Protein AF-0000000084953861 (afdb_homodimer)

Secondary structure (DSSP, 8-state):
----EEEEEEESS--GGGSGGGT--SS--HHHHHHHHTSEEEEEEE-SSSSHHHHHHHHHHT--TTTSS--S--B-SSS-B-PPPTT---HHHHHHHTT-EEEEEEE--SS-TTSTTSGGGTT-SEEEEES-TTGGG-SS-SEEEETTEEEE-GGGGGG-----HHHHHHHHHHHHHHHHTTS-EEEEEE--TTPSS----SSHHHHHHTTTS----B----SSTTBTTTBPPPBS-HHHHHHHHHHHHHHHHHHHHHHHHHTT-GGGEEEEEEESSS---GGG--HHHHTTTTT----TT--SHHHHEEEEEEE-TTTSPTTEEE---EEGGGHHHHHHHHHT------SS---HHHHHS-SPPPPP--EEEEE-STT-EEEEEETTEEEEEE-TTTTT-EEEEEETTT-TT-----TTT-HHHHHHHHHHHHHH---BTTB----/----EEEEEEESS--GGGSGGGT--SS--HHHHHHHHTSEEEEEEE-SSSSHHHHHHHHHHT--TTTSS--S--B-SSS-BPPPPTT---HHHHHHHTT-EEEEEEE--SS-TTSTTSGGGTT-SEEEEES-TTGGG-SS-SEEEETTEEEE-GGGGGG-----HHHHHHHHHHHHHHHHTTS-EEEEEE--TTPSS----SSHHHHHHTTTS----B----SSTTBTTTBPPPBS-HHHHHHHHHHHHHHHHHHHHHHHHHTT-GGGEEEEEEESSS---GGG--HHHHTTTTT----TT--SHHHHEEEEEEE-TTTSPTTEEE---EEGGGHHHHHHHHHT------SS---HHHHHS-SPPPPP--EEEEE-STT-EEEEEETTEEEEEE-TTTTT-EEEEEETTT-TT-----TTT-HHHHHHHHHHHHHH---BTTB----

InterPro domains:
  IPR000917 Sulfatase, N-terminal [PF00884] (4-344)
  IPR017850 Alkaline-phosphatase-like, core domain superfamily [G3DSA:3.40.720.10] (3-372)
  IPR017850 Alkaline-phosphatase-like, core domain superfamily [SSF53649] (2-435)
  IPR052701 Glycosaminoglycan & Ulvan Degrading Sulfatases [PTHR43751] (2-434)

Solvent-accessible surface area (backbone atoms only — not comparable to full-atom values): 43547 Å² total; per-residue (Å²): 125,87,66,57,26,35,39,41,36,28,27,25,32,34,20,31,5,60,36,27,49,53,38,20,76,90,57,69,29,67,45,52,32,49,45,19,42,49,0,27,32,37,74,38,27,28,28,20,18,25,44,58,32,21,8,49,37,5,31,38,35,1,19,36,41,32,68,35,92,41,52,52,81,48,73,35,85,95,53,18,18,59,49,43,60,70,83,61,70,28,47,41,44,54,39,43,75,67,67,29,50,32,33,38,32,28,51,63,28,38,6,16,80,83,39,51,18,12,55,67,57,52,47,27,74,38,39,33,30,30,38,20,61,56,58,55,38,36,51,39,36,55,54,42,32,44,69,86,37,79,41,76,30,74,56,13,46,97,82,33,79,56,52,49,46,66,60,55,31,49,52,52,46,55,48,49,49,70,70,43,67,89,50,44,31,37,38,37,31,31,35,55,47,56,35,56,26,53,73,72,73,95,44,75,63,34,58,71,29,60,84,70,61,92,65,64,59,27,88,49,35,82,55,70,90,42,36,74,60,64,44,33,46,51,23,73,45,22,62,33,38,47,55,26,35,49,38,50,49,22,49,52,53,35,51,52,54,50,49,31,50,74,70,69,43,39,64,49,25,40,36,36,40,36,24,34,11,6,27,51,63,55,50,42,42,54,41,75,85,55,37,17,33,55,52,26,33,56,30,43,77,26,86,41,49,8,0,20,35,17,41,34,32,41,28,21,55,94,43,26,62,54,32,28,60,42,69,64,80,43,43,30,17,16,48,31,45,24,50,25,60,69,68,68,54,76,88,72,76,56,72,43,54,44,51,51,24,71,50,49,72,48,78,78,64,70,81,77,71,65,50,57,34,42,40,48,66,90,43,9,37,39,32,32,32,46,84,47,39,34,40,36,36,41,36,33,59,55,88,71,32,49,80,41,24,30,43,42,46,21,25,54,30,63,77,60,73,43,38,85,81,36,52,66,61,49,50,56,48,51,53,51,48,57,71,51,51,55,94,38,94,92,54,66,58,65,127,126,85,66,57,25,36,38,41,37,30,26,25,33,34,19,33,4,60,36,28,48,53,36,22,77,91,58,71,28,66,46,53,32,48,46,19,42,49,0,26,30,37,74,36,27,29,27,20,17,24,45,58,32,20,8,49,38,5,30,38,35,1,19,35,40,30,67,35,92,42,54,52,81,47,73,34,85,94,52,18,20,59,50,44,60,68,80,59,69,27,47,42,43,54,40,42,75,68,66,30,52,30,34,37,33,28,52,62,26,38,5,16,79,82,39,51,17,14,56,66,56,52,49,27,74,39,41,32,30,29,38,20,59,57,57,55,37,35,52,39,37,56,55,41,33,44,70,85,38,78,43,76,30,75,56,12,45,97,82,32,81,56,51,52,47,66,59,54,32,48,54,52,46,55,49,46,49,71,71,42,67,89,48,44,31,38,38,37,32,32,34,55,46,53,35,56,26,50,75,73,72,95,42,74,64,34,56,71,30,62,86,72,62,94,64,65,60,28,88,50,35,82,55,70,90,43,37,75,58,64,43,34,47,52,23,72,45,21,61,35,40,45,53,26,34,49,38,48,48,22,48,52,53,34,50,52,53,50,50,32,50,75,70,69,41,40,61,49,26,39,36,36,42,36,23,35,11,7,26,54,64,54,50,42,42,55,40,75,86,55,36,16,34,54,52,25,35,55,30,42,78,26,85,41,50,8,0,21,36,18,41,33,32,41,26,22,55,95,43,26,62,55,31,28,59,42,70,63,78,43,43,29,16,17,48,31,45,23,49,24,59,69,69,68,52,76,89,72,77,57,72,42,52,45,50,50,21,71,50,47,71,48,79,79,65,72,81,79,70,64,50,56,33,42,40,47,68,91,44,8,36,39,34,30,33,46,84,46,38,34,39,36,34,41,35,33,60,56,89,71,32,49,81,43,26,32,43,43,46,20,27,53,30,62,78,61,73,41,38,85,82,37,51,68,61,49,52,56,47,49,53,51,49,59,71,53,51,55,93,38,96,91,54,67,58,65,126

Radius of gyration: 29.1 Å; Cα contacts (8 Å, |Δi|>4): 2343; chains: 2; bounding box: 58×84×64 Å

Sequence (894 aa):
MDRPNVVFIIADDLGYGDLSCYGQEKFRTPEIDRVALHGMRFTQCYSGTTVSAPSRASLLTGLHTGHTCVRGNKEVKPEGQFPLPHGTNTFFKLFKEAGYTTGAFGKWGLGSPGSEGDPNRQYVDEFWGYNCQLLAHNYYPDHIWHNGRRIESPDNENGAFGTYAQDLIHEKCLAFLDEHHRTPFFLFVPCVLPHAELLVPEDSILRTFRGMYPEKPYRGIDDGPTFRKGGYCSQAYPRATFAAMVCRFDRYVGQIVQKLKELGVYDNTLIIITSDNGPHQEGGADPDFFNSNGIFRGYKRDLYEGGIRVPMIVAWKGHVAEGTSNDLVCAFWDWMPTFAELTGTRNVQTDGISILPAITGKGKQTNRDYLYFEFLELGGRQAVRKGDWKLIRQNIRKDGGVYELYNISSDPSENQNVITDYPQKADELRVLMEQSHVDDPNWSLFNMDRPNVVFIIADDLGYGDLSCYGQEKFRTPEIDRVALHGMRFTQCYSGTTVSAPSRASLLTGLHTGHTCVRGNKEVKPEGQFPLPHGTNTFFKLFKEAGYTTGAFGKWGLGSPGSEGDPNRQYVDEFWGYNCQLLAHNYYPDHIWHNGRRIESPDNENGAFGTYAQDLIHEKCLAFLDEHHRTPFFLFVPCVLPHAELLVPEDSILRTFRGMYPEKPYRGIDDGPTFRKGGYCSQAYPRATFAAMVCRFDRYVGQIVQKLKELGVYDNTLIIITSDNGPHQEGGADPDFFNSNGIFRGYKRDLYEGGIRVPMIVAWKGHVAEGTSNDLVCAFWDWMPTFAELTGTRNVQTDGISILPAITGKGKQTNRDYLYFEFLELGGRQAVRKGDWKLIRQNIRKDGGVYELYNISSDPSENQNVITDYPQKADELRVLMEQSHVDDPNWSLFN

pLDDT: mean 96.46, std 4.56, range [42.31, 98.94]

Nearest PDB structures (foldseek):
  7oqd-assembly1_AAA  TM=9.448E-01  e=5.742E-52  Bacteroides thetaiotaomicron VPI-5482
  6bia-assembly1_A  TM=8.509E-01  e=3.882E-34  Pseudoalteromonas fuliginea
  6b0j-assembly1_B  TM=8.427E-01  e=3.445E-34  Pseudoalteromonas
  1n2k-assembly1_A  TM=7.759E-01  e=7.330E-30  Homo sapiens
  1e2s-assembly1_P-2  TM=7.785E-01  e=3.897E-29  Homo sapiens

Organism: Tannerella forsythia (strain ATCC 43037 / JCM 10827 / CCUG 21028 A / KCTC 5666 / FDC 338) (NCBI:txid203275)

Structure (mmCIF, N/CA/C/O backbone):
data_AF-0000000084953861-model_v1
#
loop_
_entity.id
_entity.type
_entity.pdbx_description
1 polymer 'Putative cerebroside-sulfatase'
#
loop_
_atom_site.group_PDB
_atom_site.id
_atom_site.type_symbol
_atom_site.label_atom_id
_atom_site.label_alt_id
_atom_site.label_comp_id
_atom_site.label_asym_id
_atom_site.label_entity_id
_atom_site.label_seq_id
_atom_site.pdbx_PDB_ins_code
_atom_site.Cartn_x
_atom_site.Cartn_y
_atom_site.Cartn_z
_atom_site.occupancy
_atom_site.B_iso_or_equiv
_atom_site.auth_seq_id
_atom_site.auth_comp_id
_atom_site.auth_asym_id
_atom_site.auth_atom_id
_atom_site.pdbx_PDB_model_num
ATOM 1 N N . MET A 1 1 ? -25.078 -21.406 -18.047 1 42.31 1 MET A N 1
ATOM 2 C CA . MET A 1 1 ? -23.984 -20.484 -18.266 1 42.31 1 MET A CA 1
ATOM 3 C C . MET A 1 1 ? -22.828 -21.172 -19.016 1 42.31 1 MET A C 1
ATOM 5 O O . MET A 1 1 ? -22.578 -22.359 -18.797 1 42.31 1 MET A O 1
ATOM 9 N N . ASP A 1 2 ? -22.516 -20.75 -20.188 1 63.75 2 ASP A N 1
ATOM 10 C CA . ASP A 1 2 ? -21.375 -21.281 -20.922 1 63.75 2 ASP A CA 1
ATOM 11 C C . ASP A 1 2 ? -20.156 -21.422 -20 1 63.75 2 ASP A C 1
ATOM 13 O O . ASP A 1 2 ? -20 -20.656 -19.062 1 63.75 2 ASP A O 1
ATOM 17 N N . ARG A 1 3 ? -19.625 -22.641 -19.828 1 86.94 3 ARG A N 1
ATOM 18 C CA . ARG A 1 3 ? -18.469 -22.969 -19.016 1 86.94 3 ARG A CA 1
ATOM 19 C C . ARG A 1 3 ? -17.234 -22.203 -19.484 1 86.94 3 ARG A C 1
ATOM 21 O O . ARG A 1 3 ? -16.672 -22.516 -20.547 1 86.94 3 ARG A O 1
ATOM 28 N N . PRO A 1 4 ? -16.891 -21.188 -18.75 1 96.94 4 PRO A N 1
ATOM 29 C CA . PRO A 1 4 ? -15.75 -20.406 -19.234 1 96.94 4 PRO A CA 1
ATOM 30 C C . PRO A 1 4 ? -14.43 -21.172 -19.156 1 96.94 4 PRO A C 1
ATOM 32 O O . PRO A 1 4 ? -14.289 -22.078 -18.328 1 96.94 4 PRO A O 1
ATOM 35 N N . ASN A 1 5 ? -13.531 -20.922 -20.203 1 98.69 5 ASN A N 1
ATOM 36 C CA . ASN A 1 5 ? -12.148 -21.344 -20.016 1 98.69 5 ASN A CA 1
ATOM 37 C C . ASN A 1 5 ? -11.516 -20.703 -18.781 1 98.69 5 ASN A C 1
ATOM 39 O O . ASN A 1 5 ? -11.969 -19.641 -18.328 1 98.69 5 ASN A O 1
ATOM 43 N N . VAL A 1 6 ? -10.609 -21.375 -18.203 1 98.88 6 VAL A N 1
ATOM 44 C CA . VAL A 1 6 ? -9.867 -20.828 -17.078 1 98.88 6 VAL A CA 1
ATOM 45 C C . VAL A 1 6 ? -8.367 -20.922 -17.344 1 98.88 6 VAL A C 1
ATOM 47 O O . VAL A 1 6 ? -7.863 -22 -17.688 1 98.88 6 VAL A O 1
ATOM 50 N N . VAL A 1 7 ? -7.68 -19.812 -17.266 1 98.94 7 VAL A N 1
ATOM 51 C CA . VAL A 1 7 ? -6.223 -19.75 -17.281 1 98.94 7 VAL A CA 1
ATOM 52 C C . VAL A 1 7 ? -5.703 -19.25 -15.938 1 98.94 7 VAL A C 1
ATOM 54 O O . VAL A 1 7 ? -5.98 -18.109 -15.539 1 98.94 7 VAL A O 1
ATOM 57 N N . PHE A 1 8 ? -5.039 -20.094 -15.234 1 98.94 8 PHE A N 1
ATOM 58 C CA . PHE A 1 8 ? -4.469 -19.797 -13.93 1 98.94 8 PHE A CA 1
ATOM 59 C C . PHE A 1 8 ? -2.947 -19.719 -14 1 98.94 8 PHE A C 1
ATOM 61 O O . PHE A 1 8 ? -2.277 -20.75 -14.109 1 98.94 8 PHE A O 1
ATOM 68 N N . ILE A 1 9 ? -2.42 -18.516 -13.93 1 98.94 9 ILE A N 1
ATOM 69 C CA . ILE A 1 9 ? -0.984 -18.281 -14.055 1 98.94 9 ILE A CA 1
ATOM 70 C C . ILE A 1 9 ? -0.394 -17.984 -12.672 1 98.94 9 ILE A C 1
ATOM 72 O O . ILE A 1 9 ? -0.85 -17.078 -11.977 1 98.94 9 ILE A O 1
ATOM 76 N N . ILE A 1 10 ? 0.586 -18.75 -12.258 1 98.69 10 ILE A N 1
ATOM 77 C CA . ILE A 1 10 ? 1.193 -18.562 -10.945 1 98.69 10 ILE A CA 1
ATOM 78 C C . ILE A 1 10 ? 2.711 -18.453 -11.086 1 98.69 10 ILE A C 1
ATOM 80 O O . ILE A 1 10 ? 3.348 -19.328 -11.688 1 98.69 10 ILE A O 1
ATOM 84 N N . ALA A 1 11 ? 3.26 -17.328 -10.617 1 98.75 11 ALA A N 1
ATOM 85 C CA . ALA A 1 11 ? 4.707 -17.125 -10.602 1 98.75 11 ALA A CA 1
ATOM 86 C C . ALA A 1 11 ? 5.348 -17.812 -9.406 1 98.75 11 ALA A C 1
ATOM 88 O O . ALA A 1 11 ? 4.66 -18.156 -8.438 1 98.75 11 ALA A O 1
ATOM 89 N N . ASP A 1 12 ? 6.613 -18.062 -9.523 1 98.19 12 ASP A N 1
ATOM 90 C CA . ASP A 1 12 ? 7.379 -18.688 -8.453 1 98.19 12 ASP A CA 1
ATOM 91 C C . ASP A 1 12 ? 8.234 -17.656 -7.719 1 98.19 12 ASP A C 1
ATOM 93 O O . ASP A 1 12 ? 9.25 -17.188 -8.25 1 98.19 12 ASP A O 1
ATOM 97 N N . ASP A 1 13 ? 7.867 -17.281 -6.496 1 98.25 13 ASP A N 1
ATOM 98 C CA . ASP A 1 13 ? 8.625 -16.391 -5.613 1 98.25 13 ASP A CA 1
ATOM 99 C C . ASP A 1 13 ? 8.469 -14.938 -6.043 1 98.25 13 ASP A C 1
ATOM 101 O O . ASP A 1 13 ? 9.328 -14.102 -5.738 1 98.25 13 ASP A O 1
ATOM 105 N N . LEU A 1 14 ? 7.445 -14.609 -6.844 1 98.75 14 LEU A N 1
ATOM 106 C CA . LEU A 1 14 ? 7.184 -13.219 -7.195 1 98.75 14 LEU A CA 1
ATOM 107 C C . LEU A 1 14 ? 6.613 -12.453 -6.004 1 98.75 14 LEU A C 1
ATOM 109 O O . LEU A 1 14 ? 5.566 -12.828 -5.469 1 98.75 14 LEU A O 1
ATOM 113 N N . GLY A 1 15 ? 7.293 -11.367 -5.629 1 98.69 15 GLY A N 1
ATOM 114 C CA . GLY A 1 15 ? 6.832 -10.586 -4.488 1 98.69 15 GLY A CA 1
ATOM 115 C C . GLY A 1 15 ? 5.625 -9.727 -4.805 1 98.69 15 GLY A C 1
ATOM 116 O O . GLY A 1 15 ? 5.387 -9.383 -5.961 1 98.69 15 GLY A O 1
ATOM 117 N N . TYR A 1 16 ? 4.922 -9.305 -3.746 1 98.69 16 TYR A N 1
ATOM 118 C CA . TYR A 1 16 ? 3.76 -8.43 -3.863 1 98.69 16 TYR A CA 1
ATOM 119 C C . TYR A 1 16 ? 4.094 -7.188 -4.672 1 98.69 16 TYR A C 1
ATOM 121 O O . TYR A 1 16 ? 3.32 -6.777 -5.543 1 98.69 16 TYR A O 1
ATOM 129 N N . GLY A 1 17 ? 5.242 -6.617 -4.43 1 98.25 17 GLY A N 1
ATOM 130 C CA . GLY A 1 17 ? 5.633 -5.344 -5.016 1 98.25 17 GLY A CA 1
ATOM 131 C C . GLY A 1 17 ? 6.43 -5.496 -6.297 1 98.25 17 GLY A C 1
ATOM 132 O O . GLY A 1 17 ? 7.012 -4.527 -6.789 1 98.25 17 GLY A O 1
ATOM 133 N N . ASP A 1 18 ? 6.492 -6.645 -6.863 1 98.75 18 ASP A N 1
ATOM 134 C CA . ASP A 1 18 ? 7.336 -6.879 -8.031 1 98.75 18 ASP A CA 1
ATOM 135 C C . ASP A 1 18 ? 6.602 -6.531 -9.32 1 98.75 18 ASP A C 1
ATOM 137 O O . ASP A 1 18 ? 7.207 -6.48 -10.391 1 98.75 18 ASP A O 1
ATOM 141 N N . LEU A 1 19 ? 5.316 -6.266 -9.258 1 98.75 19 LEU A N 1
ATOM 142 C CA . LEU A 1 19 ? 4.539 -5.816 -10.414 1 98.75 19 LEU A CA 1
ATOM 143 C C . LEU A 1 19 ? 4.328 -4.309 -10.375 1 98.75 19 LEU A C 1
ATOM 145 O O . LEU A 1 19 ? 4.062 -3.74 -9.312 1 98.75 19 LEU A O 1
ATOM 149 N N . SER A 1 20 ? 4.469 -3.705 -11.531 1 97.75 20 SER A N 1
ATOM 150 C CA . SER A 1 20 ? 4.348 -2.25 -11.555 1 97.75 20 SER A CA 1
ATOM 151 C C . SER A 1 20 ? 2.967 -1.803 -11.086 1 97.75 20 SER A C 1
ATOM 153 O O . SER A 1 20 ? 2.83 -0.764 -10.438 1 97.75 20 SER A O 1
ATOM 155 N N . CYS A 1 21 ? 1.899 -2.545 -11.328 1 98.12 21 CYS A N 1
ATOM 156 C CA . CYS A 1 21 ? 0.562 -2.193 -10.867 1 98.12 21 CYS A CA 1
ATOM 157 C C . CYS A 1 21 ? 0.422 -2.428 -9.367 1 98.12 21 CYS A C 1
ATOM 159 O O . CYS A 1 21 ? -0.603 -2.09 -8.773 1 98.12 21 CYS A O 1
ATOM 161 N N . TYR A 1 22 ? 1.434 -2.986 -8.703 1 98.25 22 TYR A N 1
ATOM 162 C CA . TYR A 1 22 ? 1.472 -3.133 -7.25 1 98.25 22 TYR A CA 1
ATOM 163 C C . TYR A 1 22 ? 2.596 -2.299 -6.648 1 98.25 22 TYR A C 1
ATOM 165 O O . TYR A 1 22 ? 2.914 -2.439 -5.465 1 98.25 22 TYR A O 1
ATOM 173 N N . GLY A 1 23 ? 3.283 -1.541 -7.473 1 96.44 23 GLY A N 1
ATOM 174 C CA . GLY A 1 23 ? 4.145 -0.531 -6.875 1 96.44 23 GLY A CA 1
ATOM 175 C C . GLY A 1 23 ? 5.59 -0.643 -7.32 1 96.44 23 GLY A C 1
ATOM 176 O O . GLY A 1 23 ? 6.449 0.107 -6.848 1 96.44 23 GLY A O 1
ATOM 177 N N . GLN A 1 24 ? 5.934 -1.586 -8.227 1 97.44 24 GLN A N 1
ATOM 178 C CA . GLN A 1 24 ? 7.312 -1.695 -8.68 1 97.44 24 GLN A CA 1
ATOM 179 C C . GLN A 1 24 ? 7.758 -0.422 -9.398 1 97.44 24 GLN A C 1
ATOM 181 O O . GLN A 1 24 ? 7.051 0.089 -10.266 1 97.44 24 GLN A O 1
ATOM 186 N N . GLU A 1 25 ? 8.961 0.048 -9.047 1 93.44 25 GLU A N 1
ATOM 187 C CA . GLU A 1 25 ? 9.398 1.339 -9.562 1 93.44 25 GLU A CA 1
ATOM 188 C C . GLU A 1 25 ? 10.641 1.187 -10.445 1 93.44 25 GLU A C 1
ATOM 190 O O . GLU A 1 25 ? 10.953 2.074 -11.242 1 93.44 25 GLU A O 1
ATOM 195 N N . LYS A 1 26 ? 11.359 0.114 -10.312 1 96.56 26 LYS A N 1
ATOM 196 C CA . LYS A 1 26 ? 12.664 -0.016 -10.953 1 96.56 26 LYS A CA 1
ATOM 197 C C . LYS A 1 26 ? 12.547 -0.674 -12.32 1 96.56 26 LYS A C 1
ATOM 199 O O . LYS A 1 26 ? 13.469 -0.602 -13.133 1 96.56 26 LYS A O 1
ATOM 204 N N . PHE A 1 27 ? 11.461 -1.29 -12.625 1 97.31 27 PHE A N 1
ATOM 205 C CA . PHE A 1 27 ? 11.078 -1.784 -13.945 1 97.31 27 PHE A CA 1
ATOM 206 C C . PHE A 1 27 ? 9.562 -1.829 -14.086 1 97.31 27 PHE A C 1
ATOM 208 O O . PHE A 1 27 ? 8.836 -1.549 -13.133 1 97.31 27 PHE A O 1
ATOM 215 N N . ARG A 1 28 ? 9.039 -2.135 -15.305 1 96.88 28 ARG A N 1
ATOM 216 C CA . ARG A 1 28 ? 7.605 -2.154 -15.578 1 96.88 28 ARG A CA 1
ATOM 217 C C . ARG A 1 28 ? 7.156 -3.539 -16.031 1 96.88 28 ARG A C 1
ATOM 219 O O . ARG A 1 28 ? 7.953 -4.316 -16.562 1 96.88 28 ARG A O 1
ATOM 226 N N . THR A 1 29 ? 5.949 -3.867 -15.75 1 98.56 29 THR A N 1
ATOM 227 C CA . THR A 1 29 ? 5.285 -5.078 -16.219 1 98.56 29 THR A CA 1
ATOM 228 C C . THR A 1 29 ? 4.02 -4.738 -17 1 98.56 29 THR A C 1
ATOM 230 O O . THR A 1 29 ? 2.912 -5.062 -16.562 1 98.56 29 THR A O 1
ATOM 233 N N . PRO A 1 30 ? 4.184 -4.16 -18.203 1 97.88 30 PRO A N 1
ATOM 234 C CA . PRO A 1 30 ? 3.066 -3.547 -18.922 1 97.88 30 PRO A CA 1
ATOM 235 C C . PRO A 1 30 ? 1.997 -4.562 -19.328 1 97.88 30 PRO A C 1
ATOM 237 O O . PRO A 1 30 ? 0.814 -4.219 -19.406 1 97.88 30 PRO A O 1
ATOM 240 N N . GLU A 1 31 ? 2.377 -5.805 -19.688 1 98.56 31 GLU A N 1
ATOM 241 C CA . GLU A 1 31 ? 1.385 -6.793 -20.094 1 98.56 31 GLU A CA 1
ATOM 242 C C . GLU A 1 31 ? 0.467 -7.168 -18.938 1 98.56 31 GLU A C 1
ATOM 244 O O . GLU A 1 31 ? -0.753 -7.227 -19.094 1 98.56 31 GLU A O 1
ATOM 249 N N . ILE A 1 32 ? 1.049 -7.371 -17.797 1 98.81 32 ILE A N 1
ATOM 250 C CA . ILE A 1 32 ? 0.268 -7.699 -16.609 1 98.81 32 ILE A CA 1
ATOM 251 C C . ILE A 1 32 ? -0.544 -6.48 -16.172 1 98.81 32 ILE A C 1
ATOM 253 O O . ILE A 1 32 ? -1.691 -6.613 -15.734 1 98.81 32 ILE A O 1
ATOM 257 N N . ASP A 1 33 ? 0.052 -5.277 -16.297 1 98.5 33 ASP A N 1
ATOM 258 C CA . ASP A 1 33 ? -0.669 -4.047 -16 1 98.5 33 ASP A CA 1
ATOM 259 C C . ASP A 1 33 ? -1.921 -3.92 -16.859 1 98.5 33 ASP A C 1
ATOM 261 O O . ASP A 1 33 ? -2.949 -3.418 -16.406 1 98.5 33 ASP A O 1
ATOM 265 N N . ARG A 1 34 ? -1.845 -4.355 -18.094 1 98.12 34 ARG A N 1
ATOM 266 C CA . ARG A 1 34 ? -3 -4.328 -18.984 1 98.12 34 ARG A CA 1
ATOM 267 C C . ARG A 1 34 ? -4.082 -5.293 -18.516 1 98.12 34 ARG A C 1
ATOM 269 O O . ARG A 1 34 ? -5.273 -5 -18.625 1 98.12 34 ARG A O 1
ATOM 276 N N . VAL A 1 35 ? -3.656 -6.438 -18.031 1 98.81 35 VAL A N 1
ATOM 277 C CA . VAL A 1 35 ? -4.637 -7.371 -17.484 1 98.81 35 VAL A CA 1
ATOM 278 C C . VAL A 1 35 ? -5.336 -6.742 -16.281 1 98.81 35 VAL A C 1
ATOM 280 O O . VAL A 1 35 ? -6.555 -6.867 -16.125 1 98.81 35 VAL A O 1
ATOM 283 N N . ALA A 1 36 ? -4.578 -6.043 -15.43 1 98.75 36 ALA A N 1
ATOM 284 C CA . ALA A 1 36 ? -5.152 -5.352 -14.281 1 98.75 36 ALA A CA 1
ATOM 285 C C . ALA A 1 36 ? -6.137 -4.273 -14.719 1 98.75 36 ALA A C 1
ATOM 287 O O . ALA A 1 36 ? -7.219 -4.137 -14.141 1 98.75 36 ALA A O 1
ATOM 288 N N . LEU A 1 37 ? -5.805 -3.52 -15.75 1 98.38 37 LEU A N 1
ATOM 289 C CA . LEU A 1 37 ? -6.652 -2.451 -16.266 1 98.38 37 LEU A CA 1
ATOM 290 C C . LEU A 1 37 ? -7.977 -3.01 -16.781 1 98.38 37 LEU A C 1
ATOM 292 O O . LEU A 1 37 ? -9.016 -2.361 -16.641 1 98.38 37 LEU A O 1
ATOM 296 N N . HIS A 1 38 ? -7.891 -4.25 -17.328 1 98.31 38 HIS A N 1
ATOM 297 C CA . HIS A 1 38 ? -9.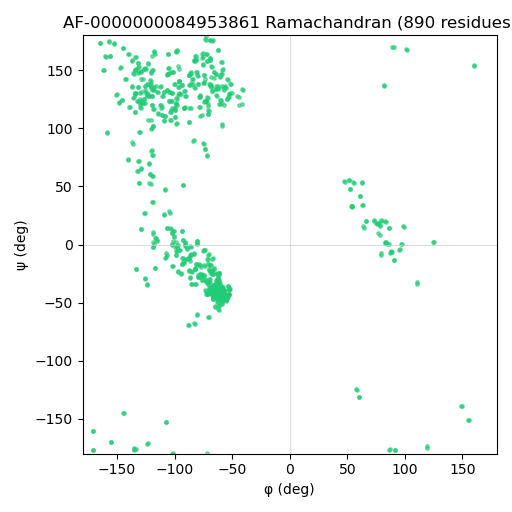086 -4.871 -17.891 1 98.31 38 HIS A CA 1
ATOM 298 C C . HIS A 1 38 ? -9.68 -5.895 -16.922 1 98.31 38 HIS A C 1
ATOM 300 O O . HIS A 1 38 ? -10.5 -6.723 -17.312 1 98.31 38 HIS A O 1
ATOM 306 N N . GLY A 1 39 ? -9.227 -5.891 -15.742 1 98.69 39 GLY A N 1
ATOM 307 C CA . GLY A 1 39 ? -9.688 -6.793 -14.695 1 98.69 39 GLY A CA 1
ATOM 308 C C . GLY A 1 39 ? -9.711 -6.148 -13.32 1 98.69 39 GLY A C 1
ATOM 309 O O . GLY A 1 39 ? -10.086 -4.984 -13.18 1 98.69 39 GLY A O 1
ATOM 310 N N . MET A 1 40 ? -9.414 -6.953 -12.336 1 98.75 40 MET A N 1
ATOM 311 C CA . MET A 1 40 ? -9.508 -6.551 -10.938 1 98.75 40 MET A CA 1
ATOM 312 C C . MET A 1 40 ? -8.258 -6.98 -10.172 1 98.75 40 MET A C 1
ATOM 314 O O . MET A 1 40 ? -7.824 -8.133 -10.281 1 98.75 40 MET A O 1
ATOM 318 N N . ARG A 1 41 ? -7.637 -6.035 -9.422 1 98.62 41 ARG A N 1
ATOM 319 C CA . ARG A 1 41 ? -6.539 -6.355 -8.508 1 98.62 41 ARG A CA 1
ATOM 320 C C . ARG A 1 41 ? -7.062 -6.684 -7.117 1 98.62 41 ARG A C 1
ATOM 322 O O . ARG A 1 41 ? -7.887 -5.949 -6.566 1 98.62 41 ARG A O 1
ATOM 329 N N . PHE A 1 42 ? -6.668 -7.762 -6.613 1 98.69 42 PHE A N 1
ATOM 330 C CA . PHE A 1 42 ? -6.895 -8.039 -5.199 1 98.69 42 PHE A CA 1
ATOM 331 C C . PHE A 1 42 ? -5.695 -7.609 -4.363 1 98.69 42 PHE A C 1
ATOM 333 O O . PHE A 1 42 ? -4.551 -7.828 -4.758 1 98.69 42 PHE A O 1
ATOM 340 N N . THR A 1 43 ? -5.988 -6.977 -3.203 1 98 43 THR A N 1
ATOM 341 C CA . THR A 1 43 ? -4.895 -6.367 -2.453 1 98 43 THR A CA 1
ATOM 342 C C . THR A 1 43 ? -4.594 -7.168 -1.19 1 98 43 THR A C 1
ATOM 344 O O . THR A 1 43 ? -3.582 -6.938 -0.525 1 98 43 THR A O 1
ATOM 347 N N . GLN A 1 44 ? -5.441 -8.109 -0.811 1 98.06 44 GLN A N 1
ATOM 348 C CA . GLN A 1 44 ? -5.246 -8.93 0.384 1 98.06 44 GLN A CA 1
ATOM 349 C C . GLN A 1 44 ? -5.418 -10.406 0.071 1 98.06 44 GLN A C 1
ATOM 351 O O . GLN A 1 44 ? -6.168 -11.109 0.75 1 98.06 44 GLN A O 1
ATOM 356 N N . CYS A 1 45 ? -4.684 -10.844 -0.926 1 98.56 45 CYS A N 1
ATOM 357 C CA . CYS A 1 45 ? -4.66 -12.266 -1.269 1 98.56 45 CYS A CA 1
ATOM 358 C C . CYS A 1 45 ? -3.475 -12.961 -0.62 1 98.56 45 CYS A C 1
ATOM 360 O O . CYS A 1 45 ? -2.367 -12.422 -0.593 1 98.56 45 CYS A O 1
ATOM 362 N N . TYR A 1 46 ? -3.748 -14.18 -0.155 1 98.88 46 TYR A N 1
ATOM 363 C CA . TYR A 1 46 ? -2.703 -14.938 0.526 1 98.88 46 TYR A CA 1
ATOM 364 C C . TYR A 1 46 ? -2.436 -16.266 -0.185 1 98.88 46 TYR A C 1
ATOM 366 O O . TYR A 1 46 ? -3.367 -16.938 -0.637 1 98.88 46 TYR A O 1
ATOM 374 N N . SER A 1 47 ? -1.146 -16.594 -0.309 1 98.88 47 SER A N 1
ATOM 375 C CA . SER A 1 47 ? -0.75 -17.922 -0.77 1 98.88 47 SER A CA 1
ATOM 376 C C . SER A 1 47 ? -1.125 -19 0.248 1 98.88 47 SER A C 1
ATOM 378 O O . SER A 1 47 ? -1.703 -18.688 1.294 1 98.88 47 SER A O 1
ATOM 380 N N . GLY A 1 48 ? -0.885 -20.25 -0.123 1 98.75 48 GLY A N 1
ATOM 381 C CA . GLY A 1 48 ? -1.161 -21.328 0.812 1 98.75 48 GLY A CA 1
ATOM 382 C C . GLY A 1 48 ? -0.238 -21.328 2.016 1 98.75 48 GLY A C 1
ATOM 383 O O . GLY A 1 48 ? -0.641 -21.719 3.115 1 98.75 48 GLY A O 1
ATOM 384 N N . THR A 1 49 ? 0.899 -21.016 1.793 1 98.62 49 THR A N 1
ATOM 385 C CA . THR A 1 49 ? 1.942 -20.781 2.787 1 98.62 49 THR A CA 1
ATOM 386 C C . THR A 1 49 ? 3.189 -20.188 2.137 1 98.62 49 THR A C 1
ATOM 388 O O . THR A 1 49 ? 3.111 -19.609 1.053 1 98.62 49 THR A O 1
ATOM 391 N N . THR A 1 50 ? 4.344 -20.281 2.789 1 98.69 50 THR A N 1
ATOM 392 C CA . THR A 1 50 ? 5.488 -19.422 2.488 1 98.69 50 THR A CA 1
ATOM 393 C C . THR A 1 50 ? 6.523 -20.172 1.654 1 98.69 50 THR A C 1
ATOM 395 O O . THR A 1 50 ? 7.648 -19.703 1.485 1 98.69 50 THR A O 1
ATOM 398 N N . VAL A 1 51 ? 6.129 -21.391 1.159 1 97.62 51 VAL A N 1
ATOM 399 C CA . VAL A 1 51 ? 6.996 -22.125 0.243 1 97.62 51 VAL A CA 1
ATOM 400 C C . VAL A 1 51 ? 6.148 -22.875 -0.786 1 97.62 51 VAL A C 1
ATOM 402 O O . VAL A 1 51 ? 4.949 -23.062 -0.582 1 97.62 51 VAL A O 1
ATOM 405 N N . SER A 1 52 ? 6.734 -23.391 -1.78 1 97 52 SER A N 1
ATOM 406 C CA . SER A 1 52 ? 6.105 -23.734 -3.051 1 97 52 SER A CA 1
ATOM 407 C C . SER A 1 52 ? 5.168 -24.922 -2.898 1 97 52 SER A C 1
ATOM 409 O O . SER A 1 52 ? 3.947 -24.781 -2.994 1 97 52 SER A O 1
ATOM 411 N N . ALA A 1 53 ? 5.637 -26.141 -2.52 1 97.31 53 ALA A N 1
ATOM 412 C CA . ALA A 1 53 ? 4.852 -27.375 -2.598 1 97.31 53 ALA A CA 1
ATOM 413 C C . ALA A 1 53 ? 3.613 -27.281 -1.711 1 97.31 53 ALA A C 1
ATOM 415 O O . ALA A 1 53 ? 2.492 -27.516 -2.174 1 97.31 53 ALA A O 1
ATOM 416 N N . PRO A 1 54 ? 3.777 -26.953 -0.441 1 98.12 54 PRO A N 1
ATOM 417 C CA . PRO A 1 54 ? 2.566 -26.875 0.381 1 98.12 54 PRO A CA 1
ATOM 418 C C . PRO A 1 54 ? 1.625 -25.75 -0.047 1 98.12 54 PRO A C 1
ATOM 420 O O . PRO A 1 54 ? 0.406 -25.875 0.088 1 98.12 54 PRO A O 1
ATOM 423 N N . SER A 1 55 ? 2.168 -24.656 -0.498 1 98.62 55 SER A N 1
ATOM 424 C CA . SER A 1 55 ? 1.326 -23.578 -1.009 1 98.62 55 SER A CA 1
ATOM 425 C C . SER A 1 55 ? 0.5 -24.047 -2.205 1 98.62 55 SER A C 1
ATOM 427 O O . SER A 1 55 ? -0.702 -23.781 -2.275 1 98.62 55 SER A O 1
ATOM 429 N N . ARG A 1 56 ? 1.105 -24.719 -3.131 1 98.12 56 ARG A N 1
ATOM 430 C CA . ARG A 1 56 ? 0.408 -25.25 -4.301 1 98.12 56 ARG A CA 1
ATOM 431 C C . ARG A 1 56 ? -0.589 -26.328 -3.906 1 98.12 56 ARG A C 1
ATOM 433 O O . ARG A 1 56 ? -1.667 -26.438 -4.496 1 98.12 56 ARG A O 1
ATOM 440 N N . ALA A 1 57 ? -0.167 -27.172 -2.936 1 98.44 57 ALA A N 1
ATOM 441 C CA . ALA A 1 57 ? -1.105 -28.172 -2.443 1 98.44 57 ALA A CA 1
ATOM 442 C C . ALA A 1 57 ? -2.361 -27.516 -1.874 1 98.44 57 ALA A C 1
ATOM 444 O O . ALA A 1 57 ? -3.475 -27.984 -2.107 1 98.44 57 ALA A O 1
ATOM 445 N N . SER A 1 58 ? -2.139 -26.453 -1.127 1 98.81 58 SER A N 1
ATOM 446 C CA . SER A 1 58 ? -3.268 -25.703 -0.588 1 98.81 58 SER A CA 1
ATOM 447 C C . SER A 1 58 ? -4.156 -25.156 -1.703 1 98.81 58 SER A C 1
ATOM 449 O O . SER A 1 58 ? -5.383 -25.188 -1.601 1 98.81 58 SER A O 1
ATOM 451 N N . LEU A 1 59 ? -3.539 -24.672 -2.732 1 98.81 59 LEU A N 1
ATOM 452 C CA . LEU A 1 59 ? -4.258 -24.141 -3.885 1 98.81 59 LEU A CA 1
ATOM 453 C C . LEU A 1 59 ? -5.078 -25.234 -4.562 1 98.81 59 LEU A C 1
ATOM 455 O O . LEU A 1 59 ? -6.273 -25.047 -4.805 1 98.81 59 LEU A O 1
ATOM 459 N N . LEU A 1 60 ? -4.484 -26.359 -4.848 1 98.56 60 LEU A N 1
ATOM 460 C CA . LEU A 1 60 ? -5.113 -27.406 -5.641 1 98.56 60 LEU A CA 1
ATOM 461 C C . LEU A 1 60 ? -6.211 -28.109 -4.844 1 98.56 60 LEU A C 1
ATOM 463 O O . LEU A 1 60 ? -7.227 -28.516 -5.406 1 98.56 60 LEU A O 1
ATOM 467 N N . THR A 1 61 ? -6.043 -28.203 -3.521 1 98.5 61 THR A N 1
ATOM 468 C CA . THR A 1 61 ? -6.949 -29.031 -2.723 1 98.5 61 THR A CA 1
ATOM 469 C C . THR A 1 61 ? -8.047 -28.172 -2.096 1 98.5 61 THR A C 1
ATOM 471 O O . THR A 1 61 ? -9.07 -28.688 -1.651 1 98.5 61 THR A O 1
ATOM 474 N N . GLY A 1 62 ? -7.758 -26.859 -1.948 1 98.69 62 GLY A N 1
ATOM 475 C CA . GLY A 1 62 ? -8.688 -26 -1.237 1 98.69 62 GLY A CA 1
ATOM 476 C C . GLY A 1 62 ? -8.602 -26.141 0.27 1 98.69 62 GLY A C 1
ATOM 477 O O . GLY A 1 62 ? -9.547 -25.812 0.985 1 98.69 62 GLY A O 1
ATOM 478 N N . LEU A 1 63 ? -7.496 -26.75 0.71 1 98.75 63 LEU A N 1
ATOM 479 C CA . LEU A 1 63 ? -7.277 -26.938 2.139 1 98.75 63 LEU A CA 1
ATOM 480 C C . LEU A 1 63 ? -6.047 -26.172 2.611 1 98.75 63 LEU A C 1
ATOM 482 O O . LEU A 1 63 ? -5.035 -26.125 1.906 1 98.75 63 LEU A O 1
ATOM 486 N N . HIS A 1 64 ? -6.16 -25.5 3.777 1 98.69 64 HIS A N 1
ATOM 487 C CA . HIS A 1 64 ? -4.977 -24.828 4.305 1 98.69 64 HIS A CA 1
ATOM 488 C C . HIS A 1 64 ? -3.967 -25.828 4.848 1 98.69 64 HIS A C 1
ATOM 490 O O . HIS A 1 64 ? -4.211 -27.031 4.824 1 98.69 64 HIS A O 1
ATOM 496 N N . THR A 1 65 ? -2.838 -25.391 5.355 1 98.5 65 THR A N 1
ATOM 497 C CA . THR A 1 65 ? -1.685 -26.234 5.625 1 98.5 65 THR A CA 1
ATOM 498 C C . THR A 1 65 ? -1.864 -26.984 6.941 1 98.5 65 THR A C 1
ATOM 500 O O . THR A 1 65 ? -1.029 -27.828 7.305 1 98.5 65 THR A O 1
ATOM 503 N N . GLY A 1 66 ? -2.951 -26.797 7.598 1 98.44 66 GLY A N 1
ATOM 504 C CA . GLY A 1 66 ? -3.324 -27.656 8.719 1 98.44 66 GLY A CA 1
ATOM 505 C C . GLY A 1 66 ? -4.098 -28.891 8.297 1 98.44 66 GLY A C 1
ATOM 506 O O . GLY A 1 66 ? -4.262 -29.828 9.086 1 98.44 66 GLY A O 1
ATOM 507 N N . HIS A 1 67 ? -4.547 -28.891 7.059 1 98.31 67 HIS A N 1
ATOM 508 C CA . HIS A 1 67 ? -5.43 -29.953 6.605 1 98.31 67 HIS A CA 1
ATOM 509 C C . HIS A 1 67 ? -4.891 -30.625 5.344 1 98.31 67 HIS A C 1
ATOM 511 O O . HIS A 1 67 ? -5.152 -31.797 5.098 1 98.31 67 HIS A O 1
ATOM 517 N N . THR A 1 68 ? -4.129 -29.922 4.445 1 97.94 68 THR A N 1
ATOM 518 C CA . THR A 1 68 ? -3.732 -30.438 3.143 1 97.94 68 THR A CA 1
ATOM 519 C C . THR A 1 68 ? -2.721 -31.578 3.301 1 97.94 68 THR A C 1
ATOM 521 O O . THR A 1 68 ? -2.086 -31.703 4.352 1 97.94 68 THR A O 1
ATOM 524 N N . CYS A 1 69 ? -2.553 -32.375 2.318 1 96.38 69 CYS A N 1
ATOM 525 C CA . CYS A 1 69 ? -1.794 -33.594 2.406 1 96.38 69 CYS A CA 1
ATOM 526 C C . CYS A 1 69 ? -0.309 -33.344 2.17 1 96.38 69 CYS A C 1
ATOM 528 O O . CYS A 1 69 ? 0.526 -34.219 2.482 1 96.38 69 CYS A O 1
ATOM 530 N N . VAL A 1 70 ? 0.067 -32.312 1.527 1 97.31 70 VAL A N 1
ATOM 531 C CA . VAL A 1 70 ? 1.459 -31.906 1.368 1 97.31 70 VAL A CA 1
ATOM 532 C C . VAL A 1 70 ? 1.705 -30.609 2.133 1 97.31 70 VAL A C 1
ATOM 534 O O . VAL A 1 70 ? 1.108 -29.578 1.821 1 97.31 70 VAL A O 1
ATOM 537 N N . ARG A 1 71 ? 2.637 -30.656 3.1 1 97 71 ARG A N 1
ATOM 538 C CA . ARG A 1 71 ? 2.785 -29.516 4.008 1 97 71 ARG A CA 1
ATOM 539 C C . ARG A 1 71 ? 4.238 -29.062 4.09 1 97 71 ARG A C 1
ATOM 541 O O . ARG A 1 71 ? 4.613 -28.312 4.988 1 97 71 ARG A O 1
ATOM 548 N N . GLY A 1 72 ? 5.035 -29.547 3.186 1 95.38 72 GLY A N 1
ATOM 549 C CA . GLY A 1 72 ? 6.438 -29.172 3.078 1 95.38 72 GLY A CA 1
ATOM 550 C C . GLY A 1 72 ? 7.062 -29.578 1.753 1 95.38 72 GLY A C 1
ATOM 551 O O . GLY A 1 72 ? 6.41 -30.203 0.917 1 95.38 72 GLY A O 1
ATOM 552 N N . ASN A 1 73 ? 8.312 -29.156 1.49 1 93.5 73 ASN A N 1
ATOM 553 C CA . ASN A 1 73 ? 9.039 -29.438 0.259 1 93.5 73 ASN A CA 1
ATOM 554 C C . ASN A 1 73 ? 9.898 -30.688 0.394 1 93.5 73 ASN A C 1
ATOM 556 O O . ASN A 1 73 ? 11.07 -30.688 0.009 1 93.5 73 ASN A O 1
ATOM 560 N N . LYS A 1 74 ? 9.289 -31.766 0.839 1 93.19 74 LYS A N 1
ATOM 561 C CA . LYS A 1 74 ? 10.031 -33 1.069 1 93.19 74 LYS A CA 1
ATOM 562 C C . LYS A 1 74 ? 10.453 -33.625 -0.249 1 93.19 74 LYS A C 1
ATOM 564 O O . LYS A 1 74 ? 9.602 -34 -1.06 1 93.19 74 LYS A O 1
ATOM 569 N N . GLU A 1 75 ? 11.734 -33.812 -0.487 1 92.19 75 GLU A N 1
ATOM 570 C CA . GLU A 1 75 ? 12.281 -34.406 -1.702 1 92.19 75 GLU A CA 1
ATOM 571 C C . GLU A 1 75 ? 12.203 -35.938 -1.662 1 92.19 75 GLU A C 1
ATOM 573 O O . GLU A 1 75 ? 12.258 -36.531 -0.588 1 92.19 75 GLU A O 1
ATOM 578 N N . VAL A 1 76 ? 11.992 -36.438 -2.838 1 92.38 76 VAL A N 1
ATOM 579 C CA . VAL A 1 76 ? 12.07 -37.875 -3.023 1 92.38 76 VAL A CA 1
ATOM 580 C C . VAL A 1 76 ? 13.141 -38.188 -4.066 1 92.38 76 VAL A C 1
ATOM 582 O O . VAL A 1 76 ? 13.359 -37.438 -5 1 92.38 76 VAL A O 1
ATOM 585 N N . LYS A 1 77 ? 13.836 -39.219 -3.809 1 90.5 77 LYS A N 1
ATOM 586 C CA . LYS A 1 77 ? 14.844 -39.688 -4.754 1 90.5 77 LYS A CA 1
ATOM 587 C C . LYS A 1 77 ? 14.227 -40.625 -5.805 1 90.5 77 LYS A C 1
ATOM 589 O O . LYS A 1 77 ? 13.289 -41.375 -5.516 1 90.5 77 LYS A O 1
ATOM 594 N N . PRO A 1 78 ? 14.711 -40.625 -6.934 1 90.12 78 PRO A N 1
ATOM 595 C CA . PRO A 1 78 ? 15.844 -39.875 -7.469 1 90.12 78 PRO A CA 1
ATOM 596 C C . PRO A 1 78 ? 15.461 -38.438 -7.895 1 90.12 78 PRO A C 1
ATOM 598 O O . PRO A 1 78 ? 16.328 -37.594 -8.094 1 90.12 78 PRO A O 1
ATOM 601 N N . GLU A 1 79 ? 14.148 -38.281 -8.133 1 90.69 79 GLU A N 1
ATOM 602 C CA . GLU A 1 79 ? 13.68 -37 -8.617 1 90.69 79 GLU A CA 1
ATOM 603 C C . GLU A 1 79 ? 12.242 -36.719 -8.164 1 90.69 79 GLU A C 1
ATOM 605 O O . GLU A 1 79 ? 11.375 -37.594 -8.297 1 90.69 79 GLU A O 1
ATOM 610 N N . GLY A 1 80 ? 12.156 -35.531 -7.613 1 91.31 80 GLY A N 1
ATOM 611 C CA . GLY A 1 80 ? 10.789 -35.125 -7.32 1 91.31 80 GLY A CA 1
ATOM 612 C C . GLY A 1 80 ? 10.539 -34.875 -5.848 1 91.31 80 GLY A C 1
ATOM 613 O O . GLY A 1 80 ? 11.484 -34.781 -5.059 1 91.31 80 GLY A O 1
ATOM 614 N N . GLN A 1 81 ? 9.227 -34.625 -5.504 1 93.31 81 GLN A N 1
ATOM 615 C CA . GLN A 1 81 ? 8.781 -34.312 -4.148 1 93.31 81 GLN A CA 1
ATOM 616 C C . GLN A 1 81 ? 7.781 -35.344 -3.652 1 93.31 81 GLN A C 1
ATOM 618 O O . GLN A 1 81 ? 7.277 -36.156 -4.438 1 93.31 81 GLN A O 1
ATOM 623 N N . PHE A 1 82 ? 7.582 -35.375 -2.324 1 95.12 82 PHE A N 1
ATOM 624 C CA . PHE A 1 82 ? 6.52 -36.156 -1.724 1 95.12 82 PHE A CA 1
ATOM 625 C C . PHE A 1 82 ? 5.211 -36 -2.49 1 95.12 82 PHE A C 1
ATOM 627 O O . PHE A 1 82 ? 4.781 -34.875 -2.748 1 95.12 82 PHE A O 1
ATOM 634 N N . PRO A 1 83 ? 4.559 -37.094 -2.91 1 96.94 83 PRO A N 1
ATOM 635 C CA . PRO A 1 83 ? 3.455 -37.031 -3.871 1 96.94 83 PRO A CA 1
ATOM 636 C C . PRO A 1 83 ? 2.113 -36.719 -3.213 1 96.94 83 PRO A C 1
ATOM 638 O O . PRO A 1 83 ? 1.852 -37.156 -2.094 1 96.94 83 PRO A O 1
ATOM 641 N N . LEU A 1 84 ? 1.319 -35.938 -3.904 1 96.94 84 LEU A N 1
ATOM 642 C CA . LEU A 1 84 ? -0.109 -35.969 -3.615 1 96.94 84 LEU A CA 1
ATOM 643 C C . LEU A 1 84 ? -0.623 -37.406 -3.643 1 96.94 84 LEU A C 1
ATOM 645 O O . LEU A 1 84 ? -0.265 -38.188 -4.531 1 96.94 84 LEU A O 1
ATOM 649 N N . PRO A 1 85 ? -1.47 -37.781 -2.713 1 95.62 85 PRO A N 1
ATOM 650 C CA . PRO A 1 85 ? -2.029 -39.125 -2.74 1 95.62 85 PRO A CA 1
ATOM 651 C C . PRO A 1 85 ? -2.965 -39.375 -3.926 1 95.62 85 PRO A C 1
ATOM 653 O O . PRO A 1 85 ? -3.594 -38.406 -4.41 1 95.62 85 PRO A O 1
ATOM 656 N N . HIS A 1 86 ? -3.041 -40.562 -4.289 1 92.06 86 HIS A N 1
ATOM 657 C CA . HIS A 1 86 ? -3.988 -40.938 -5.328 1 92.06 86 HIS A CA 1
ATOM 658 C C . HIS A 1 86 ? -5.41 -40.562 -4.953 1 92.06 86 HIS A C 1
ATOM 660 O O . HIS A 1 86 ? -5.816 -40.719 -3.797 1 92.06 86 HIS A O 1
ATOM 666 N N . GLY A 1 87 ? -6.117 -39.969 -5.852 1 89.44 87 GLY A N 1
ATOM 667 C CA . GLY A 1 87 ? -7.523 -39.688 -5.633 1 89.44 87 GLY A CA 1
ATOM 668 C C . GLY A 1 87 ? -7.754 -38.375 -4.902 1 89.44 87 GLY A C 1
ATOM 669 O O . GLY A 1 87 ? -8.891 -38.031 -4.59 1 89.44 87 GLY A O 1
ATOM 670 N N . THR A 1 88 ? -6.688 -37.688 -4.59 1 93.12 88 THR A N 1
ATOM 671 C CA . THR A 1 88 ? -6.84 -36.375 -3.943 1 93.12 88 THR A CA 1
ATOM 672 C C . THR A 1 88 ? -7.824 -35.5 -4.711 1 93.12 88 THR A C 1
ATOM 674 O O . THR A 1 88 ? -7.797 -35.469 -5.945 1 93.12 88 THR A O 1
ATOM 677 N N . ASN A 1 89 ? -8.766 -34.938 -4 1 95.56 89 ASN A N 1
ATOM 678 C CA . ASN A 1 89 ? -9.734 -34.031 -4.598 1 95.56 89 ASN A CA 1
ATOM 679 C C . ASN A 1 89 ? -9.109 -32.688 -4.895 1 95.56 89 ASN A C 1
ATOM 681 O O . ASN A 1 89 ? -9.25 -31.734 -4.105 1 95.56 89 ASN A O 1
ATOM 685 N N . THR A 1 90 ? -8.484 -32.562 -6.086 1 97.5 90 THR A N 1
ATOM 686 C CA . THR A 1 90 ? -7.93 -31.281 -6.539 1 97.5 90 THR A CA 1
ATOM 687 C C . THR A 1 90 ? -8.891 -30.578 -7.496 1 97.5 90 THR A C 1
ATOM 689 O O . THR A 1 90 ? -9.852 -31.188 -7.973 1 97.5 90 THR A O 1
ATOM 692 N N . PHE A 1 91 ? -8.586 -29.297 -7.746 1 97.12 91 PHE A N 1
ATOM 693 C CA . PHE A 1 91 ? -9.469 -28.641 -8.703 1 97.12 91 PHE A CA 1
ATOM 694 C C . PHE A 1 91 ? -9.219 -29.156 -10.117 1 97.12 91 PHE A C 1
ATOM 696 O O . PHE A 1 91 ? -10.047 -28.969 -11.008 1 97.12 91 PHE A O 1
ATOM 703 N N . PHE A 1 92 ? -8.109 -29.922 -10.391 1 98.19 92 PHE A N 1
ATOM 704 C CA . PHE A 1 92 ? -7.961 -30.594 -11.672 1 98.19 92 PHE A CA 1
ATOM 705 C C . PHE A 1 92 ? -9.023 -31.672 -11.836 1 98.19 92 PHE A C 1
ATOM 707 O O . PHE A 1 92 ? -9.617 -31.812 -12.906 1 98.19 92 PHE A O 1
ATOM 714 N N . LYS A 1 93 ? -9.242 -32.438 -10.766 1 97.56 93 LYS A N 1
ATOM 715 C CA . LYS A 1 93 ? -10.305 -33.438 -10.789 1 97.56 93 LYS A CA 1
ATOM 716 C C . LYS A 1 93 ? -11.664 -32.812 -11.031 1 97.56 93 LYS A C 1
ATOM 718 O O . LYS A 1 93 ? -12.453 -33.281 -11.852 1 97.56 93 LYS A O 1
ATOM 723 N N . LEU A 1 94 ? -11.898 -31.734 -10.32 1 97.62 94 LEU A N 1
ATOM 724 C CA . LEU A 1 94 ? -13.148 -30.984 -10.453 1 97.62 94 LEU A CA 1
ATOM 725 C C . LEU A 1 94 ? -13.375 -30.578 -11.898 1 97.62 94 LEU A C 1
ATOM 727 O O . LEU A 1 94 ? -14.453 -30.812 -12.453 1 97.62 94 LEU A O 1
ATOM 731 N N . PHE A 1 95 ? -12.375 -30 -12.562 1 98.12 95 PHE A N 1
ATOM 732 C CA . PHE A 1 95 ? -12.5 -29.531 -13.938 1 98.12 95 PHE A CA 1
ATOM 733 C C . PHE A 1 95 ? -12.664 -30.703 -14.906 1 98.12 95 PHE A C 1
ATOM 735 O O . PHE A 1 95 ? -13.469 -30.625 -15.836 1 98.12 95 PHE A O 1
ATOM 742 N N . LYS A 1 96 ? -11.883 -31.734 -14.695 1 96.88 96 LYS A N 1
ATOM 743 C CA . LYS A 1 96 ? -12 -32.906 -15.555 1 96.88 96 LYS A CA 1
ATOM 744 C C . LYS A 1 96 ? -13.406 -33.5 -15.5 1 96.88 96 LYS A C 1
ATOM 746 O O . LYS A 1 96 ? -13.992 -33.812 -16.547 1 96.88 96 LYS A O 1
ATOM 751 N N . GLU A 1 97 ? -13.938 -33.594 -14.32 1 95.88 97 GLU A N 1
ATOM 752 C CA . GLU A 1 97 ? -15.273 -34.156 -14.133 1 95.88 97 GLU A CA 1
ATOM 753 C C . GLU A 1 97 ? -16.344 -33.219 -14.719 1 95.88 97 GLU A C 1
ATOM 755 O O . GLU A 1 97 ? -17.422 -33.688 -15.078 1 95.88 97 GLU A O 1
ATOM 760 N N . ALA A 1 98 ? -16.016 -31.984 -14.82 1 96.5 98 ALA A N 1
ATOM 761 C CA . ALA A 1 98 ? -16.938 -31.016 -15.414 1 96.5 98 ALA A CA 1
ATOM 762 C C . ALA A 1 98 ? -16.797 -30.969 -16.922 1 96.5 98 ALA A C 1
ATOM 764 O O . ALA A 1 98 ? -17.453 -30.172 -17.594 1 96.5 98 ALA A O 1
ATOM 765 N N . GLY A 1 99 ? -15.883 -31.734 -17.531 1 96.94 99 GLY A N 1
ATOM 766 C CA . GLY A 1 99 ? -15.781 -31.891 -18.984 1 96.94 99 GLY A CA 1
ATOM 767 C C . GLY A 1 99 ? -14.695 -31.016 -19.594 1 96.94 99 GLY A C 1
ATOM 768 O O . GLY A 1 99 ? -14.633 -30.859 -20.812 1 96.94 99 GLY A O 1
ATOM 769 N N . TYR A 1 100 ? -13.789 -30.469 -18.766 1 98.19 100 TYR A N 1
ATOM 770 C CA . TYR A 1 100 ? -12.727 -29.625 -19.266 1 98.19 100 TYR A CA 1
ATOM 771 C C . TYR A 1 100 ? -11.523 -30.453 -19.703 1 98.19 100 TYR A C 1
ATOM 773 O O . TYR A 1 100 ? -11.242 -31.5 -19.125 1 98.19 100 TYR A O 1
ATOM 781 N N . THR A 1 101 ? -10.844 -29.969 -20.734 1 98.5 101 THR A N 1
ATOM 782 C CA . THR A 1 101 ? -9.469 -30.406 -20.969 1 98.5 101 THR A CA 1
ATOM 783 C C . THR A 1 101 ? -8.508 -29.672 -20.031 1 98.5 101 THR A C 1
ATOM 785 O O . THR A 1 101 ? -8.539 -28.438 -19.953 1 98.5 101 THR A O 1
ATOM 788 N N . THR A 1 102 ? -7.695 -30.438 -19.312 1 98.75 102 THR A N 1
ATOM 789 C CA . THR A 1 102 ? -6.832 -29.828 -18.297 1 98.75 102 THR A CA 1
ATOM 790 C C . THR A 1 102 ? -5.375 -29.875 -18.75 1 98.75 102 THR A C 1
ATOM 792 O O . THR A 1 102 ? -4.906 -30.875 -19.281 1 98.75 102 THR A O 1
ATOM 795 N N . GLY A 1 103 ? -4.684 -28.766 -18.672 1 98.88 103 GLY A N 1
ATOM 796 C CA . GLY A 1 103 ? -3.264 -28.656 -18.969 1 98.88 103 GLY A CA 1
ATOM 797 C C . GLY A 1 103 ? -2.469 -28 -17.859 1 98.88 103 GLY A C 1
ATOM 798 O O . GLY A 1 103 ? -2.959 -27.078 -17.203 1 98.88 103 GLY A O 1
ATOM 799 N N . ALA A 1 104 ? -1.268 -28.453 -17.609 1 98.88 104 ALA A N 1
ATOM 800 C CA . ALA A 1 104 ? -0.312 -27.844 -16.688 1 98.88 104 ALA A CA 1
ATOM 801 C C . ALA A 1 104 ? 1.051 -27.656 -17.359 1 98.88 104 ALA A C 1
ATOM 803 O O . ALA A 1 104 ? 1.608 -28.609 -17.906 1 98.88 104 ALA A O 1
ATOM 804 N N . PHE A 1 105 ? 1.549 -26.5 -17.391 1 98.88 105 PHE A N 1
ATOM 805 C CA . PHE A 1 105 ? 2.785 -26.172 -18.094 1 98.88 105 PHE A CA 1
ATOM 806 C C . PHE A 1 105 ? 3.73 -25.391 -17.188 1 98.88 105 PHE A C 1
ATOM 808 O O . PHE A 1 105 ? 3.613 -24.172 -17.078 1 98.88 105 PHE A O 1
ATOM 815 N N . GLY A 1 106 ? 4.656 -25.984 -16.562 1 98.44 106 GLY A N 1
ATOM 816 C CA . GLY A 1 106 ? 5.602 -25.328 -15.672 1 98.44 106 GLY A CA 1
ATOM 817 C C . GLY A 1 106 ? 6.078 -26.234 -14.547 1 98.44 106 GLY A C 1
ATOM 818 O O . GLY A 1 106 ? 6.391 -27.406 -14.773 1 98.44 106 GLY A O 1
ATOM 819 N N . LYS A 1 107 ? 6.18 -25.656 -13.352 1 97.88 107 LYS A N 1
ATOM 820 C CA . LYS A 1 107 ? 6.684 -26.359 -12.172 1 97.88 107 LYS A CA 1
ATOM 821 C C . LYS A 1 107 ? 5.547 -27 -11.383 1 97.88 107 LYS A C 1
ATOM 823 O O . LYS A 1 107 ? 4.672 -26.297 -10.867 1 97.88 107 LYS A O 1
ATOM 828 N N . TRP A 1 108 ? 5.574 -28.328 -11.281 1 97.44 108 TRP A N 1
ATOM 829 C CA . TRP A 1 108 ? 4.535 -29.062 -10.57 1 97.44 108 TRP A CA 1
ATOM 830 C C . TRP A 1 108 ? 4.871 -29.188 -9.086 1 97.44 108 TRP A C 1
ATOM 832 O O . TRP A 1 108 ? 4.355 -28.438 -8.258 1 97.44 108 TRP A O 1
ATOM 842 N N . GLY A 1 109 ? 5.844 -29.922 -8.688 1 95.19 109 GLY A N 1
ATOM 843 C CA . GLY A 1 109 ? 6.391 -29.984 -7.344 1 95.19 109 GLY A CA 1
ATOM 844 C C . GLY A 1 109 ? 5.512 -30.75 -6.379 1 95.19 109 GLY A C 1
ATOM 845 O O . GLY A 1 109 ? 5.629 -30.594 -5.16 1 95.19 109 GLY A O 1
ATOM 846 N N . LEU A 1 110 ? 4.551 -31.609 -6.836 1 97.44 110 LEU A N 1
ATOM 847 C CA . LEU A 1 110 ? 3.629 -32.312 -5.949 1 97.44 110 LEU A CA 1
ATOM 848 C C . LEU A 1 110 ? 3.67 -33.812 -6.199 1 97.44 110 LEU A C 1
ATOM 850 O O . LEU A 1 110 ? 2.658 -34.5 -6.051 1 97.44 110 LEU A O 1
ATOM 854 N N . GLY A 1 111 ? 4.828 -34.281 -6.688 1 96.06 111 GLY A N 1
ATOM 855 C CA . GLY A 1 111 ? 5.055 -35.719 -6.926 1 96.06 111 GLY A CA 1
ATOM 856 C C . GLY A 1 111 ? 6.191 -35.969 -7.895 1 96.06 111 GLY A C 1
ATOM 857 O O . GLY A 1 111 ? 6.469 -35.156 -8.773 1 96.06 111 GLY A O 1
ATOM 858 N N . SER A 1 112 ? 6.781 -37.156 -7.754 1 95.69 112 SER A N 1
ATOM 859 C CA . SER A 1 112 ? 7.84 -37.594 -8.664 1 95.69 112 SER A CA 1
ATOM 860 C C . SER A 1 112 ? 7.254 -38.188 -9.945 1 95.69 112 SER A C 1
ATOM 862 O O . SER A 1 112 ? 6.105 -38.625 -9.969 1 95.69 112 SER A O 1
ATOM 864 N N . PRO A 1 113 ? 8.086 -38.188 -11 1 95.44 113 PRO A N 1
ATOM 865 C CA . PRO A 1 113 ? 7.602 -38.844 -12.219 1 95.44 113 PRO A CA 1
ATOM 866 C C . PRO A 1 113 ? 7.164 -40.281 -11.984 1 95.44 113 PRO A C 1
ATOM 868 O O . PRO A 1 113 ? 7.895 -41.062 -11.359 1 95.44 113 PRO A O 1
ATOM 871 N N . GLY A 1 114 ? 5.961 -40.562 -12.352 1 95.06 114 GLY A N 1
ATOM 872 C CA . GLY A 1 114 ? 5.453 -41.906 -12.258 1 95.06 114 GLY A CA 1
ATOM 873 C C . GLY A 1 114 ? 4.773 -42.188 -10.93 1 95.06 114 GLY A C 1
ATOM 874 O O . GLY A 1 114 ? 4.074 -43.219 -10.789 1 95.06 114 GLY A O 1
ATOM 875 N N . SER A 1 115 ? 4.941 -41.344 -9.969 1 96.19 115 SER A N 1
ATOM 876 C CA . SER A 1 115 ? 4.305 -41.531 -8.672 1 96.19 115 SER A CA 1
ATOM 877 C C . SER A 1 115 ? 2.811 -41.25 -8.734 1 96.19 115 SER A C 1
ATOM 879 O O . SER A 1 115 ? 2.297 -40.844 -9.781 1 96.19 115 SER A O 1
ATOM 881 N N . GLU A 1 116 ? 2.107 -41.469 -7.617 1 96.31 116 GLU A N 1
ATOM 882 C CA . GLU A 1 116 ? 0.69 -41.125 -7.52 1 96.31 116 GLU A CA 1
ATOM 883 C C . GLU A 1 116 ? 0.458 -39.625 -7.688 1 96.31 116 GLU A C 1
ATOM 885 O O . GLU A 1 116 ? -0.62 -39.219 -8.109 1 96.31 116 GLU A O 1
ATOM 890 N N . GLY A 1 117 ? 1.486 -38.844 -7.375 1 96.94 117 GLY A N 1
ATOM 891 C CA . GLY A 1 117 ? 1.363 -37.406 -7.438 1 96.94 117 GLY A CA 1
ATOM 892 C C . GLY A 1 117 ? 1.766 -36.844 -8.781 1 96.94 117 GLY A C 1
ATOM 893 O O . GLY A 1 117 ? 1.769 -35.625 -8.961 1 96.94 117 GLY A O 1
ATOM 894 N N . ASP A 1 118 ? 2.137 -37.781 -9.711 1 97.12 118 ASP A N 1
ATOM 895 C CA . ASP A 1 118 ? 2.434 -37.344 -11.07 1 97.12 118 ASP A CA 1
ATOM 896 C C . ASP A 1 118 ? 1.258 -36.594 -11.672 1 97.12 118 ASP A C 1
ATOM 898 O O . ASP A 1 118 ? 0.103 -36.969 -11.516 1 97.12 118 ASP A O 1
ATOM 902 N N . PRO A 1 119 ? 1.533 -35.438 -12.367 1 97.31 119 PRO A N 1
ATOM 903 C CA . PRO A 1 119 ? 0.427 -34.625 -12.875 1 97.31 119 PRO A CA 1
ATOM 904 C C . PRO A 1 119 ? -0.565 -35.438 -13.711 1 97.31 119 PRO A C 1
ATOM 906 O O . PRO A 1 119 ? -1.777 -35.219 -13.602 1 97.31 119 PRO A O 1
ATOM 909 N N . ASN A 1 120 ? -0.048 -36.375 -14.523 1 97.38 120 ASN A N 1
ATOM 910 C CA . ASN A 1 120 ? -0.924 -37.156 -15.383 1 97.38 120 ASN A CA 1
ATOM 911 C C . ASN A 1 120 ? -1.773 -38.125 -14.578 1 97.38 120 ASN A C 1
ATOM 913 O O . ASN A 1 120 ? -2.781 -38.625 -15.07 1 97.38 120 ASN A O 1
ATOM 917 N N . ARG A 1 121 ? -1.381 -38.375 -13.367 1 97.25 121 ARG A N 1
ATOM 918 C CA . ARG A 1 121 ? -2.17 -39.188 -12.469 1 97.25 121 ARG A CA 1
ATOM 919 C C . ARG A 1 121 ? -2.996 -38.344 -11.508 1 97.25 121 ARG A C 1
ATOM 921 O O . ARG A 1 121 ? -3.604 -38.875 -10.578 1 97.25 121 ARG A O 1
ATOM 928 N N . GLN A 1 122 ? -2.924 -37.094 -11.648 1 97.56 122 GLN A N 1
ATOM 929 C CA . GLN A 1 122 ? -3.688 -36.125 -10.867 1 97.56 122 GLN A CA 1
ATOM 930 C C . GLN A 1 122 ? -4.594 -35.281 -11.766 1 97.56 122 GLN A C 1
ATOM 932 O O . GLN A 1 122 ? -4.73 -34.062 -11.57 1 97.56 122 GLN A O 1
ATOM 937 N N . TYR A 1 123 ? -5.145 -35.938 -12.812 1 97.62 123 TYR A N 1
ATOM 938 C CA . TYR A 1 123 ? -6.234 -35.438 -13.633 1 97.62 123 TYR A CA 1
ATOM 939 C C . TYR A 1 123 ? -5.746 -34.312 -14.555 1 97.62 123 TYR A C 1
ATOM 941 O O . TYR A 1 123 ? -6.539 -33.5 -15.023 1 97.62 123 TYR A O 1
ATOM 949 N N . VAL A 1 124 ? -4.402 -34.219 -14.828 1 98.38 124 VAL A N 1
ATOM 950 C CA . VAL A 1 124 ? -3.844 -33.344 -15.852 1 98.38 124 VAL A CA 1
ATOM 951 C C . VAL A 1 124 ? -3.75 -34.094 -17.172 1 98.38 124 VAL A C 1
ATOM 953 O O . VAL A 1 124 ? -3.016 -35.062 -17.297 1 98.38 124 VAL A O 1
ATOM 956 N N . ASP A 1 125 ? -4.461 -33.594 -18.172 1 98.69 125 ASP A N 1
ATOM 957 C CA . ASP A 1 125 ? -4.473 -34.25 -19.469 1 98.69 125 ASP A CA 1
ATOM 958 C C . ASP A 1 125 ? -3.145 -34.094 -20.188 1 98.69 125 ASP A C 1
ATOM 960 O O . ASP A 1 125 ? -2.656 -35 -20.844 1 98.69 125 ASP A O 1
ATOM 964 N N . GLU A 1 126 ? -2.609 -32.906 -20.094 1 98.81 126 GLU A N 1
ATOM 965 C CA . GLU A 1 126 ? -1.325 -32.625 -20.734 1 98.81 126 GLU A CA 1
ATOM 966 C C . GLU A 1 126 ? -0.401 -31.859 -19.797 1 98.81 126 GLU A C 1
ATOM 968 O O . GLU A 1 126 ? -0.786 -30.828 -19.234 1 98.81 126 GLU A O 1
ATOM 973 N N . PHE A 1 127 ? 0.758 -32.406 -19.641 1 98.69 127 PHE A N 1
ATOM 974 C CA . PHE A 1 127 ? 1.756 -31.797 -18.797 1 98.69 127 PHE A CA 1
ATOM 975 C C . PHE A 1 127 ? 3.061 -31.578 -19.547 1 98.69 127 PHE A C 1
ATOM 977 O O . PHE A 1 127 ? 3.504 -32.438 -20.297 1 98.69 127 PHE A O 1
ATOM 984 N N . TRP A 1 128 ? 3.658 -30.359 -19.469 1 98.62 128 TRP A N 1
ATOM 985 C CA . TRP A 1 128 ? 5.02 -30.031 -19.875 1 98.62 128 TRP A CA 1
ATOM 986 C C . TRP A 1 128 ? 5.754 -29.297 -18.766 1 98.62 128 TRP A C 1
ATOM 988 O O . TRP A 1 128 ? 5.316 -28.219 -18.328 1 98.62 128 TRP A O 1
ATOM 998 N N . GLY A 1 129 ? 6.801 -29.844 -18.25 1 98.25 129 GLY A N 1
ATOM 999 C CA . GLY A 1 129 ? 7.539 -29.062 -17.281 1 98.25 129 GLY A CA 1
ATOM 1000 C C . GLY A 1 129 ? 8.352 -29.891 -16.312 1 98.25 129 GLY A C 1
ATOM 1001 O O . GLY A 1 129 ? 8.891 -30.938 -16.688 1 98.25 129 GLY A O 1
ATOM 1002 N N . TYR A 1 130 ? 8.539 -29.312 -15.086 1 96.69 130 TYR A N 1
ATOM 1003 C CA . TYR A 1 130 ? 9.328 -29.922 -14.023 1 96.69 130 TYR A CA 1
ATOM 1004 C C . TYR A 1 130 ? 8.43 -30.641 -13.016 1 96.69 130 TYR A C 1
ATOM 1006 O O . TYR A 1 130 ? 7.52 -30.031 -12.445 1 96.69 130 TYR A O 1
ATOM 1014 N N . ASN A 1 131 ? 8.711 -31.953 -12.766 1 95.06 131 ASN A N 1
ATOM 1015 C CA . ASN A 1 131 ? 8.086 -32.594 -11.617 1 95.06 131 ASN A CA 1
ATOM 1016 C C . ASN A 1 131 ? 8.766 -32.219 -10.312 1 95.06 131 ASN A C 1
ATOM 1018 O O . ASN A 1 131 ? 8.117 -32.125 -9.266 1 95.06 131 ASN A O 1
ATOM 1022 N N . CYS A 1 132 ? 10.031 -31.922 -10.477 1 90.31 132 CYS A N 1
ATOM 1023 C CA . CYS A 1 132 ? 10.93 -31.781 -9.336 1 90.31 132 CYS A CA 1
ATOM 1024 C C . CYS A 1 132 ? 11.266 -30.328 -9.086 1 90.31 132 CYS A C 1
ATOM 1026 O O . CYS A 1 132 ? 11.695 -29.609 -10 1 90.31 132 CYS A O 1
ATOM 1028 N N . GLN A 1 133 ? 11.164 -29.922 -7.801 1 89.62 133 GLN A N 1
ATOM 1029 C CA . GLN A 1 133 ? 11.492 -28.547 -7.418 1 89.62 133 GLN A CA 1
ATOM 1030 C C . GLN A 1 133 ? 12.992 -28.297 -7.527 1 89.62 133 GLN A C 1
ATOM 1032 O O . GLN A 1 133 ? 13.414 -27.188 -7.887 1 89.62 133 GLN A O 1
ATOM 1037 N N . LEU A 1 134 ? 13.758 -29.266 -7.176 1 88.5 134 LEU A N 1
ATOM 1038 C CA . LEU A 1 134 ? 15.203 -29.094 -7.23 1 88.5 134 LEU A CA 1
ATOM 1039 C C . LEU A 1 134 ? 15.672 -28.891 -8.664 1 88.5 134 LEU A C 1
ATOM 1041 O O . LEU A 1 134 ? 16.5 -28 -8.93 1 88.5 134 LEU A O 1
ATOM 1045 N N . LEU A 1 135 ? 15.148 -29.719 -9.539 1 89.81 135 LEU A N 1
ATOM 1046 C CA . LEU A 1 135 ? 15.5 -29.562 -10.945 1 89.81 135 LEU A CA 1
ATOM 1047 C C . LEU A 1 135 ? 15.039 -28.219 -11.484 1 89.81 135 LEU A C 1
ATOM 1049 O O . LEU A 1 135 ? 15.695 -27.625 -12.344 1 89.81 135 LEU A O 1
ATOM 1053 N N . ALA A 1 136 ? 13.961 -27.703 -10.969 1 90.94 136 ALA A N 1
ATOM 1054 C CA . ALA A 1 136 ? 13.352 -26.469 -11.445 1 90.94 136 ALA A CA 1
ATOM 1055 C C . ALA A 1 136 ? 14.211 -25.266 -11.094 1 90.94 136 ALA A C 1
ATOM 1057 O O . ALA A 1 136 ? 13.984 -24.156 -11.602 1 90.94 136 ALA A O 1
ATOM 1058 N N . HIS A 1 137 ? 15.234 -25.453 -10.305 1 90.12 137 HIS A N 1
ATOM 1059 C CA . HIS A 1 137 ? 16.203 -24.391 -10.047 1 90.12 137 HIS A CA 1
ATOM 1060 C C . HIS A 1 137 ? 17.047 -24.094 -11.273 1 90.12 137 HIS A C 1
ATOM 1062 O O . HIS A 1 137 ? 17.688 -23.047 -11.367 1 90.12 137 HIS A O 1
ATOM 1068 N N . ASN A 1 138 ? 17.078 -25.094 -12.109 1 90.88 138 ASN A N 1
ATOM 1069 C CA . ASN A 1 138 ? 17.922 -24.969 -13.297 1 90.88 138 ASN A CA 1
ATOM 1070 C C . ASN A 1 138 ? 17.094 -24.562 -14.523 1 90.88 138 ASN A C 1
ATOM 1072 O O . ASN A 1 138 ? 16.234 -25.312 -14.969 1 90.88 138 ASN A O 1
ATOM 1076 N N . TYR A 1 139 ? 17.438 -23.453 -15.117 1 95.06 139 TYR A N 1
ATOM 1077 C CA . TYR A 1 139 ? 16.688 -22.969 -16.266 1 95.06 139 TYR A CA 1
ATOM 1078 C C . TYR A 1 139 ? 17.219 -23.562 -17.562 1 95.06 139 TYR A C 1
ATOM 1080 O O . TYR A 1 139 ? 16.594 -23.453 -18.609 1 95.06 139 TYR A O 1
ATOM 1088 N N . TYR A 1 140 ? 18.406 -24.203 -17.438 1 94.56 140 TYR A N 1
ATOM 1089 C CA . TYR A 1 140 ? 18.984 -24.969 -18.531 1 94.56 140 TYR A CA 1
ATOM 1090 C C . TYR A 1 140 ? 19.203 -26.422 -18.125 1 94.56 140 TYR A C 1
ATOM 1092 O O . TYR A 1 140 ? 20.328 -26.922 -18.156 1 94.56 140 TYR A O 1
ATOM 1100 N N . PRO A 1 141 ? 18.109 -27.062 -17.797 1 93.44 141 PRO A N 1
ATOM 1101 C CA . PRO A 1 141 ? 18.219 -28.453 -17.312 1 93.44 141 PRO A CA 1
ATOM 1102 C C . PRO A 1 141 ? 18.578 -29.438 -18.422 1 93.44 141 PRO A C 1
ATOM 1104 O O . PRO A 1 141 ? 18.438 -29.109 -19.609 1 93.44 141 PRO A O 1
ATOM 1107 N N . ASP A 1 142 ? 19.016 -30.609 -18.016 1 92.69 142 ASP A N 1
ATOM 1108 C CA . ASP A 1 142 ? 19.328 -31.641 -19 1 92.69 142 ASP A CA 1
ATOM 1109 C C . ASP A 1 142 ? 18.047 -32.281 -19.531 1 92.69 142 ASP A C 1
ATOM 1111 O O . ASP A 1 142 ? 18.062 -32.938 -20.578 1 92.69 142 ASP A O 1
ATOM 1115 N N . HIS A 1 143 ? 16.953 -32.125 -18.781 1 94.88 143 HIS A N 1
ATOM 1116 C CA . HIS A 1 143 ? 15.695 -32.656 -19.266 1 94.88 143 HIS A CA 1
ATOM 1117 C C . HIS A 1 143 ? 14.508 -32 -18.578 1 94.88 143 HIS A C 1
ATOM 1119 O O . HIS A 1 143 ? 14.68 -31.328 -17.562 1 94.88 143 HIS A O 1
ATOM 1125 N N . ILE A 1 144 ? 13.352 -32.094 -19.125 1 96.69 144 ILE A N 1
ATOM 1126 C CA . ILE A 1 144 ? 12.047 -31.844 -18.531 1 96.69 144 ILE A CA 1
ATOM 1127 C C . ILE A 1 144 ? 11.086 -32.969 -18.891 1 96.69 144 ILE A C 1
ATOM 1129 O O . ILE A 1 144 ? 11.508 -34 -19.406 1 96.69 144 ILE A O 1
ATOM 1133 N N . TRP A 1 145 ? 9.836 -32.844 -18.5 1 98.12 145 TRP A N 1
ATOM 1134 C CA . TRP A 1 145 ? 8.922 -33.969 -18.703 1 98.12 145 TRP A CA 1
ATOM 1135 C C . TRP A 1 145 ? 7.711 -33.531 -19.516 1 98.12 145 TRP A C 1
ATOM 1137 O O . TRP A 1 145 ? 7.191 -32.438 -19.344 1 98.12 145 TRP A O 1
ATOM 1147 N N . HIS A 1 146 ? 7.273 -34.312 -20.438 1 98.56 146 HIS A N 1
ATOM 1148 C CA . HIS A 1 14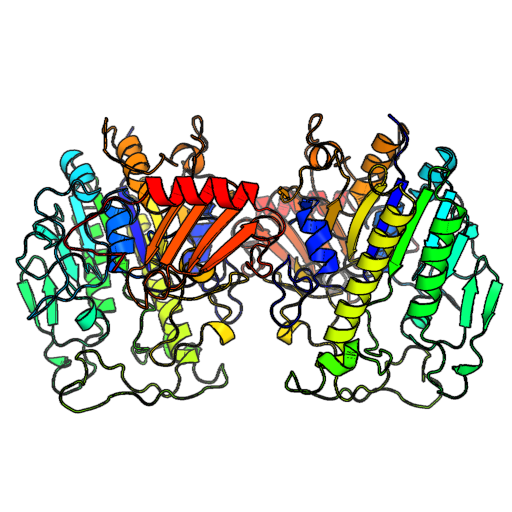6 ? 6.02 -34.25 -21.172 1 98.56 146 HIS A CA 1
ATOM 1149 C C . HIS A 1 146 ? 5.191 -35.531 -20.984 1 98.56 146 HIS A C 1
ATOM 1151 O O . HIS A 1 146 ? 5.488 -36.562 -21.594 1 98.56 146 HIS A O 1
ATOM 1157 N N . ASN A 1 147 ? 4.129 -35.469 -20.234 1 97.94 147 ASN A N 1
ATOM 1158 C CA . ASN A 1 147 ? 3.213 -36.562 -20.016 1 97.94 147 ASN A CA 1
ATOM 1159 C C . ASN A 1 147 ? 3.965 -37.844 -19.688 1 97.94 147 ASN A C 1
ATOM 1161 O O . ASN A 1 147 ? 3.754 -38.875 -20.328 1 97.94 147 ASN A O 1
ATOM 1165 N N . GLY A 1 148 ? 4.812 -37.719 -18.656 1 95.56 148 GLY A N 1
ATOM 1166 C CA . GLY A 1 148 ? 5.527 -38.875 -18.172 1 95.56 148 GLY A CA 1
ATOM 1167 C C . GLY A 1 148 ? 6.727 -39.25 -19.016 1 95.56 148 GLY A C 1
ATOM 1168 O O . GLY A 1 148 ? 7.52 -40.125 -18.641 1 95.56 148 GLY A O 1
ATOM 1169 N N . ARG A 1 149 ? 6.91 -38.656 -20.141 1 97.56 149 ARG A N 1
ATOM 1170 C CA . ARG A 1 149 ? 8.062 -38.875 -21.016 1 97.56 149 ARG A CA 1
ATOM 1171 C C . ARG A 1 149 ? 9.156 -37.844 -20.75 1 97.56 149 ARG A C 1
ATOM 1173 O O . ARG A 1 149 ? 8.898 -36.656 -20.75 1 97.56 149 ARG A O 1
ATOM 1180 N N . ARG A 1 150 ? 10.25 -38.406 -20.578 1 97 150 ARG A N 1
ATOM 1181 C CA . ARG A 1 150 ? 11.414 -37.531 -20.375 1 97 150 ARG A CA 1
ATOM 1182 C C . ARG A 1 150 ? 11.844 -36.875 -21.688 1 97 150 ARG A C 1
ATOM 1184 O O . ARG A 1 150 ? 12.062 -37.562 -22.688 1 97 150 ARG A O 1
ATOM 1191 N N . ILE A 1 151 ? 11.898 -35.594 -21.766 1 97.81 151 ILE A N 1
ATOM 1192 C CA . ILE A 1 151 ? 12.344 -34.844 -22.922 1 97.81 151 ILE A CA 1
ATOM 1193 C C . ILE A 1 151 ? 13.758 -34.312 -22.688 1 97.81 151 ILE A C 1
ATOM 1195 O O . ILE A 1 151 ? 13.969 -33.406 -21.875 1 97.81 151 ILE A O 1
ATOM 1199 N N . GLU A 1 152 ? 14.688 -34.781 -23.422 1 96.88 152 GLU A N 1
ATOM 1200 C CA . GLU A 1 152 ? 16.094 -34.438 -23.234 1 96.88 152 GLU A CA 1
ATOM 1201 C C . GLU A 1 152 ? 16.438 -33.094 -23.844 1 96.88 152 GLU A C 1
ATOM 1203 O O . GLU A 1 152 ? 15.812 -32.656 -24.828 1 96.88 152 GLU A O 1
ATOM 1208 N N . SER A 1 153 ? 17.375 -32.438 -23.219 1 96.06 153 SER A N 1
ATOM 1209 C CA . SER A 1 153 ? 17.953 -31.203 -23.766 1 96.06 153 SER A CA 1
ATOM 1210 C C . SER A 1 153 ? 19.453 -31.359 -23.984 1 96.06 153 SER A C 1
ATOM 1212 O O . SER A 1 153 ? 20.266 -30.797 -23.234 1 96.06 153 SER A O 1
ATOM 1214 N N . PRO A 1 154 ? 19.844 -31.969 -25.031 1 95.81 154 PRO A N 1
ATOM 1215 C CA . PRO A 1 154 ? 21.266 -32.219 -25.266 1 95.81 154 PRO A CA 1
ATOM 1216 C C . PRO A 1 154 ? 22.094 -30.938 -25.391 1 95.81 154 PRO A C 1
ATOM 1218 O O . PRO A 1 154 ? 23.281 -30.938 -25.047 1 95.81 154 PRO A O 1
ATOM 1221 N N . ASP A 1 155 ? 21.516 -29.922 -25.812 1 95.19 155 ASP A N 1
ATOM 1222 C CA . ASP A 1 155 ? 22.219 -28.672 -25.984 1 95.19 155 ASP A CA 1
ATOM 1223 C C . ASP A 1 155 ? 22.5 -28 -24.641 1 95.19 155 ASP A C 1
ATOM 1225 O O . ASP A 1 155 ? 23.156 -26.953 -24.594 1 95.19 155 ASP A O 1
ATOM 1229 N N . ASN A 1 156 ? 22 -28.562 -23.531 1 94.12 156 ASN A N 1
ATOM 1230 C CA . ASN A 1 156 ? 22.297 -28.078 -22.188 1 94.12 156 ASN A CA 1
ATOM 1231 C C . ASN A 1 156 ? 23.328 -28.969 -21.5 1 94.12 156 ASN A C 1
ATOM 1233 O O . ASN A 1 156 ? 23.734 -28.688 -20.359 1 94.12 156 ASN A O 1
ATOM 1237 N N . GLU A 1 157 ? 23.766 -29.953 -22.125 1 88.44 157 GLU A N 1
ATOM 1238 C CA . GLU A 1 157 ? 24.734 -30.875 -21.516 1 88.44 157 GLU A CA 1
ATOM 1239 C C . GLU A 1 157 ? 26.078 -30.203 -21.328 1 88.44 157 GLU A C 1
ATOM 1241 O O . GLU A 1 157 ? 26.359 -29.172 -21.938 1 88.44 157 GLU A O 1
ATOM 1246 N N . ASN A 1 158 ? 26.938 -30.719 -20.422 1 85.56 158 ASN A N 1
ATOM 1247 C CA . ASN A 1 158 ? 28.297 -30.281 -20.156 1 85.56 158 ASN A CA 1
ATOM 1248 C C . ASN A 1 158 ? 28.375 -28.797 -19.859 1 85.56 158 ASN A C 1
ATOM 1250 O O . ASN A 1 158 ? 29.25 -28.094 -20.359 1 85.56 158 ASN A O 1
ATOM 1254 N N . GLY A 1 159 ? 27.328 -28.344 -19.25 1 84.75 159 GLY A N 1
ATOM 1255 C CA . GLY A 1 159 ? 27.359 -26.969 -18.75 1 84.75 159 GLY A CA 1
ATOM 1256 C C . GLY A 1 159 ? 26.953 -25.953 -19.797 1 84.75 159 GLY A C 1
ATOM 1257 O O . GLY A 1 159 ? 27.094 -24.75 -19.594 1 84.75 159 GLY A O 1
ATOM 1258 N N . ALA A 1 160 ? 26.359 -26.469 -20.875 1 89.88 160 ALA A N 1
ATOM 1259 C CA . ALA A 1 160 ? 25.953 -25.562 -21.953 1 89.88 160 ALA A CA 1
ATOM 1260 C C . ALA A 1 160 ? 24.609 -24.922 -21.641 1 89.88 160 ALA A C 1
ATOM 1262 O O . ALA A 1 160 ? 23.859 -25.391 -20.781 1 89.88 160 ALA A O 1
ATOM 1263 N N . PHE A 1 161 ? 24.344 -23.781 -22.297 1 92.44 161 PHE A N 1
ATOM 1264 C CA . PHE A 1 161 ? 23.141 -22.984 -22.109 1 92.44 161 PHE A CA 1
ATOM 1265 C C . PHE A 1 161 ? 22.359 -22.891 -23.422 1 92.44 161 PHE A C 1
ATOM 1267 O O . PHE A 1 161 ? 22.062 -21.797 -23.891 1 92.44 161 PHE A O 1
ATOM 1274 N N . GLY A 1 162 ? 22 -24.031 -23.906 1 94.69 162 GLY A N 1
ATOM 1275 C CA . GLY A 1 162 ? 21.359 -24.094 -25.203 1 94.69 162 GLY A CA 1
ATOM 1276 C C . GLY A 1 162 ? 19.859 -23.812 -25.141 1 94.69 162 GLY A C 1
ATOM 1277 O O . GLY A 1 162 ? 19.406 -22.766 -25.625 1 94.69 162 GLY A O 1
ATOM 1278 N N . THR A 1 163 ? 19.109 -24.703 -24.531 1 96.31 163 THR A N 1
ATOM 1279 C CA . THR A 1 163 ? 17.656 -24.578 -24.453 1 96.31 163 THR A CA 1
ATOM 1280 C C . THR A 1 163 ? 17.234 -24.016 -23.094 1 96.31 163 THR A C 1
ATOM 1282 O O . THR A 1 163 ? 17.484 -24.625 -22.062 1 96.31 163 THR A O 1
ATOM 1285 N N . TYR A 1 164 ? 16.656 -22.828 -23.188 1 97.38 164 TYR A N 1
ATOM 1286 C CA . TYR A 1 164 ? 16.031 -22.266 -22 1 97.38 164 TYR A CA 1
ATOM 1287 C C . TYR A 1 164 ? 14.672 -22.922 -21.75 1 97.38 164 TYR A C 1
ATOM 1289 O O . TYR A 1 164 ? 13.727 -22.719 -22.516 1 97.38 164 TYR A O 1
ATOM 1297 N N . ALA A 1 165 ? 14.57 -23.703 -20.719 1 96.94 165 ALA A N 1
ATOM 1298 C CA . ALA A 1 165 ? 13.445 -24.609 -20.5 1 96.94 165 ALA A CA 1
ATOM 1299 C C . ALA A 1 165 ? 12.125 -23.828 -20.453 1 96.94 165 ALA A C 1
ATOM 1301 O O . ALA A 1 165 ? 11.109 -24.297 -20.984 1 96.94 165 ALA A O 1
ATOM 1302 N N . GLN A 1 166 ? 12.109 -22.656 -19.766 1 97.56 166 GLN A N 1
ATOM 1303 C CA . GLN A 1 166 ? 10.867 -21.906 -19.609 1 97.56 166 GLN A CA 1
ATOM 1304 C C . GLN A 1 166 ? 10.328 -21.453 -20.969 1 97.56 166 GLN A C 1
ATOM 1306 O O . GLN A 1 166 ? 9.109 -21.391 -21.156 1 97.56 166 GLN A O 1
ATOM 1311 N N . ASP A 1 167 ? 11.227 -21.078 -21.891 1 98.25 167 ASP A N 1
ATOM 1312 C CA . ASP A 1 167 ? 10.789 -20.734 -23.25 1 98.25 167 ASP A CA 1
ATOM 1313 C C . ASP A 1 167 ? 10.109 -21.922 -23.922 1 98.25 167 ASP A C 1
ATOM 1315 O O . ASP A 1 167 ? 9.078 -21.75 -24.578 1 98.25 167 ASP A O 1
ATOM 1319 N N . LEU A 1 168 ? 10.742 -23.047 -23.828 1 98.31 168 LEU A N 1
ATOM 1320 C CA . LEU A 1 168 ? 10.188 -24.266 -24.438 1 98.31 168 LEU A CA 1
ATOM 1321 C C . LEU A 1 168 ? 8.828 -24.594 -23.828 1 98.31 168 LEU A C 1
ATOM 1323 O O . LEU A 1 168 ? 7.875 -24.875 -24.562 1 98.31 168 LEU A O 1
ATOM 1327 N N . ILE A 1 169 ? 8.719 -24.562 -22.531 1 98.75 169 ILE A N 1
ATOM 1328 C CA . ILE A 1 169 ? 7.473 -24.859 -21.828 1 98.75 169 ILE A CA 1
ATOM 1329 C C . ILE A 1 169 ? 6.395 -23.875 -22.281 1 98.75 169 ILE A C 1
ATOM 1331 O O . ILE A 1 169 ? 5.25 -24.266 -22.516 1 98.75 169 ILE A O 1
ATOM 1335 N N . HIS A 1 170 ? 6.746 -22.609 -22.359 1 98.81 170 HIS A N 1
ATOM 1336 C CA . HIS A 1 170 ? 5.809 -21.562 -22.781 1 98.81 170 HIS A CA 1
ATOM 1337 C C . HIS A 1 170 ? 5.305 -21.812 -24.203 1 98.81 170 HIS A C 1
ATOM 1339 O O . HIS A 1 170 ? 4.117 -21.625 -24.469 1 98.81 170 HIS A O 1
ATOM 1345 N N . GLU A 1 171 ? 6.227 -22.188 -25.078 1 98.81 171 GLU A N 1
ATOM 1346 C CA . GLU A 1 171 ? 5.836 -22.531 -26.438 1 98.81 171 GLU A CA 1
ATOM 1347 C C . GLU A 1 171 ? 4.785 -23.625 -26.453 1 98.81 171 GLU A C 1
ATOM 1349 O O . GLU A 1 171 ? 3.809 -23.547 -27.203 1 98.81 171 GLU A O 1
ATOM 1354 N N . LYS A 1 172 ? 4.992 -24.641 -25.656 1 98.88 172 LYS A N 1
ATOM 1355 C CA . LYS A 1 172 ? 4.055 -25.766 -25.594 1 98.88 172 LYS A CA 1
ATOM 1356 C C . LYS A 1 172 ? 2.74 -25.344 -24.938 1 98.88 172 LYS A C 1
ATOM 1358 O O . LYS A 1 172 ? 1.674 -25.844 -25.297 1 98.88 172 LYS A O 1
ATOM 1363 N N . CYS A 1 173 ? 2.82 -24.422 -24 1 98.88 173 CYS A N 1
ATOM 1364 C CA . CYS A 1 173 ? 1.632 -23.828 -23.406 1 98.88 173 CYS A CA 1
ATOM 1365 C C . CYS A 1 173 ? 0.763 -23.156 -24.453 1 98.88 173 CYS A C 1
ATOM 1367 O O . CYS A 1 173 ? -0.448 -23.375 -24.5 1 98.88 173 CYS A O 1
ATOM 1369 N N . LEU A 1 174 ? 1.35 -22.344 -25.312 1 98.94 174 LEU A N 1
ATOM 1370 C CA . LEU A 1 174 ? 0.614 -21.688 -26.391 1 98.94 174 LEU A CA 1
ATOM 1371 C C . LEU A 1 174 ? 0.044 -22.703 -27.375 1 98.94 174 LEU A C 1
ATOM 1373 O O . LEU A 1 174 ? -1.067 -22.516 -27.875 1 98.94 174 LEU A O 1
ATOM 1377 N N . ALA A 1 175 ? 0.804 -23.766 -27.656 1 98.88 175 ALA A N 1
ATOM 1378 C CA . ALA A 1 175 ? 0.328 -24.828 -28.547 1 98.88 175 ALA A CA 1
ATOM 1379 C C . ALA A 1 175 ? -0.907 -25.5 -27.969 1 98.88 175 ALA A C 1
ATOM 1381 O O . ALA A 1 175 ? -1.802 -25.922 -28.719 1 98.88 175 ALA A O 1
ATOM 1382 N N . PHE A 1 176 ? -0.921 -25.688 -26.688 1 98.81 176 PHE A N 1
ATOM 1383 C CA . PHE A 1 176 ? -2.09 -26.234 -26.016 1 98.81 176 PHE A CA 1
ATOM 1384 C C . PHE A 1 176 ? -3.336 -25.422 -26.328 1 98.81 176 PHE A C 1
ATOM 1386 O O . PHE A 1 176 ? -4.402 -25.984 -26.594 1 98.81 176 PHE A O 1
ATOM 1393 N N . LEU A 1 177 ? -3.225 -24.125 -26.234 1 98.88 177 LEU A N 1
ATOM 1394 C CA . LEU A 1 177 ? -4.344 -23.234 -26.531 1 98.88 177 LEU A CA 1
ATOM 1395 C C . LEU A 1 177 ? -4.797 -23.406 -27.984 1 98.88 177 LEU A C 1
ATOM 1397 O O . LEU A 1 177 ? -5.996 -23.422 -28.266 1 98.88 177 LEU A O 1
ATOM 1401 N N . ASP A 1 178 ? -3.812 -23.578 -28.922 1 98.62 178 ASP A N 1
ATOM 1402 C CA . ASP A 1 178 ? -4.148 -23.812 -30.328 1 98.62 178 ASP A CA 1
ATOM 1403 C C . ASP A 1 178 ? -4.992 -25.078 -30.484 1 98.62 178 ASP A C 1
ATOM 1405 O O . ASP A 1 178 ? -5.957 -25.078 -31.25 1 98.62 178 ASP A O 1
ATOM 1409 N N . GLU A 1 179 ? -4.672 -25.984 -29.766 1 98.44 179 GLU A N 1
ATOM 1410 C CA . GLU A 1 179 ? -5.262 -27.312 -29.938 1 98.44 179 GLU A CA 1
ATOM 1411 C C . GLU A 1 179 ? -6.629 -27.406 -29.266 1 98.44 179 GLU A C 1
ATOM 1413 O O . GLU A 1 179 ? -7.535 -28.062 -29.766 1 98.44 179 GLU A O 1
ATOM 1418 N N . HIS A 1 180 ? -6.824 -26.734 -28.172 1 98.12 180 HIS A N 1
ATOM 1419 C CA . HIS A 1 180 ? -7.969 -27.078 -27.328 1 98.12 180 HIS A CA 1
ATOM 1420 C C . HIS A 1 180 ? -8.922 -25.891 -27.203 1 98.12 180 HIS A C 1
ATOM 1422 O O . HIS A 1 180 ? -9.859 -25.922 -26.406 1 98.12 180 HIS A O 1
ATOM 1428 N N . HIS A 1 181 ? -8.758 -24.797 -27.953 1 96.88 181 HIS A N 1
ATOM 1429 C CA . HIS A 1 181 ? -9.508 -23.547 -27.797 1 96.88 181 HIS A CA 1
ATOM 1430 C C . HIS A 1 181 ? -10.977 -23.75 -28.156 1 96.88 181 HIS A C 1
ATOM 1432 O O . HIS A 1 181 ? -11.82 -22.906 -27.859 1 96.88 181 HIS A O 1
ATOM 1438 N N . ARG A 1 182 ? -11.383 -24.891 -28.781 1 96.94 182 ARG A N 1
ATOM 1439 C CA . ARG A 1 182 ? -12.75 -25.094 -29.266 1 96.94 182 ARG A CA 1
ATOM 1440 C C . ARG A 1 182 ? -13.586 -25.812 -28.203 1 96.94 182 ARG A C 1
ATOM 1442 O O . ARG A 1 182 ? -14.805 -25.969 -28.375 1 96.94 182 ARG A O 1
ATOM 1449 N N . THR A 1 183 ? -13.031 -26.344 -27.172 1 96.06 183 THR A N 1
ATOM 1450 C CA . THR A 1 183 ? -13.695 -26.953 -26.016 1 96.06 183 THR A CA 1
ATOM 1451 C C . THR A 1 183 ? -13.25 -26.281 -24.719 1 96.06 183 THR A C 1
ATOM 1453 O O . THR A 1 183 ? -12.203 -25.641 -24.672 1 96.06 183 THR A O 1
ATOM 1456 N N . PRO A 1 184 ? -14.094 -26.359 -23.703 1 97.75 184 PRO A N 1
ATOM 1457 C CA . PRO A 1 184 ? -13.68 -25.75 -22.438 1 97.75 184 PRO A CA 1
ATOM 1458 C C . PRO A 1 184 ? -12.367 -26.328 -21.906 1 97.75 184 PRO A C 1
ATOM 1460 O O . PRO A 1 184 ? -12.164 -27.547 -21.953 1 97.75 184 PRO A O 1
ATOM 1463 N N . PHE A 1 185 ? -11.469 -25.453 -21.453 1 98.69 185 PHE A N 1
ATOM 1464 C CA . PHE A 1 185 ? -10.18 -25.922 -20.938 1 98.69 185 PHE A CA 1
ATOM 1465 C C . PHE A 1 185 ? -9.844 -25.234 -19.625 1 98.69 185 PHE A C 1
ATOM 1467 O O . PHE A 1 185 ? -10.344 -24.141 -19.344 1 98.69 185 PHE A O 1
ATOM 1474 N N . PHE A 1 186 ? -9.125 -25.906 -18.781 1 98.75 186 PHE A N 1
ATOM 1475 C CA . PHE A 1 186 ? -8.414 -25.375 -17.625 1 98.75 186 PHE A CA 1
ATOM 1476 C C . PHE A 1 186 ? -6.91 -25.438 -17.828 1 98.75 186 PHE A C 1
ATOM 1478 O O . PHE A 1 186 ? -6.328 -26.516 -17.891 1 98.75 186 PHE A O 1
ATOM 1485 N N . LEU A 1 187 ? -6.316 -24.312 -17.969 1 98.94 187 LEU A N 1
ATOM 1486 C CA . LEU A 1 187 ? -4.879 -24.188 -18.188 1 98.94 187 LEU A CA 1
ATOM 1487 C C . LEU A 1 187 ? -4.188 -23.641 -16.953 1 98.94 187 LEU A C 1
ATOM 1489 O O . LEU A 1 187 ? -4.434 -22.484 -16.562 1 98.94 187 LEU A O 1
ATOM 1493 N N . PHE A 1 188 ? -3.422 -24.453 -16.312 1 98.88 188 PHE A N 1
ATOM 1494 C CA . PHE A 1 188 ? -2.6 -24.078 -15.164 1 98.88 188 PHE A CA 1
ATOM 1495 C C . PHE A 1 188 ? -1.161 -23.812 -15.594 1 98.88 188 PHE A C 1
ATOM 1497 O O . PHE A 1 188 ? -0.517 -24.688 -16.188 1 98.88 188 PHE A O 1
ATOM 1504 N N . VAL A 1 189 ? -0.663 -22.578 -15.352 1 98.88 189 VAL A N 1
ATOM 1505 C CA . VAL A 1 189 ? 0.668 -22.172 -15.797 1 98.88 189 VAL A CA 1
ATOM 1506 C C . VAL A 1 189 ? 1.53 -21.812 -14.594 1 98.88 189 VAL A C 1
ATOM 1508 O O . VAL A 1 189 ? 1.729 -20.625 -14.297 1 98.88 189 VAL A O 1
ATOM 1511 N N . PRO A 1 190 ? 2.035 -22.781 -13.859 1 98.5 190 PRO A N 1
ATOM 1512 C CA . PRO A 1 190 ? 3.004 -22.516 -12.789 1 98.5 190 PRO A CA 1
ATOM 1513 C C . PRO A 1 190 ? 4.391 -22.172 -13.328 1 98.5 190 PRO A C 1
ATOM 1515 O O . PRO A 1 190 ? 5.301 -23 -13.289 1 98.5 190 PRO A O 1
ATOM 1518 N N . CYS A 1 191 ? 4.547 -20.922 -13.695 1 98.31 191 CYS A N 1
ATOM 1519 C CA . CYS A 1 191 ? 5.797 -20.422 -14.266 1 98.31 191 CYS A CA 1
ATOM 1520 C C . CYS A 1 191 ? 6.906 -20.422 -13.219 1 98.31 191 CYS A C 1
ATOM 1522 O O . CYS A 1 191 ? 6.699 -19.984 -12.086 1 98.31 191 CYS A O 1
ATOM 1524 N N . VAL A 1 192 ? 8.086 -20.859 -13.609 1 97.44 192 VAL A N 1
ATOM 1525 C CA . VAL A 1 192 ? 9.195 -20.984 -12.664 1 97.44 192 VAL A CA 1
ATOM 1526 C C . VAL A 1 192 ? 9.758 -19.609 -12.344 1 97.44 192 VAL A C 1
ATOM 1528 O O . VAL A 1 192 ? 10.336 -19.406 -11.273 1 97.44 192 VAL A O 1
ATOM 1531 N N . LEU A 1 193 ? 9.625 -18.656 -13.25 1 97.69 193 LEU A N 1
ATOM 1532 C CA . LEU A 1 193 ? 10.141 -17.297 -13.031 1 97.69 193 LEU A CA 1
ATOM 1533 C C . LEU A 1 193 ? 9.336 -16.594 -11.953 1 97.69 193 LEU A C 1
ATOM 1535 O O . LEU A 1 193 ? 8.125 -16.781 -11.852 1 97.69 193 LEU A O 1
ATOM 1539 N N . PRO A 1 194 ? 9.977 -15.836 -11.023 1 98 194 PRO A N 1
ATOM 1540 C CA . PRO A 1 194 ? 11.406 -15.508 -11.016 1 98 194 PRO A CA 1
ATOM 1541 C C . PRO A 1 194 ? 12.172 -16.25 -9.914 1 98 194 PRO A C 1
ATOM 1543 O O . PRO A 1 194 ? 12.977 -15.633 -9.211 1 98 194 PRO A O 1
ATOM 1546 N N . HIS A 1 195 ? 11.984 -17.453 -9.781 1 95.31 195 HIS A N 1
ATOM 1547 C CA . HIS A 1 195 ? 12.617 -18.297 -8.773 1 95.31 195 HIS A CA 1
ATOM 1548 C C . HIS A 1 195 ? 14.133 -18.266 -8.891 1 95.31 195 HIS A C 1
ATOM 1550 O O . HIS A 1 195 ? 14.672 -17.938 -9.961 1 95.31 195 HIS A O 1
ATOM 1556 N N . ALA A 1 196 ? 14.875 -18.609 -7.727 1 92 196 ALA A N 1
ATOM 1557 C CA . ALA A 1 196 ? 16.312 -18.844 -7.77 1 92 196 ALA A CA 1
ATOM 1558 C C . ALA A 1 196 ? 16.656 -20.062 -8.609 1 92 196 ALA A C 1
ATOM 1560 O O . ALA A 1 196 ? 15.883 -21.031 -8.648 1 92 196 ALA A O 1
ATOM 1561 N N . GLU A 1 197 ? 17.609 -20.016 -9.484 1 91.44 197 GLU A N 1
ATOM 1562 C CA . GLU A 1 197 ? 18.828 -19.234 -9.688 1 91.44 197 GLU A CA 1
ATOM 1563 C C . GLU A 1 197 ? 18.594 -18.078 -10.648 1 91.44 197 GLU A C 1
ATOM 1565 O O . GLU A 1 197 ? 17.625 -18.109 -11.422 1 91.44 197 GLU A O 1
ATOM 1570 N N . LEU A 1 198 ? 19.25 -17.031 -10.656 1 95.88 198 LEU A N 1
ATOM 1571 C CA . LEU A 1 198 ? 19.094 -15.859 -11.523 1 95.88 198 LEU A CA 1
ATOM 1572 C C . LEU A 1 198 ? 19.812 -16.078 -12.852 1 95.88 198 LEU A C 1
ATOM 1574 O O . LEU A 1 198 ? 20.984 -15.719 -13 1 95.88 198 LEU A O 1
ATOM 1578 N N . LEU A 1 199 ? 19.062 -16.641 -13.789 1 95.19 199 LEU A N 1
ATOM 1579 C CA . LEU A 1 199 ? 19.625 -16.953 -15.102 1 95.19 199 LEU A CA 1
ATOM 1580 C C . LEU A 1 199 ? 18.578 -16.781 -16.203 1 95.19 199 LEU A C 1
ATOM 1582 O O . LEU A 1 199 ? 17.484 -17.312 -16.109 1 95.19 199 LEU A O 1
ATOM 1586 N N . VAL A 1 200 ? 18.844 -16 -17.172 1 96.5 200 VAL A N 1
ATOM 1587 C CA . VAL A 1 200 ? 18 -15.789 -18.359 1 96.5 200 VAL A CA 1
ATOM 1588 C C . VAL A 1 200 ? 18.875 -15.758 -19.609 1 96.5 200 VAL A C 1
ATOM 1590 O O . VAL A 1 200 ? 20.094 -15.586 -19.531 1 96.5 200 VAL A O 1
ATOM 1593 N N . PRO A 1 201 ? 18.281 -16.016 -20.781 1 96.44 201 PRO A N 1
ATOM 1594 C CA . PRO A 1 201 ? 19.062 -15.875 -22.016 1 96.44 201 PRO A CA 1
ATOM 1595 C C . PRO A 1 201 ? 19.609 -14.461 -22.219 1 96.44 201 PRO A C 1
ATOM 1597 O O . PRO A 1 201 ? 19 -13.484 -21.781 1 96.44 201 PRO A O 1
ATOM 1600 N N . GLU A 1 202 ? 20.766 -14.406 -22.812 1 94.81 202 GLU A N 1
ATOM 1601 C CA . GLU A 1 202 ? 21.312 -13.117 -23.219 1 94.81 202 GLU A CA 1
ATOM 1602 C C . GLU A 1 202 ? 20.547 -12.539 -24.406 1 94.81 202 GLU A C 1
ATOM 1604 O O . GLU A 1 202 ? 21.016 -12.594 -25.547 1 94.81 202 GLU A O 1
ATOM 1609 N N . ASP A 1 203 ? 19.422 -12.031 -24.219 1 96.44 203 ASP A N 1
ATOM 1610 C CA . ASP A 1 203 ? 18.547 -11.523 -25.266 1 96.44 203 ASP A CA 1
ATOM 1611 C C . ASP A 1 203 ? 18.188 -10.062 -25.016 1 96.44 203 ASP A C 1
ATOM 1613 O O . ASP A 1 203 ? 18.828 -9.391 -24.219 1 96.44 203 ASP A O 1
ATOM 1617 N N . SER A 1 204 ? 17.25 -9.547 -25.797 1 95.31 204 SER A N 1
ATOM 1618 C CA . SER A 1 204 ? 16.906 -8.133 -25.781 1 95.31 204 SER A CA 1
ATOM 1619 C C . SER A 1 204 ? 16.328 -7.727 -24.422 1 95.31 204 SER A C 1
ATOM 1621 O O . SER A 1 204 ? 16.5 -6.586 -23.984 1 95.31 204 SER A O 1
ATOM 1623 N N . ILE A 1 205 ? 15.648 -8.641 -23.703 1 96.81 205 ILE A N 1
ATOM 1624 C CA . ILE A 1 205 ? 15.078 -8.312 -22.406 1 96.81 205 ILE A CA 1
ATOM 1625 C C . ILE A 1 205 ? 16.188 -8.008 -21.422 1 96.81 205 ILE A C 1
ATOM 1627 O O . ILE A 1 205 ? 16.188 -6.949 -20.781 1 96.81 205 ILE A O 1
ATOM 1631 N N . LEU A 1 206 ? 17.156 -8.906 -21.281 1 97 206 LEU A N 1
ATOM 1632 C CA . LEU A 1 206 ? 18.25 -8.711 -20.344 1 97 206 LEU A CA 1
ATOM 1633 C C . LEU A 1 206 ? 19.062 -7.473 -20.719 1 97 206 LEU A C 1
ATOM 1635 O O . LEU A 1 206 ? 19.5 -6.719 -19.844 1 97 206 LEU A O 1
ATOM 1639 N N . ARG A 1 207 ? 19.281 -7.234 -21.984 1 96.62 207 ARG A N 1
ATOM 1640 C CA . ARG A 1 207 ? 20.109 -6.125 -22.469 1 96.62 207 ARG A CA 1
ATOM 1641 C C . ARG A 1 207 ? 19.516 -4.785 -22.031 1 96.62 207 ARG A C 1
ATOM 1643 O O . ARG A 1 207 ? 20.25 -3.832 -21.781 1 96.62 207 ARG A O 1
ATOM 1650 N N . THR A 1 208 ? 18.25 -4.773 -21.922 1 96.69 208 THR A N 1
ATOM 1651 C CA . THR A 1 208 ? 17.578 -3.541 -21.516 1 96.69 208 THR A CA 1
ATOM 1652 C C . THR A 1 208 ? 18 -3.131 -20.109 1 96.69 208 THR A C 1
ATOM 1654 O O . THR A 1 208 ? 17.984 -1.946 -19.766 1 96.69 208 THR A O 1
ATOM 1657 N N . PHE A 1 209 ? 18.422 -4.043 -19.297 1 97.69 209 PHE A N 1
ATOM 1658 C CA . PHE A 1 209 ? 18.672 -3.756 -17.891 1 97.69 209 PHE A CA 1
ATOM 1659 C C . PHE A 1 209 ? 20.172 -3.715 -17.594 1 97.69 209 PHE A C 1
ATOM 1661 O O . PHE A 1 209 ? 20.578 -3.359 -16.484 1 97.69 209 PHE A O 1
ATOM 1668 N N . ARG A 1 210 ? 21 -4.086 -18.562 1 95.88 210 ARG A N 1
ATOM 1669 C CA . ARG A 1 210 ? 22.438 -4.043 -18.359 1 95.88 210 ARG A CA 1
ATOM 1670 C C . ARG A 1 210 ? 22.906 -2.621 -18.062 1 95.88 210 ARG A C 1
ATOM 1672 O O . ARG A 1 210 ? 22.609 -1.692 -18.812 1 95.88 210 ARG A O 1
ATOM 1679 N N . GLY A 1 211 ? 23.562 -2.445 -16.984 1 96.69 211 GLY A N 1
ATOM 1680 C CA . GLY A 1 211 ? 24.141 -1.157 -16.609 1 96.69 211 GLY A CA 1
ATOM 1681 C C . GLY A 1 211 ? 23.141 -0.243 -15.922 1 96.69 211 GLY A C 1
ATOM 1682 O O . GLY A 1 211 ? 23.484 0.869 -15.516 1 96.69 211 GLY A O 1
ATOM 1683 N N . MET A 1 212 ? 21.938 -0.657 -15.719 1 96.75 212 MET A N 1
ATOM 1684 C CA . MET A 1 212 ? 20.891 0.207 -15.18 1 96.75 212 MET A CA 1
ATOM 1685 C C . MET A 1 212 ? 21.016 0.328 -13.664 1 96.75 212 MET A C 1
ATOM 1687 O O . MET A 1 212 ? 20.594 1.327 -13.078 1 96.75 212 MET A O 1
ATOM 1691 N N . TYR A 1 213 ? 21.562 -0.669 -12.992 1 97.5 213 TYR A N 1
ATOM 1692 C CA . TYR A 1 213 ? 21.594 -0.737 -11.539 1 97.5 213 TYR A CA 1
ATOM 1693 C C . TYR A 1 213 ? 23.016 -0.953 -11.023 1 97.5 213 TYR A C 1
ATOM 1695 O O . TYR A 1 213 ? 23.844 -1.568 -11.703 1 97.5 213 TYR A O 1
ATOM 1703 N N . PRO A 1 214 ? 23.328 -0.425 -9.703 1 96.38 214 PRO A N 1
ATOM 1704 C CA . PRO A 1 214 ? 24.531 -0.94 -9.055 1 96.38 214 PRO A CA 1
ATOM 1705 C C . PRO A 1 214 ? 24.438 -2.434 -8.75 1 96.38 214 PRO A C 1
ATOM 1707 O O . PRO A 1 214 ? 23.422 -2.908 -8.242 1 96.38 214 PRO A O 1
ATOM 1710 N N . GLU A 1 215 ? 25.5 -3.164 -9.203 1 97.62 215 GLU A N 1
ATOM 1711 C CA . GLU A 1 215 ? 25.453 -4.617 -9.086 1 97.62 215 GLU A CA 1
ATOM 1712 C C . GLU A 1 215 ? 26.391 -5.109 -7.98 1 97.62 215 GLU A C 1
ATOM 1714 O O . GLU A 1 215 ? 27.391 -4.473 -7.684 1 97.62 215 GLU A O 1
ATOM 1719 N N . LYS A 1 216 ? 25.969 -6.215 -7.297 1 96.06 216 LYS A N 1
ATOM 1720 C CA . LYS A 1 216 ? 26.797 -7.066 -6.445 1 96.06 216 LYS A CA 1
ATOM 1721 C C . LYS A 1 216 ? 26.812 -8.5 -6.961 1 96.06 216 LYS A C 1
ATOM 1723 O O . LYS A 1 216 ? 25.906 -9.281 -6.684 1 96.06 216 LYS A O 1
ATOM 1728 N N . PRO A 1 217 ? 27.828 -8.875 -7.656 1 97.31 217 PRO A N 1
ATOM 1729 C CA . PRO A 1 217 ? 27.891 -10.211 -8.25 1 97.31 217 PRO A CA 1
ATOM 1730 C C . PRO A 1 217 ? 27.672 -11.32 -7.223 1 97.31 217 PRO A C 1
ATOM 1732 O O . PRO A 1 217 ? 28.141 -11.227 -6.09 1 97.31 217 PRO A O 1
ATOM 1735 N N . TYR A 1 218 ? 26.953 -12.375 -7.629 1 97.69 218 TYR A N 1
ATOM 1736 C CA . TYR A 1 218 ? 26.75 -13.57 -6.828 1 97.69 218 TYR A CA 1
ATOM 1737 C C . TYR A 1 218 ? 27.688 -14.688 -7.262 1 97.69 218 TYR A C 1
ATOM 1739 O O . TYR A 1 218 ? 27.703 -15.07 -8.438 1 97.69 218 TYR A O 1
ATOM 1747 N N . ARG A 1 219 ? 28.625 -15.18 -6.398 1 95.25 219 ARG A N 1
ATOM 1748 C CA . ARG A 1 219 ? 29.5 -16.328 -6.668 1 95.25 219 ARG A CA 1
ATOM 1749 C C . ARG A 1 219 ? 28.828 -17.625 -6.277 1 95.25 219 ARG A C 1
ATOM 1751 O O . ARG A 1 219 ? 28.625 -17.906 -5.09 1 95.25 219 ARG A O 1
ATOM 1758 N N . GLY A 1 220 ? 28.375 -18.391 -7.262 1 94.75 220 GLY A N 1
ATOM 1759 C CA . GLY A 1 220 ? 27.656 -19.641 -7.031 1 94.75 220 GLY A CA 1
ATOM 1760 C C . GLY A 1 220 ? 28.484 -20.859 -7.367 1 94.75 220 GLY A C 1
ATOM 1761 O O . GLY A 1 220 ? 29.688 -20.891 -7.117 1 94.75 220 GLY A O 1
ATOM 1762 N N . ILE A 1 221 ? 27.812 -21.906 -7.723 1 91.81 221 ILE A N 1
ATOM 1763 C CA . ILE A 1 221 ? 28.422 -23.172 -8.086 1 91.81 221 ILE A CA 1
ATOM 1764 C C . ILE A 1 221 ? 28.406 -23.328 -9.602 1 91.81 221 ILE A C 1
ATOM 1766 O O . ILE A 1 221 ? 27.359 -23.578 -10.203 1 91.81 221 ILE A O 1
ATOM 1770 N N . ASP A 1 222 ? 29.547 -23.375 -10.18 1 91 222 ASP A N 1
ATOM 1771 C CA . ASP A 1 222 ? 29.625 -23.328 -11.641 1 91 222 ASP A CA 1
ATOM 1772 C C . ASP A 1 222 ? 30.266 -24.609 -12.188 1 91 222 ASP A C 1
ATOM 1774 O O . ASP A 1 222 ? 30.438 -24.75 -13.398 1 91 222 ASP A O 1
ATOM 1778 N N . ASP A 1 223 ? 30.641 -25.438 -11.297 1 86.31 223 ASP A N 1
ATOM 1779 C CA . ASP A 1 223 ? 31.203 -26.719 -11.688 1 86.31 223 ASP A CA 1
ATOM 1780 C C . ASP A 1 223 ? 31.062 -27.734 -10.555 1 86.31 223 ASP A C 1
ATOM 1782 O O . ASP A 1 223 ? 30.453 -27.453 -9.523 1 86.31 223 ASP A O 1
ATOM 1786 N N . GLY A 1 224 ? 31.453 -28.969 -10.93 1 83.06 224 GLY A N 1
ATOM 1787 C CA . GLY A 1 224 ? 31.484 -29.984 -9.891 1 83.06 224 GLY A CA 1
ATOM 1788 C C . GLY A 1 224 ? 30.188 -30.766 -9.773 1 83.06 224 GLY A C 1
ATOM 1789 O O . GLY A 1 224 ? 29.281 -30.594 -10.594 1 83.06 224 GLY A O 1
ATOM 1790 N N . PRO A 1 225 ? 30.094 -31.672 -8.805 1 78.75 225 PRO A N 1
ATOM 1791 C CA . PRO A 1 225 ? 28.984 -32.625 -8.711 1 78.75 225 PRO A CA 1
ATOM 1792 C C . PRO A 1 225 ? 27.656 -31.953 -8.391 1 78.75 225 PRO A C 1
ATOM 1794 O O . PRO A 1 225 ? 26.594 -32.5 -8.68 1 78.75 225 PRO A O 1
ATOM 1797 N N . THR A 1 226 ? 27.641 -30.797 -7.82 1 78.81 226 THR A N 1
ATOM 1798 C CA . THR A 1 226 ? 26.406 -30.141 -7.41 1 78.81 226 THR A CA 1
ATOM 1799 C C . THR A 1 226 ? 25.969 -29.109 -8.445 1 78.81 226 THR A C 1
ATOM 1801 O O . THR A 1 226 ? 24.875 -28.531 -8.328 1 78.81 226 THR A O 1
ATOM 1804 N N . PHE A 1 227 ? 26.828 -28.969 -9.367 1 81.62 227 PHE A N 1
ATOM 1805 C CA . PHE A 1 227 ? 26.469 -28.078 -10.469 1 81.62 227 PHE A CA 1
ATOM 1806 C C . PHE A 1 227 ? 25.203 -28.547 -11.156 1 81.62 227 PHE A C 1
ATOM 1808 O O . PHE A 1 227 ? 25.078 -29.719 -11.547 1 81.62 227 PHE A O 1
ATOM 1815 N N . ARG A 1 228 ? 24.188 -27.594 -11.148 1 80.12 228 ARG A N 1
ATOM 1816 C CA . ARG A 1 228 ? 22.891 -27.812 -11.758 1 80.12 228 ARG A CA 1
ATOM 1817 C C . ARG A 1 228 ? 22.141 -28.953 -11.047 1 80.12 228 ARG A C 1
ATOM 1819 O O . ARG A 1 228 ? 21.328 -29.641 -11.664 1 80.12 228 ARG A O 1
ATOM 1826 N N . LYS A 1 229 ? 22.641 -29.297 -9.922 1 78.44 229 LYS A N 1
ATOM 1827 C CA . LYS A 1 229 ? 21.984 -30.234 -9.031 1 78.44 229 LYS A CA 1
ATOM 1828 C C . LYS A 1 229 ? 21.688 -29.609 -7.672 1 78.44 229 LYS A C 1
ATOM 1830 O O . LYS A 1 229 ? 22.094 -30.141 -6.633 1 78.44 229 LYS A O 1
ATOM 1835 N N . GLY A 1 230 ? 21.062 -28.516 -7.758 1 76.12 230 GLY A N 1
ATOM 1836 C CA . GLY A 1 230 ? 20.625 -27.812 -6.555 1 76.12 230 GLY A CA 1
ATOM 1837 C C . GLY A 1 230 ? 21.375 -26.531 -6.297 1 76.12 230 GLY A C 1
ATOM 1838 O O . GLY A 1 230 ? 20.844 -25.609 -5.672 1 76.12 230 GLY A O 1
ATOM 1839 N N . GLY A 1 231 ? 22.625 -26.453 -6.652 1 83.12 231 GLY A N 1
ATOM 1840 C CA . GLY A 1 231 ? 23.406 -25.234 -6.492 1 83.12 231 GLY A CA 1
ATOM 1841 C C . GLY A 1 231 ? 23.047 -24.156 -7.504 1 83.12 231 GLY A C 1
ATOM 1842 O O . GLY A 1 231 ? 22.75 -24.469 -8.656 1 83.12 231 GLY A O 1
ATOM 1843 N N . TYR A 1 232 ? 23 -22.906 -7.027 1 91.12 232 TYR A N 1
ATOM 1844 C CA . TYR A 1 232 ? 22.719 -21.797 -7.918 1 91.12 232 TYR A CA 1
ATOM 1845 C C . TYR A 1 232 ? 23.984 -21.328 -8.625 1 91.12 232 TYR A C 1
ATOM 1847 O O . TYR A 1 232 ? 25.047 -21.25 -8.016 1 91.12 232 TYR A O 1
ATOM 1855 N N . CYS A 1 233 ? 23.922 -21.047 -9.844 1 92.44 233 CYS A N 1
ATOM 1856 C CA . CYS A 1 233 ? 25.062 -20.594 -10.633 1 92.44 233 CYS A CA 1
ATOM 1857 C C . CYS A 1 233 ? 25.453 -19.156 -10.258 1 92.44 233 CYS A C 1
ATOM 1859 O O . CYS A 1 233 ? 24.656 -18.422 -9.695 1 92.44 233 CYS A O 1
ATOM 1861 N N . SER A 1 234 ? 26.719 -18.844 -10.57 1 94.94 234 SER A N 1
ATOM 1862 C CA . SER A 1 234 ? 27.188 -17.469 -10.391 1 94.94 234 SER A CA 1
ATOM 1863 C C . SER A 1 234 ? 26.438 -16.516 -11.305 1 94.94 234 SER A C 1
ATOM 1865 O O . SER A 1 234 ? 25.969 -16.906 -12.375 1 94.94 234 SER A O 1
ATOM 1867 N N . GLN A 1 235 ? 26.219 -15.32 -10.875 1 96.31 235 GLN A N 1
ATOM 1868 C CA . GLN A 1 235 ? 25.578 -14.273 -11.664 1 96.31 235 GLN A CA 1
ATOM 1869 C C . GLN A 1 235 ? 26.281 -12.93 -11.445 1 96.31 235 GLN A C 1
ATOM 1871 O O . GLN A 1 235 ? 26.219 -12.367 -10.352 1 96.31 235 GLN A O 1
ATOM 1876 N N . ALA A 1 236 ? 26.844 -12.367 -12.5 1 96.81 236 ALA A N 1
ATOM 1877 C CA . ALA A 1 236 ? 27.609 -11.125 -12.422 1 96.81 236 ALA A CA 1
ATOM 1878 C C . ALA A 1 236 ? 26.688 -9.922 -12.211 1 96.81 236 ALA A C 1
ATOM 1880 O O . ALA A 1 236 ? 27.078 -8.938 -11.586 1 96.81 236 ALA A O 1
ATOM 1881 N N . TYR A 1 237 ? 25.516 -10.023 -12.719 1 97.75 237 TYR A N 1
ATOM 1882 C CA . TYR A 1 237 ? 24.562 -8.922 -12.695 1 97.75 237 TYR A CA 1
ATOM 1883 C C . TYR A 1 237 ? 23.203 -9.375 -12.148 1 97.75 237 TYR A C 1
ATOM 1885 O O . TYR A 1 237 ? 22.203 -9.312 -12.852 1 97.75 237 TYR A O 1
ATOM 1893 N N . PRO A 1 238 ? 23.156 -9.75 -10.883 1 98.12 238 PRO A N 1
ATOM 1894 C CA . PRO A 1 238 ? 21.938 -10.352 -10.328 1 98.12 238 PRO A CA 1
ATOM 1895 C C . PRO A 1 238 ? 20.734 -9.422 -10.398 1 98.12 238 PRO A C 1
ATOM 1897 O O . PRO A 1 238 ? 19.609 -9.875 -10.688 1 98.12 238 PRO A O 1
ATOM 1900 N N . ARG A 1 239 ? 20.875 -8.109 -10.156 1 98.5 239 ARG A N 1
ATOM 1901 C CA . ARG A 1 239 ? 19.734 -7.188 -10.164 1 98.5 239 ARG A CA 1
ATOM 1902 C C . ARG A 1 239 ? 19.156 -7.055 -11.562 1 98.5 239 ARG A C 1
ATOM 1904 O O . ARG A 1 239 ? 17.938 -7.188 -11.75 1 98.5 239 ARG A O 1
ATOM 1911 N N . ALA A 1 240 ? 20.031 -6.859 -12.539 1 98.56 240 ALA A N 1
ATOM 1912 C CA . ALA A 1 240 ? 19.578 -6.789 -13.93 1 98.56 240 ALA A CA 1
ATOM 1913 C C . ALA A 1 240 ? 18.891 -8.086 -14.352 1 98.56 240 ALA A C 1
ATOM 1915 O O . ALA A 1 240 ? 17.875 -8.062 -15.055 1 98.56 240 ALA A O 1
ATOM 1916 N N . THR A 1 241 ? 19.5 -9.148 -13.977 1 98.44 241 THR A N 1
ATOM 1917 C CA . THR A 1 241 ? 18.969 -10.453 -14.367 1 98.44 241 THR A CA 1
ATOM 1918 C C . THR A 1 241 ? 17.609 -10.695 -13.727 1 98.44 241 THR A C 1
ATOM 1920 O O . THR A 1 241 ? 16.688 -11.203 -14.383 1 98.44 241 THR A O 1
ATOM 1923 N N . PHE A 1 242 ? 17.422 -10.359 -12.461 1 98.62 242 PHE A N 1
ATOM 1924 C CA . PHE A 1 242 ? 16.125 -10.5 -11.797 1 98.62 242 PHE A CA 1
ATOM 1925 C C . PHE A 1 242 ? 15.055 -9.695 -12.516 1 98.62 242 PHE A C 1
ATOM 1927 O O . PHE A 1 242 ? 13.961 -10.195 -12.789 1 98.62 242 PHE A O 1
ATOM 1934 N N . ALA A 1 243 ? 15.367 -8.414 -12.758 1 98.75 243 ALA A N 1
ATOM 1935 C CA . ALA A 1 243 ? 14.438 -7.57 -13.5 1 98.75 243 ALA A CA 1
ATOM 1936 C C . ALA A 1 243 ? 14.047 -8.211 -14.828 1 98.75 243 ALA A C 1
ATOM 1938 O O . ALA A 1 243 ? 12.875 -8.227 -15.203 1 98.75 243 ALA A O 1
ATOM 1939 N N . ALA A 1 244 ? 15.055 -8.758 -15.5 1 98.75 244 ALA A N 1
ATOM 1940 C CA . ALA A 1 244 ? 14.812 -9.422 -16.781 1 98.75 244 ALA A CA 1
ATOM 1941 C C . ALA A 1 244 ? 13.914 -10.641 -16.609 1 98.75 244 ALA A C 1
ATOM 1943 O O . ALA A 1 244 ? 13.094 -10.945 -17.484 1 98.75 244 ALA A O 1
ATOM 1944 N N . MET A 1 245 ? 14.086 -11.375 -15.555 1 98.69 245 MET A N 1
ATOM 1945 C CA . MET A 1 245 ? 13.258 -12.547 -15.281 1 98.69 245 MET A CA 1
ATOM 1946 C C . MET A 1 245 ? 11.797 -12.156 -15.117 1 98.69 245 MET A C 1
ATOM 1948 O O . MET A 1 245 ? 10.906 -12.781 -15.688 1 98.69 245 MET A O 1
ATOM 1952 N N . VAL A 1 246 ? 11.523 -11.078 -14.32 1 98.81 246 VAL A N 1
ATOM 1953 C CA . VAL A 1 246 ? 10.148 -10.633 -14.086 1 98.81 246 VAL A CA 1
ATOM 1954 C C . VAL A 1 246 ? 9.555 -10.102 -15.383 1 98.81 246 VAL A C 1
ATOM 1956 O O . VAL A 1 246 ? 8.391 -10.375 -15.703 1 98.81 246 VAL A O 1
ATOM 1959 N N . CYS A 1 247 ? 10.336 -9.391 -16.156 1 98.75 247 CYS A N 1
ATOM 1960 C CA . CYS A 1 247 ? 9.859 -8.852 -17.422 1 98.75 247 CYS A CA 1
ATOM 1961 C C . CYS A 1 247 ? 9.578 -9.969 -18.422 1 98.75 247 CYS A C 1
ATOM 1963 O O . CYS A 1 247 ? 8.656 -9.867 -19.234 1 98.75 247 CYS A O 1
ATOM 1965 N N . ARG A 1 248 ? 10.391 -11.016 -18.422 1 98.69 248 ARG A N 1
ATOM 1966 C CA . ARG A 1 248 ? 10.133 -12.188 -19.266 1 98.69 248 ARG A CA 1
ATOM 1967 C C . ARG A 1 248 ? 8.812 -12.844 -18.891 1 98.69 248 ARG A C 1
ATOM 1969 O O . ARG A 1 248 ? 8.023 -13.211 -19.766 1 98.69 248 ARG A O 1
ATOM 1976 N N . PHE A 1 249 ? 8.602 -13.008 -17.578 1 98.81 249 PHE A N 1
ATOM 1977 C CA . PHE A 1 249 ? 7.324 -13.508 -17.094 1 98.81 249 PHE A CA 1
ATOM 1978 C C . PHE A 1 249 ? 6.176 -12.641 -17.594 1 98.81 249 PHE A C 1
ATOM 1980 O O . PHE A 1 249 ? 5.16 -13.156 -18.062 1 98.81 249 PHE A O 1
ATOM 1987 N N . ASP A 1 250 ? 6.309 -11.312 -17.484 1 98.81 250 ASP A N 1
ATOM 1988 C CA . ASP A 1 250 ? 5.332 -10.359 -17.984 1 98.81 250 ASP A CA 1
ATOM 1989 C C . ASP A 1 250 ? 5.035 -10.609 -19.469 1 98.81 250 ASP A C 1
ATOM 1991 O O . ASP A 1 250 ? 3.877 -10.609 -19.875 1 98.81 250 ASP A O 1
ATOM 1995 N N . ARG A 1 251 ? 6.051 -10.836 -20.266 1 98.62 251 ARG A N 1
ATOM 1996 C CA . ARG A 1 251 ? 5.906 -11.094 -21.703 1 98.62 251 ARG A CA 1
ATOM 1997 C C . ARG A 1 251 ? 5.141 -12.391 -21.953 1 98.62 251 ARG A C 1
ATOM 1999 O O . ARG A 1 251 ? 4.293 -12.453 -22.844 1 98.62 251 ARG A O 1
ATOM 2006 N N . TYR A 1 252 ? 5.477 -13.414 -21.188 1 98.88 252 TYR A N 1
ATOM 2007 C CA . TYR A 1 252 ? 4.754 -14.672 -21.312 1 98.88 252 TYR A CA 1
ATOM 2008 C C . TYR A 1 252 ? 3.262 -14.469 -21.078 1 98.88 252 TYR A C 1
ATOM 2010 O O . TYR A 1 252 ? 2.434 -14.984 -21.828 1 98.88 252 TYR A O 1
ATOM 2018 N N . VAL A 1 253 ? 2.914 -13.695 -20.047 1 98.94 253 VAL A N 1
ATOM 2019 C CA . VAL A 1 253 ? 1.515 -13.406 -19.75 1 98.94 253 VAL A CA 1
ATOM 2020 C C . VAL A 1 253 ? 0.871 -12.688 -20.922 1 98.94 253 VAL A C 1
ATOM 2022 O O . VAL A 1 253 ? -0.225 -13.055 -21.359 1 98.94 253 VAL A O 1
ATOM 2025 N N . GLY A 1 254 ? 1.571 -11.711 -21.438 1 98.94 254 GLY A N 1
ATOM 2026 C CA . GLY A 1 254 ? 1.07 -11 -22.594 1 98.94 254 GLY A CA 1
ATOM 2027 C C . GLY A 1 254 ? 0.796 -11.906 -23.781 1 98.94 254 GLY A C 1
ATOM 2028 O O . GLY A 1 254 ? -0.221 -11.758 -24.469 1 98.94 254 GLY A O 1
ATOM 2029 N N . GLN A 1 255 ? 1.676 -12.836 -24.031 1 98.94 255 GLN A N 1
ATOM 2030 C CA . GLN A 1 255 ? 1.548 -13.742 -25.172 1 98.94 255 GLN A CA 1
ATOM 2031 C C . GLN A 1 255 ? 0.368 -14.688 -24.984 1 98.94 255 GLN A C 1
ATOM 2033 O O . GLN A 1 255 ? -0.31 -15.047 -25.953 1 98.94 255 GLN A O 1
ATOM 2038 N N . ILE A 1 256 ? 0.125 -15.125 -23.766 1 98.94 256 ILE A N 1
ATOM 2039 C CA . ILE A 1 256 ? -1.038 -15.961 -23.484 1 98.94 256 ILE A CA 1
ATOM 2040 C C . ILE A 1 256 ? -2.316 -15.18 -23.781 1 98.94 256 ILE A C 1
ATOM 2042 O O . ILE A 1 256 ? -3.213 -15.68 -24.469 1 98.94 256 ILE A O 1
ATOM 2046 N N . VAL A 1 257 ? -2.396 -13.922 -23.297 1 98.94 257 VAL A N 1
ATOM 2047 C CA . VAL A 1 257 ? -3.572 -13.086 -23.5 1 98.94 257 VAL A CA 1
ATOM 2048 C C . VAL A 1 257 ? -3.771 -12.836 -25 1 98.94 257 VAL A C 1
ATOM 2050 O O . VAL A 1 257 ? -4.891 -12.945 -25.5 1 98.94 257 VAL A O 1
ATOM 2053 N N . GLN A 1 258 ? -2.66 -12.523 -25.688 1 98.88 258 GLN A N 1
ATOM 2054 C CA . GLN A 1 258 ? -2.73 -12.289 -27.125 1 98.88 258 GLN A CA 1
ATOM 2055 C C . GLN A 1 258 ? -3.229 -13.531 -27.859 1 98.88 258 GLN A C 1
ATOM 2057 O O . GLN A 1 258 ? -4.031 -13.43 -28.781 1 98.88 258 GLN A O 1
ATOM 2062 N N . LYS A 1 259 ? -2.719 -14.719 -27.484 1 98.88 259 LYS A N 1
ATOM 2063 C CA . LYS A 1 259 ? -3.139 -15.969 -28.109 1 98.88 259 LYS A CA 1
ATOM 2064 C C . LYS A 1 259 ? -4.633 -16.203 -27.906 1 98.88 259 LYS A C 1
ATOM 2066 O O . LYS A 1 259 ? -5.328 -16.609 -28.844 1 98.88 259 LYS A O 1
ATOM 2071 N N . LEU A 1 260 ? -5.137 -15.953 -26.688 1 98.88 260 LEU A N 1
ATOM 2072 C CA . LEU A 1 260 ? -6.562 -16.094 -26.422 1 98.88 260 LEU A CA 1
ATOM 2073 C C . LEU A 1 260 ? -7.379 -15.18 -27.328 1 98.88 260 LEU A C 1
ATOM 2075 O O . LEU A 1 260 ? -8.438 -15.57 -27.828 1 98.88 260 LEU A O 1
ATOM 2079 N N . LYS A 1 261 ? -6.93 -13.938 -27.531 1 98.75 261 LYS A N 1
ATOM 2080 C CA . LYS A 1 261 ? -7.613 -12.984 -28.406 1 98.75 261 LYS A CA 1
ATOM 2081 C C . LYS A 1 261 ? -7.586 -13.453 -29.859 1 98.75 261 LYS A C 1
ATOM 2083 O O . LYS A 1 261 ? -8.609 -13.414 -30.547 1 98.75 261 LYS A O 1
ATOM 2088 N N . GLU A 1 262 ? -6.426 -13.938 -30.297 1 98.75 262 GLU A N 1
ATOM 2089 C CA . GLU A 1 262 ? -6.273 -14.445 -31.656 1 98.75 262 GLU A CA 1
ATOM 2090 C C . GLU A 1 262 ? -7.223 -15.602 -31.922 1 98.75 262 GLU A C 1
ATOM 2092 O O . GLU A 1 262 ? -7.754 -15.734 -33.031 1 98.75 262 GLU A O 1
ATOM 2097 N N . LEU A 1 263 ? -7.438 -16.406 -30.953 1 98.69 263 LEU A N 1
ATOM 2098 C CA . LEU A 1 263 ? -8.258 -17.594 -31.094 1 98.69 263 LEU A CA 1
ATOM 2099 C C . LEU A 1 263 ? -9.734 -17.281 -30.891 1 98.69 263 LEU A C 1
ATOM 2101 O O . LEU A 1 263 ? -10.594 -18.141 -31.062 1 98.69 263 LEU A O 1
ATOM 2105 N N . GLY A 1 264 ? -10.062 -16.062 -30.453 1 98.25 264 GLY A N 1
ATOM 2106 C CA . GLY A 1 264 ? -11.43 -15.602 -30.297 1 98.25 264 GLY A CA 1
ATOM 2107 C C . GLY A 1 264 ? -12.094 -16.109 -29.031 1 98.25 264 GLY A C 1
ATOM 2108 O O . GLY A 1 264 ? -13.32 -16.172 -28.953 1 98.25 264 GLY A O 1
ATOM 2109 N N . VAL A 1 265 ? -11.281 -16.531 -28 1 98.44 265 VAL A N 1
ATOM 2110 C CA . VAL A 1 265 ? -11.891 -17.125 -26.812 1 98.44 265 VAL A CA 1
ATOM 2111 C C . VAL A 1 265 ? -11.602 -16.25 -25.594 1 98.44 265 VAL A C 1
ATOM 2113 O O . VAL A 1 265 ? -11.969 -16.594 -24.469 1 98.44 265 VAL A O 1
ATOM 2116 N N . TYR A 1 266 ? -10.969 -15.078 -25.797 1 98.5 266 TYR A N 1
ATOM 2117 C CA . TYR A 1 266 ? -10.594 -14.18 -24.703 1 98.5 266 TYR A CA 1
ATOM 2118 C C . TYR A 1 266 ? -11.812 -13.805 -23.859 1 98.5 266 TYR A C 1
ATOM 2120 O O . TYR A 1 266 ? -11.742 -13.828 -22.625 1 98.5 266 TYR A O 1
ATOM 2128 N N . ASP A 1 267 ? -12.945 -13.5 -24.484 1 97.69 267 ASP A N 1
ATOM 2129 C CA . ASP A 1 267 ? -14.125 -13.008 -23.781 1 97.69 267 ASP A CA 1
ATOM 2130 C C . ASP A 1 267 ? -14.727 -14.094 -22.891 1 97.69 267 ASP A C 1
ATOM 2132 O O . ASP A 1 267 ? -15.383 -13.797 -21.891 1 97.69 267 ASP A O 1
ATOM 2136 N N . ASN A 1 268 ? -14.469 -15.297 -23.266 1 98.25 268 ASN A N 1
ATOM 2137 C CA . ASN A 1 268 ? -14.992 -16.422 -22.5 1 98.25 268 ASN A CA 1
ATOM 2138 C C . ASN A 1 268 ? -13.906 -17.078 -21.656 1 98.25 268 ASN A C 1
ATOM 2140 O O . ASN A 1 268 ? -13.883 -18.297 -21.5 1 98.25 268 ASN A O 1
ATOM 2144 N N . THR A 1 269 ? -12.898 -16.359 -21.234 1 98.75 269 THR A N 1
ATOM 2145 C CA . THR A 1 269 ? -11.812 -16.938 -20.453 1 98.75 269 THR A CA 1
ATOM 2146 C C . THR A 1 269 ? -11.609 -16.156 -19.156 1 98.75 269 THR A C 1
ATOM 2148 O O . THR A 1 269 ? -11.438 -14.93 -19.172 1 98.75 269 THR A O 1
ATOM 2151 N N . LEU A 1 270 ? -11.719 -16.844 -18.016 1 98.81 270 LEU A N 1
ATOM 2152 C CA . LEU A 1 270 ? -11.281 -16.328 -16.719 1 98.81 270 LEU A CA 1
ATOM 2153 C C . LEU A 1 270 ? -9.766 -16.453 -16.578 1 98.81 270 LEU A C 1
ATOM 2155 O O . LEU A 1 270 ? -9.219 -17.547 -16.672 1 98.81 270 LEU A O 1
ATOM 2159 N N . ILE A 1 271 ? -9.094 -15.305 -16.422 1 98.94 271 ILE A N 1
ATOM 2160 C CA . ILE A 1 271 ? -7.641 -15.273 -16.266 1 98.94 271 ILE A CA 1
ATOM 2161 C C . ILE A 1 271 ? -7.285 -14.867 -14.836 1 98.94 271 ILE A C 1
ATOM 2163 O O . ILE A 1 271 ? -7.801 -13.875 -14.32 1 98.94 271 ILE A O 1
ATOM 2167 N N . ILE A 1 272 ? -6.477 -15.641 -14.203 1 98.94 272 ILE A N 1
ATOM 2168 C CA . ILE A 1 272 ? -5.977 -15.359 -12.867 1 98.94 272 ILE A CA 1
ATOM 2169 C C . ILE A 1 272 ? -4.449 -15.328 -12.875 1 98.94 272 ILE A C 1
ATOM 2171 O O . ILE A 1 272 ? -3.811 -16.219 -13.461 1 98.94 272 ILE A O 1
ATOM 2175 N N . ILE A 1 273 ? -3.84 -14.273 -12.32 1 98.94 273 ILE A N 1
ATOM 2176 C CA . ILE A 1 273 ? -2.395 -14.141 -12.18 1 98.94 273 ILE A CA 1
ATOM 2177 C C . ILE A 1 273 ? -2.033 -13.945 -10.711 1 98.94 273 ILE A C 1
ATOM 2179 O O . ILE A 1 273 ? -2.584 -13.078 -10.031 1 98.94 273 ILE A O 1
ATOM 2183 N N . THR A 1 274 ? -1.131 -14.734 -10.18 1 98.88 274 THR A N 1
ATOM 2184 C CA . THR A 1 274 ? -0.725 -14.633 -8.781 1 98.88 274 THR A CA 1
ATOM 2185 C C . THR A 1 274 ? 0.684 -15.188 -8.586 1 98.88 274 THR A C 1
ATOM 2187 O O . THR A 1 274 ? 1.453 -15.289 -9.539 1 98.88 274 THR A O 1
ATOM 2190 N N . SER A 1 275 ? 1.122 -15.352 -7.355 1 98.88 275 SER A N 1
ATOM 2191 C CA . SER A 1 275 ? 2.408 -15.93 -6.973 1 98.88 275 SER A CA 1
ATOM 2192 C C . SER A 1 275 ? 2.242 -16.984 -5.891 1 98.88 275 SER A C 1
ATOM 2194 O O . SER A 1 275 ? 1.272 -16.969 -5.133 1 98.88 275 SER A O 1
ATOM 2196 N N . ASP A 1 276 ? 3.133 -17.922 -5.852 1 98.5 276 ASP A N 1
ATOM 2197 C CA . ASP A 1 276 ? 2.939 -19.062 -4.965 1 98.5 276 ASP A CA 1
ATOM 2198 C C . ASP A 1 276 ? 3.381 -18.734 -3.541 1 98.5 276 ASP A C 1
ATOM 2200 O O . ASP A 1 276 ? 3.029 -19.438 -2.596 1 98.5 276 ASP A O 1
ATOM 2204 N N . ASN A 1 277 ? 4.176 -17.781 -3.291 1 98.62 277 ASN A N 1
ATOM 2205 C CA . ASN A 1 277 ? 4.609 -17.234 -2.004 1 98.62 277 ASN A CA 1
ATOM 2206 C C . ASN A 1 277 ? 5.398 -15.945 -2.172 1 98.62 277 ASN A C 1
ATOM 2208 O O . ASN A 1 277 ? 5.488 -15.406 -3.275 1 98.62 277 ASN A O 1
ATOM 2212 N N . GLY A 1 278 ? 5.914 -15.375 -1.077 1 98.5 278 GLY A N 1
ATOM 2213 C CA . GLY A 1 278 ? 6.699 -14.148 -1.117 1 98.5 278 GLY A CA 1
ATOM 2214 C C . GLY A 1 278 ? 8.062 -14.336 -1.767 1 98.5 278 GLY A C 1
ATOM 2215 O O . GLY A 1 278 ? 8.438 -15.453 -2.121 1 98.5 278 GLY A O 1
ATOM 2216 N N . PRO A 1 279 ? 8.789 -13.242 -1.903 1 98.62 279 PRO A N 1
ATOM 2217 C CA . PRO A 1 279 ? 10.031 -13.258 -2.672 1 98.62 279 PRO A CA 1
ATOM 2218 C C . PRO A 1 279 ? 11.18 -13.93 -1.925 1 98.62 279 PRO A C 1
ATOM 2220 O O . PRO A 1 279 ? 11.195 -13.945 -0.691 1 98.62 279 PRO A O 1
ATOM 2223 N N . HIS A 1 280 ? 12.109 -14.414 -2.67 1 96.94 280 HIS A N 1
ATOM 2224 C CA . HIS A 1 280 ? 13.266 -15.117 -2.121 1 96.94 280 HIS A CA 1
ATOM 2225 C C . HIS A 1 280 ? 14.477 -14.203 -2.037 1 96.94 280 HIS A C 1
ATOM 2227 O O . HIS A 1 280 ? 14.516 -13.148 -2.676 1 96.94 280 HIS A O 1
ATOM 2233 N N . GLN A 1 281 ? 15.438 -14.648 -1.313 1 96.31 281 GLN A N 1
ATOM 2234 C CA . GLN A 1 281 ? 16.688 -13.914 -1.161 1 96.31 281 GLN A CA 1
ATOM 2235 C C . GLN A 1 281 ? 17.875 -14.711 -1.71 1 96.31 281 GLN A C 1
ATOM 2237 O O . GLN A 1 281 ? 19.016 -14.258 -1.663 1 96.31 281 GLN A O 1
ATOM 2242 N N . GLU A 1 282 ? 17.672 -15.875 -2.238 1 94.44 282 GLU A N 1
ATOM 2243 C CA . GLU A 1 282 ? 18.719 -16.797 -2.639 1 94.44 282 GLU A CA 1
ATOM 2244 C C . GLU A 1 282 ? 19.297 -16.438 -4.004 1 94.44 282 GLU A C 1
ATOM 2246 O O . GLU A 1 282 ? 18.656 -15.727 -4.781 1 94.44 282 GLU A O 1
ATOM 2251 N N . GLY A 1 283 ? 20.453 -16.938 -4.332 1 94.12 283 GLY A N 1
ATOM 2252 C CA . GLY A 1 283 ? 21.047 -16.891 -5.66 1 94.12 283 GLY A CA 1
ATOM 2253 C C . GLY A 1 283 ? 21.406 -15.484 -6.102 1 94.12 283 GLY A C 1
ATOM 2254 O O . GLY A 1 283 ? 21.438 -15.188 -7.301 1 94.12 283 GLY A O 1
ATOM 2255 N N . GLY A 1 284 ? 21.531 -14.586 -5.164 1 96.12 284 GLY A N 1
ATOM 2256 C CA . GLY A 1 284 ? 21.891 -13.211 -5.496 1 96.12 284 GLY A CA 1
ATOM 2257 C C . GLY A 1 284 ? 20.688 -12.289 -5.59 1 96.12 284 GLY A C 1
ATOM 2258 O O . GLY A 1 284 ? 20.844 -11.094 -5.863 1 96.12 284 GLY A O 1
ATOM 2259 N N . ALA A 1 285 ? 19.516 -12.844 -5.348 1 97 285 ALA A N 1
ATOM 2260 C CA . ALA A 1 285 ? 18.312 -12.023 -5.375 1 97 285 ALA A CA 1
ATOM 2261 C C . ALA A 1 285 ? 18.375 -10.914 -4.328 1 97 285 ALA A C 1
ATOM 2263 O O . ALA A 1 285 ? 18.938 -11.102 -3.25 1 97 285 ALA A O 1
ATOM 2264 N N . ASP A 1 286 ? 17.844 -9.75 -4.629 1 97.88 286 ASP A N 1
ATOM 2265 C CA . ASP A 1 286 ? 17.859 -8.586 -3.752 1 97.88 286 ASP A CA 1
ATOM 2266 C C . ASP A 1 286 ? 16.469 -7.961 -3.621 1 97.88 286 ASP A C 1
ATOM 2268 O O . ASP A 1 286 ? 16.234 -6.855 -4.109 1 97.88 286 ASP A O 1
ATOM 2272 N N . PRO A 1 287 ? 15.586 -8.648 -2.916 1 98.06 287 PRO A N 1
ATOM 2273 C CA . PRO A 1 287 ? 14.211 -8.156 -2.793 1 98.06 287 PRO A CA 1
ATOM 2274 C C . PRO A 1 287 ? 14.133 -6.797 -2.111 1 98.06 287 PRO A C 1
ATOM 2276 O O . PRO A 1 287 ? 13.188 -6.035 -2.354 1 98.06 287 PRO A O 1
ATOM 2279 N N . ASP A 1 288 ? 15.102 -6.383 -1.267 1 96 288 ASP A N 1
ATOM 2280 C CA . ASP A 1 288 ? 15.102 -5.078 -0.61 1 96 288 ASP A CA 1
ATOM 2281 C C . ASP A 1 288 ? 15.398 -3.963 -1.608 1 96 288 ASP A C 1
ATOM 2283 O O . ASP A 1 288 ? 14.75 -2.912 -1.581 1 96 288 ASP A O 1
ATOM 2287 N N . PHE A 1 289 ? 16.375 -4.176 -2.521 1 96.75 289 PHE A N 1
ATOM 2288 C CA . PHE A 1 289 ? 16.688 -3.197 -3.557 1 96.75 289 PHE A CA 1
ATOM 2289 C C . PHE A 1 289 ? 15.469 -2.932 -4.434 1 96.75 289 PHE A C 1
ATOM 2291 O O . PHE A 1 289 ? 15.211 -1.789 -4.816 1 96.75 289 PHE A O 1
ATOM 2298 N N . PHE A 1 290 ? 14.648 -3.953 -4.699 1 97.62 290 PHE A N 1
ATOM 2299 C CA . PHE A 1 290 ? 13.539 -3.861 -5.633 1 97.62 290 PHE A CA 1
ATOM 2300 C C . PHE A 1 290 ? 12.234 -3.555 -4.898 1 97.62 290 PHE A C 1
ATOM 2302 O O . PHE A 1 290 ? 11.188 -3.377 -5.527 1 97.62 290 PHE A O 1
ATOM 2309 N N . ASN A 1 291 ? 12.258 -3.518 -3.561 1 96.31 291 ASN A N 1
ATOM 2310 C CA . ASN A 1 291 ? 11.031 -3.416 -2.77 1 96.31 291 ASN A CA 1
ATOM 2311 C C . ASN A 1 291 ? 10.023 -4.488 -3.162 1 96.31 291 ASN A C 1
ATOM 2313 O O . ASN A 1 291 ? 8.852 -4.184 -3.408 1 96.31 291 ASN A O 1
ATOM 2317 N N . SER A 1 292 ? 10.477 -5.715 -3.252 1 98.19 292 SER A N 1
ATOM 2318 C CA . SER A 1 292 ? 9.695 -6.82 -3.799 1 98.19 292 SER A CA 1
ATOM 2319 C C . SER A 1 292 ? 8.516 -7.164 -2.895 1 98.19 292 SER A C 1
ATOM 2321 O O . SER A 1 292 ? 7.523 -7.73 -3.354 1 98.19 292 SER A O 1
ATOM 2323 N N . ASN A 1 293 ? 8.586 -6.801 -1.622 1 96.25 293 ASN A N 1
ATOM 2324 C CA . ASN A 1 293 ? 7.516 -7.121 -0.682 1 96.25 293 ASN A CA 1
ATOM 2325 C C . ASN A 1 293 ? 6.59 -5.93 -0.459 1 96.25 293 ASN A C 1
ATOM 2327 O O . ASN A 1 293 ? 5.629 -6.02 0.303 1 96.25 293 ASN A O 1
ATOM 2331 N N . GLY A 1 294 ? 6.891 -4.809 -1.079 1 96.19 294 GLY A N 1
ATOM 2332 C CA . GLY A 1 294 ? 6.191 -3.592 -0.699 1 96.19 294 GLY A CA 1
ATOM 2333 C C . GLY A 1 294 ? 6.398 -3.213 0.755 1 96.19 294 GLY A C 1
ATOM 2334 O O . GLY A 1 294 ? 7.531 -3.188 1.239 1 96.19 294 GLY A O 1
ATOM 2335 N N . ILE A 1 295 ? 5.336 -2.92 1.491 1 96.75 295 ILE A N 1
ATOM 2336 C CA . ILE A 1 295 ? 5.461 -2.473 2.875 1 96.75 295 ILE A CA 1
ATOM 2337 C C . ILE A 1 295 ? 5.367 -3.674 3.814 1 96.75 295 ILE A C 1
ATOM 2339 O O . ILE A 1 295 ? 5.383 -3.514 5.035 1 96.75 295 ILE A O 1
ATOM 2343 N N . PHE A 1 296 ? 5.27 -4.859 3.291 1 98.38 296 PHE A N 1
ATOM 2344 C CA . PHE A 1 296 ? 4.969 -6.035 4.098 1 98.38 296 PHE A CA 1
ATOM 2345 C C . PHE A 1 296 ? 6.25 -6.703 4.582 1 98.38 296 PHE A C 1
ATOM 2347 O O . PHE A 1 296 ? 7.145 -6.996 3.785 1 98.38 296 PHE A O 1
ATOM 2354 N N . ARG A 1 297 ? 6.324 -7.008 5.82 1 97.75 297 ARG A N 1
ATOM 2355 C CA . ARG A 1 297 ? 7.5 -7.586 6.469 1 97.75 297 ARG A CA 1
ATOM 2356 C C . ARG A 1 297 ? 7.656 -9.055 6.102 1 97.75 297 ARG A C 1
ATOM 2358 O O . ARG A 1 297 ? 6.672 -9.797 6.035 1 97.75 297 ARG A O 1
ATOM 2365 N N . GLY A 1 298 ? 8.906 -9.453 5.859 1 97.69 298 GLY A N 1
ATOM 2366 C CA . GLY A 1 298 ? 9.211 -10.867 5.68 1 97.69 298 GLY A CA 1
ATOM 2367 C C . GLY A 1 298 ? 9.398 -11.25 4.227 1 97.69 298 GLY A C 1
ATOM 2368 O O . GLY A 1 298 ? 9.164 -10.445 3.326 1 97.69 298 GLY A O 1
ATOM 2369 N N . TYR A 1 299 ? 9.914 -12.43 4.023 1 98.12 299 TYR A N 1
ATOM 2370 C CA . TYR A 1 299 ? 10.242 -13.039 2.736 1 98.12 299 TYR A CA 1
ATOM 2371 C C . TYR A 1 299 ? 9.781 -14.492 2.689 1 98.12 299 TYR A C 1
ATOM 2373 O O . TYR A 1 299 ? 9.086 -14.961 3.592 1 98.12 299 TYR A O 1
ATOM 2381 N N . LYS A 1 300 ? 10.117 -15.117 1.581 1 98.06 300 LYS A N 1
ATOM 2382 C CA . LYS A 1 300 ? 9.961 -16.562 1.54 1 98.06 300 LYS A CA 1
ATOM 2383 C C . LYS A 1 300 ? 10.422 -17.203 2.85 1 98.06 300 LYS A C 1
ATOM 2385 O O . LYS A 1 300 ? 11.453 -16.828 3.402 1 98.06 300 LYS A O 1
ATOM 2390 N N . ARG A 1 301 ? 9.578 -18.172 3.408 1 98.38 301 ARG A N 1
ATOM 2391 C CA . ARG A 1 301 ? 9.828 -18.938 4.617 1 98.38 301 ARG A CA 1
ATOM 2392 C C . ARG A 1 301 ? 9.438 -18.156 5.863 1 98.38 301 ARG A C 1
ATOM 2394 O O . ARG A 1 301 ? 9.672 -18.594 6.988 1 98.38 301 ARG A O 1
ATOM 2401 N N . ASP A 1 302 ? 8.898 -16.891 5.699 1 98.56 302 ASP A N 1
ATOM 2402 C CA . ASP A 1 302 ? 8.289 -16.172 6.805 1 98.56 302 ASP A CA 1
ATOM 2403 C C . ASP A 1 302 ? 6.766 -16.25 6.742 1 98.56 302 ASP A C 1
ATOM 2405 O O . ASP A 1 302 ? 6.191 -16.328 5.652 1 98.56 302 ASP A O 1
ATOM 2409 N N . LEU A 1 303 ? 6.141 -16.234 7.91 1 98.81 303 LEU A N 1
ATOM 2410 C CA . LEU A 1 303 ? 4.684 -16.172 7.93 1 98.81 303 LEU A CA 1
ATOM 2411 C C . LEU A 1 303 ? 4.203 -14.75 8.211 1 98.81 303 LEU A C 1
ATOM 2413 O O . LEU A 1 303 ? 3.012 -14.531 8.453 1 98.81 303 LEU A O 1
ATOM 2417 N N . TYR A 1 304 ? 5.164 -13.734 8.258 1 98.75 304 TYR A N 1
ATOM 2418 C CA . TYR A 1 304 ? 4.742 -12.344 8.141 1 98.75 304 TYR A CA 1
ATOM 2419 C C . TYR A 1 304 ? 4.09 -12.078 6.793 1 98.75 304 TYR A C 1
ATOM 2421 O O . TYR A 1 304 ? 4.172 -12.914 5.887 1 98.75 304 TYR A O 1
ATOM 2429 N N . GLU A 1 305 ? 3.439 -10.961 6.641 1 98.75 305 GLU A N 1
ATOM 2430 C CA . GLU A 1 305 ? 2.693 -10.641 5.426 1 98.75 305 GLU A CA 1
ATOM 2431 C C . GLU A 1 305 ? 3.566 -10.789 4.184 1 98.75 305 GLU A C 1
ATOM 2433 O O . GLU A 1 305 ? 3.113 -11.312 3.162 1 98.75 305 GLU A O 1
ATOM 2438 N N . GLY A 1 306 ? 4.828 -10.43 4.262 1 98.56 306 GLY A N 1
ATOM 2439 C CA . GLY A 1 306 ? 5.691 -10.414 3.094 1 98.56 306 GLY A CA 1
ATOM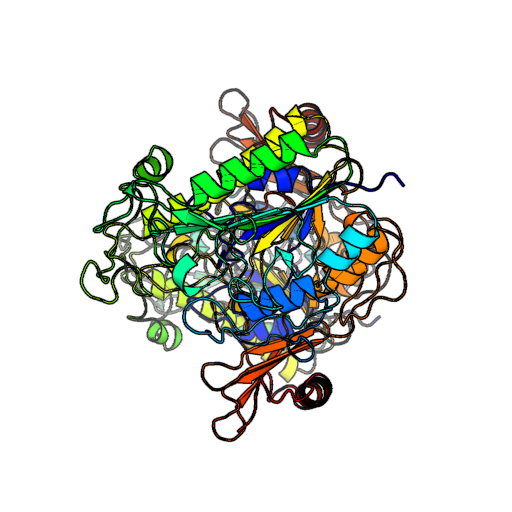 2440 C C . GLY A 1 306 ? 6.004 -11.797 2.566 1 98.56 306 GLY A C 1
ATOM 2441 O O . GLY A 1 306 ? 6.449 -11.953 1.425 1 98.56 306 GLY A O 1
ATOM 2442 N N . GLY A 1 307 ? 5.789 -12.836 3.398 1 98.75 307 GLY A N 1
ATOM 2443 C CA . GLY A 1 307 ? 6.074 -14.195 2.977 1 98.75 307 GLY A CA 1
ATOM 2444 C C . GLY A 1 307 ? 4.867 -14.906 2.393 1 98.75 307 GLY A C 1
ATOM 2445 O O . GLY A 1 307 ? 5.004 -15.922 1.704 1 98.75 307 GLY A O 1
ATOM 2446 N N . ILE A 1 308 ? 3.672 -14.32 2.686 1 98.88 308 ILE A N 1
ATOM 2447 C CA . ILE A 1 308 ? 2.51 -15.125 2.33 1 98.88 308 ILE A CA 1
ATOM 2448 C C . ILE A 1 308 ? 1.482 -14.258 1.604 1 98.88 308 ILE A C 1
ATOM 2450 O O . ILE A 1 308 ? 0.554 -14.773 0.979 1 98.88 308 ILE A O 1
ATOM 2454 N N . ARG A 1 309 ? 1.488 -12.914 1.722 1 98.75 309 ARG A N 1
ATOM 2455 C CA . ARG A 1 309 ? 0.623 -12.047 0.93 1 98.75 309 ARG A CA 1
ATOM 2456 C C . ARG A 1 309 ? 1.163 -11.875 -0.486 1 98.75 309 ARG A C 1
ATOM 2458 O O . ARG A 1 309 ? 2.338 -11.555 -0.673 1 98.75 309 ARG A O 1
ATOM 2465 N N . VAL A 1 310 ? 0.316 -12.117 -1.468 1 98.88 310 VAL A N 1
ATOM 2466 C CA . VAL A 1 310 ? 0.788 -12.156 -2.848 1 98.88 310 VAL A CA 1
ATOM 2467 C C . VAL A 1 310 ? -0.126 -11.305 -3.73 1 98.88 310 VAL A C 1
ATOM 2469 O O . VAL A 1 310 ? -1.263 -11.016 -3.354 1 98.88 310 VAL A O 1
ATOM 2472 N N . PRO A 1 311 ? 0.411 -10.828 -4.887 1 98.75 311 PRO A N 1
ATOM 2473 C CA . PRO A 1 311 ? -0.487 -10.195 -5.855 1 98.75 311 PRO A CA 1
ATOM 2474 C C . PRO A 1 311 ? -1.488 -11.18 -6.461 1 98.75 311 PRO A C 1
ATOM 2476 O O . PRO A 1 311 ? -1.188 -12.367 -6.598 1 98.75 311 PRO A O 1
ATOM 2479 N N . MET A 1 312 ? -2.605 -10.656 -6.773 1 98.88 312 MET A N 1
ATOM 2480 C CA . MET A 1 312 ? -3.598 -11.438 -7.504 1 98.88 312 MET A CA 1
ATOM 2481 C C . MET A 1 312 ? -4.43 -10.547 -8.422 1 98.88 312 MET A C 1
ATOM 2483 O O . MET A 1 312 ? -5.012 -9.555 -7.969 1 98.88 312 MET A O 1
ATOM 2487 N N . ILE A 1 313 ? -4.426 -10.836 -9.672 1 98.94 313 ILE A N 1
ATOM 2488 C CA . ILE A 1 313 ? -5.207 -10.133 -10.68 1 98.94 313 ILE A CA 1
ATOM 2489 C C . ILE A 1 313 ? -6.176 -11.109 -11.352 1 98.94 313 ILE A C 1
ATOM 2491 O O . ILE A 1 313 ? -5.801 -12.234 -11.68 1 98.94 313 ILE A O 1
ATOM 2495 N N . VAL A 1 314 ? -7.418 -10.727 -11.484 1 98.94 314 VAL A N 1
ATOM 2496 C CA . VAL A 1 314 ? -8.453 -11.531 -12.125 1 98.94 314 VAL A CA 1
ATOM 2497 C C . VAL A 1 314 ? -9.086 -10.742 -13.266 1 98.94 314 VAL A C 1
ATOM 2499 O O . VAL A 1 314 ? -9.477 -9.586 -13.078 1 98.94 314 VAL A O 1
ATOM 2502 N N . ALA A 1 315 ? -9.148 -11.312 -14.414 1 98.88 315 ALA A N 1
ATOM 2503 C CA . ALA A 1 315 ? -9.797 -10.68 -15.562 1 98.88 315 ALA A CA 1
ATOM 2504 C C . ALA A 1 315 ? -10.75 -11.641 -16.25 1 98.88 315 ALA A C 1
ATOM 2506 O O . ALA A 1 315 ? -10.445 -12.828 -16.391 1 98.88 315 ALA A O 1
ATOM 2507 N N . TRP A 1 316 ? -11.867 -11.227 -16.578 1 98.75 316 TRP A N 1
ATOM 2508 C CA . TRP A 1 316 ? -12.922 -11.93 -17.312 1 98.75 316 TRP A CA 1
ATOM 2509 C C . TRP A 1 316 ? -13.883 -10.938 -17.953 1 98.75 316 TRP A C 1
ATOM 2511 O O . TRP A 1 316 ? -14.828 -10.477 -17.312 1 98.75 316 TRP A O 1
ATOM 2521 N N . LYS A 1 317 ? -13.602 -10.688 -19.234 1 98 317 LYS A N 1
ATOM 2522 C CA . LYS A 1 317 ? -14.328 -9.641 -19.938 1 98 317 LYS A CA 1
ATOM 2523 C C . LYS A 1 317 ? -15.836 -9.836 -19.812 1 98 317 LYS A C 1
ATOM 2525 O O . LYS A 1 317 ? -16.344 -10.938 -20.047 1 98 317 LYS A O 1
ATOM 2530 N N . GLY A 1 318 ? -16.516 -8.82 -19.375 1 97.38 318 GLY A N 1
ATOM 2531 C CA . GLY A 1 318 ? -17.969 -8.844 -19.281 1 97.38 318 GLY A CA 1
ATOM 2532 C C . GLY A 1 318 ? -18.469 -9.398 -17.953 1 97.38 318 GLY A C 1
ATOM 2533 O O . GLY A 1 318 ? -19.656 -9.352 -17.672 1 97.38 318 GLY A O 1
ATOM 2534 N N . HIS A 1 319 ? -17.531 -9.891 -17.125 1 97.94 319 HIS A N 1
ATOM 2535 C CA . HIS A 1 319 ? -17.938 -10.516 -15.875 1 97.94 319 HIS A CA 1
ATOM 2536 C C . HIS A 1 319 ? -17.25 -9.852 -14.688 1 97.94 319 HIS A C 1
ATOM 2538 O O . HIS A 1 319 ? -17.812 -9.797 -13.586 1 97.94 319 HIS A O 1
ATOM 2544 N N . VAL A 1 320 ? -16.047 -9.406 -14.867 1 98.38 320 VAL A N 1
ATOM 2545 C CA . VAL A 1 320 ? -15.273 -8.703 -13.852 1 98.38 320 VAL A CA 1
ATOM 2546 C C . VAL A 1 320 ? -15.281 -7.207 -14.148 1 98.38 320 VAL A C 1
ATOM 2548 O O . VAL A 1 320 ? -15.078 -6.789 -15.289 1 98.38 320 VAL A O 1
ATOM 2551 N N . ALA A 1 321 ? -15.594 -6.398 -13.117 1 97.88 321 ALA A N 1
ATOM 2552 C CA . ALA A 1 321 ? -15.516 -4.953 -13.297 1 97.88 321 ALA A CA 1
ATOM 2553 C C . ALA A 1 321 ? -14.094 -4.52 -13.641 1 97.88 321 ALA A C 1
ATOM 2555 O O . ALA A 1 321 ? -13.156 -4.793 -12.891 1 97.88 321 ALA A O 1
ATOM 2556 N N . GLU A 1 322 ? -13.938 -3.887 -14.773 1 97.38 322 GLU A N 1
ATOM 2557 C CA . GLU A 1 322 ? -12.609 -3.555 -15.289 1 97.38 322 GLU A CA 1
ATOM 2558 C C . GLU A 1 322 ? -11.992 -2.396 -14.508 1 97.38 322 GLU A C 1
ATOM 2560 O O . GLU A 1 322 ? -12.695 -1.475 -14.094 1 97.38 322 GLU A O 1
ATOM 2565 N N . GLY A 1 323 ? -10.672 -2.471 -14.375 1 97.44 323 GLY A N 1
ATOM 2566 C CA . GLY A 1 323 ? -9.906 -1.39 -13.766 1 97.44 323 GLY A CA 1
ATOM 2567 C C . GLY A 1 323 ? -10.266 -1.144 -12.312 1 97.44 323 GLY A C 1
ATOM 2568 O O . GLY A 1 323 ? -10.32 0.005 -11.867 1 97.44 323 GLY A O 1
ATOM 2569 N N . THR A 1 324 ? -10.602 -2.156 -11.57 1 97.75 324 THR A N 1
ATOM 2570 C CA . THR A 1 324 ? -11 -2.004 -10.18 1 97.75 324 THR A CA 1
ATOM 2571 C C . THR A 1 324 ? -10.031 -2.736 -9.25 1 97.75 324 THR A C 1
ATOM 2573 O O . THR A 1 324 ? -9.156 -3.469 -9.719 1 97.75 324 THR A O 1
ATOM 2576 N N . SER A 1 325 ? -10.07 -2.496 -7.984 1 97.5 325 SER A N 1
ATOM 2577 C CA . SER A 1 325 ? -9.375 -3.24 -6.941 1 97.5 325 SER A CA 1
ATOM 2578 C C . SER A 1 325 ? -10.336 -3.73 -5.867 1 97.5 325 SER A C 1
ATOM 2580 O O . SER A 1 325 ? -11.438 -3.189 -5.719 1 97.5 325 SER A O 1
ATOM 2582 N N . ASN A 1 326 ? -10.008 -4.777 -5.266 1 97.88 326 ASN A N 1
ATOM 2583 C CA . ASN A 1 326 ? -10.805 -5.426 -4.23 1 97.88 326 ASN A CA 1
ATOM 2584 C C . ASN A 1 326 ? -9.945 -5.816 -3.029 1 97.88 326 ASN A C 1
ATOM 2586 O O . ASN A 1 326 ? -8.852 -6.359 -3.193 1 97.88 326 ASN A O 1
ATOM 2590 N N . ASP A 1 327 ? -10.359 -5.469 -1.798 1 96.31 327 ASP A N 1
ATOM 2591 C CA . ASP A 1 327 ? -9.555 -5.738 -0.61 1 96.31 327 ASP A CA 1
ATOM 2592 C C . ASP A 1 327 ? -10.109 -6.934 0.167 1 96.31 327 ASP A C 1
ATOM 2594 O O . ASP A 1 327 ? -9.773 -7.125 1.338 1 96.31 327 ASP A O 1
ATOM 2598 N N . LEU A 1 328 ? -11 -7.688 -0.465 1 97.5 328 LEU A N 1
ATOM 2599 C CA . LEU A 1 328 ? -11.445 -8.922 0.174 1 97.5 328 LEU A CA 1
ATOM 2600 C C . LEU A 1 328 ? -10.25 -9.789 0.565 1 97.5 328 LEU A C 1
ATOM 2602 O O . LEU A 1 328 ? -9.352 -10.016 -0.246 1 97.5 328 LEU A O 1
ATOM 2606 N N . VAL A 1 329 ? -10.281 -10.211 1.838 1 98.06 329 VAL A N 1
ATOM 2607 C CA . VAL A 1 329 ? -9.258 -11.164 2.27 1 98.06 329 VAL A CA 1
ATOM 2608 C C . VAL A 1 329 ? -9.523 -12.523 1.632 1 98.06 329 VAL A C 1
ATOM 2610 O O . VAL A 1 329 ? -10.555 -13.148 1.88 1 98.06 329 VAL A O 1
ATOM 2613 N N . CYS A 1 330 ? -8.617 -12.945 0.813 1 98 330 CYS A N 1
ATOM 2614 C CA . CYS A 1 330 ? -8.773 -14.242 0.16 1 98 330 CYS A CA 1
ATOM 2615 C C . CYS A 1 330 ? -7.477 -15.039 0.22 1 98 330 CYS A C 1
ATOM 2617 O O . CYS A 1 330 ? -6.414 -14.492 0.515 1 98 330 CYS A O 1
ATOM 2619 N N . ALA A 1 331 ? -7.582 -16.328 0.027 1 98.81 331 ALA A N 1
ATOM 2620 C CA . ALA A 1 331 ? -6.453 -17.25 0.127 1 98.81 331 ALA A CA 1
ATOM 2621 C C . ALA A 1 331 ? -6.516 -18.297 -0.968 1 98.81 331 ALA A C 1
ATOM 2623 O O . ALA A 1 331 ? -7.555 -18.484 -1.61 1 98.81 331 ALA A O 1
ATOM 2624 N N . PHE A 1 332 ? -5.43 -18.953 -1.173 1 98.94 332 PHE A N 1
ATOM 2625 C CA . PHE A 1 332 ? -5.297 -19.969 -2.211 1 98.94 332 PHE A CA 1
ATOM 2626 C C . PHE A 1 332 ? -6.395 -21.016 -2.088 1 98.94 332 PHE A C 1
ATOM 2628 O O . PHE A 1 332 ? -6.949 -21.469 -3.092 1 98.94 332 PHE A O 1
ATOM 2635 N N . TRP A 1 333 ? -6.805 -21.359 -0.863 1 98.81 333 TRP A N 1
ATOM 2636 C CA . TRP A 1 333 ? -7.762 -22.438 -0.683 1 98.81 333 TRP A CA 1
ATOM 2637 C C . TRP A 1 333 ? -9.188 -21.969 -0.949 1 98.81 333 TRP A C 1
ATOM 2639 O O . TRP A 1 333 ? -10.133 -22.75 -0.874 1 98.81 333 TRP A O 1
ATOM 2649 N N . ASP A 1 334 ? -9.391 -20.766 -1.337 1 98.81 334 ASP A N 1
ATOM 2650 C CA . ASP A 1 334 ? -10.695 -20.25 -1.74 1 98.81 334 ASP A CA 1
ATOM 2651 C C . ASP A 1 334 ? -11.016 -20.625 -3.184 1 98.81 334 ASP A C 1
ATOM 2653 O O . ASP A 1 334 ? -12.164 -20.547 -3.615 1 98.81 334 ASP A O 1
ATOM 2657 N N . TRP A 1 335 ? -10.016 -21.031 -3.961 1 98.81 335 TRP A N 1
ATOM 2658 C CA . TRP A 1 335 ? -10.234 -21.25 -5.387 1 98.81 335 TRP A CA 1
ATOM 2659 C C . TRP A 1 335 ? -10.984 -22.562 -5.625 1 98.81 335 TRP A C 1
ATOM 2661 O O . TRP A 1 335 ? -11.742 -22.672 -6.59 1 98.81 335 TRP A O 1
ATOM 2671 N N . MET A 1 336 ? -10.875 -23.531 -4.703 1 98.69 336 MET A N 1
ATOM 2672 C CA . MET A 1 336 ? -11.641 -24.766 -4.859 1 98.69 336 MET A CA 1
ATOM 2673 C C . MET A 1 336 ? -13.141 -24.5 -4.84 1 98.69 336 MET A C 1
ATOM 2675 O O . MET A 1 336 ? -13.844 -24.797 -5.801 1 98.69 336 MET A O 1
ATOM 2679 N N . PRO A 1 337 ? -13.633 -23.844 -3.754 1 98.38 337 PRO A N 1
ATOM 2680 C CA . PRO A 1 337 ? -15.07 -23.562 -3.773 1 98.38 337 PRO A CA 1
ATOM 2681 C C . PRO A 1 337 ? -15.461 -22.547 -4.852 1 98.38 337 PRO A C 1
ATOM 2683 O O . PRO A 1 337 ? -16.594 -22.578 -5.34 1 98.38 337 PRO A O 1
ATOM 2686 N N . THR A 1 338 ? -14.578 -21.688 -5.281 1 98.5 338 THR A N 1
ATOM 2687 C CA . THR A 1 338 ? -14.852 -20.75 -6.363 1 98.5 338 THR A CA 1
ATOM 2688 C C . THR A 1 338 ? -15.047 -21.484 -7.684 1 98.5 338 THR A C 1
ATOM 2690 O O . THR A 1 338 ? -16.016 -21.25 -8.406 1 98.5 338 THR A O 1
ATOM 2693 N N . PHE A 1 339 ? -14.164 -22.438 -8.008 1 98.56 339 PHE A N 1
ATOM 2694 C CA . PHE A 1 339 ? -14.258 -23.219 -9.234 1 98.56 339 PHE A CA 1
ATOM 2695 C C . PHE A 1 339 ? -15.438 -24.188 -9.172 1 98.56 339 PHE A C 1
ATOM 2697 O O . PHE A 1 339 ? -16.078 -24.469 -10.188 1 98.56 339 PHE A O 1
ATOM 2704 N N . ALA A 1 340 ? -15.688 -24.688 -7.949 1 98.06 340 ALA A N 1
ATOM 2705 C CA . ALA A 1 340 ? -16.875 -25.531 -7.797 1 98.06 340 ALA A CA 1
ATOM 2706 C C . ALA A 1 340 ? -18.141 -24.766 -8.164 1 98.06 340 ALA A C 1
ATOM 2708 O O . ALA A 1 340 ? -19 -25.281 -8.891 1 98.06 340 ALA A O 1
ATOM 2709 N N . GLU A 1 341 ? -18.172 -23.547 -7.652 1 97.06 341 GLU A N 1
ATOM 2710 C CA . GLU A 1 341 ? -19.312 -22.703 -7.988 1 97.06 341 GLU A CA 1
ATOM 2711 C C . GLU A 1 341 ? -19.359 -22.391 -9.484 1 97.06 341 GLU A C 1
ATOM 2713 O O . GLU A 1 341 ? -20.422 -22.422 -10.102 1 97.06 341 GLU A O 1
ATOM 2718 N N . LEU A 1 342 ? -18.234 -22.141 -10.062 1 96.69 342 LEU A N 1
ATOM 2719 C CA . LEU A 1 342 ? -18.109 -21.797 -11.477 1 96.69 342 LEU A CA 1
ATOM 2720 C C . LEU A 1 342 ? -18.578 -22.938 -12.359 1 96.69 342 LEU A C 1
ATOM 2722 O O . LEU A 1 342 ? -19.203 -22.719 -13.398 1 96.69 342 LEU A O 1
ATOM 2726 N N . THR A 1 343 ? -18.297 -24.188 -11.953 1 95.56 343 THR A N 1
ATOM 2727 C CA . THR A 1 343 ? -18.562 -25.359 -12.789 1 95.56 343 THR A CA 1
ATOM 2728 C C . THR A 1 343 ? -19.875 -26.031 -12.383 1 95.56 343 THR A C 1
ATOM 2730 O O . THR A 1 343 ? -20.312 -27 -13.016 1 95.56 343 THR A O 1
ATOM 2733 N N . GLY A 1 344 ? -20.453 -25.594 -11.273 1 94.31 344 GLY A N 1
ATOM 2734 C CA . GLY A 1 344 ? -21.703 -26.156 -10.805 1 94.31 344 GLY A CA 1
ATOM 2735 C C . GLY A 1 344 ? -21.516 -27.438 -10.008 1 94.31 344 GLY A C 1
ATOM 2736 O O . GLY A 1 344 ? -22.469 -28.219 -9.836 1 94.31 344 GLY A O 1
ATOM 2737 N N . THR A 1 345 ? -20.297 -27.594 -9.516 1 92.69 345 THR A N 1
ATOM 2738 C CA . THR A 1 345 ? -20.031 -28.766 -8.688 1 92.69 345 THR A CA 1
ATOM 2739 C C . THR A 1 345 ? -20.469 -28.516 -7.246 1 92.69 345 THR A C 1
ATOM 2741 O O . THR A 1 345 ? -20.203 -27.453 -6.68 1 92.69 345 THR A O 1
ATOM 2744 N N . ARG A 1 346 ? -21.156 -29.531 -6.633 1 89.06 346 ARG A N 1
ATOM 2745 C CA . ARG A 1 346 ? -21.688 -29.359 -5.281 1 89.06 346 ARG A CA 1
ATOM 2746 C C . ARG A 1 346 ? -20.844 -30.141 -4.273 1 89.06 346 ARG A C 1
ATOM 2748 O O . ARG A 1 346 ? -20.125 -31.062 -4.641 1 89.06 346 ARG A O 1
ATOM 2755 N N . ASN A 1 347 ? -20.812 -29.688 -3.109 1 87.19 347 ASN A N 1
ATOM 2756 C CA . ASN A 1 347 ? -20.328 -30.375 -1.918 1 87.19 347 ASN A CA 1
ATOM 2757 C C . ASN A 1 347 ? -18.844 -30.719 -2.021 1 87.19 347 ASN A C 1
ATOM 2759 O O . ASN A 1 347 ? -18.453 -31.859 -1.778 1 87.19 347 ASN A O 1
ATOM 2763 N N . VAL A 1 348 ? -18.062 -29.766 -2.295 1 93.56 348 VAL A N 1
ATOM 2764 C CA . VAL A 1 348 ? -16.625 -29.969 -2.293 1 93.56 348 VAL A CA 1
ATOM 2765 C C . VAL A 1 348 ? -16.062 -29.766 -0.886 1 93.56 348 VAL A C 1
ATOM 2767 O O . VAL A 1 348 ? -16.562 -28.906 -0.143 1 93.56 348 VAL A O 1
ATOM 2770 N N . GLN A 1 349 ? -15.188 -30.594 -0.48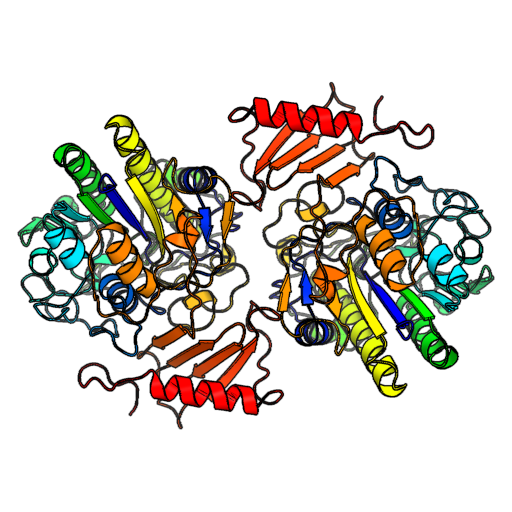5 1 94.5 349 GLN A N 1
ATOM 2771 C CA . GLN A 1 349 ? -14.461 -30.391 0.762 1 94.5 349 GLN A CA 1
ATOM 2772 C C . GLN A 1 349 ? -13.469 -29.234 0.628 1 94.5 349 GLN A C 1
ATOM 2774 O O . GLN A 1 349 ? -12.672 -29.203 -0.309 1 94.5 349 GLN A O 1
ATOM 2779 N N . THR A 1 350 ? -13.539 -28.266 1.516 1 97.44 350 THR A N 1
ATOM 2780 C CA . THR A 1 350 ? -12.648 -27.109 1.43 1 97.44 350 THR A CA 1
ATOM 2781 C C . THR A 1 350 ? -12.609 -26.359 2.758 1 97.44 350 THR A C 1
ATOM 2783 O O . THR A 1 350 ? -13.523 -26.484 3.572 1 97.44 350 THR A O 1
ATOM 2786 N N . ASP A 1 351 ? -11.5 -25.75 3.02 1 98.19 351 ASP A N 1
ATOM 2787 C CA . ASP A 1 351 ? -11.375 -24.797 4.121 1 98.19 351 ASP A CA 1
ATOM 2788 C C . ASP A 1 351 ? -11.719 -23.375 3.664 1 98.19 351 ASP A C 1
ATOM 2790 O O . ASP A 1 351 ? -11.727 -22.453 4.469 1 98.19 351 ASP A O 1
ATOM 2794 N N . GLY A 1 352 ? -12.008 -23.219 2.344 1 98.12 352 GLY A N 1
ATOM 2795 C CA . GLY A 1 352 ? -12.141 -21.891 1.775 1 98.12 352 GLY A CA 1
ATOM 2796 C C . GLY A 1 352 ? -13.586 -21.469 1.567 1 98.12 352 GLY A C 1
ATOM 2797 O O . GLY A 1 352 ? -14.508 -22.172 1.986 1 98.12 352 GLY A O 1
ATOM 2798 N N . ILE A 1 353 ? -13.82 -20.297 1.059 1 98.19 353 ILE A N 1
ATOM 2799 C CA . ILE A 1 353 ? -15.094 -19.734 0.609 1 98.19 353 ILE A CA 1
ATOM 2800 C C . ILE A 1 353 ? -15 -19.375 -0.873 1 98.19 353 ILE A C 1
ATOM 2802 O O . ILE A 1 353 ? -13.93 -19.047 -1.376 1 98.19 353 ILE A O 1
ATOM 2806 N N . SER A 1 354 ? -16.141 -19.5 -1.554 1 98.44 354 SER A N 1
ATOM 2807 C CA . SER A 1 354 ? -16.141 -19.016 -2.932 1 98.44 354 SER A CA 1
ATOM 2808 C C . SER A 1 354 ? -16 -17.5 -2.988 1 98.44 354 SER A C 1
ATOM 2810 O O . SER A 1 354 ? -16.734 -16.781 -2.293 1 98.44 354 SER A O 1
ATOM 2812 N N . ILE A 1 355 ? -15.102 -17.047 -3.842 1 98.56 355 ILE A N 1
ATOM 2813 C CA . ILE A 1 355 ? -14.953 -15.602 -3.998 1 98.56 355 ILE A CA 1
ATOM 2814 C C . ILE A 1 355 ? -15.539 -15.156 -5.336 1 98.56 355 ILE A C 1
ATOM 2816 O O . ILE A 1 355 ? -15.258 -14.062 -5.816 1 98.56 355 ILE A O 1
ATOM 2820 N N . LEU A 1 356 ? -16.312 -16 -5.984 1 98.25 356 LEU A N 1
ATOM 2821 C CA . LEU A 1 356 ? -16.938 -15.695 -7.27 1 98.25 356 LEU A CA 1
ATOM 2822 C C . LEU A 1 356 ? -17.812 -14.453 -7.16 1 98.25 356 LEU A C 1
ATOM 2824 O O . LEU A 1 356 ? -17.812 -13.609 -8.062 1 98.25 356 LEU A O 1
ATOM 2828 N N . PRO A 1 357 ? -18.594 -14.25 -6.062 1 98.5 357 PRO A N 1
ATOM 2829 C CA . PRO A 1 357 ? -19.375 -13.016 -5.953 1 98.5 357 PRO A CA 1
ATOM 2830 C C . PRO A 1 357 ? -18.5 -11.766 -5.953 1 98.5 357 PRO A C 1
ATOM 2832 O O . PRO A 1 357 ? -18.891 -10.75 -6.543 1 98.5 357 PRO A O 1
ATOM 2835 N N . ALA A 1 358 ? -17.359 -11.836 -5.289 1 98.31 358 ALA A N 1
ATOM 2836 C CA . ALA A 1 358 ? -16.453 -10.703 -5.27 1 98.31 358 ALA A CA 1
ATOM 2837 C C . ALA A 1 358 ? -15.883 -10.43 -6.66 1 98.31 358 ALA A C 1
ATOM 2839 O O . ALA A 1 358 ? -15.641 -9.273 -7.027 1 98.31 358 ALA A O 1
ATOM 2840 N N . ILE A 1 359 ? -15.656 -11.5 -7.41 1 98.44 359 ILE A N 1
ATOM 2841 C CA . ILE A 1 359 ? -15.07 -11.414 -8.742 1 98.44 359 ILE A CA 1
ATOM 2842 C C . ILE A 1 359 ? -16.094 -10.852 -9.727 1 98.44 359 ILE A C 1
ATOM 2844 O O . ILE A 1 359 ? -15.781 -9.961 -10.516 1 98.44 359 ILE A O 1
ATOM 2848 N N . THR A 1 360 ? -17.375 -11.242 -9.633 1 98.12 360 THR A N 1
ATOM 2849 C CA . THR A 1 360 ? -18.359 -10.93 -10.664 1 98.12 360 THR A CA 1
ATOM 2850 C C . THR A 1 360 ? -19.234 -9.766 -10.227 1 98.12 360 THR A C 1
ATOM 2852 O O . THR A 1 360 ? -19.938 -9.164 -11.047 1 98.12 360 THR A O 1
ATOM 2855 N N . GLY A 1 361 ? -19.234 -9.5 -8.922 1 97.5 361 GLY A N 1
ATOM 2856 C CA . GLY A 1 361 ? -20.141 -8.5 -8.398 1 97.5 361 GLY A CA 1
ATOM 2857 C C . GLY A 1 361 ? -21.578 -9 -8.289 1 97.5 361 GLY A C 1
ATOM 2858 O O . GLY A 1 361 ? -22.5 -8.211 -8.055 1 97.5 361 GLY A O 1
ATOM 2859 N N . LYS A 1 362 ? -21.734 -10.281 -8.477 1 96.75 362 LYS A N 1
ATOM 2860 C CA . LYS A 1 362 ? -23.062 -10.891 -8.422 1 96.75 362 LYS A CA 1
ATOM 2861 C C . LYS A 1 362 ? -23.203 -11.82 -7.223 1 96.75 362 LYS A C 1
ATOM 2863 O O . LYS A 1 362 ? -22.266 -12.562 -6.906 1 96.75 362 LYS A O 1
ATOM 2868 N N . GLY A 1 363 ? -24.297 -11.711 -6.566 1 95.69 363 GLY A N 1
ATOM 2869 C CA . GLY A 1 363 ? -24.531 -12.547 -5.402 1 95.69 363 GLY A CA 1
ATOM 2870 C C . GLY A 1 363 ? -23.984 -11.953 -4.121 1 95.69 363 GLY A C 1
ATOM 2871 O O . GLY A 1 363 ? -23.531 -10.805 -4.102 1 95.69 363 GLY A O 1
ATOM 2872 N N . LYS A 1 364 ? -24.094 -12.703 -3.02 1 96.12 364 LYS A N 1
ATOM 2873 C CA . LYS A 1 364 ? -23.625 -12.266 -1.711 1 96.12 364 LYS A CA 1
ATOM 2874 C C . LYS A 1 364 ? -22.297 -12.945 -1.354 1 96.12 364 LYS A C 1
ATOM 2876 O O . LYS A 1 364 ? -22.203 -14.172 -1.376 1 96.12 364 LYS A O 1
ATOM 2881 N N . GLN A 1 365 ? -21.344 -12.188 -1.091 1 97.06 365 GLN A N 1
ATOM 2882 C CA . GLN A 1 365 ? -20.031 -12.703 -0.713 1 97.06 365 GLN A CA 1
ATOM 2883 C C . GLN A 1 365 ? -20.047 -13.266 0.705 1 97.06 365 GLN A C 1
ATOM 2885 O O . GLN A 1 365 ? -20.406 -12.57 1.653 1 97.06 365 GLN A O 1
ATOM 2890 N N . THR A 1 366 ? -19.688 -14.453 0.819 1 94.81 366 THR A N 1
ATOM 2891 C CA . THR A 1 366 ? -19.578 -15.102 2.125 1 94.81 366 THR A CA 1
ATOM 2892 C C . THR A 1 366 ? -18.422 -14.508 2.918 1 94.81 366 THR A C 1
ATOM 2894 O O . THR A 1 366 ? -17.344 -14.273 2.367 1 94.81 366 THR A O 1
ATOM 2897 N N . ASN A 1 367 ? -18.656 -14.266 4.191 1 91.06 367 ASN A N 1
ATOM 2898 C CA . ASN A 1 367 ? -17.594 -13.797 5.062 1 91.06 367 ASN A CA 1
ATOM 2899 C C . ASN A 1 367 ? -16.703 -14.945 5.52 1 91.06 367 ASN A C 1
ATOM 2901 O O . ASN A 1 367 ? -17.188 -16.031 5.816 1 91.06 367 ASN A O 1
ATOM 2905 N N . ARG A 1 368 ? -15.453 -14.688 5.527 1 92.06 368 ARG A N 1
ATOM 2906 C CA . ARG A 1 368 ? -14.531 -15.703 6.02 1 92.06 368 ARG A CA 1
ATOM 2907 C C . ARG A 1 368 ? -14.344 -15.586 7.527 1 92.06 368 ARG A C 1
ATOM 2909 O O . ARG A 1 368 ? -14.273 -14.484 8.07 1 92.06 368 ARG A O 1
ATOM 2916 N N . ASP A 1 369 ? -14.172 -16.672 8.109 1 93.94 369 ASP A N 1
ATOM 2917 C CA . ASP A 1 369 ? -13.961 -16.703 9.555 1 93.94 369 ASP A CA 1
ATOM 2918 C C . ASP A 1 369 ? -12.508 -16.375 9.898 1 93.94 369 ASP A C 1
ATOM 2920 O O . ASP A 1 369 ? -12.234 -15.43 10.633 1 93.94 369 ASP A O 1
ATOM 2924 N N . TYR A 1 370 ? -11.602 -17.188 9.406 1 98.19 370 TYR A N 1
ATOM 2925 C CA . TYR A 1 370 ? -10.188 -17 9.711 1 98.19 370 TYR A CA 1
ATOM 2926 C C . TYR A 1 370 ? -9.312 -17.625 8.625 1 98.19 370 TYR A C 1
ATOM 2928 O O . TYR A 1 370 ? -9.805 -18.359 7.766 1 98.19 370 TYR A O 1
ATOM 2936 N N . LEU A 1 371 ? -8.062 -17.266 8.531 1 98.75 371 LEU A N 1
ATOM 2937 C CA . LEU A 1 371 ? -7.004 -17.891 7.75 1 98.75 371 LEU A CA 1
ATOM 2938 C C . LEU A 1 371 ? -6.043 -18.656 8.656 1 98.75 371 LEU A C 1
ATOM 2940 O O . LEU A 1 371 ? -5.801 -18.25 9.797 1 98.75 371 LEU A O 1
ATOM 2944 N N . TYR A 1 372 ? -5.484 -19.766 8.18 1 98.88 372 TYR A N 1
ATOM 2945 C CA . TYR A 1 372 ? -4.516 -20.547 8.945 1 98.88 372 TYR A CA 1
ATOM 2946 C C . TYR A 1 372 ? -3.354 -20.984 8.062 1 98.88 372 TYR A C 1
ATOM 2948 O O . TYR A 1 372 ? -3.561 -21.422 6.93 1 98.88 372 TYR A O 1
ATOM 2956 N N . PHE A 1 373 ? -2.113 -20.859 8.609 1 98.88 373 PHE A N 1
ATOM 2957 C CA . PHE A 1 373 ? -0.893 -21.203 7.887 1 98.88 373 PHE A CA 1
ATOM 2958 C C . PHE A 1 373 ? 0.062 -21.984 8.781 1 98.88 373 PHE A C 1
ATOM 2960 O O . PHE A 1 373 ? 0.148 -21.719 9.984 1 98.88 373 PHE A O 1
ATOM 2967 N N . GLU A 1 374 ? 0.815 -22.891 8.156 1 98.75 374 GLU A N 1
ATOM 2968 C CA . GLU A 1 374 ? 1.957 -23.547 8.789 1 98.75 374 GLU A CA 1
ATOM 2969 C C . GLU A 1 374 ? 3.184 -23.516 7.883 1 98.75 374 GLU A C 1
ATOM 2971 O O . GLU A 1 374 ? 3.053 -23.5 6.656 1 98.75 374 GLU A O 1
ATOM 2976 N N . PHE A 1 375 ? 4.266 -23.453 8.414 1 98.5 375 PHE A N 1
ATOM 2977 C CA . PHE A 1 375 ? 5.566 -23.672 7.797 1 98.5 375 PHE A CA 1
ATOM 2978 C C . PHE A 1 375 ? 6.434 -24.562 8.68 1 98.5 375 PHE A C 1
ATOM 2980 O O . PHE A 1 375 ? 6.898 -24.141 9.742 1 98.5 375 PHE A O 1
ATOM 2987 N N . LEU A 1 376 ? 6.75 -25.75 8.234 1 96.81 376 LEU A N 1
ATOM 2988 C CA . LEU A 1 376 ? 7.289 -26.797 9.094 1 96.81 376 LEU A CA 1
ATOM 2989 C C . LEU A 1 376 ? 8.805 -26.688 9.203 1 96.81 376 LEU A C 1
ATOM 2991 O O . LEU A 1 376 ? 9.398 -27.109 10.203 1 96.81 376 LEU A O 1
ATOM 2995 N N . GLU A 1 377 ? 9.445 -26.172 8.188 1 94.12 377 GLU A N 1
ATOM 2996 C CA . GLU A 1 377 ? 10.898 -26.094 8.195 1 94.12 377 GLU A CA 1
ATOM 2997 C C . GLU A 1 377 ? 11.391 -24.984 9.117 1 94.12 377 GLU A C 1
ATOM 2999 O O . GLU A 1 377 ? 10.586 -24.219 9.664 1 94.12 377 GLU A O 1
ATOM 3004 N N . LEU A 1 378 ? 12.641 -24.969 9.477 1 94.5 378 LEU A N 1
ATOM 3005 C CA . LEU A 1 378 ? 13.32 -23.922 10.242 1 94.5 378 LEU A CA 1
ATOM 3006 C C . LEU A 1 378 ? 12.68 -23.766 11.617 1 94.5 378 LEU A C 1
ATOM 3008 O O . LEU A 1 378 ? 12.328 -22.656 12.016 1 94.5 378 LEU A O 1
ATOM 3012 N N . GLY A 1 379 ? 12.367 -24.828 12.242 1 95.12 379 GLY A N 1
ATOM 3013 C CA . GLY A 1 379 ? 11.914 -24.812 13.625 1 95.12 379 GLY A CA 1
ATOM 3014 C C . GLY A 1 379 ? 10.406 -24.797 13.766 1 95.12 379 GLY A C 1
ATOM 3015 O O . GLY A 1 379 ? 9.875 -24.906 14.867 1 95.12 379 GLY A O 1
ATOM 3016 N N . GLY A 1 380 ? 9.656 -24.703 12.648 1 97.19 380 GLY A N 1
ATOM 3017 C CA . GLY A 1 380 ? 8.203 -24.75 12.664 1 97.19 380 GLY A CA 1
ATOM 3018 C C . GLY A 1 380 ? 7.57 -23.422 13.016 1 97.19 380 GLY A C 1
ATOM 3019 O O . GLY A 1 380 ? 8.047 -22.719 13.914 1 97.19 380 GLY A O 1
ATOM 3020 N N . ARG A 1 381 ? 6.512 -23.016 12.328 1 98.38 381 ARG A N 1
ATOM 3021 C CA . ARG A 1 381 ? 5.766 -21.781 12.562 1 98.38 381 ARG A CA 1
ATOM 3022 C C . ARG A 1 381 ? 4.289 -21.969 12.234 1 98.38 381 ARG A C 1
ATOM 3024 O O . ARG A 1 381 ? 3.93 -22.828 11.43 1 98.38 381 ARG A O 1
ATOM 3031 N N . GLN A 1 382 ? 3.469 -21.188 12.914 1 98.75 382 GLN A N 1
ATOM 3032 C CA . GLN A 1 382 ? 2.037 -21.109 12.648 1 98.75 382 GLN A CA 1
ATOM 3033 C C . GLN A 1 382 ? 1.564 -19.656 12.602 1 98.75 382 GLN A C 1
ATOM 3035 O O . GLN A 1 382 ? 2.17 -18.781 13.227 1 98.75 382 GLN A O 1
ATOM 3040 N N . ALA A 1 383 ? 0.53 -19.406 11.844 1 98.94 383 ALA A N 1
ATOM 3041 C CA . ALA A 1 383 ? -0.146 -18.109 11.867 1 98.94 383 ALA A CA 1
ATOM 3042 C C . ALA A 1 383 ? -1.654 -18.281 11.703 1 98.94 383 ALA A C 1
ATOM 3044 O O . ALA A 1 383 ? -2.111 -19.156 10.969 1 98.94 383 ALA A O 1
ATOM 3045 N N . VAL A 1 384 ? -2.414 -17.5 12.383 1 98.88 384 VAL A N 1
ATOM 3046 C CA . VAL A 1 384 ? -3.861 -17.391 12.25 1 98.88 384 VAL A CA 1
ATOM 3047 C C . VAL A 1 384 ? -4.25 -15.914 12.102 1 98.88 384 VAL A C 1
ATOM 3049 O O . VAL A 1 384 ? -3.742 -15.055 12.828 1 98.88 384 VAL A O 1
ATOM 3052 N N . ARG A 1 385 ? -5.043 -15.602 11.141 1 98.75 385 ARG A N 1
ATOM 3053 C CA . ARG A 1 385 ? -5.609 -14.258 11.016 1 98.75 385 ARG A CA 1
ATOM 3054 C C . ARG A 1 385 ? -7.133 -14.305 11.07 1 98.75 385 ARG A C 1
ATOM 3056 O O . ARG A 1 385 ? -7.773 -15.016 10.297 1 98.75 385 ARG A O 1
ATOM 3063 N N . LYS A 1 386 ? -7.773 -13.688 11.953 1 98.5 386 LYS A N 1
ATOM 3064 C CA . LYS A 1 386 ? -9.219 -13.477 12.055 1 98.5 386 LYS A CA 1
ATOM 3065 C C . LYS A 1 386 ? -9.555 -11.984 12.016 1 98.5 386 LYS A C 1
ATOM 3067 O O . LYS A 1 386 ? -9.219 -11.242 12.938 1 98.5 386 LYS A O 1
ATOM 3072 N N . GLY A 1 387 ? -10.281 -11.617 10.984 1 96.81 387 GLY A N 1
ATOM 3073 C CA . GLY A 1 387 ? -10.422 -10.188 10.758 1 96.81 387 GLY A CA 1
ATOM 3074 C C . GLY A 1 387 ? -9.094 -9.484 10.562 1 96.81 387 GLY A C 1
ATOM 3075 O O . GLY A 1 387 ? -8.289 -9.875 9.719 1 96.81 387 GLY A O 1
ATOM 3076 N N . ASP A 1 388 ? -8.852 -8.438 11.391 1 97.19 388 ASP A N 1
ATOM 3077 C CA . ASP A 1 388 ? -7.629 -7.656 11.25 1 97.19 388 ASP A CA 1
ATOM 3078 C C . ASP A 1 388 ? -6.559 -8.117 12.227 1 97.19 388 ASP A C 1
ATOM 3080 O O . ASP A 1 388 ? -5.434 -7.613 12.219 1 97.19 388 ASP A O 1
ATOM 3084 N N . TRP A 1 389 ? -6.887 -9.086 13.016 1 98.69 389 TRP A N 1
ATOM 3085 C CA . TRP A 1 389 ? -5.953 -9.57 14.031 1 98.69 389 TRP A CA 1
ATOM 3086 C C . TRP A 1 389 ? -5.199 -10.797 13.531 1 98.69 389 TRP A C 1
ATOM 3088 O O . TRP A 1 389 ? -5.801 -11.727 12.984 1 98.69 389 TRP A O 1
ATOM 3098 N N . LYS A 1 390 ? -3.936 -10.891 13.711 1 98.88 390 LYS A N 1
ATOM 3099 C CA . LYS A 1 390 ? -3.088 -12 13.281 1 98.88 390 LYS A CA 1
ATOM 3100 C C . LYS A 1 390 ? -2.164 -12.453 14.414 1 98.88 390 LYS A C 1
ATOM 3102 O O . LYS A 1 390 ? -1.43 -11.641 14.977 1 98.88 390 LYS A O 1
ATOM 3107 N N . LEU A 1 391 ? -2.203 -13.609 14.75 1 98.94 391 LEU A N 1
ATOM 3108 C CA . LEU A 1 391 ? -1.301 -14.25 15.703 1 98.94 391 LEU A CA 1
ATOM 3109 C C . LEU A 1 391 ? -0.29 -15.133 14.977 1 98.94 391 LEU A C 1
ATOM 3111 O O . LEU A 1 391 ? -0.657 -15.898 14.086 1 98.94 391 LEU A O 1
ATOM 3115 N N . ILE A 1 392 ? 0.952 -15.023 15.281 1 98.88 392 ILE A N 1
ATOM 3116 C CA . ILE A 1 392 ? 2.023 -15.852 14.742 1 98.88 392 ILE A CA 1
ATOM 3117 C C . ILE A 1 392 ? 2.73 -16.578 15.883 1 98.88 392 ILE A C 1
ATOM 3119 O O . ILE A 1 392 ? 2.957 -16.016 16.953 1 98.88 392 ILE A O 1
ATOM 3123 N N . ARG A 1 393 ? 3.006 -17.797 15.75 1 98.75 393 ARG A N 1
ATOM 3124 C CA . ARG A 1 393 ? 3.848 -18.594 16.625 1 98.75 393 ARG A CA 1
ATOM 3125 C C . ARG A 1 393 ? 5.148 -18.984 15.938 1 98.75 393 ARG A C 1
ATOM 3127 O O . ARG A 1 393 ? 5.133 -19.719 14.953 1 98.75 393 ARG A O 1
ATOM 3134 N N . GLN A 1 394 ? 6.23 -18.547 16.484 1 97.94 394 GLN A N 1
ATOM 3135 C CA . GLN A 1 394 ? 7.539 -18.734 15.867 1 97.94 394 GLN A CA 1
ATOM 3136 C C . GLN A 1 394 ? 8.32 -19.828 16.594 1 97.94 394 GLN A C 1
ATOM 3138 O O . GLN A 1 394 ? 8.211 -19.984 17.812 1 97.94 394 GLN A O 1
ATOM 3143 N N . ASN A 1 395 ? 9.156 -20.562 15.836 1 97.25 395 ASN A N 1
ATOM 3144 C CA . ASN A 1 395 ? 10.133 -21.5 16.375 1 97.25 395 ASN A CA 1
ATOM 3145 C C . ASN A 1 395 ? 9.5 -22.469 17.359 1 97.25 395 ASN A C 1
ATOM 3147 O O . ASN A 1 395 ? 9.953 -22.578 18.5 1 97.25 395 ASN A O 1
ATOM 3151 N N . ILE A 1 396 ? 8.539 -23.109 16.922 1 97.44 396 ILE A N 1
ATOM 3152 C CA . ILE A 1 396 ? 7.676 -23.969 17.719 1 97.44 396 ILE A CA 1
ATOM 3153 C C . ILE A 1 396 ? 8.516 -25.031 18.422 1 97.44 396 ILE A C 1
ATOM 3155 O O . ILE A 1 396 ? 8.281 -25.359 19.594 1 97.44 396 ILE A O 1
ATOM 3159 N N . ARG A 1 397 ? 9.492 -25.562 17.781 1 96.44 397 ARG A N 1
ATOM 3160 C CA . ARG A 1 397 ? 10.227 -26.719 18.297 1 96.44 397 ARG A CA 1
ATOM 3161 C C . ARG A 1 397 ? 11.305 -26.281 19.281 1 96.44 397 ARG A C 1
ATOM 3163 O O . ARG A 1 397 ? 11.969 -27.109 19.891 1 96.44 397 ARG A O 1
ATOM 3170 N N . LYS A 1 398 ? 11.492 -25 19.375 1 95.12 398 LYS A N 1
ATOM 3171 C CA . LYS A 1 398 ? 12.336 -24.453 20.422 1 95.12 398 LYS A CA 1
ATOM 3172 C C . LYS A 1 398 ? 11.492 -23.953 21.594 1 95.12 398 LYS A C 1
ATOM 3174 O O . LYS A 1 398 ? 11.008 -22.828 21.578 1 95.12 398 LYS A O 1
ATOM 3179 N N . ASP A 1 399 ? 11.383 -24.609 22.719 1 93 399 ASP A N 1
ATOM 3180 C CA . ASP A 1 399 ? 10.734 -24.266 23.984 1 93 399 ASP A CA 1
ATOM 3181 C C . ASP A 1 399 ? 9.281 -23.875 23.766 1 93 399 ASP A C 1
ATOM 3183 O O . ASP A 1 399 ? 8.789 -22.922 24.375 1 93 399 ASP A O 1
ATOM 3187 N N . GLY A 1 400 ? 8.625 -24.469 22.781 1 93.25 400 GLY A N 1
ATOM 3188 C CA . GLY A 1 400 ? 7.203 -24.266 22.578 1 93.25 400 GLY A CA 1
ATOM 3189 C C . GLY A 1 400 ? 6.902 -23.062 21.688 1 93.25 400 GLY A C 1
ATOM 3190 O O . GLY A 1 400 ? 5.754 -22.844 21.312 1 93.25 400 GLY A O 1
ATOM 3191 N N . GLY A 1 401 ? 7.898 -22.281 21.312 1 96.75 401 GLY A N 1
ATOM 3192 C CA . GLY A 1 401 ? 7.746 -21.172 20.391 1 96.75 401 GLY A CA 1
ATOM 3193 C C . GLY A 1 401 ? 7.387 -19.859 21.078 1 96.75 401 GLY A C 1
ATOM 3194 O O . GLY A 1 401 ? 7.188 -19.828 22.297 1 96.75 401 GLY A O 1
ATOM 3195 N N . VAL A 1 402 ? 7.43 -18.797 20.391 1 97.94 402 VAL A N 1
ATOM 3196 C CA . VAL A 1 402 ? 7.109 -17.453 20.844 1 97.94 402 VAL A CA 1
ATOM 3197 C C . VAL A 1 402 ? 5.945 -16.891 20.031 1 97.94 402 VAL A C 1
ATOM 3199 O O . VAL A 1 402 ? 5.934 -16.984 18.812 1 97.94 402 VAL A O 1
ATOM 3202 N N . TYR A 1 403 ? 4.969 -16.297 20.781 1 98.62 403 TYR A N 1
ATOM 3203 C CA . TYR A 1 403 ? 3.789 -15.734 20.125 1 98.62 403 TYR A CA 1
ATOM 3204 C C . TYR A 1 403 ? 3.963 -14.242 19.891 1 98.62 403 TYR A C 1
ATOM 3206 O O . TYR A 1 403 ? 4.566 -13.539 20.703 1 98.62 403 TYR A O 1
ATOM 3214 N N . GLU A 1 404 ? 3.504 -13.75 18.719 1 98.81 404 GLU A N 1
ATOM 3215 C CA . GLU A 1 404 ? 3.391 -12.352 18.328 1 98.81 404 GLU A CA 1
ATOM 3216 C C . GLU A 1 404 ? 1.973 -12.016 17.875 1 98.81 404 GLU A C 1
ATOM 3218 O O . GLU A 1 404 ? 1.325 -12.82 17.203 1 98.81 404 GLU A O 1
ATOM 3223 N N . LEU A 1 405 ? 1.446 -10.891 18.312 1 98.88 405 LEU A N 1
ATOM 3224 C CA . LEU A 1 405 ? 0.114 -10.445 17.922 1 98.88 405 LEU A CA 1
ATOM 3225 C C . LEU A 1 405 ? 0.181 -9.102 17.203 1 98.88 405 LEU A C 1
ATOM 3227 O O . LEU A 1 405 ? 0.806 -8.156 17.688 1 98.88 405 LEU A O 1
ATOM 3231 N N . TYR A 1 406 ? -0.407 -9.023 16.047 1 98.62 406 TYR A N 1
ATOM 3232 C CA . TYR A 1 406 ? -0.45 -7.797 15.258 1 98.62 406 TYR A CA 1
ATOM 3233 C C . TYR A 1 406 ? -1.877 -7.473 14.828 1 98.62 406 TYR A C 1
ATOM 3235 O O . TYR A 1 406 ? -2.715 -8.367 14.711 1 98.62 406 TYR A O 1
ATOM 3243 N N . ASN A 1 407 ? -2.221 -6.227 14.688 1 98.62 407 ASN A N 1
ATOM 3244 C CA . ASN A 1 407 ? -3.402 -5.754 13.969 1 98.62 407 ASN A CA 1
ATOM 3245 C C . ASN A 1 407 ? -3.049 -5.27 12.562 1 98.62 407 ASN A C 1
ATOM 3247 O O . ASN A 1 407 ? -2.461 -4.199 12.398 1 98.62 407 ASN A O 1
ATOM 3251 N N . ILE A 1 408 ? -3.447 -5.996 11.562 1 98.19 408 ILE A N 1
ATOM 3252 C CA . ILE A 1 408 ? -2.982 -5.82 10.188 1 98.19 408 ILE A CA 1
ATOM 3253 C C . ILE A 1 408 ? -3.533 -4.516 9.625 1 98.19 408 ILE A C 1
ATOM 3255 O O . ILE A 1 408 ? -2.91 -3.895 8.758 1 98.19 408 ILE A O 1
ATOM 3259 N N . SER A 1 409 ? -4.66 -4.078 10.047 1 97.69 409 SER A N 1
ATOM 3260 C CA . SER A 1 409 ? -5.27 -2.855 9.523 1 97.69 409 SER A CA 1
ATOM 3261 C C . SER A 1 409 ? -4.523 -1.617 10.016 1 97.69 409 SER A C 1
ATOM 3263 O O . SER A 1 409 ? -4.281 -0.687 9.242 1 97.69 409 SER A O 1
ATOM 3265 N N . SER A 1 410 ? -4.145 -1.583 11.297 1 97.19 410 SER A N 1
ATOM 3266 C CA . SER A 1 410 ? -3.459 -0.431 11.875 1 97.19 410 SER A CA 1
ATOM 3267 C C . SER A 1 410 ? -1.95 -0.531 11.68 1 97.19 410 SER A C 1
ATOM 3269 O O . SER A 1 410 ? -1.241 0.475 11.75 1 97.19 410 SER A O 1
ATOM 3271 N N . ASP A 1 411 ? -1.485 -1.733 11.484 1 97.25 411 ASP A N 1
ATOM 3272 C CA . ASP A 1 411 ? -0.062 -2.021 11.336 1 97.25 411 ASP A CA 1
ATOM 3273 C C . ASP A 1 411 ? 0.174 -3.082 10.258 1 97.25 411 ASP A C 1
ATOM 3275 O O . ASP A 1 411 ? 0.609 -4.195 10.562 1 97.25 411 ASP A O 1
ATOM 3279 N N 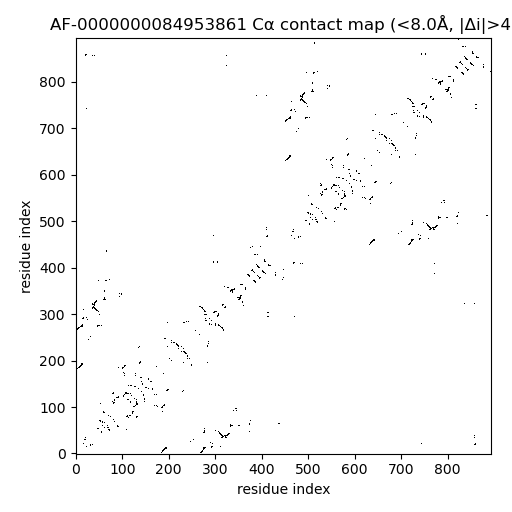. PRO A 1 412 ? 0.011 -2.684 8.984 1 97.75 412 PRO A N 1
ATOM 3280 C CA . PRO A 1 412 ? 0.109 -3.67 7.91 1 97.75 412 PRO A CA 1
ATOM 3281 C C . PRO A 1 412 ? 1.51 -4.266 7.777 1 97.75 412 PRO A C 1
ATOM 3283 O O . PRO A 1 412 ? 1.673 -5.355 7.223 1 97.75 412 PRO A O 1
ATOM 3286 N N . SER A 1 413 ? 2.545 -3.574 8.297 1 97.69 413 SER A N 1
ATOM 3287 C CA . SER A 1 413 ? 3.926 -4.027 8.164 1 97.69 413 SER A CA 1
ATOM 3288 C C . SER A 1 413 ? 4.336 -4.906 9.336 1 97.69 413 SER A C 1
ATOM 3290 O O . SER A 1 413 ? 5.469 -5.387 9.398 1 97.69 413 SER A O 1
ATOM 3292 N N . GLU A 1 414 ? 3.412 -5.102 10.266 1 97.88 414 GLU A N 1
ATOM 3293 C CA . GLU A 1 414 ? 3.652 -5.957 11.43 1 97.88 414 GLU A CA 1
ATOM 3294 C C . GLU A 1 414 ? 4.898 -5.52 12.188 1 97.88 414 GLU A C 1
ATOM 3296 O O . GLU A 1 414 ? 5.762 -6.34 12.5 1 97.88 414 GLU A O 1
ATOM 3301 N N . ASN A 1 415 ? 4.898 -4.285 12.516 1 93.88 415 ASN A N 1
ATOM 3302 C CA . ASN A 1 415 ? 6.047 -3.684 13.18 1 93.88 415 ASN A CA 1
ATOM 3303 C C . ASN A 1 415 ? 5.879 -3.691 14.703 1 93.88 415 ASN A C 1
ATOM 3305 O O . ASN A 1 415 ? 6.867 -3.664 15.438 1 93.88 415 ASN A O 1
ATOM 3309 N N . GLN A 1 416 ? 4.629 -3.719 15.117 1 93.56 416 GLN A N 1
ATOM 3310 C CA . GLN A 1 416 ? 4.359 -3.561 16.547 1 93.56 416 GLN A CA 1
ATOM 3311 C C . GLN A 1 416 ? 3.666 -4.793 17.109 1 93.56 416 GLN A C 1
ATOM 3313 O O . GLN A 1 416 ? 2.441 -4.918 17.031 1 93.56 416 GLN A O 1
ATOM 3318 N N . ASN A 1 417 ? 4.461 -5.609 17.797 1 97.62 417 ASN A N 1
ATOM 3319 C CA . ASN A 1 417 ? 3.877 -6.738 18.516 1 97.62 417 ASN A CA 1
ATOM 3320 C C . ASN A 1 417 ? 3.086 -6.281 19.734 1 97.62 417 ASN A C 1
ATOM 3322 O O . ASN A 1 417 ? 3.662 -5.789 20.703 1 97.62 417 ASN A O 1
ATOM 3326 N N . VAL A 1 418 ? 1.738 -6.453 19.719 1 98.12 418 VAL A N 1
ATOM 3327 C CA . VAL A 1 418 ? 0.892 -5.895 20.766 1 98.12 418 VAL A CA 1
ATOM 3328 C C . VAL A 1 418 ? 0.351 -7.02 21.656 1 98.12 418 VAL A C 1
ATOM 3330 O O . VAL A 1 418 ? -0.732 -6.898 22.234 1 98.12 418 VAL A O 1
ATOM 3333 N N . ILE A 1 419 ? 1.019 -8.148 21.75 1 98.5 419 ILE A N 1
ATOM 3334 C CA . ILE A 1 419 ? 0.52 -9.352 22.406 1 98.5 419 ILE A CA 1
ATOM 3335 C C . ILE A 1 419 ? 0.286 -9.062 23.891 1 98.5 419 ILE A C 1
ATOM 3337 O O . ILE A 1 419 ? -0.646 -9.594 24.5 1 98.5 419 ILE A O 1
ATOM 3341 N N . THR A 1 420 ? 1.118 -8.188 24.547 1 97.88 420 THR A N 1
ATOM 3342 C CA . THR A 1 420 ? 0.976 -7.891 25.969 1 97.88 420 THR A CA 1
ATOM 3343 C C . THR A 1 420 ? -0.176 -6.918 26.203 1 97.88 420 THR A C 1
ATOM 3345 O O . THR A 1 420 ? -0.789 -6.922 27.266 1 97.88 420 THR A O 1
ATOM 3348 N N . ASP A 1 421 ? -0.471 -6.102 25.188 1 96.38 421 ASP A N 1
ATOM 3349 C CA . ASP A 1 421 ? -1.534 -5.105 25.297 1 96.38 421 ASP A CA 1
ATOM 3350 C C . ASP A 1 421 ? -2.908 -5.75 25.141 1 96.38 421 ASP A C 1
ATOM 3352 O O . ASP A 1 421 ? -3.9 -5.254 25.672 1 96.38 421 ASP A O 1
ATOM 3356 N N . TYR A 1 422 ? -2.945 -6.895 24.438 1 98 422 TYR A N 1
ATOM 3357 C CA . TYR A 1 422 ? -4.215 -7.547 24.141 1 98 422 TYR A CA 1
ATOM 3358 C C . TYR A 1 422 ? -4.145 -9.039 24.453 1 98 422 TYR A C 1
ATOM 3360 O O . TYR A 1 422 ? -4.379 -9.875 23.578 1 98 422 TYR A O 1
ATOM 3368 N N . PRO A 1 423 ? -3.955 -9.406 25.625 1 98.25 423 PRO A N 1
ATOM 3369 C CA . PRO A 1 423 ? -3.791 -10.82 25.969 1 98.25 423 PRO A CA 1
ATOM 3370 C C . PRO A 1 423 ? -5.039 -11.648 25.672 1 98.25 423 PRO A C 1
ATOM 3372 O O . PRO A 1 423 ? -4.934 -12.812 25.297 1 98.25 423 PRO A O 1
ATOM 3375 N N . GLN A 1 424 ? -6.258 -11.086 25.797 1 98.5 424 GLN A N 1
ATOM 3376 C CA . GLN A 1 424 ? -7.484 -11.828 25.547 1 98.5 424 GLN A CA 1
ATOM 3377 C C . GLN A 1 424 ? -7.621 -12.164 24.062 1 98.5 424 GLN A C 1
ATOM 3379 O O . GLN A 1 424 ? -8.047 -13.266 23.703 1 98.5 424 GLN A O 1
ATOM 3384 N N . LYS A 1 425 ? -7.262 -11.188 23.281 1 98.31 425 LYS A N 1
ATOM 3385 C CA . LYS A 1 425 ? -7.281 -11.43 21.844 1 98.31 425 LYS A CA 1
ATOM 3386 C C . LYS A 1 425 ? -6.281 -12.516 21.453 1 98.31 425 LYS A C 1
ATOM 3388 O O . LYS A 1 425 ? -6.582 -13.375 20.625 1 98.31 425 LYS A O 1
ATOM 3393 N N . ALA A 1 426 ? -5.137 -12.508 22.031 1 98.69 426 ALA A N 1
ATOM 3394 C CA . ALA A 1 426 ? -4.125 -13.531 21.781 1 98.69 426 ALA A CA 1
ATOM 3395 C C . ALA A 1 426 ? -4.645 -14.922 22.156 1 98.69 426 ALA A C 1
ATOM 3397 O O . ALA A 1 426 ? -4.461 -15.883 21.406 1 98.69 426 ALA A O 1
ATOM 3398 N N . ASP A 1 427 ? -5.309 -14.992 23.266 1 98.69 427 ASP A N 1
ATOM 3399 C CA . ASP A 1 427 ? -5.84 -16.266 23.734 1 98.69 427 ASP A CA 1
ATOM 3400 C C . ASP A 1 427 ? -6.91 -16.797 22.781 1 98.69 427 ASP A C 1
ATOM 3402 O O . ASP A 1 427 ? -6.941 -17.984 22.484 1 98.69 427 ASP A O 1
ATOM 3406 N N . GLU A 1 428 ? -7.754 -15.922 22.359 1 98.69 428 GLU A N 1
ATOM 3407 C CA . GLU A 1 428 ? -8.781 -16.281 21.391 1 98.69 428 GLU A CA 1
ATOM 3408 C C . GLU A 1 428 ? -8.164 -16.906 20.141 1 98.69 428 GLU A C 1
ATOM 3410 O O . GLU A 1 428 ? -8.602 -17.953 19.672 1 98.69 428 GLU A O 1
ATOM 3415 N N . LEU A 1 429 ? -7.148 -16.312 19.625 1 98.88 429 LEU A N 1
ATOM 3416 C CA . LEU A 1 429 ? -6.531 -16.766 18.375 1 98.88 429 LEU A CA 1
ATOM 3417 C C . LEU A 1 429 ? -5.691 -18.016 18.609 1 98.88 429 LEU A C 1
ATOM 3419 O O . LEU A 1 429 ? -5.566 -18.859 17.719 1 98.88 429 LEU A O 1
ATOM 3423 N N . ARG A 1 430 ? -5.113 -18.172 19.797 1 98.62 430 ARG A N 1
ATOM 3424 C CA . ARG A 1 430 ? -4.379 -19.391 20.141 1 98.62 430 ARG A CA 1
ATOM 3425 C C . ARG A 1 430 ? -5.285 -20.609 20.062 1 98.62 430 ARG A C 1
ATOM 3427 O O . ARG A 1 430 ? -4.871 -21.656 19.578 1 98.62 430 ARG A O 1
ATOM 3434 N N . VAL A 1 431 ? -6.496 -20.469 20.547 1 98.62 431 VAL A N 1
ATOM 3435 C CA . VAL A 1 431 ? -7.457 -21.562 20.5 1 98.62 431 VAL A CA 1
ATOM 3436 C C . VAL A 1 431 ? -7.762 -21.922 19.047 1 98.62 431 VAL A C 1
ATOM 3438 O O . VAL A 1 431 ? -7.777 -23.109 18.688 1 98.62 431 VAL A O 1
ATOM 3441 N N . LEU A 1 432 ? -7.973 -20.938 18.25 1 98.44 432 LEU A N 1
ATOM 3442 C CA . LEU A 1 432 ? -8.234 -21.156 16.844 1 98.44 432 LEU A CA 1
ATOM 3443 C C . LEU A 1 432 ? -7.051 -21.844 16.156 1 98.44 432 LEU A C 1
ATOM 3445 O O . LEU A 1 432 ? -7.23 -22.703 15.305 1 98.44 432 LEU A O 1
ATOM 3449 N N . MET A 1 433 ? -5.852 -21.391 16.516 1 98.56 433 MET A N 1
ATOM 3450 C CA . MET A 1 433 ? -4.625 -21.984 15.977 1 98.56 433 MET A CA 1
ATOM 3451 C C . MET A 1 433 ? -4.555 -23.469 16.297 1 98.56 433 MET A C 1
ATOM 3453 O O . MET A 1 433 ? -4.246 -24.281 15.422 1 98.56 433 MET A O 1
ATOM 3457 N N . GLU A 1 434 ? -4.879 -23.828 17.5 1 97.75 434 GLU A N 1
ATOM 3458 C CA . GLU A 1 434 ? -4.855 -25.219 17.922 1 97.75 434 GLU A CA 1
ATOM 3459 C C . GLU A 1 434 ? -5.918 -26.031 17.188 1 97.75 434 GLU A C 1
ATOM 3461 O O . GLU A 1 434 ? -5.652 -27.156 16.75 1 97.75 434 GLU A O 1
ATOM 3466 N N . GLN A 1 435 ? -7.066 -25.469 16.984 1 98.12 435 GLN A N 1
ATOM 3467 C CA . GLN A 1 435 ? -8.188 -26.172 16.375 1 98.12 435 GLN A CA 1
ATOM 3468 C C . GLN A 1 435 ? -7.977 -26.359 14.883 1 98.12 435 GLN A C 1
ATOM 3470 O O . GLN A 1 435 ? -8.617 -27.203 14.258 1 98.12 435 GLN A O 1
ATOM 3475 N N . SER A 1 436 ? -7.086 -25.578 14.305 1 98.5 436 SER A N 1
ATOM 3476 C CA . SER A 1 436 ? -6.91 -25.562 12.852 1 98.5 436 SER A CA 1
ATOM 3477 C C . SER A 1 436 ? -5.879 -26.578 12.398 1 98.5 436 SER A C 1
ATOM 3479 O O . SER A 1 436 ? -5.781 -26.891 11.211 1 98.5 436 SER A O 1
ATOM 3481 N N . HIS A 1 437 ? -5.148 -27.109 13.297 1 98.31 437 HIS A N 1
ATOM 3482 C CA . HIS A 1 437 ? -4.113 -28.094 12.984 1 98.31 437 HIS A CA 1
ATOM 3483 C C . HIS A 1 437 ? -4.625 -29.516 13.18 1 98.31 437 HIS A C 1
ATOM 3485 O O . HIS A 1 437 ? -5.234 -29.812 14.211 1 98.31 437 HIS A O 1
ATOM 3491 N N . VAL A 1 438 ? -4.441 -30.328 12.188 1 97.94 438 VAL A N 1
ATOM 3492 C CA . VAL A 1 438 ? -4.633 -31.781 12.305 1 97.94 438 VAL A CA 1
ATOM 3493 C C . VAL A 1 438 ? -3.299 -32.5 12.125 1 97.94 438 VAL A C 1
ATOM 3495 O O . VAL A 1 438 ? -2.592 -32.25 11.141 1 97.94 438 VAL A O 1
ATOM 3498 N N . ASP A 1 439 ? -2.977 -33.375 12.984 1 96.25 439 ASP A N 1
ATOM 3499 C CA . ASP A 1 439 ? -1.716 -34.125 12.906 1 96.25 439 ASP A CA 1
ATOM 3500 C C . ASP A 1 439 ? -1.659 -34.969 11.648 1 96.25 439 ASP A C 1
ATOM 3502 O O . ASP A 1 439 ? -2.664 -35.562 11.25 1 96.25 439 ASP A O 1
ATOM 3506 N N . ASP A 1 440 ? -0.597 -34.938 11.062 1 95.44 440 ASP A N 1
ATOM 3507 C CA . ASP A 1 440 ? -0.255 -35.812 9.93 1 95.44 440 ASP A CA 1
ATOM 3508 C C . ASP A 1 440 ? 1.11 -36.469 10.125 1 95.44 440 ASP A C 1
ATOM 3510 O O . ASP A 1 440 ? 2.123 -35.75 10.258 1 95.44 440 ASP A O 1
ATOM 3514 N N . PRO A 1 441 ? 1.147 -37.812 10.109 1 94.25 441 PRO A N 1
ATOM 3515 C CA . PRO A 1 441 ? 2.402 -38.5 10.406 1 94.25 441 PRO A CA 1
ATOM 3516 C C . PRO A 1 441 ? 3.506 -38.156 9.398 1 94.25 441 PRO A C 1
ATOM 3518 O O . PRO A 1 441 ? 4.691 -38.281 9.719 1 94.25 441 PRO A O 1
ATOM 3521 N N . ASN A 1 442 ? 3.133 -37.781 8.211 1 94.31 442 ASN A N 1
ATOM 3522 C CA . ASN A 1 442 ? 4.133 -37.406 7.215 1 94.31 442 ASN A CA 1
ATOM 3523 C C . ASN A 1 442 ? 4.672 -36 7.434 1 94.31 442 ASN A C 1
ATOM 3525 O O . ASN A 1 442 ? 5.699 -35.625 6.863 1 94.31 442 ASN A O 1
ATOM 3529 N N . TRP A 1 443 ? 3.963 -35.219 8.211 1 96.06 443 TRP A N 1
ATOM 3530 C CA . TRP A 1 443 ? 4.281 -33.812 8.383 1 96.06 443 TRP A CA 1
ATOM 3531 C C . TRP A 1 443 ? 4.176 -33.406 9.852 1 96.06 443 TRP A C 1
ATOM 3533 O O . TRP A 1 443 ? 3.154 -32.844 10.281 1 96.06 443 TRP A O 1
ATOM 3543 N N . SER A 1 444 ? 5.25 -33.562 10.57 1 93.38 444 SER A N 1
ATOM 3544 C CA . SER A 1 444 ? 5.246 -33.25 12 1 93.38 444 SER A CA 1
ATOM 3545 C C . SER A 1 444 ? 5.562 -31.781 12.25 1 93.38 444 SER A C 1
ATOM 3547 O O . SER A 1 444 ? 6.648 -31.312 11.898 1 93.38 444 SER A O 1
ATOM 3549 N N . LEU A 1 445 ? 4.664 -31.062 12.805 1 94.75 445 LEU A N 1
ATOM 3550 C CA . LEU A 1 445 ? 4.867 -29.672 13.156 1 94.75 445 LEU A CA 1
ATOM 3551 C C . LEU A 1 445 ? 5.531 -29.531 14.523 1 94.75 445 LEU A C 1
ATOM 3553 O O . LEU A 1 445 ? 6.359 -28.656 14.734 1 94.75 445 LEU A O 1
ATOM 3557 N N . PHE A 1 446 ? 5.203 -30.406 15.336 1 92.12 446 PHE A N 1
ATOM 3558 C CA . PHE A 1 446 ? 5.68 -30.359 16.703 1 92.12 446 PHE A CA 1
ATOM 3559 C C . PHE A 1 446 ? 6.758 -31.406 16.953 1 92.12 446 PHE A C 1
ATOM 3561 O O . PHE A 1 446 ? 7.004 -32.25 16.094 1 92.12 446 PHE A O 1
ATOM 3568 N N . ASN A 1 447 ? 7.621 -31.391 18.047 1 79.31 447 ASN A N 1
ATOM 3569 C CA . ASN A 1 447 ? 8.648 -32.375 18.375 1 79.31 447 ASN A CA 1
ATOM 3570 C C . ASN A 1 447 ? 8.047 -33.75 18.594 1 79.31 447 ASN A C 1
ATOM 3572 O O . ASN A 1 447 ? 6.926 -33.875 19.094 1 79.31 447 ASN A O 1
ATOM 3576 N N . MET B 1 1 ? -25.672 15.555 21.609 1 42.44 1 MET B N 1
ATOM 3577 C CA . MET B 1 1 ? -24.344 14.953 21.734 1 42.44 1 MET B CA 1
ATOM 3578 C C . MET B 1 1 ? -23.344 15.938 22.344 1 42.44 1 MET B C 1
ATOM 3580 O O . MET B 1 1 ? -23.453 17.141 22.109 1 42.44 1 MET B O 1
ATOM 3584 N N . ASP B 1 2 ? -22.797 15.656 23.484 1 63.62 2 ASP B N 1
ATOM 3585 C CA . ASP B 1 2 ? -21.719 16.469 24.031 1 63.62 2 ASP B CA 1
ATOM 3586 C C . ASP B 1 2 ? -20.719 16.859 22.938 1 63.62 2 ASP B C 1
ATOM 3588 O O . ASP B 1 2 ? -20.531 16.125 21.969 1 63.62 2 ASP B O 1
ATOM 3592 N N . ARG B 1 3 ? -20.5 18.172 22.703 1 86.88 3 ARG B N 1
ATOM 3593 C CA . ARG B 1 3 ? -19.594 18.734 21.719 1 86.88 3 ARG B CA 1
ATOM 3594 C C . ARG B 1 3 ? -18.156 18.266 21.953 1 86.88 3 ARG B C 1
ATOM 3596 O O . ARG B 1 3 ? -17.5 18.719 22.891 1 86.88 3 ARG B O 1
ATOM 3603 N N . PRO B 1 4 ? -17.734 17.312 21.156 1 96.94 4 PRO B N 1
ATOM 3604 C CA . PRO B 1 4 ? -16.391 16.812 21.406 1 96.94 4 PRO B CA 1
ATOM 3605 C C . PRO B 1 4 ? -15.305 17.844 21.141 1 96.94 4 PRO B C 1
ATOM 3607 O O . PRO B 1 4 ? -15.492 18.734 20.312 1 96.94 4 PRO B O 1
ATOM 3610 N N . ASN B 1 5 ? -14.211 17.812 22.016 1 98.69 5 ASN B N 1
ATOM 3611 C CA . ASN B 1 5 ? -13.008 18.516 21.609 1 98.69 5 ASN B CA 1
ATOM 3612 C C . ASN B 1 5 ? -12.461 18 20.281 1 98.69 5 ASN B C 1
ATOM 3614 O O . ASN B 1 5 ? -12.742 16.859 19.891 1 98.69 5 ASN B O 1
ATOM 3618 N N . VAL B 1 6 ? -11.836 18.844 19.578 1 98.88 6 VAL B N 1
ATOM 3619 C CA . VAL B 1 6 ? -11.188 18.453 18.328 1 98.88 6 VAL B CA 1
ATOM 3620 C C . VAL B 1 6 ? -9.719 18.875 18.344 1 98.88 6 VAL B C 1
ATOM 3622 O O . VAL B 1 6 ? -9.406 20.031 18.625 1 98.88 6 VAL B O 1
ATOM 3625 N N . VAL B 1 7 ? -8.836 17.922 18.125 1 98.94 7 VAL B N 1
ATOM 3626 C CA . VAL B 1 7 ? -7.41 18.172 17.906 1 98.94 7 VAL B CA 1
ATOM 3627 C C . VAL B 1 7 ? -7.023 17.766 16.484 1 98.94 7 VAL B C 1
ATOM 3629 O O . VAL B 1 7 ? -7.113 16.594 16.125 1 98.94 7 VAL B O 1
ATOM 3632 N N . PHE B 1 8 ? -6.688 18.734 15.695 1 98.94 8 PHE B N 1
ATOM 3633 C CA . PHE B 1 8 ? -6.285 18.531 14.312 1 98.94 8 PHE B CA 1
ATOM 3634 C C . PHE B 1 8 ? -4.797 18.797 14.133 1 98.94 8 PHE B C 1
ATOM 3636 O O . PHE B 1 8 ? -4.355 19.953 14.148 1 98.94 8 PHE B O 1
ATOM 3643 N N . ILE B 1 9 ? -4.043 17.734 13.953 1 98.94 9 ILE B N 1
ATOM 3644 C CA . ILE B 1 9 ? -2.592 17.812 13.828 1 98.94 9 ILE B CA 1
ATOM 3645 C C . ILE B 1 9 ? -2.186 17.625 12.367 1 98.94 9 ILE B C 1
ATOM 3647 O O . ILE B 1 9 ? -2.543 16.625 11.742 1 98.94 9 ILE B O 1
ATOM 3651 N N . ILE B 1 10 ? -1.476 18.562 11.812 1 98.69 10 ILE B N 1
ATOM 3652 C CA . ILE B 1 10 ? -1.069 18.5 10.414 1 98.69 10 ILE B CA 1
ATOM 3653 C C . ILE B 1 10 ? 0.437 18.719 10.305 1 98.69 10 ILE B C 1
ATOM 3655 O O . ILE B 1 10 ? 0.964 19.703 10.812 1 98.69 10 ILE B O 1
ATOM 3659 N N . ALA B 1 11 ? 1.131 17.734 9.719 1 98.75 11 ALA B N 1
ATOM 3660 C CA . ALA B 1 11 ? 2.564 17.844 9.469 1 98.75 11 ALA B CA 1
ATOM 3661 C C . ALA B 1 11 ? 2.836 18.641 8.195 1 98.75 11 ALA B C 1
ATOM 3663 O O . ALA B 1 11 ? 1.945 18.797 7.359 1 98.75 11 ALA B O 1
ATOM 3664 N N . ASP B 1 12 ? 4.027 19.141 8.109 1 98.19 12 ASP B N 1
ATOM 3665 C CA . ASP B 1 12 ? 4.457 19.891 6.938 1 98.19 12 ASP B CA 1
ATOM 3666 C C . ASP B 1 12 ? 5.383 19.047 6.055 1 98.19 12 ASP B C 1
ATOM 3668 O O . ASP B 1 12 ? 6.539 18.812 6.41 1 98.19 12 ASP B O 1
ATOM 3672 N N . ASP B 1 13 ? 4.906 18.594 4.902 1 98.31 13 ASP B N 1
ATOM 3673 C CA . ASP B 1 13 ? 5.676 17.875 3.893 1 98.31 13 ASP B CA 1
ATOM 3674 C C . ASP B 1 13 ? 5.918 16.422 4.316 1 98.31 13 ASP B C 1
ATOM 3676 O O . ASP B 1 13 ? 6.871 15.797 3.863 1 98.31 13 ASP B O 1
ATOM 3680 N N . LEU B 1 14 ? 5.133 15.906 5.262 1 98.75 14 LEU B N 1
ATOM 3681 C CA . LEU B 1 14 ? 5.238 14.492 5.625 1 98.75 14 LEU B CA 1
ATOM 3682 C C . LEU B 1 14 ? 4.652 13.602 4.535 1 98.75 14 LEU B C 1
ATOM 3684 O O . LEU B 1 14 ? 3.479 13.734 4.184 1 98.75 14 LEU B O 1
ATOM 3688 N N . GLY B 1 15 ? 5.484 12.68 4.039 1 98.75 15 GLY B N 1
ATOM 3689 C CA . GLY B 1 15 ? 5.02 11.805 2.977 1 98.75 15 GLY B CA 1
ATOM 3690 C C . GLY B 1 15 ? 4.09 10.711 3.471 1 98.75 15 GLY B C 1
ATOM 3691 O O . GLY B 1 15 ? 4.125 10.344 4.645 1 98.75 15 GLY B O 1
ATOM 3692 N N . TYR B 1 16 ? 3.324 10.133 2.531 1 98.69 16 TYR B N 1
ATOM 3693 C CA . TYR B 1 16 ? 2.408 9.031 2.818 1 98.69 16 TYR B CA 1
ATOM 3694 C C . TYR B 1 16 ? 3.127 7.902 3.541 1 98.69 16 TYR B C 1
ATOM 3696 O O . TYR B 1 16 ? 2.609 7.352 4.516 1 98.69 16 TYR B O 1
ATOM 3704 N N . GLY B 1 17 ? 4.32 7.586 3.104 1 98.25 17 GLY B N 1
ATOM 3705 C CA . GLY B 1 17 ? 5.062 6.438 3.592 1 98.25 17 GLY B CA 1
ATOM 3706 C C . GLY B 1 17 ? 6.008 6.777 4.73 1 98.25 17 GLY B C 1
ATOM 3707 O O . GLY B 1 17 ? 6.852 5.961 5.109 1 98.25 17 GLY B O 1
ATOM 3708 N N . ASP B 1 18 ? 5.914 7.926 5.297 1 98.75 18 ASP B N 1
ATOM 3709 C CA . ASP B 1 18 ? 6.867 8.359 6.316 1 98.75 18 ASP B CA 1
ATOM 3710 C C . ASP B 1 18 ? 6.445 7.875 7.703 1 98.75 18 ASP B C 1
ATOM 3712 O O . ASP B 1 18 ? 7.219 7.969 8.656 1 98.75 18 ASP B O 1
ATOM 3716 N N . LEU B 1 19 ? 5.258 7.348 7.848 1 98.75 19 LEU B N 1
ATOM 3717 C CA . LEU B 1 19 ? 4.793 6.766 9.102 1 98.75 19 LEU B CA 1
ATOM 3718 C C . LEU B 1 19 ? 4.91 5.246 9.07 1 98.75 19 LEU B C 1
ATOM 3720 O O . LEU B 1 19 ? 4.605 4.613 8.055 1 98.75 19 LEU B O 1
ATOM 3724 N N . SER B 1 20 ? 5.371 4.707 10.188 1 97.75 20 SER B N 1
ATOM 3725 C CA . SER B 1 20 ? 5.57 3.26 10.203 1 97.75 20 SER B CA 1
ATOM 3726 C C . SER B 1 20 ? 4.258 2.52 9.969 1 97.75 20 SER B C 1
ATOM 3728 O O . SER B 1 20 ? 4.242 1.465 9.328 1 97.75 20 SER B O 1
ATOM 3730 N N . CYS B 1 21 ? 3.121 3.02 10.391 1 98.12 21 CYS B N 1
ATOM 3731 C CA . CYS B 1 21 ? 1.83 2.383 10.148 1 98.12 21 CYS B CA 1
ATOM 3732 C C . CYS B 1 21 ? 1.398 2.557 8.695 1 98.12 21 CYS B C 1
ATOM 3734 O O . CYS B 1 21 ? 0.382 2 8.273 1 98.12 21 CYS B O 1
ATOM 3736 N N . TYR B 1 22 ? 2.141 3.297 7.883 1 98.25 22 TYR B N 1
ATOM 3737 C CA . TYR B 1 22 ? 1.904 3.416 6.449 1 98.25 22 TYR B CA 1
ATOM 3738 C C . TYR B 1 22 ? 3.062 2.826 5.652 1 98.25 22 TYR B C 1
ATOM 3740 O O . TYR B 1 22 ? 3.135 2.992 4.434 1 98.25 22 TYR B O 1
ATOM 3748 N N . GLY B 1 23 ? 4.035 2.262 6.34 1 96.38 23 GLY B N 1
ATOM 3749 C CA . GLY B 1 23 ? 4.98 1.446 5.594 1 96.38 23 GLY B CA 1
ATOM 3750 C C . GLY B 1 23 ? 6.422 1.87 5.797 1 96.38 23 GLY B C 1
ATOM 3751 O O . GLY B 1 23 ? 7.332 1.31 5.18 1 96.38 23 GLY B O 1
ATOM 3752 N N . GLN B 1 24 ? 6.695 2.879 6.648 1 97.38 24 GLN B N 1
ATOM 3753 C CA . GLN B 1 24 ? 8.078 3.291 6.875 1 97.38 24 GLN B CA 1
ATOM 3754 C C . GLN B 1 24 ? 8.891 2.156 7.488 1 97.38 24 GLN B C 1
ATOM 3756 O O . GLN B 1 24 ? 8.461 1.521 8.453 1 97.38 24 GLN B O 1
ATOM 3761 N N . GLU B 1 25 ? 10.094 1.945 6.938 1 93.38 25 GLU B N 1
ATOM 3762 C CA . GLU B 1 25 ? 10.875 0.789 7.359 1 93.38 25 GLU B CA 1
ATOM 3763 C C . GLU B 1 25 ? 12.18 1.22 8.023 1 93.38 25 GLU B C 1
ATOM 3765 O O . GLU B 1 25 ? 12.812 0.437 8.734 1 93.38 25 GLU B O 1
ATOM 3770 N N . LYS B 1 26 ? 12.617 2.418 7.785 1 96.56 26 LYS B N 1
ATOM 3771 C CA . LYS B 1 26 ? 13.953 2.838 8.195 1 96.56 26 LYS B CA 1
ATOM 3772 C C . LYS B 1 26 ? 13.93 3.484 9.578 1 96.56 26 LYS B C 1
ATOM 3774 O O . LYS B 1 26 ? 14.969 3.631 10.219 1 96.56 26 LYS B O 1
ATOM 3779 N N . PHE B 1 27 ? 12.805 3.863 10.07 1 97.31 27 PHE B N 1
ATOM 3780 C CA . PHE B 1 27 ? 12.547 4.293 11.438 1 97.31 27 PHE B CA 1
ATOM 3781 C C . PHE B 1 27 ? 11.102 4.016 11.836 1 97.31 27 PHE B C 1
ATOM 3783 O O . PHE B 1 27 ? 10.305 3.564 11.016 1 97.31 27 PHE B O 1
ATOM 3790 N N . ARG B 1 28 ? 10.734 4.219 13.133 1 96.88 28 ARG B N 1
ATOM 3791 C CA . ARG B 1 28 ? 9.391 3.934 13.641 1 96.88 28 ARG B CA 1
ATOM 3792 C C . ARG B 1 28 ? 8.734 5.195 14.18 1 96.88 28 ARG B C 1
ATOM 3794 O O . ARG B 1 28 ? 9.422 6.137 14.586 1 96.88 28 ARG B O 1
ATOM 3801 N N . THR B 1 29 ? 7.457 5.254 14.109 1 98.56 29 THR B N 1
ATOM 3802 C CA . THR B 1 29 ? 6.633 6.305 14.703 1 98.56 29 THR B CA 1
ATOM 3803 C C . THR B 1 29 ? 5.621 5.715 15.68 1 98.56 29 THR B C 1
ATOM 3805 O O . THR B 1 29 ? 4.41 5.785 15.445 1 98.56 29 THR B O 1
ATOM 3808 N N . PRO B 1 30 ? 6.094 5.203 16.828 1 97.88 30 PRO B N 1
ATOM 3809 C CA . PRO B 1 30 ? 5.273 4.383 17.719 1 97.88 30 PRO B CA 1
ATOM 3810 C C . PRO B 1 30 ? 4.09 5.152 18.297 1 97.88 30 PRO B C 1
ATOM 3812 O O . PRO B 1 30 ? 3.037 4.562 18.562 1 97.88 30 PRO B O 1
ATOM 3815 N N . GLU B 1 31 ? 4.254 6.449 18.609 1 98.5 31 GLU B N 1
ATOM 3816 C CA . GLU B 1 31 ? 3.154 7.211 19.188 1 98.5 31 GLU B CA 1
ATOM 3817 C C . GLU B 1 31 ? 1.997 7.359 18.203 1 98.5 31 GLU B C 1
ATOM 3819 O O . GLU B 1 31 ? 0.836 7.156 18.578 1 98.5 31 GLU B O 1
ATOM 3824 N N . ILE B 1 32 ? 2.33 7.664 17 1 98.81 32 ILE B N 1
ATOM 3825 C CA . ILE B 1 32 ? 1.311 7.797 15.953 1 98.81 32 ILE B CA 1
ATOM 3826 C C . ILE B 1 32 ? 0.718 6.426 15.633 1 98.81 32 ILE B C 1
ATOM 3828 O O . ILE B 1 32 ? -0.486 6.305 15.398 1 98.81 32 ILE B O 1
ATOM 3832 N N . ASP B 1 33 ? 1.568 5.379 15.648 1 98.5 33 ASP B N 1
ATOM 3833 C CA . ASP B 1 33 ? 1.088 4.016 15.453 1 98.5 33 ASP B CA 1
ATOM 3834 C C . ASP B 1 33 ? 0.054 3.639 16.516 1 98.5 33 ASP B C 1
ATOM 3836 O O . ASP B 1 33 ? -0.902 2.914 16.219 1 98.5 33 ASP B O 1
ATOM 3840 N N . ARG B 1 34 ? 0.237 4.102 17.719 1 98.12 34 ARG B N 1
ATOM 3841 C CA . ARG B 1 34 ? -0.723 3.84 18.781 1 98.12 34 ARG B CA 1
ATOM 3842 C C . ARG B 1 34 ? -2.049 4.543 18.516 1 98.12 34 ARG B C 1
ATOM 3844 O O . ARG B 1 34 ? -3.115 4.004 18.812 1 98.12 34 ARG B O 1
ATOM 3851 N N . VAL B 1 35 ? -1.966 5.742 17.984 1 98.81 35 VAL B N 1
ATOM 3852 C CA . VAL B 1 35 ? -3.199 6.434 17.625 1 98.81 35 VAL B CA 1
ATOM 3853 C C . VAL B 1 35 ? -3.936 5.648 16.531 1 98.81 35 VAL B C 1
ATOM 3855 O O . VAL B 1 35 ? -5.16 5.508 16.594 1 98.81 35 VAL B O 1
ATOM 3858 N N . ALA B 1 36 ? -3.186 5.113 15.562 1 98.75 36 ALA B N 1
ATOM 3859 C CA . ALA B 1 36 ? -3.779 4.289 14.516 1 98.75 36 ALA B CA 1
ATOM 3860 C C . ALA B 1 36 ? -4.426 3.037 15.094 1 98.75 36 ALA B C 1
ATOM 3862 O O . ALA B 1 36 ? -5.531 2.66 14.695 1 98.75 36 ALA B O 1
ATOM 3863 N N . LEU B 1 37 ? -3.779 2.396 16.047 1 98.38 37 LEU B N 1
ATOM 3864 C CA . LEU B 1 37 ? -4.281 1.183 16.672 1 98.38 37 LEU B CA 1
ATOM 3865 C C . LEU B 1 37 ? -5.594 1.451 17.406 1 98.38 37 LEU B C 1
ATOM 3867 O O . LEU B 1 37 ? -6.477 0.592 17.438 1 98.38 37 LEU B O 1
ATOM 3871 N N . HIS B 1 38 ? -5.684 2.691 17.953 1 98.31 38 HIS B N 1
ATOM 3872 C CA . HIS B 1 38 ? -6.879 3.051 18.719 1 98.31 38 HIS B CA 1
ATOM 3873 C C . HIS B 1 38 ? -7.828 3.9 17.875 1 98.31 38 HIS B C 1
ATOM 3875 O O . HIS B 1 38 ? -8.742 4.535 18.422 1 98.31 38 HIS B O 1
ATOM 3881 N N . GLY B 1 39 ? -7.586 3.979 16.641 1 98.69 39 GLY B N 1
ATOM 3882 C CA . GLY B 1 39 ? -8.398 4.734 15.695 1 98.69 39 GLY B CA 1
ATOM 3883 C C . GLY B 1 39 ? -8.516 4.074 14.336 1 98.69 39 GLY B C 1
ATOM 3884 O O . GLY B 1 39 ? -8.664 2.854 14.25 1 98.69 39 GLY B O 1
ATOM 3885 N N . MET B 1 40 ? -8.555 4.898 13.328 1 98.75 40 MET B N 1
ATOM 3886 C CA . MET B 1 40 ? -8.781 4.465 11.953 1 98.75 40 MET B CA 1
ATOM 3887 C C . MET B 1 40 ? -7.805 5.141 11 1 98.75 40 MET B C 1
ATOM 3889 O O . MET B 1 40 ? -7.613 6.355 11.055 1 98.75 40 MET B O 1
ATOM 3893 N N . ARG B 1 41 ? -7.133 4.336 10.133 1 98.62 41 ARG B N 1
ATOM 3894 C CA . ARG B 1 41 ? -6.297 4.871 9.062 1 98.62 41 ARG B CA 1
ATOM 3895 C C . ARG B 1 41 ? -7.102 5.059 7.785 1 98.62 41 ARG B C 1
ATOM 3897 O O . ARG B 1 41 ? -7.832 4.156 7.367 1 98.62 41 ARG B O 1
ATOM 3904 N N . PHE B 1 42 ? -7.039 6.184 7.242 1 98.69 42 PHE B N 1
ATOM 3905 C CA . PHE B 1 42 ? -7.551 6.379 5.891 1 98.69 42 PHE B CA 1
ATOM 3906 C C . PHE B 1 42 ? -6.441 6.203 4.863 1 98.69 42 PHE B C 1
ATOM 3908 O O . PHE B 1 42 ? -5.32 6.672 5.062 1 98.69 42 PHE B O 1
ATOM 3915 N N . THR B 1 43 ? -6.777 5.492 3.754 1 98 43 THR B N 1
ATOM 3916 C CA . THR B 1 43 ? -5.715 5.121 2.826 1 98 43 THR B CA 1
ATOM 3917 C C . THR B 1 43 ? -5.805 5.941 1.542 1 98 43 THR B C 1
ATOM 3919 O O . THR B 1 43 ? -4.891 5.91 0.715 1 98 43 THR B O 1
ATOM 3922 N N . GLN B 1 44 ? -6.883 6.676 1.325 1 98.06 44 GLN B N 1
ATOM 3923 C CA . GLN B 1 44 ? -7.066 7.488 0.126 1 98.06 44 GLN B CA 1
ATOM 3924 C C . GLN B 1 44 ? -7.492 8.906 0.482 1 98.06 44 GLN B C 1
ATOM 3926 O O . GLN B 1 44 ? -8.477 9.422 -0.055 1 98.06 44 GLN B O 1
ATOM 3931 N N . CYS B 1 45 ? -6.723 9.516 1.35 1 98.62 45 CYS B N 1
ATOM 3932 C CA . CYS B 1 45 ? -6.957 10.906 1.708 1 98.62 45 CYS B CA 1
ATOM 3933 C C . CYS B 1 45 ? -6.062 11.836 0.892 1 98.62 45 CYS B C 1
ATOM 3935 O O . CYS B 1 45 ? -4.883 11.547 0.682 1 98.62 45 CYS B O 1
ATOM 3937 N N . TYR B 1 46 ? -6.664 12.961 0.498 1 98.88 46 TYR B N 1
ATOM 3938 C CA . TYR B 1 46 ? -5.926 13.914 -0.332 1 98.88 46 TYR B CA 1
ATOM 3939 C C . TYR B 1 46 ? -5.836 15.273 0.348 1 98.88 46 TYR B C 1
ATOM 3941 O O . TYR B 1 46 ? -6.801 15.734 0.958 1 98.88 46 TYR B O 1
ATOM 3949 N N . SER B 1 47 ? -4.645 15.883 0.266 1 98.88 47 SER B N 1
ATOM 3950 C CA . SER B 1 47 ? -4.477 17.266 0.676 1 98.88 47 SER B CA 1
ATOM 3951 C C . SER B 1 47 ? -5.23 18.219 -0.25 1 98.88 47 SER B C 1
ATOM 3953 O O . SER B 1 47 ? -5.891 17.781 -1.195 1 98.88 47 SER B O 1
ATOM 3955 N N . GLY B 1 48 ? -5.215 19.5 0.105 1 98.81 48 GLY B N 1
ATOM 3956 C CA . GLY B 1 48 ? -5.867 20.484 -0.753 1 98.81 48 GLY B CA 1
ATOM 3957 C C . GLY B 1 48 ? -5.176 20.656 -2.092 1 98.81 48 GLY B C 1
ATOM 3958 O O . GLY B 1 48 ? -5.828 20.938 -3.102 1 98.81 48 GLY B O 1
ATOM 3959 N N . THR B 1 49 ? -3.979 20.594 -2.068 1 98.62 49 THR B N 1
ATOM 3960 C CA . THR B 1 49 ? -3.088 20.578 -3.225 1 98.62 49 THR B CA 1
ATOM 3961 C C . THR B 1 49 ? -1.654 20.266 -2.799 1 98.62 49 THR B C 1
ATOM 3963 O O . THR B 1 49 ? -1.428 19.688 -1.731 1 98.62 49 THR B O 1
ATOM 3966 N N . THR B 1 50 ? -0.662 20.594 -3.631 1 98.69 50 THR B N 1
ATOM 3967 C CA . THR B 1 50 ? 0.671 20 -3.537 1 98.69 50 THR B CA 1
ATOM 3968 C C . THR B 1 50 ? 1.642 20.969 -2.869 1 98.69 50 THR B C 1
ATOM 3970 O O . THR B 1 50 ? 2.855 20.766 -2.891 1 98.69 50 THR B O 1
ATOM 3973 N N . VAL B 1 51 ? 1.074 22.094 -2.287 1 97.75 51 VAL B N 1
ATOM 3974 C CA . VAL B 1 51 ? 1.901 23.016 -1.513 1 97.75 51 VAL B CA 1
ATOM 3975 C C . VAL B 1 51 ? 1.096 23.578 -0.344 1 97.75 51 VAL B C 1
ATOM 3977 O O . VAL B 1 51 ? -0.136 23.516 -0.343 1 97.75 51 VAL B O 1
ATOM 3980 N N . SER B 1 52 ? 1.717 24.234 0.555 1 97.12 52 SER B N 1
ATOM 3981 C CA . SER B 1 52 ? 1.245 24.453 1.916 1 97.12 52 SER B CA 1
ATOM 3982 C C . SER B 1 52 ? 0.06 25.422 1.938 1 97.12 52 SER B C 1
ATOM 3984 O O . SER B 1 52 ? -1.065 25.016 2.24 1 97.12 52 SER B O 1
ATOM 3986 N N . ALA B 1 53 ? 0.194 26.703 1.509 1 97.38 53 ALA B N 1
ATOM 3987 C CA . ALA B 1 53 ? -0.814 27.734 1.735 1 97.38 53 ALA B CA 1
ATOM 3988 C C . ALA B 1 53 ? -2.135 27.375 1.064 1 97.38 53 ALA B C 1
ATOM 3990 O O . ALA B 1 53 ? -3.186 27.359 1.709 1 97.38 53 ALA B O 1
ATOM 3991 N N . PRO B 1 54 ? -2.113 27.047 -0.22 1 98.12 54 PRO B N 1
ATOM 3992 C CA . PRO B 1 54 ? -3.4 26.703 -0.831 1 98.12 54 PRO B CA 1
ATOM 3993 C C . PRO B 1 54 ? -3.994 25.406 -0.274 1 98.12 54 PRO B C 1
ATOM 3995 O O . PRO B 1 54 ? -5.219 25.266 -0.203 1 98.12 54 PRO B O 1
ATOM 3998 N N . SER B 1 55 ? -3.16 24.453 0.057 1 98.69 55 SER B N 1
ATOM 3999 C CA . SER B 1 55 ? -3.656 23.234 0.682 1 98.69 55 SER B CA 1
ATOM 4000 C C . SER B 1 55 ? -4.352 23.531 2.006 1 98.69 55 SER B C 1
ATOM 4002 O O . SER B 1 55 ? -5.438 23.016 2.273 1 98.69 55 SER B O 1
ATOM 4004 N N . ARG B 1 56 ? -3.766 24.344 2.83 1 98.12 56 ARG B N 1
ATOM 4005 C CA . ARG B 1 56 ? -4.352 24.734 4.109 1 98.12 56 ARG B CA 1
ATOM 4006 C C . ARG B 1 56 ? -5.613 25.578 3.904 1 98.12 56 ARG B C 1
ATOM 4008 O O . ARG B 1 56 ? -6.574 25.453 4.668 1 98.12 56 ARG B O 1
ATOM 4015 N N . ALA B 1 57 ? -5.543 26.469 2.896 1 98.44 57 ALA B N 1
ATOM 4016 C CA . ALA B 1 57 ? -6.746 27.234 2.586 1 98.44 57 ALA B CA 1
ATOM 4017 C C . ALA B 1 57 ? -7.906 26.312 2.221 1 98.44 57 ALA B C 1
ATOM 4019 O O . ALA B 1 57 ? -9.047 26.547 2.643 1 98.44 57 ALA B O 1
ATOM 4020 N N . SER B 1 58 ? -7.59 25.312 1.422 1 98.81 58 SER B N 1
ATOM 4021 C CA . SER B 1 58 ? -8.602 24.312 1.063 1 98.81 58 SER B CA 1
ATOM 4022 C C . SER B 1 58 ? -9.156 23.625 2.301 1 98.81 58 SER B C 1
ATOM 4024 O O . SER B 1 58 ? -10.359 23.391 2.402 1 98.81 58 SER B O 1
ATOM 4026 N N . LEU B 1 59 ? -8.289 23.297 3.205 1 98.81 59 LEU B N 1
ATOM 4027 C CA . LEU B 1 59 ? -8.672 22.641 4.449 1 98.81 59 LEU B CA 1
ATOM 4028 C C . LEU B 1 59 ? -9.586 23.531 5.277 1 98.81 59 LEU B C 1
ATOM 4030 O O . LEU B 1 59 ? -10.656 23.109 5.719 1 98.81 59 LEU B O 1
ATOM 4034 N N . LEU B 1 60 ? -9.211 24.781 5.477 1 98.56 60 LEU B N 1
ATOM 4035 C CA . LEU B 1 60 ? -9.906 25.688 6.379 1 98.56 60 LEU B CA 1
ATOM 4036 C C . LEU B 1 60 ? -11.242 26.125 5.789 1 98.56 60 LEU B C 1
ATOM 4038 O O . LEU B 1 60 ? -12.219 26.312 6.52 1 98.56 60 LEU B O 1
ATOM 4042 N N . THR B 1 61 ? -11.32 26.234 4.457 1 98.5 61 THR B N 1
ATOM 4043 C CA . THR B 1 61 ? -12.5 26.828 3.832 1 98.5 61 THR B CA 1
ATOM 4044 C C . THR B 1 61 ? -13.477 25.734 3.381 1 98.5 61 THR B C 1
ATOM 4046 O O . THR B 1 61 ? -14.648 26.016 3.123 1 98.5 61 THR B O 1
ATOM 4049 N N . GLY B 1 62 ? -12.945 24.516 3.162 1 98.69 62 GLY B N 1
ATOM 4050 C CA . GLY B 1 62 ? -13.773 23.469 2.6 1 98.69 62 GLY B CA 1
ATOM 4051 C C . GLY B 1 62 ? -13.977 23.594 1.101 1 98.69 62 GLY B C 1
ATOM 4052 O O . GLY B 1 62 ? -14.93 23.047 0.545 1 98.69 62 GLY B O 1
ATOM 4053 N N . LEU B 1 63 ? -13.102 24.406 0.501 1 98.75 63 LEU B N 1
ATOM 4054 C CA . LEU B 1 63 ? -13.172 24.625 -0.94 1 98.75 63 LEU B CA 1
ATOM 4055 C C . LEU B 1 63 ? -11.898 24.141 -1.622 1 98.75 63 LEU B C 1
ATOM 4057 O O . LEU B 1 63 ? -10.797 24.312 -1.095 1 98.75 63 LEU B O 1
ATOM 4061 N N . HIS B 1 64 ? -12.055 23.422 -2.77 1 98.69 64 HIS B N 1
ATOM 4062 C CA . HIS B 1 64 ? -10.859 23 -3.494 1 98.69 64 HIS B CA 1
ATOM 4063 C C . HIS B 1 64 ? -10.188 24.188 -4.18 1 98.69 64 HIS B C 1
ATOM 4065 O O . HIS B 1 64 ? -10.68 25.328 -4.094 1 98.69 64 HIS B O 1
ATOM 4071 N N . THR B 1 65 ? -9.102 23.984 -4.879 1 98.5 65 THR B N 1
ATOM 4072 C CA . THR B 1 65 ? -8.219 25.062 -5.32 1 98.5 65 THR B CA 1
ATOM 4073 C C . THR B 1 65 ? -8.766 25.734 -6.574 1 98.5 65 THR B C 1
ATOM 4075 O O . THR B 1 65 ? -8.195 26.719 -7.055 1 98.5 65 THR B O 1
ATOM 4078 N N . GLY B 1 66 ? -9.883 25.312 -7.047 1 98.44 66 GLY B N 1
ATOM 4079 C CA . GLY B 1 66 ? -10.609 26.031 -8.07 1 98.44 66 GLY B CA 1
ATOM 4080 C C . GLY B 1 66 ? -11.547 27.094 -7.508 1 98.44 66 GLY B C 1
ATOM 4081 O O . GLY B 1 66 ? -12.039 27.953 -8.234 1 98.44 66 GLY B O 1
ATOM 4082 N N . HIS B 1 67 ? -11.773 27 -6.203 1 98.25 67 HIS B N 1
ATOM 4083 C CA . HIS B 1 67 ? -12.781 27.875 -5.594 1 98.25 67 HIS B CA 1
ATOM 4084 C C . HIS B 1 67 ? -12.195 28.656 -4.43 1 98.25 67 HIS B C 1
ATOM 4086 O O . HIS B 1 67 ? -12.664 29.766 -4.125 1 98.25 67 HIS B O 1
ATOM 4092 N N . THR B 1 68 ? -11.164 28.156 -3.684 1 97.94 68 THR B N 1
ATOM 4093 C CA . THR B 1 68 ? -10.672 28.781 -2.457 1 97.94 68 THR B CA 1
ATOM 4094 C C . THR B 1 68 ? -9.969 30.094 -2.76 1 97.94 68 THR B C 1
ATOM 4096 O O . THR B 1 68 ? -9.562 30.344 -3.898 1 97.94 68 THR B O 1
ATOM 4099 N N . CYS B 1 69 ? -9.828 30.922 -1.803 1 96.38 69 CYS B N 1
ATOM 4100 C CA . CYS B 1 69 ? -9.375 32.312 -1.992 1 96.38 69 CYS B CA 1
ATOM 4101 C C . CYS B 1 69 ? -7.852 32.375 -2.014 1 96.38 69 CYS B C 1
ATOM 4103 O O . CYS B 1 69 ? -7.285 33.375 -2.451 1 96.38 69 CYS B O 1
ATOM 4105 N N . VAL B 1 70 ? -7.16 31.453 -1.454 1 97.31 70 VAL B N 1
ATOM 4106 C CA . VAL B 1 70 ? -5.707 31.359 -1.533 1 97.31 70 VAL B CA 1
ATOM 4107 C C . VAL B 1 70 ? -5.316 30.125 -2.35 1 97.31 70 VAL B C 1
ATOM 4109 O O . VAL B 1 70 ? -5.625 29 -1.964 1 97.31 70 VAL B O 1
ATOM 4112 N N . ARG B 1 71 ? -4.586 30.344 -3.457 1 97 71 ARG B N 1
ATOM 4113 C CA . ARG B 1 71 ? -4.348 29.25 -4.398 1 97 71 ARG B CA 1
ATOM 4114 C C . ARG B 1 71 ? -2.863 29.125 -4.723 1 97 71 ARG B C 1
ATOM 4116 O O . ARG B 1 71 ? -2.49 28.453 -5.684 1 97 71 ARG B O 1
ATOM 4123 N N . GLY B 1 72 ? -2.055 29.781 -3.953 1 95.31 72 GLY B N 1
ATOM 4124 C CA . GLY B 1 72 ? -0.608 29.719 -4.086 1 95.31 72 GLY B CA 1
ATOM 4125 C C . GLY B 1 72 ? 0.125 30.266 -2.875 1 95.31 72 GLY B C 1
ATOM 4126 O O . GLY B 1 72 ? -0.501 30.75 -1.931 1 95.31 72 GLY B O 1
ATOM 4127 N N . ASN B 1 73 ? 1.461 30.125 -2.842 1 93.38 73 ASN B N 1
ATOM 4128 C CA . ASN B 1 73 ? 2.307 30.594 -1.745 1 93.38 73 ASN B CA 1
ATOM 4129 C C . ASN B 1 73 ? 2.84 32 -1.998 1 93.38 73 ASN B C 1
ATOM 4131 O O . ASN B 1 73 ? 4.031 32.25 -1.814 1 93.38 73 ASN B O 1
ATOM 4135 N N . LYS B 1 74 ? 1.938 32.906 -2.316 1 93.12 74 LYS B N 1
ATOM 4136 C CA . LYS B 1 74 ? 2.355 34.281 -2.646 1 93.12 74 LYS B CA 1
ATOM 4137 C C . LYS B 1 74 ? 2.842 35.031 -1.405 1 93.12 74 LYS B C 1
ATOM 4139 O O . LYS B 1 74 ? 2.08 35.219 -0.455 1 93.12 74 LYS B O 1
ATOM 4144 N N . GLU B 1 75 ? 4.078 35.469 -1.38 1 91.94 75 GLU B N 1
ATOM 4145 C CA . GLU B 1 75 ? 4.691 36.188 -0.263 1 91.94 75 GLU B CA 1
ATOM 4146 C C . GLU B 1 75 ? 4.281 37.656 -0.255 1 91.94 75 GLU B C 1
ATOM 4148 O O . GLU B 1 75 ? 4.027 38.25 -1.311 1 91.94 75 GLU B O 1
ATOM 4153 N N . VAL B 1 76 ? 4.16 38.094 0.946 1 92.25 76 VAL B N 1
ATOM 4154 C CA . VAL B 1 76 ? 3.949 39.531 1.149 1 92.25 76 VAL B CA 1
ATOM 4155 C C . VAL B 1 76 ? 5.078 40.094 2.006 1 92.25 76 VAL B C 1
ATOM 4157 O O . VAL B 1 76 ? 5.609 39.406 2.881 1 92.25 76 VAL B O 1
ATOM 4160 N N . LYS B 1 77 ? 5.484 41.25 1.652 1 90.5 77 LYS B N 1
ATOM 4161 C CA . LYS B 1 77 ? 6.516 41.938 2.424 1 90.5 77 LYS B CA 1
ATOM 4162 C C . LYS B 1 77 ? 5.902 42.719 3.58 1 90.5 77 LYS B C 1
ATOM 4164 O O . LYS B 1 77 ? 4.793 43.25 3.463 1 90.5 77 LYS B O 1
ATOM 4169 N N . PRO B 1 78 ? 6.555 42.844 4.598 1 89.94 78 PRO B N 1
ATOM 4170 C CA . PRO B 1 78 ? 7.898 42.375 4.922 1 89.94 78 PRO B CA 1
ATOM 4171 C C . PRO B 1 78 ? 7.902 40.906 5.379 1 89.94 78 PRO B C 1
ATOM 4173 O O . PRO B 1 78 ? 8.953 40.281 5.41 1 89.94 78 PRO B O 1
ATOM 4176 N N . GLU B 1 79 ? 6.703 40.469 5.824 1 90.56 79 GLU B N 1
ATOM 4177 C CA . GLU B 1 79 ? 6.613 39.125 6.363 1 90.56 79 GLU B CA 1
ATOM 4178 C C . GLU B 1 79 ? 5.219 38.531 6.156 1 90.56 79 GLU B C 1
ATOM 4180 O O . GLU B 1 79 ? 4.215 39.188 6.453 1 90.56 79 GLU B O 1
ATOM 4185 N N . GLY B 1 80 ? 5.297 37.344 5.602 1 91.25 80 GLY B N 1
ATOM 4186 C CA . GLY B 1 80 ? 4.016 36.656 5.535 1 91.25 80 GLY B CA 1
ATOM 4187 C C . GLY B 1 80 ? 3.588 36.344 4.121 1 91.25 80 GLY B C 1
ATOM 4188 O O . GLY B 1 80 ? 4.383 36.438 3.184 1 91.25 80 GLY B O 1
ATOM 4189 N N . GLN B 1 81 ? 2.324 35.781 4.004 1 93.31 81 GLN B N 1
ATOM 4190 C CA . GLN B 1 81 ? 1.731 35.375 2.736 1 93.31 81 GLN B CA 1
ATOM 4191 C C . GLN B 1 81 ? 0.468 36.188 2.43 1 93.31 81 GLN B C 1
ATOM 4193 O O . GLN B 1 81 ? -0.064 36.875 3.303 1 93.31 81 GLN B O 1
ATOM 4198 N N . PHE B 1 82 ? 0.049 36.125 1.159 1 95.12 82 PHE B N 1
ATOM 4199 C CA . PHE B 1 82 ? -1.243 36.656 0.756 1 95.12 82 PHE B CA 1
ATOM 4200 C C . PHE B 1 82 ? -2.338 36.219 1.724 1 95.12 82 PHE B C 1
ATOM 4202 O O . PHE B 1 82 ? -2.473 35.031 2.023 1 95.12 82 PHE B O 1
ATOM 4209 N N . PRO B 1 83 ? -3.135 37.156 2.262 1 96.94 83 PRO B N 1
ATOM 4210 C CA . PRO B 1 83 ? -4.023 36.875 3.393 1 96.94 83 PRO B CA 1
ATOM 4211 C C . PRO B 1 83 ? -5.359 36.281 2.959 1 96.94 83 PRO B C 1
ATOM 4213 O O . PRO B 1 83 ? -5.895 36.656 1.908 1 96.94 83 PRO B O 1
ATOM 4216 N N . LEU B 1 84 ? -5.836 35.344 3.76 1 96.94 84 LEU B N 1
ATOM 4217 C CA . LEU B 1 84 ? -7.27 35.062 3.713 1 96.94 84 LEU B CA 1
ATOM 4218 C C . LEU B 1 84 ? -8.07 36.375 3.852 1 96.94 84 LEU B C 1
ATOM 4220 O O . LEU B 1 84 ? -7.742 37.219 4.684 1 96.94 84 LEU B O 1
ATOM 4224 N N . PRO B 1 85 ? -9.109 36.531 3.086 1 95.69 85 PRO B N 1
ATOM 4225 C CA . PRO B 1 85 ? -9.93 37.75 3.229 1 95.69 85 PRO B CA 1
ATOM 4226 C C . PRO B 1 85 ? -10.688 37.781 4.555 1 95.69 85 PRO B C 1
ATOM 4228 O O . PRO B 1 85 ? -11.016 36.75 5.121 1 95.69 85 PRO B O 1
ATOM 4231 N N . HIS B 1 86 ? -10.953 38.938 4.945 1 92.06 86 HIS B N 1
ATOM 4232 C CA . HIS B 1 86 ? -11.781 39.156 6.133 1 92.06 86 HIS B CA 1
ATOM 4233 C C . HIS B 1 86 ? -13.133 38.438 5.988 1 92.06 86 HIS B C 1
ATOM 4235 O O . HIS B 1 86 ? -13.742 38.5 4.922 1 92.06 86 HIS B O 1
ATOM 4241 N N . GLY B 1 87 ? -13.547 37.781 6.977 1 89.38 87 GLY B N 1
ATOM 4242 C CA . GLY B 1 87 ? -14.875 37.188 6.988 1 89.38 87 GLY B CA 1
ATOM 4243 C C . GLY B 1 87 ? -14.93 35.844 6.281 1 89.38 87 GLY B C 1
ATOM 4244 O O . GLY B 1 87 ? -16 35.25 6.16 1 89.38 87 GLY B O 1
ATOM 4245 N N . THR B 1 88 ? -13.797 35.375 5.793 1 93.19 88 THR B N 1
ATOM 4246 C CA . THR B 1 88 ? -13.773 34.062 5.156 1 93.19 88 THR B CA 1
ATOM 4247 C C . THR B 1 88 ? -14.406 33 6.062 1 93.19 88 THR B C 1
ATOM 4249 O O . THR B 1 88 ? -14.156 32.969 7.273 1 93.19 88 THR B O 1
ATOM 4252 N N . ASN B 1 89 ? -15.312 32.219 5.504 1 95.62 89 ASN B N 1
ATOM 4253 C CA . ASN B 1 89 ? -15.945 31.141 6.238 1 95.62 89 ASN B CA 1
ATOM 4254 C C . ASN B 1 89 ? -15 29.953 6.398 1 95.62 89 ASN B C 1
ATOM 4256 O O . ASN B 1 89 ? -15.07 28.984 5.633 1 95.62 89 ASN B O 1
ATOM 4260 N N . THR B 1 90 ? -14.18 29.984 7.469 1 97.56 90 THR B N 1
ATOM 4261 C CA . THR B 1 90 ? -13.297 28.875 7.805 1 97.56 90 THR B CA 1
ATOM 4262 C C . THR B 1 90 ? -13.914 28 8.898 1 97.56 90 THR B C 1
ATOM 4264 O O . THR B 1 90 ? -14.891 28.391 9.539 1 97.56 90 THR B O 1
ATOM 4267 N N . PHE B 1 91 ? -13.305 26.812 9.062 1 97.19 91 PHE B N 1
ATOM 4268 C CA . PHE B 1 91 ? -13.859 26 10.148 1 97.19 91 PHE B CA 1
ATOM 4269 C C . PHE B 1 91 ? -13.5 26.594 11.5 1 97.19 91 PHE B C 1
ATOM 4271 O O . PHE B 1 91 ? -14.102 26.25 12.516 1 97.19 91 PHE B O 1
ATOM 4278 N N . PHE B 1 92 ? -12.547 27.578 11.609 1 98.19 92 PHE B N 1
ATOM 4279 C CA . PHE B 1 92 ? -12.336 28.297 12.859 1 98.19 92 PHE B CA 1
ATOM 4280 C C . PHE B 1 92 ? -13.57 29.125 13.219 1 98.19 92 PHE B C 1
ATOM 4282 O O . PHE B 1 92 ? -13.992 29.141 14.375 1 98.19 92 PHE B O 1
ATOM 4289 N N . LYS B 1 93 ? -14.117 29.812 12.211 1 97.62 93 LYS B N 1
ATOM 4290 C CA . LYS B 1 93 ? -15.352 30.562 12.43 1 97.62 93 LYS B CA 1
ATOM 4291 C C . LYS B 1 93 ? -16.484 29.641 12.883 1 97.62 93 LYS B C 1
ATOM 4293 O O . LYS B 1 93 ? -17.203 29.953 13.82 1 97.62 93 LYS B O 1
ATOM 4298 N N . LEU B 1 94 ? -16.594 28.531 12.188 1 97.69 94 LEU B N 1
ATOM 4299 C CA . LEU B 1 94 ? -17.609 27.547 12.508 1 97.69 94 LEU B CA 1
ATOM 4300 C C . LEU B 1 94 ? -17.5 27.109 13.969 1 97.69 94 LEU B C 1
ATOM 4302 O O . LEU B 1 94 ? -18.5 27.109 14.695 1 97.69 94 LEU B O 1
ATOM 4306 N N . PHE B 1 95 ? -16.312 26.781 14.453 1 98.12 95 PHE B N 1
ATOM 4307 C CA . PHE B 1 95 ? -16.109 26.312 15.82 1 98.12 95 PHE B CA 1
ATOM 4308 C C . PHE B 1 95 ? -16.359 27.438 16.812 1 98.12 95 PHE B C 1
ATOM 4310 O O . PHE B 1 95 ? -16.953 27.219 17.875 1 98.12 95 PHE B O 1
ATOM 4317 N N . LYS B 1 96 ? -15.867 28.625 16.5 1 96.88 96 LYS B N 1
ATOM 4318 C CA . LYS B 1 96 ? -16.094 29.766 17.375 1 96.88 96 LYS B CA 1
ATOM 4319 C C . LYS B 1 96 ? -17.578 30.031 17.562 1 96.88 96 LYS B C 1
ATOM 4321 O O . LYS B 1 96 ? -18.047 30.234 18.703 1 96.88 96 LYS B O 1
ATOM 4326 N N . GLU B 1 97 ? -18.297 29.984 16.5 1 95.88 97 GLU B N 1
ATOM 4327 C CA . GLU B 1 97 ? -19.734 30.234 16.547 1 95.88 97 GLU B CA 1
ATOM 4328 C C . GLU B 1 97 ? -20.469 29.109 17.281 1 95.88 97 GLU B C 1
ATOM 4330 O O . GLU B 1 97 ? -21.547 29.328 17.828 1 95.88 97 GLU B O 1
ATOM 4335 N N . ALA B 1 98 ? -19.875 27.984 17.312 1 96.5 98 ALA B N 1
ATOM 4336 C CA . ALA B 1 98 ? -20.453 26.844 18.016 1 96.5 98 ALA B CA 1
ATOM 4337 C C . ALA B 1 98 ? -20.047 26.859 19.5 1 96.5 98 ALA B C 1
ATOM 4339 O O . ALA B 1 98 ? -20.406 25.953 20.25 1 96.5 98 ALA B O 1
ATOM 4340 N N . GLY B 1 99 ? -19.25 27.812 19.953 1 96.88 99 GLY B N 1
ATOM 4341 C CA . GLY B 1 99 ? -18.938 28.016 21.359 1 96.88 99 GLY B CA 1
ATOM 4342 C C . GLY B 1 99 ? -17.609 27.406 21.781 1 96.88 99 GLY B C 1
ATOM 4343 O O . GLY B 1 99 ? -17.328 27.281 22.969 1 96.88 99 GLY B O 1
ATOM 4344 N N . TYR B 1 100 ? -16.75 27.062 20.797 1 98.25 100 TYR B N 1
ATOM 4345 C CA . TYR B 1 100 ? -15.461 26.453 21.109 1 98.25 100 TYR B CA 1
ATOM 4346 C C . TYR B 1 100 ? -14.406 27.531 21.359 1 98.25 100 TYR B C 1
ATOM 4348 O O . TYR B 1 100 ? -14.461 28.609 20.766 1 98.25 100 TYR B O 1
ATOM 4356 N N . THR B 1 101 ? -13.484 27.234 22.266 1 98.5 101 THR B N 1
ATOM 4357 C CA . THR B 1 101 ? -12.219 27.953 22.266 1 98.5 101 THR B CA 1
ATOM 4358 C C . THR B 1 101 ? -11.289 27.422 21.172 1 98.5 101 THR B C 1
ATOM 4360 O O . THR B 1 101 ? -11.07 26.219 21.078 1 98.5 101 THR B O 1
ATOM 4363 N N . THR B 1 102 ? -10.789 28.328 20.344 1 98.75 102 THR B N 1
ATOM 4364 C CA . THR B 1 102 ? -9.992 27.906 19.203 1 98.75 102 THR B CA 1
ATOM 4365 C C . THR B 1 102 ? -8.523 28.266 19.391 1 98.75 102 THR B C 1
ATOM 4367 O O . THR B 1 102 ? -8.203 29.359 19.859 1 98.75 102 THR B O 1
ATOM 4370 N N . GLY B 1 103 ? -7.633 27.344 19.172 1 98.88 103 GLY B N 1
ATOM 4371 C CA . GLY B 1 103 ? -6.195 27.547 19.234 1 98.88 103 GLY B CA 1
ATOM 4372 C C . GLY B 1 103 ? -5.473 27.047 18 1 98.88 103 GLY B C 1
ATOM 4373 O O . GLY B 1 103 ? -5.852 26.031 17.406 1 98.88 103 GLY B O 1
ATOM 4374 N N . ALA B 1 104 ? -4.453 27.75 17.562 1 98.88 104 ALA B N 1
ATOM 4375 C CA . ALA B 1 104 ? -3.551 27.328 16.484 1 98.88 104 ALA B CA 1
ATOM 4376 C C . ALA B 1 104 ? -2.092 27.469 16.922 1 98.88 104 ALA B C 1
ATOM 4378 O O . ALA B 1 104 ? -1.669 28.531 17.391 1 98.88 104 ALA B O 1
ATOM 4379 N N . PHE B 1 105 ? -1.354 26.438 16.844 1 98.88 105 PHE B N 1
ATOM 4380 C CA . PHE B 1 105 ? 0.02 26.391 17.328 1 98.88 105 PHE B CA 1
ATOM 4381 C C . PHE B 1 105 ? 0.952 25.812 16.266 1 98.88 105 PHE B C 1
ATOM 4383 O O . PHE B 1 105 ? 1.086 24.594 16.156 1 98.88 105 PHE B O 1
ATOM 4390 N N . GLY B 1 106 ? 1.62 26.594 15.5 1 98.44 106 GLY B N 1
ATOM 4391 C CA . GLY B 1 106 ? 2.525 26.141 14.453 1 98.44 106 GLY B CA 1
ATOM 4392 C C . GLY B 1 106 ? 2.6 27.094 13.281 1 98.44 106 GLY B C 1
ATOM 4393 O O . GLY B 1 106 ? 2.674 28.312 13.469 1 98.44 106 GLY B O 1
ATOM 4394 N N . LYS B 1 107 ? 2.623 26.531 12.07 1 97.88 107 LYS B N 1
ATOM 4395 C CA . LYS B 1 107 ? 2.76 27.297 10.836 1 97.88 107 LYS B CA 1
ATOM 4396 C C . LYS B 1 107 ? 1.394 27.672 10.266 1 97.88 107 LYS B C 1
ATOM 4398 O O . LYS B 1 107 ? 0.613 26.797 9.898 1 97.88 107 LYS B O 1
ATOM 4403 N N . TRP B 1 108 ? 1.119 28.984 10.18 1 97.44 108 TRP B N 1
ATOM 4404 C CA . TRP B 1 108 ? -0.156 29.469 9.672 1 97.44 108 TRP B CA 1
ATOM 4405 C C . TRP B 1 108 ? -0.106 29.625 8.156 1 97.44 108 TRP B C 1
ATOM 4407 O O . TRP B 1 108 ? -0.6 28.781 7.414 1 97.44 108 TRP B O 1
ATOM 4417 N N . GLY B 1 109 ? 0.611 30.547 7.617 1 95.25 109 GLY B N 1
ATOM 4418 C CA . GLY B 1 109 ? 0.901 30.688 6.203 1 95.25 109 GLY B CA 1
ATOM 4419 C C . GLY B 1 109 ? -0.271 31.234 5.41 1 95.25 109 GLY B C 1
ATOM 4420 O O . GLY B 1 109 ? -0.329 31.078 4.188 1 95.25 109 GLY B O 1
ATOM 4421 N N . LEU B 1 110 ? -1.305 31.875 6.035 1 97.44 110 LEU B N 1
ATOM 4422 C CA . LEU B 1 110 ? -2.49 32.344 5.324 1 97.44 110 LEU B CA 1
ATOM 4423 C C . LEU B 1 110 ? -2.734 33.812 5.594 1 97.44 110 LEU B C 1
ATOM 4425 O O . LEU B 1 110 ? -3.881 34.281 5.609 1 97.44 110 LEU B O 1
ATOM 4429 N N . GLY B 1 111 ? -1.647 34.562 5.902 1 96.12 111 GLY B N 1
ATOM 4430 C CA . GLY B 1 111 ? -1.694 36 6.129 1 96.12 111 GLY B CA 1
ATOM 4431 C C . GLY B 1 111 ? -0.497 36.531 6.902 1 96.12 111 GLY B C 1
ATOM 4432 O O . GLY B 1 111 ? 0.084 35.812 7.719 1 96.12 111 GLY B O 1
ATOM 4433 N N . SER B 1 112 ? -0.208 37.812 6.676 1 95.75 112 SER B N 1
ATOM 4434 C CA . SER B 1 112 ? 0.864 38.469 7.402 1 95.75 112 SER B CA 1
ATOM 4435 C C . SER B 1 112 ? 0.392 38.938 8.773 1 95.75 112 SER B C 1
ATOM 4437 O O . SER B 1 112 ? -0.806 39.125 8.992 1 95.75 112 SER B O 1
ATOM 4439 N N . PRO B 1 113 ? 1.373 39.125 9.672 1 95.44 113 PRO B N 1
ATOM 4440 C CA . PRO B 1 113 ? 0.97 39.688 10.969 1 95.44 113 PRO B CA 1
ATOM 4441 C C . PRO B 1 113 ? 0.199 41 10.828 1 95.44 113 PRO B C 1
ATOM 4443 O O . PRO B 1 113 ? 0.635 41.906 10.109 1 95.44 113 PRO B O 1
ATOM 4446 N N . GLY B 1 114 ? -0.958 41.031 11.398 1 95.06 114 GLY B N 1
ATOM 4447 C CA . GLY B 1 114 ? -1.755 42.25 11.414 1 95.06 114 GLY B CA 1
ATOM 4448 C C . GLY B 1 114 ? -2.689 42.344 10.227 1 95.06 114 GLY B C 1
ATOM 4449 O O . GLY B 1 114 ? -3.602 43.188 10.227 1 95.06 114 GLY B O 1
ATOM 4450 N N . SER B 1 115 ? -2.51 41.531 9.227 1 96.19 115 SER B N 1
ATOM 4451 C CA . SER B 1 115 ? -3.379 41.562 8.055 1 96.19 115 SER B CA 1
ATOM 4452 C C . SER B 1 115 ? -4.742 40.969 8.367 1 96.19 115 SER B C 1
ATOM 4454 O O . SER B 1 115 ? -4.977 40.469 9.477 1 96.19 115 SER B O 1
ATOM 4456 N N . GLU B 1 116 ? -5.652 41 7.387 1 96.31 116 GLU B N 1
ATOM 4457 C CA . GLU B 1 116 ? -6.965 40.375 7.516 1 96.31 116 GLU B CA 1
ATOM 4458 C C . GLU B 1 116 ? -6.832 38.844 7.695 1 96.31 116 GLU B C 1
ATOM 4460 O O . GLU B 1 116 ? -7.707 38.219 8.281 1 96.31 116 GLU B O 1
ATOM 4465 N N . GLY B 1 117 ? -5.723 38.312 7.203 1 96.94 117 GLY B N 1
ATOM 4466 C CA . GLY B 1 117 ? -5.516 36.875 7.254 1 96.94 117 GLY B CA 1
ATOM 4467 C C . GLY B 1 117 ? -4.785 36.406 8.508 1 96.94 117 GLY B C 1
ATOM 4468 O O . GLY B 1 117 ? -4.496 35.219 8.664 1 96.94 117 GLY B O 1
ATOM 4469 N N . ASP B 1 118 ? -4.48 37.438 9.383 1 97.19 118 ASP B N 1
ATOM 4470 C CA . ASP B 1 118 ? -3.879 37.094 10.672 1 97.19 118 ASP B CA 1
ATOM 4471 C C . ASP B 1 118 ? -4.75 36.125 11.445 1 97.19 118 ASP B C 1
ATOM 4473 O O . ASP B 1 118 ? -5.973 36.25 11.484 1 97.19 118 ASP B O 1
ATOM 4477 N N . PRO B 1 119 ? -4.121 35.062 12.055 1 97.38 119 PRO B N 1
ATOM 4478 C CA . PRO B 1 119 ? -4.93 34.031 12.727 1 97.38 119 PRO B CA 1
ATOM 4479 C C . PRO B 1 119 ? -5.918 34.625 13.727 1 97.38 119 PRO B C 1
ATOM 4481 O O . PRO B 1 119 ? -7.059 34.188 13.812 1 97.38 119 PRO B O 1
ATOM 4484 N N . ASN B 1 120 ? -5.492 35.688 14.461 1 97.44 120 ASN B N 1
ATOM 4485 C CA . ASN B 1 120 ? -6.359 36.281 15.469 1 97.44 120 ASN B CA 1
ATOM 4486 C C . ASN B 1 120 ? -7.52 37.031 14.836 1 97.44 120 ASN B C 1
ATOM 4488 O O . ASN B 1 120 ? -8.516 37.312 15.5 1 97.44 120 ASN B O 1
ATOM 4492 N N . ARG B 1 121 ? -7.391 37.312 13.57 1 97.25 121 ARG B N 1
ATOM 4493 C CA . ARG B 1 121 ? -8.477 37.969 12.836 1 97.25 121 ARG B CA 1
ATOM 4494 C C . ARG B 1 121 ? -9.25 36.938 12.008 1 97.25 121 ARG B C 1
ATOM 4496 O O . ARG B 1 121 ? -10.094 37.312 11.195 1 97.25 121 ARG B O 1
ATOM 4503 N N . GLN B 1 122 ? -8.891 35.719 12.117 1 97.56 122 GLN B N 1
ATOM 4504 C CA . GLN B 1 122 ? -9.547 34.594 11.453 1 97.56 122 GLN B CA 1
ATOM 4505 C C . GLN B 1 122 ? -10.086 33.594 12.477 1 97.56 122 GLN B C 1
ATOM 4507 O O . GLN B 1 122 ? -9.984 32.375 12.281 1 97.56 122 GLN B O 1
ATOM 4512 N N . TYR B 1 123 ? -10.586 34.156 13.617 1 97.69 123 TYR B N 1
ATOM 4513 C CA . TYR B 1 123 ? -11.383 33.406 14.594 1 97.69 123 TYR B CA 1
ATOM 4514 C C . TYR B 1 123 ? -10.523 32.438 15.398 1 97.69 123 TYR B C 1
ATOM 4516 O O . TYR B 1 123 ? -11.039 31.484 15.984 1 97.69 123 TYR B O 1
ATOM 4524 N N . VAL B 1 124 ? -9.172 32.656 15.445 1 98.38 124 VAL B N 1
ATOM 4525 C CA . VAL B 1 124 ? -8.273 31.922 16.344 1 98.38 124 VAL B CA 1
ATOM 4526 C C . VAL B 1 124 ? -8.125 32.688 17.656 1 98.38 124 VAL B C 1
ATOM 4528 O O . VAL B 1 124 ? -7.613 33.812 17.656 1 98.38 124 VAL B O 1
ATOM 4531 N N . ASP B 1 125 ? -8.539 32.094 18.734 1 98.69 125 ASP B N 1
ATOM 4532 C CA . ASP B 1 125 ? -8.484 32.75 20.031 1 98.69 125 ASP B CA 1
ATOM 4533 C C . ASP B 1 125 ? -7.043 32.875 20.531 1 98.69 125 ASP B C 1
ATOM 4535 O O . ASP B 1 125 ? -6.66 33.906 21.109 1 98.69 125 ASP B O 1
ATOM 4539 N N . GLU B 1 126 ? -6.289 31.859 20.312 1 98.81 126 GLU B N 1
ATOM 4540 C CA . GLU B 1 126 ? -4.887 31.859 20.719 1 98.81 126 GLU B CA 1
ATOM 4541 C C . GLU B 1 126 ? -3.99 31.297 19.625 1 98.81 126 GLU B C 1
ATOM 4543 O O . GLU B 1 126 ? -4.23 30.203 19.125 1 98.81 126 GLU B O 1
ATOM 4548 N N . PHE B 1 127 ? -3.014 32.094 19.297 1 98.75 127 PHE B N 1
ATOM 4549 C CA . PHE B 1 127 ? -2.061 31.672 18.281 1 98.75 127 PHE B CA 1
ATOM 4550 C C . PHE B 1 127 ? -0.633 31.75 18.812 1 98.75 127 PHE B C 1
ATOM 4552 O O . PHE B 1 127 ? -0.268 32.688 19.484 1 98.75 127 PHE B O 1
ATOM 4559 N N . TRP B 1 128 ? 0.185 30.688 18.609 1 98.62 128 TRP B N 1
ATOM 4560 C CA . TRP B 1 128 ? 1.635 30.672 18.766 1 98.62 128 TRP B CA 1
ATOM 4561 C C . TRP B 1 128 ? 2.312 30.078 17.531 1 98.62 128 TRP B C 1
ATOM 4563 O O . TRP B 1 128 ? 2.045 28.938 17.156 1 98.62 128 TRP B O 1
ATOM 4573 N N . GLY B 1 129 ? 3.123 30.844 16.875 1 98.25 129 GLY B N 1
ATOM 4574 C CA . GLY B 1 129 ? 3.846 30.203 15.781 1 98.25 129 GLY B CA 1
ATOM 4575 C C . GLY B 1 129 ? 4.285 31.188 14.711 1 98.25 129 GLY B C 1
ATOM 4576 O O . GLY B 1 129 ? 4.652 32.312 15.008 1 98.25 129 GLY B O 1
ATOM 4577 N N . TYR B 1 130 ? 4.379 30.641 13.461 1 96.69 130 TYR B N 1
ATOM 4578 C CA . TYR B 1 130 ? 4.832 31.391 12.289 1 96.69 130 TYR B CA 1
ATOM 4579 C C . TYR B 1 130 ? 3.652 31.875 11.461 1 96.69 130 TYR B C 1
ATOM 4581 O O . TYR B 1 130 ? 2.805 31.094 11.047 1 96.69 130 TYR B O 1
ATOM 4589 N N . ASN B 1 131 ? 3.604 33.219 11.188 1 95.19 131 ASN B N 1
ATOM 4590 C CA . ASN B 1 131 ? 2.672 33.688 10.18 1 95.19 131 ASN B CA 1
ATOM 4591 C C . ASN B 1 131 ? 3.197 33.469 8.766 1 95.19 131 ASN B C 1
ATOM 4593 O O . ASN B 1 131 ? 2.416 33.219 7.84 1 95.19 131 ASN B O 1
ATOM 4597 N N . CYS B 1 132 ? 4.504 33.438 8.711 1 90.56 132 CYS B N 1
ATOM 4598 C CA . CYS B 1 132 ? 5.207 33.469 7.438 1 90.56 132 CYS B CA 1
ATOM 4599 C C . CYS B 1 132 ? 5.805 32.094 7.109 1 90.56 132 CYS B C 1
ATOM 4601 O O . CYS B 1 132 ? 6.523 31.516 7.922 1 90.56 132 CYS B O 1
ATOM 4603 N N . GLN B 1 133 ? 5.586 31.656 5.855 1 89.81 133 GLN B N 1
ATOM 4604 C CA . GLN B 1 133 ? 6.133 30.375 5.406 1 89.81 133 GLN B CA 1
ATOM 4605 C C . GLN B 1 133 ? 7.648 30.453 5.258 1 89.81 133 GLN B C 1
ATOM 4607 O O . GLN B 1 133 ? 8.352 29.469 5.516 1 89.81 133 GLN B O 1
ATOM 4612 N N . LEU B 1 134 ? 8.102 31.562 4.809 1 88.69 134 LEU B N 1
ATOM 4613 C CA . LEU B 1 134 ? 9.547 31.719 4.621 1 88.69 134 LEU B CA 1
ATOM 4614 C C . LEU B 1 134 ? 10.273 31.641 5.957 1 88.69 134 LEU B C 1
ATOM 4616 O O . LEU B 1 134 ? 11.305 30.953 6.062 1 88.69 134 LEU B O 1
ATOM 4620 N N . LEU B 1 135 ? 9.742 32.344 6.914 1 90 135 LEU B N 1
ATOM 4621 C CA . LEU B 1 135 ? 10.352 32.312 8.242 1 90 135 LEU B CA 1
ATOM 4622 C C . LEU B 1 135 ? 10.273 30.891 8.828 1 90 135 LEU B C 1
ATOM 4624 O O . LEU B 1 135 ? 11.172 30.469 9.555 1 90 135 LEU B O 1
ATOM 4628 N N . ALA B 1 136 ? 9.266 30.156 8.477 1 91.06 136 ALA B N 1
ATOM 4629 C CA . ALA B 1 136 ? 9.023 28.828 9.031 1 91.06 136 ALA B CA 1
ATOM 4630 C C . ALA B 1 136 ? 10.055 27.828 8.523 1 91.06 136 ALA B C 1
ATOM 4632 O O . ALA B 1 136 ? 10.156 26.719 9.047 1 91.06 136 ALA B O 1
ATOM 4633 N N . HIS B 1 137 ? 10.859 28.203 7.582 1 90.5 137 HIS B N 1
ATOM 4634 C CA . HIS B 1 137 ? 11.977 27.359 7.148 1 90.5 137 HIS B CA 1
ATOM 4635 C C . HIS B 1 137 ? 13.062 27.297 8.211 1 90.5 137 HIS B C 1
ATOM 4637 O O . HIS B 1 137 ? 13.914 26.406 8.18 1 90.5 137 HIS B O 1
ATOM 4643 N N . ASN B 1 138 ? 13.016 28.281 9.047 1 91.06 138 ASN B N 1
ATOM 4644 C CA . ASN B 1 138 ? 14.047 28.359 10.078 1 91.06 138 ASN B CA 1
ATOM 4645 C C . ASN B 1 138 ? 13.555 27.812 11.414 1 91.06 138 ASN B C 1
ATOM 4647 O O . ASN B 1 138 ? 12.625 28.375 12.008 1 91.06 138 ASN B O 1
ATOM 4651 N N . TYR B 1 139 ? 14.219 26.828 11.93 1 95 139 TYR B N 1
ATOM 4652 C CA . TYR B 1 139 ? 13.797 26.203 13.18 1 95 139 TYR B CA 1
ATOM 4653 C C . TYR B 1 139 ? 14.398 26.922 14.375 1 95 139 TYR B C 1
ATOM 4655 O O . TYR B 1 139 ? 13.984 26.703 15.516 1 95 139 TYR B O 1
ATOM 4663 N N . TYR B 1 140 ? 15.367 27.797 14.07 1 94.56 140 TYR B N 1
ATOM 4664 C CA . TYR B 1 140 ? 15.953 28.703 15.062 1 94.56 140 TYR B CA 1
ATOM 4665 C C . TYR B 1 140 ? 15.781 30.156 14.648 1 94.56 140 TYR B C 1
ATOM 4667 O O . TYR B 1 140 ? 16.766 30.891 14.523 1 94.56 140 TYR B O 1
ATOM 4675 N N . PRO B 1 141 ? 14.531 30.547 14.516 1 93.44 141 PRO B N 1
ATOM 4676 C CA . PRO B 1 141 ? 14.266 31.906 14.047 1 93.44 141 PRO B CA 1
ATOM 4677 C C . PRO B 1 141 ? 14.578 32.969 15.109 1 93.44 141 PRO B C 1
ATOM 4679 O O . PRO B 1 141 ? 14.703 32.625 16.297 1 93.44 141 PRO B O 1
ATOM 4682 N N . ASP B 1 142 ? 14.68 34.219 14.641 1 92.69 142 ASP B N 1
ATOM 4683 C CA . ASP B 1 142 ? 14.922 35.281 15.586 1 92.69 142 ASP B CA 1
ATOM 4684 C C . ASP B 1 142 ? 13.648 35.656 16.328 1 92.69 142 ASP B C 1
ATOM 4686 O O . ASP B 1 142 ? 13.695 36.344 17.375 1 92.69 142 ASP B O 1
ATOM 4690 N N . HIS B 1 143 ? 12.516 35.25 15.773 1 94.94 143 HIS B N 1
ATOM 4691 C CA . HIS B 1 143 ? 11.258 35.531 16.453 1 94.94 143 HIS B CA 1
ATOM 4692 C C . HIS B 1 143 ? 10.141 34.594 15.961 1 94.94 143 HIS B C 1
ATOM 4694 O O . HIS B 1 143 ? 10.281 33.969 14.922 1 94.94 143 HIS B O 1
ATOM 4700 N N . ILE B 1 144 ? 9.102 34.469 16.703 1 96.75 144 ILE B N 1
ATOM 4701 C CA . ILE B 1 144 ? 7.801 33.938 16.312 1 96.75 144 ILE B CA 1
ATOM 4702 C C . ILE B 1 144 ? 6.695 34.844 16.859 1 96.75 144 ILE B C 1
ATOM 4704 O O . ILE B 1 144 ? 6.969 35.938 17.312 1 96.75 144 ILE B O 1
ATOM 4708 N N . TRP B 1 145 ? 5.457 34.438 16.672 1 98.19 145 TRP B N 1
ATOM 4709 C CA . TRP B 1 145 ? 4.371 35.312 17.047 1 98.19 145 TRP B CA 1
ATOM 4710 C C . TRP B 1 145 ? 3.428 34.656 18.047 1 98.19 145 TRP B C 1
ATOM 4712 O O . TRP B 1 145 ? 3.135 33.469 17.938 1 98.19 145 TRP B O 1
ATOM 4722 N N . HIS B 1 146 ? 2.986 35.375 19.031 1 98.56 146 HIS B N 1
ATOM 4723 C CA . HIS B 1 146 ? 1.915 35.031 19.969 1 98.56 146 HIS B CA 1
ATOM 4724 C C . HIS B 1 146 ? 0.818 36.094 19.938 1 98.56 146 HIS B C 1
ATOM 4726 O O . HIS B 1 146 ? 0.983 37.188 20.5 1 98.56 146 HIS B O 1
ATOM 4732 N N . ASN B 1 147 ? -0.32 35.812 19.375 1 98 147 ASN B N 1
ATOM 4733 C CA . ASN B 1 147 ? -1.477 36.688 19.328 1 98 147 ASN B CA 1
ATOM 4734 C C . ASN B 1 147 ? -1.087 38.094 18.891 1 98 147 ASN B C 1
ATOM 4736 O O . ASN B 1 147 ? -1.407 39.062 19.578 1 98 147 ASN B O 1
ATOM 4740 N N . GLY B 1 148 ? -0.416 38.125 17.75 1 95.69 148 GLY B N 1
ATOM 4741 C CA . GLY B 1 148 ? -0.057 39.406 17.156 1 95.69 148 GLY B CA 1
ATOM 4742 C C . GLY B 1 148 ? 1.155 40.031 17.812 1 95.69 148 GLY B C 1
ATOM 4743 O O . GLY B 1 148 ? 1.672 41.062 17.312 1 95.69 148 GLY B O 1
ATOM 4744 N N . ARG B 1 149 ? 1.656 39.5 18.875 1 97.56 149 ARG B N 1
ATOM 4745 C CA . ARG B 1 149 ? 2.854 40 19.547 1 97.56 149 ARG B CA 1
ATOM 4746 C C . ARG B 1 149 ? 4.09 39.219 19.094 1 97.56 149 ARG B C 1
ATOM 4748 O O . ARG B 1 149 ? 4.098 38 19.109 1 97.56 149 ARG B O 1
ATOM 4755 N N . ARG B 1 150 ? 5.004 39.969 18.75 1 97.06 150 ARG B N 1
ATOM 4756 C CA . ARG B 1 150 ? 6.273 39.375 18.344 1 97.06 150 ARG B CA 1
ATOM 4757 C C . ARG B 1 150 ? 7.039 38.844 19.562 1 97.06 150 ARG B C 1
ATOM 4759 O O . ARG B 1 150 ? 7.27 39.594 20.516 1 97.06 150 ARG B O 1
ATOM 4766 N N . ILE B 1 151 ? 7.379 37.625 19.594 1 97.81 151 ILE B N 1
ATOM 4767 C CA . ILE B 1 151 ? 8.164 37 20.656 1 97.81 151 ILE B CA 1
ATOM 4768 C C . ILE B 1 151 ? 9.594 36.781 20.188 1 97.81 151 ILE B C 1
ATOM 4770 O O . ILE B 1 151 ? 9.859 35.938 19.312 1 97.81 151 ILE B O 1
ATOM 4774 N N . GLU B 1 152 ? 10.508 37.438 20.766 1 96.94 152 GLU B N 1
ATOM 4775 C CA . GLU B 1 152 ? 11.906 37.406 20.328 1 96.94 152 GLU B CA 1
ATOM 4776 C C . GLU B 1 152 ? 12.625 36.188 20.859 1 96.94 152 GLU B C 1
ATOM 4778 O O . GLU B 1 152 ? 12.266 35.656 21.922 1 96.94 152 GLU B O 1
ATOM 4783 N N . SER B 1 153 ? 13.57 35.719 20.078 1 96.12 153 SER B N 1
ATOM 4784 C CA . SER B 1 153 ? 14.484 34.656 20.5 1 96.12 153 SER B CA 1
ATOM 4785 C C . SER B 1 153 ? 15.938 35.156 20.469 1 96.12 153 SER B C 1
ATOM 4787 O O . SER B 1 153 ? 16.703 34.75 19.594 1 96.12 153 SER B O 1
ATOM 4789 N N . PRO B 1 154 ? 16.359 35.844 21.453 1 95.81 154 PRO B N 1
ATOM 4790 C CA . PRO B 1 154 ? 17.703 36.406 21.469 1 95.81 154 PRO B CA 1
ATOM 4791 C C . PRO B 1 154 ? 18.797 35.312 21.422 1 95.81 154 PRO B C 1
ATOM 4793 O O . PRO B 1 154 ? 19.875 35.562 20.891 1 95.81 154 PRO B O 1
ATOM 4796 N N . ASP B 1 155 ? 18.5 34.219 21.906 1 95.31 155 ASP B N 1
ATOM 4797 C CA . ASP B 1 155 ? 19.484 33.156 21.953 1 95.31 155 ASP B CA 1
ATOM 4798 C C . ASP B 1 155 ? 19.688 32.531 20.562 1 95.31 155 ASP B C 1
ATOM 4800 O O . ASP B 1 155 ? 20.531 31.656 20.391 1 95.31 155 ASP B O 1
ATOM 4804 N N . ASN B 1 156 ? 18.906 32.938 19.578 1 94.19 156 ASN B N 1
ATOM 4805 C CA . ASN B 1 156 ? 19.078 32.5 18.188 1 94.19 156 ASN B CA 1
ATOM 4806 C C . ASN B 1 156 ? 19.766 33.594 17.344 1 94.19 156 ASN B C 1
ATOM 4808 O O . ASN B 1 156 ? 20.031 33.375 16.156 1 94.19 156 ASN B O 1
ATOM 4812 N N . GLU B 1 157 ? 20.078 34.656 17.906 1 88.5 157 GLU B N 1
ATOM 4813 C CA . GLU B 1 157 ? 20.703 35.75 17.172 1 88.5 157 GLU B CA 1
ATOM 4814 C C . GLU B 1 157 ? 22.125 35.375 16.75 1 88.5 157 GLU B C 1
ATOM 4816 O O . GLU B 1 157 ? 22.719 34.438 17.297 1 88.5 157 GLU B O 1
ATOM 4821 N N . ASN B 1 158 ? 22.688 36.031 15.742 1 85.81 158 ASN B N 1
ATOM 4822 C CA . ASN B 1 158 ? 24.047 35.906 15.25 1 85.81 158 ASN B CA 1
ATOM 4823 C C . ASN B 1 158 ? 24.391 34.469 14.922 1 85.81 158 ASN B C 1
ATOM 4825 O O . ASN B 1 158 ? 25.469 33.969 15.273 1 85.81 158 ASN B O 1
ATOM 4829 N N . GLY B 1 159 ? 23.391 33.781 14.477 1 85.12 159 GLY B N 1
ATOM 4830 C CA . GLY B 1 159 ? 23.641 32.438 13.961 1 85.12 159 GLY B CA 1
ATOM 4831 C C . GLY B 1 159 ? 23.625 31.391 15.047 1 85.12 159 GLY B C 1
ATOM 4832 O O . GLY B 1 159 ? 24 30.234 14.805 1 85.12 159 GLY B O 1
ATOM 4833 N N . ALA B 1 160 ? 23.109 31.797 16.203 1 90 160 ALA B N 1
ATOM 4834 C CA . ALA B 1 160 ? 23.078 30.844 17.312 1 90 160 ALA B CA 1
ATOM 4835 C C . ALA B 1 160 ? 21.875 29.922 17.219 1 90 160 ALA B C 1
ATOM 4837 O O . ALA B 1 160 ? 20.922 30.203 16.484 1 90 160 ALA B O 1
ATOM 4838 N N . PHE B 1 161 ? 21.984 28.766 17.891 1 92.69 161 PHE B N 1
ATOM 4839 C CA . PHE B 1 161 ? 20.953 27.734 17.891 1 92.69 161 PHE B CA 1
ATOM 4840 C C . PHE B 1 161 ? 20.438 27.484 19.312 1 92.69 161 PHE B C 1
ATOM 4842 O O . PHE B 1 161 ? 20.453 26.359 19.797 1 92.69 161 PHE B O 1
ATOM 4849 N N . GLY B 1 162 ? 19.938 28.516 19.859 1 94.75 162 GLY B N 1
ATOM 4850 C CA . GLY B 1 162 ? 19.5 28.469 21.25 1 94.75 162 GLY B CA 1
ATOM 4851 C C . GLY B 1 162 ? 18.125 27.875 21.438 1 94.75 162 GLY B C 1
ATOM 4852 O O . GLY B 1 162 ? 17.984 26.781 21.969 1 94.75 162 GLY B O 1
ATOM 4853 N N . THR B 1 163 ? 17.094 28.578 20.969 1 96.31 163 THR B N 1
ATOM 4854 C CA . THR B 1 163 ? 15.719 28.125 21.125 1 96.31 163 THR B CA 1
ATOM 4855 C C . THR B 1 163 ? 15.211 27.469 19.844 1 96.31 163 THR B C 1
ATOM 4857 O O . THR B 1 163 ? 15.164 28.109 18.797 1 96.31 163 THR B O 1
ATOM 4860 N N . TYR B 1 164 ? 14.93 26.188 20.016 1 97.38 164 TYR B N 1
ATOM 4861 C CA . TYR B 1 164 ? 14.234 25.484 18.938 1 97.38 164 TYR B CA 1
ATOM 4862 C C . TYR B 1 164 ? 12.758 25.844 18.922 1 97.38 164 TYR B C 1
ATOM 4864 O O . TYR B 1 164 ? 12.008 25.453 19.828 1 97.38 164 TYR B O 1
ATOM 4872 N N . ALA B 1 165 ? 12.328 26.547 17.922 1 97 165 ALA B N 1
ATOM 4873 C CA . ALA B 1 165 ? 11.016 27.188 17.922 1 97 165 ALA B CA 1
ATOM 4874 C C . ALA B 1 165 ? 9.898 26.156 18.078 1 97 165 ALA B C 1
ATOM 4876 O O . ALA B 1 165 ? 8.906 26.406 18.766 1 97 165 ALA B O 1
ATOM 4877 N N . GLN B 1 166 ? 10.023 24.984 17.375 1 97.56 166 GLN B N 1
ATOM 4878 C CA . GLN B 1 166 ? 8.953 24 17.422 1 97.56 166 GLN B CA 1
ATOM 4879 C C . GLN B 1 166 ? 8.75 23.469 18.844 1 97.56 166 GLN B C 1
ATOM 4881 O O . GLN B 1 166 ? 7.629 23.141 19.234 1 97.56 166 GLN B O 1
ATOM 4886 N N . ASP B 1 167 ? 9.859 23.312 19.609 1 98.31 167 ASP B N 1
ATOM 4887 C CA . ASP B 1 167 ? 9.734 22.891 21 1 98.31 167 ASP B CA 1
ATOM 4888 C C . ASP B 1 167 ? 8.945 23.922 21.812 1 98.31 167 ASP B C 1
ATOM 4890 O O . ASP B 1 167 ? 8.094 23.562 22.625 1 98.31 167 ASP B O 1
ATOM 4894 N N . LEU B 1 168 ? 9.289 25.172 21.625 1 98.31 168 LEU B N 1
ATOM 4895 C CA . LEU B 1 168 ? 8.602 26.234 22.328 1 98.31 168 LEU B CA 1
ATOM 4896 C C . LEU B 1 168 ? 7.117 26.266 21.969 1 98.31 168 LEU B C 1
ATOM 4898 O O . LEU B 1 168 ? 6.262 26.344 22.859 1 98.31 168 LEU B O 1
ATOM 4902 N N . ILE B 1 169 ? 6.797 26.188 20.703 1 98.75 169 ILE B N 1
ATOM 4903 C CA . ILE B 1 169 ? 5.418 26.188 20.219 1 98.75 169 ILE B CA 1
ATOM 4904 C C . ILE B 1 169 ? 4.664 25 20.828 1 98.75 169 ILE B C 1
ATOM 4906 O O . ILE B 1 169 ? 3.52 25.141 21.25 1 98.75 169 ILE B O 1
ATOM 4910 N N . HIS B 1 170 ? 5.301 23.844 20.828 1 98.81 170 HIS B N 1
ATOM 4911 C CA . HIS B 1 170 ? 4.688 22.641 21.375 1 98.81 170 HIS B CA 1
ATOM 4912 C C . HIS B 1 170 ? 4.383 22.797 22.859 1 98.81 170 HIS B C 1
ATOM 4914 O O . HIS B 1 170 ? 3.322 22.375 23.328 1 98.81 170 HIS B O 1
ATOM 4920 N N . GLU B 1 171 ? 5.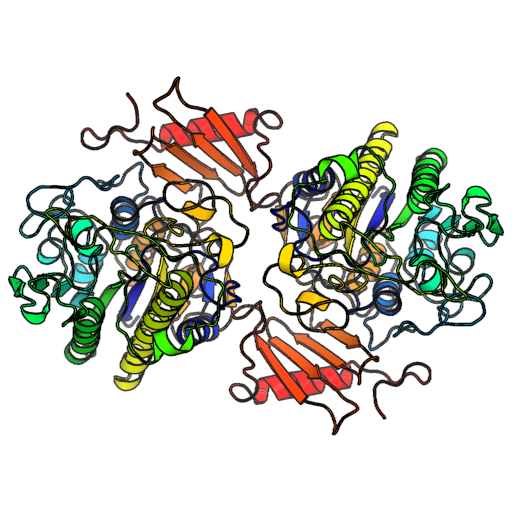328 23.375 23.594 1 98.81 171 GLU B N 1
ATOM 4921 C CA . GLU B 1 171 ? 5.105 23.641 25 1 98.81 171 GLU B CA 1
ATOM 4922 C C . GLU B 1 171 ? 3.857 24.5 25.219 1 98.81 171 GLU B C 1
ATOM 4924 O O . GLU B 1 171 ? 3.055 24.234 26.109 1 98.81 171 GLU B O 1
ATOM 4929 N N . LYS B 1 172 ? 3.709 25.531 24.406 1 98.88 172 LYS B N 1
ATOM 4930 C CA . LYS B 1 172 ? 2.557 26.422 24.516 1 98.88 172 LYS B CA 1
ATOM 4931 C C . LYS B 1 172 ? 1.274 25.703 24.078 1 98.88 172 LYS B C 1
ATOM 4933 O O . LYS B 1 172 ? 0.198 25.984 24.609 1 98.88 172 LYS B O 1
ATOM 4938 N N . CYS B 1 173 ? 1.397 24.797 23.125 1 98.88 173 CYS B N 1
ATOM 4939 C CA . CYS B 1 173 ? 0.283 23.953 22.719 1 98.88 173 CYS B CA 1
ATOM 4940 C C . CYS B 1 173 ? -0.237 23.141 23.891 1 98.88 173 CYS B C 1
ATOM 4942 O O . CYS B 1 173 ? -1.444 23.094 24.141 1 98.88 173 CYS B O 1
ATOM 4944 N N . LEU B 1 174 ? 0.644 22.484 24.625 1 98.94 174 LEU B N 1
ATOM 4945 C CA . LEU B 1 174 ? 0.252 21.703 25.781 1 98.94 174 LEU B CA 1
ATOM 4946 C C . LEU B 1 174 ? -0.352 22.594 26.875 1 98.94 174 LEU B C 1
ATOM 4948 O O . LEU B 1 174 ? -1.302 22.188 27.547 1 98.94 174 LEU B O 1
ATOM 4952 N N . ALA B 1 175 ? 0.2 23.797 27.062 1 98.88 175 ALA B N 1
ATOM 4953 C CA . ALA B 1 175 ? -0.338 24.75 28.031 1 98.88 175 ALA B CA 1
ATOM 4954 C C . ALA B 1 175 ? -1.769 25.141 27.672 1 98.88 175 ALA B C 1
ATOM 4956 O O . ALA B 1 175 ? -2.596 25.359 28.562 1 98.88 175 ALA B O 1
ATOM 4957 N N . PHE B 1 176 ? -2.035 25.281 26.422 1 98.81 176 PHE B N 1
ATOM 4958 C CA . PHE B 1 176 ? -3.391 25.562 25.953 1 98.81 176 PHE B CA 1
ATOM 4959 C C . PHE B 1 176 ? -4.363 24.5 26.453 1 98.81 176 PHE B C 1
ATOM 4961 O O . PHE B 1 176 ? -5.465 24.828 26.906 1 98.81 176 PHE B O 1
ATOM 4968 N N . LEU B 1 177 ? -3.992 23.266 26.312 1 98.88 177 LEU B N 1
ATOM 4969 C CA . LEU B 1 177 ? -4.832 22.156 26.781 1 98.88 177 LEU B CA 1
ATOM 4970 C C . LEU B 1 177 ? -5.062 22.25 28.281 1 98.88 177 LEU B C 1
ATOM 4972 O O . LEU B 1 177 ? -6.18 22.031 28.766 1 98.88 177 LEU B O 1
ATOM 4976 N N . ASP B 1 178 ? -4 22.641 29.062 1 98.62 178 ASP B N 1
ATOM 4977 C CA . ASP B 1 178 ? -4.141 22.828 30.5 1 98.62 178 ASP B CA 1
ATOM 4978 C C . ASP B 1 178 ? -5.195 23.875 30.828 1 98.62 178 ASP B C 1
ATOM 4980 O O . ASP B 1 178 ? -6 23.703 31.734 1 98.62 178 ASP B O 1
ATOM 4984 N N . GLU B 1 179 ? -5.207 24.828 30.062 1 98.44 179 GLU B N 1
ATOM 4985 C CA . GLU B 1 179 ? -6.027 26 30.359 1 98.44 179 GLU B CA 1
ATOM 4986 C C . GLU B 1 179 ? -7.473 25.781 29.922 1 98.44 179 GLU B C 1
ATOM 4988 O O . GLU B 1 179 ? -8.406 26.25 30.594 1 98.44 179 GLU B O 1
ATOM 4993 N N . HIS B 1 180 ? -7.703 25.078 28.875 1 98.12 180 HIS B N 1
ATOM 4994 C CA . HIS B 1 180 ? -9.016 25.141 28.25 1 98.12 180 HIS B CA 1
ATOM 4995 C C . HIS B 1 180 ? -9.695 23.766 28.25 1 98.12 180 HIS B C 1
ATOM 4997 O O . HIS B 1 180 ? -10.742 23.594 27.625 1 98.12 180 HIS B O 1
ATOM 5003 N N . HIS B 1 181 ? -9.188 22.75 28.953 1 96.88 181 HIS B N 1
ATOM 5004 C CA . HIS B 1 181 ? -9.664 21.375 28.906 1 96.88 181 HIS B CA 1
ATOM 5005 C C . HIS B 1 181 ? -11.062 21.266 29.5 1 96.88 181 HIS B C 1
ATOM 5007 O O . HIS B 1 181 ? -11.742 20.25 29.312 1 96.88 181 HIS B O 1
ATOM 5013 N N . ARG B 1 182 ? -11.586 22.297 30.203 1 96.94 182 ARG B N 1
ATOM 5014 C CA . ARG B 1 182 ? -12.867 22.219 30.891 1 96.94 182 ARG B CA 1
ATOM 5015 C C . ARG B 1 182 ? -14 22.719 30 1 96.94 182 ARG B C 1
ATOM 5017 O O . ARG B 1 182 ? -15.18 22.625 30.359 1 96.94 182 ARG B O 1
ATOM 5024 N N . THR B 1 183 ? -13.742 23.344 28.906 1 96.06 183 THR B N 1
ATOM 5025 C CA . THR B 1 183 ? -14.703 23.766 27.891 1 96.06 183 THR B CA 1
ATOM 5026 C C . THR B 1 183 ? -14.344 23.188 26.531 1 96.06 183 THR B C 1
ATOM 5028 O O . THR B 1 183 ? -13.203 22.781 26.297 1 96.06 183 THR B O 1
ATOM 5031 N N . PRO B 1 184 ? -15.344 23.078 25.656 1 97.75 184 PRO B N 1
ATOM 5032 C CA . PRO B 1 184 ? -15.023 22.531 24.328 1 97.75 184 PRO B CA 1
ATOM 5033 C C . PRO B 1 184 ? -13.969 23.375 23.609 1 97.75 184 PRO B C 1
ATOM 5035 O O . PRO B 1 184 ? -14.031 24.594 23.625 1 97.75 184 PRO B O 1
ATOM 5038 N N . PHE B 1 185 ? -13 22.703 22.984 1 98.69 185 PHE B N 1
ATOM 5039 C CA . PHE B 1 185 ? -11.945 23.422 22.266 1 98.69 185 PHE B CA 1
ATOM 5040 C C . PHE B 1 185 ? -11.695 22.797 20.906 1 98.69 185 PHE B C 1
ATOM 5042 O O . PHE B 1 185 ? -11.984 21.625 20.688 1 98.69 185 PHE B O 1
ATOM 5049 N N . PHE B 1 186 ? -11.289 23.594 19.984 1 98.75 186 PHE B N 1
ATOM 5050 C CA . PHE B 1 186 ? -10.688 23.203 18.703 1 98.75 186 PHE B CA 1
ATOM 5051 C C . PHE B 1 186 ? -9.219 23.594 18.672 1 98.75 186 PHE B C 1
ATOM 5053 O O . PHE B 1 186 ? -8.883 24.781 18.641 1 98.75 186 PHE B O 1
ATOM 5060 N N . LEU B 1 187 ? -8.375 22.625 18.688 1 98.94 187 LEU B N 1
ATOM 5061 C CA . LEU B 1 187 ? -6.93 22.812 18.656 1 98.94 187 LEU B CA 1
ATOM 5062 C C . LEU B 1 187 ? -6.348 22.406 17.312 1 98.94 187 LEU B C 1
ATOM 5064 O O . LEU B 1 187 ? -6.398 21.219 16.953 1 98.94 187 LEU B O 1
ATOM 5068 N N . PHE B 1 188 ? -5.887 23.359 16.562 1 98.88 188 PHE B N 1
ATOM 5069 C CA . PHE B 1 188 ? -5.203 23.141 15.289 1 98.88 188 PHE B CA 1
ATOM 5070 C C . PHE B 1 188 ? -3.691 23.203 15.477 1 98.88 188 PHE B C 1
ATOM 5072 O O . PHE B 1 188 ? -3.158 24.203 15.969 1 98.88 188 PHE B O 1
ATOM 5079 N N . VAL B 1 189 ? -2.992 22.094 15.133 1 98.88 189 VAL B N 1
ATOM 5080 C CA . VAL B 1 189 ? -1.552 22 15.352 1 98.88 189 VAL B CA 1
ATOM 5081 C C . VAL B 1 189 ? -0.84 21.797 14.016 1 98.88 189 VAL B C 1
ATOM 5083 O O . VAL B 1 189 ? -0.438 20.688 13.68 1 98.88 189 VAL B O 1
ATOM 5086 N N . PRO B 1 190 ? -0.684 22.844 13.219 1 98.56 190 PRO B N 1
ATOM 5087 C CA . PRO B 1 190 ? 0.131 22.781 12.008 1 98.56 190 PRO B CA 1
ATOM 5088 C C . PRO B 1 190 ? 1.629 22.75 12.305 1 98.56 190 PRO B C 1
ATOM 5090 O O . PRO B 1 190 ? 2.316 23.766 12.125 1 98.56 190 PRO B O 1
ATOM 5093 N N . CYS B 1 191 ? 2.105 21.578 12.602 1 98.38 191 CYS B N 1
ATOM 5094 C CA . CYS B 1 191 ? 3.508 21.359 12.945 1 98.38 191 CYS B CA 1
ATOM 5095 C C . CYS B 1 191 ? 4.406 21.578 11.734 1 98.38 191 CYS B C 1
ATOM 5097 O O . CYS B 1 191 ? 4.117 21.094 10.648 1 98.38 191 CYS B O 1
ATOM 5099 N N . VAL B 1 192 ? 5.516 22.281 11.938 1 97.44 192 VAL B N 1
ATOM 5100 C CA . VAL B 1 192 ? 6.402 22.609 10.828 1 97.44 192 VAL B CA 1
ATOM 5101 C C . VAL B 1 192 ? 7.191 21.375 10.398 1 97.44 192 VAL B C 1
ATOM 5103 O O . VAL B 1 192 ? 7.625 21.281 9.242 1 97.44 192 VAL B O 1
ATOM 5106 N N . LEU B 1 193 ? 7.41 20.438 11.305 1 97.69 193 LEU B N 1
ATOM 5107 C CA . LEU B 1 193 ? 8.156 19.234 10.977 1 97.69 193 LEU B CA 1
ATOM 5108 C C . LEU B 1 193 ? 7.359 18.328 10.039 1 97.69 193 LEU B C 1
ATOM 5110 O O . LEU B 1 193 ? 6.133 18.25 10.141 1 97.69 193 LEU B O 1
ATOM 5114 N N . PRO B 1 194 ? 7.996 17.719 9.008 1 98 194 PRO B N 1
ATOM 5115 C CA . PRO B 1 194 ? 9.438 17.703 8.75 1 98 194 PRO B CA 1
ATOM 5116 C C . PRO B 1 194 ? 9.828 18.562 7.547 1 98 194 PRO B C 1
ATOM 5118 O O . PRO B 1 194 ? 10.617 18.125 6.703 1 98 194 PRO B O 1
ATOM 5121 N N . HIS B 1 195 ? 9.383 19.703 7.469 1 95.31 195 HIS B N 1
ATOM 5122 C CA . HIS B 1 195 ? 9.641 20.641 6.383 1 95.31 195 HIS B CA 1
ATOM 5123 C C . HIS B 1 195 ? 11.133 20.922 6.242 1 95.31 195 HIS B C 1
ATOM 5125 O O . HIS B 1 195 ? 11.891 20.734 7.191 1 95.31 195 HIS B O 1
ATOM 5131 N N . ALA B 1 196 ? 11.57 21.391 4.945 1 92 196 ALA B N 1
ATOM 5132 C CA . ALA B 1 196 ? 12.922 21.922 4.75 1 92 196 ALA B CA 1
ATOM 5133 C C . ALA B 1 196 ? 13.141 23.188 5.566 1 92 196 ALA B C 1
ATOM 5135 O O . ALA B 1 196 ? 12.203 23.953 5.785 1 92 196 ALA B O 1
ATOM 5136 N N . GLU B 1 197 ? 14.164 23.344 6.238 1 91.69 197 GLU B N 1
ATOM 5137 C CA . GLU B 1 197 ? 15.555 22.906 6.293 1 91.69 197 GLU B CA 1
ATOM 5138 C C . GLU B 1 197 ? 15.734 21.734 7.262 1 91.69 197 GLU B C 1
ATOM 5140 O O . GLU B 1 197 ? 14.945 21.578 8.195 1 91.69 197 GLU B O 1
ATOM 5145 N N . LEU B 1 198 ? 16.609 20.859 7.137 1 95.88 198 LEU B N 1
ATOM 5146 C CA . LEU B 1 198 ? 16.859 19.703 7.992 1 95.88 198 LEU B CA 1
ATOM 5147 C C . LEU B 1 198 ? 17.719 20.094 9.188 1 95.88 198 LEU B C 1
ATOM 5149 O O . LEU B 1 198 ? 18.938 19.969 9.141 1 95.88 198 LEU B O 1
ATOM 5153 N N . LEU B 1 199 ? 17.047 20.5 10.242 1 95.25 199 LEU B N 1
ATOM 5154 C CA . LEU B 1 199 ? 17.734 20.953 11.445 1 95.25 199 LEU B CA 1
ATOM 5155 C C . LEU B 1 199 ? 16.953 20.578 12.695 1 95.25 199 LEU B C 1
ATOM 5157 O O . LEU B 1 199 ? 15.758 20.859 12.797 1 95.25 199 LEU B O 1
ATOM 5161 N N . VAL B 1 200 ? 17.516 19.891 13.609 1 96.5 200 VAL B N 1
ATOM 5162 C CA . VAL B 1 200 ? 16.953 19.516 14.898 1 96.5 200 VAL B CA 1
ATOM 5163 C C . VAL B 1 200 ? 18 19.703 16 1 96.5 200 VAL B C 1
ATOM 5165 O O . VAL B 1 200 ? 19.203 19.781 15.711 1 96.5 200 VAL B O 1
ATOM 5168 N N . PRO B 1 201 ? 17.562 19.844 17.25 1 96.5 201 PRO B N 1
ATOM 5169 C CA . PRO B 1 201 ? 18.547 19.891 18.344 1 96.5 201 PRO B CA 1
ATOM 5170 C C . PRO B 1 201 ? 19.406 18.641 18.422 1 96.5 201 PRO B C 1
ATOM 5172 O O . PRO B 1 201 ? 18.953 17.547 18.078 1 96.5 201 PRO B O 1
ATOM 5175 N N . GLU B 1 202 ? 20.641 18.844 18.828 1 94.94 202 GLU B N 1
ATOM 5176 C CA . GLU B 1 202 ? 21.5 17.703 19.125 1 94.94 202 GLU B CA 1
ATOM 5177 C C . GLU B 1 202 ? 21.078 17 20.406 1 94.94 202 GLU B C 1
ATOM 5179 O O . GLU B 1 202 ? 21.703 17.172 21.453 1 94.94 202 GLU B O 1
ATOM 5184 N N . ASP B 1 203 ? 20.078 16.25 20.391 1 96.5 203 ASP B N 1
ATOM 5185 C CA . ASP B 1 203 ? 19.5 15.586 21.562 1 96.5 203 ASP B CA 1
ATOM 5186 C C . ASP B 1 203 ? 19.438 14.078 21.344 1 96.5 203 ASP B C 1
ATOM 5188 O O . ASP B 1 203 ? 20.078 13.539 20.438 1 96.5 203 ASP B O 1
ATOM 5192 N N . SER B 1 204 ? 18.766 13.398 22.281 1 95.31 204 SER B N 1
ATOM 5193 C CA . SER B 1 204 ? 18.734 11.938 22.281 1 95.31 204 SER B CA 1
ATOM 5194 C C . SER B 1 204 ? 18.047 11.398 21.031 1 95.31 204 SER B C 1
ATOM 5196 O O . SER B 1 204 ? 18.391 10.312 20.547 1 95.31 204 SER B O 1
ATOM 5198 N N . ILE B 1 205 ? 17.078 12.133 20.453 1 96.81 205 ILE B N 1
ATOM 5199 C CA . ILE B 1 205 ? 16.391 11.664 19.25 1 96.81 205 ILE B CA 1
ATOM 5200 C C . ILE B 1 205 ? 17.375 11.586 18.094 1 96.81 205 ILE B C 1
ATOM 5202 O O . ILE B 1 205 ? 17.484 10.547 17.438 1 96.81 205 ILE B O 1
ATOM 5206 N N . LEU B 1 206 ? 18.078 12.672 17.812 1 96.94 206 LEU B N 1
ATOM 5207 C CA . LEU B 1 206 ? 19.031 12.695 16.703 1 96.94 206 LEU B CA 1
ATOM 5208 C C . LEU B 1 206 ? 20.125 11.672 16.906 1 96.94 206 LEU B C 1
ATOM 5210 O O . LEU B 1 206 ? 20.562 11.008 15.961 1 96.94 206 LEU B O 1
ATOM 5214 N N . ARG B 1 207 ? 20.594 11.508 18.125 1 96.69 207 ARG B N 1
ATOM 5215 C CA . ARG B 1 207 ? 21.703 10.609 18.438 1 96.69 207 ARG B CA 1
ATOM 5216 C C . ARG B 1 207 ? 21.344 9.164 18.094 1 96.69 207 ARG B C 1
ATOM 5218 O O . ARG B 1 207 ? 22.219 8.391 17.703 1 96.69 207 ARG B O 1
ATOM 5225 N N . THR B 1 208 ? 20.125 8.883 18.188 1 96.75 208 THR B N 1
ATOM 5226 C CA . THR B 1 208 ? 19.688 7.531 17.875 1 96.75 208 THR B CA 1
ATOM 5227 C C . THR B 1 208 ? 19.938 7.195 16.406 1 96.75 208 THR B C 1
ATOM 5229 O O . THR B 1 208 ? 20.125 6.027 16.062 1 96.75 208 THR B O 1
ATOM 5232 N N . PHE B 1 209 ? 20.016 8.148 15.555 1 97.75 209 PHE B N 1
ATOM 5233 C CA . PHE B 1 209 ? 20.078 7.895 14.117 1 97.75 209 PHE B CA 1
ATOM 5234 C C . PHE B 1 209 ? 21.484 8.164 13.586 1 97.75 209 PHE B C 1
ATOM 5236 O O . PHE B 1 209 ? 21.781 7.879 12.422 1 97.75 209 PHE B O 1
ATOM 5243 N N . ARG B 1 210 ? 22.359 8.734 14.398 1 95.88 210 ARG B N 1
ATOM 5244 C CA . ARG B 1 210 ? 23.734 8.992 13.953 1 95.88 210 ARG B CA 1
ATOM 5245 C C . ARG B 1 210 ? 24.438 7.703 13.555 1 95.88 210 ARG B C 1
ATOM 5247 O O . ARG B 1 210 ? 24.469 6.742 14.328 1 95.88 210 ARG B O 1
ATOM 5254 N N . GLY B 1 211 ? 24.922 7.656 12.383 1 96.69 211 GLY B N 1
ATOM 5255 C CA . GLY B 1 211 ? 25.688 6.516 11.906 1 96.69 211 GLY B CA 1
ATOM 5256 C C . GLY B 1 211 ? 24.812 5.395 11.375 1 96.69 211 GLY B C 1
ATOM 5257 O O . GLY B 1 211 ? 25.312 4.375 10.906 1 96.69 211 GLY B O 1
ATOM 5258 N N . MET B 1 212 ? 23.531 5.539 11.383 1 96.75 212 MET B N 1
ATOM 5259 C CA . MET B 1 212 ? 22.609 4.461 11 1 96.75 212 MET B CA 1
ATOM 5260 C C . MET B 1 212 ? 22.516 4.344 9.484 1 96.75 212 MET B C 1
ATOM 5262 O O . MET B 1 212 ? 22.219 3.27 8.961 1 96.75 212 MET B O 1
ATOM 5266 N N . TYR B 1 213 ? 22.719 5.414 8.766 1 97.44 213 TYR B N 1
ATOM 5267 C CA . TYR B 1 213 ? 22.484 5.461 7.324 1 97.44 213 TYR B CA 1
ATOM 5268 C C . TYR B 1 213 ? 23.719 5.961 6.59 1 97.44 213 TYR B C 1
ATOM 5270 O O . TYR B 1 213 ? 24.5 6.75 7.137 1 97.44 213 TYR B O 1
ATOM 5278 N N . PRO B 1 214 ? 23.906 5.48 5.227 1 96.38 214 PRO B N 1
ATOM 5279 C CA . PRO B 1 214 ? 24.844 6.23 4.395 1 96.38 214 PRO B CA 1
ATOM 5280 C C . PRO B 1 214 ? 24.406 7.668 4.141 1 96.38 214 PRO B C 1
ATOM 5282 O O . PRO B 1 214 ? 23.234 7.91 3.83 1 96.38 214 PRO B O 1
ATOM 5285 N N . GLU B 1 215 ? 25.328 8.617 4.418 1 97.56 215 GLU B N 1
ATOM 5286 C CA . GLU B 1 215 ? 24.969 10.031 4.336 1 97.56 215 GLU B CA 1
ATOM 5287 C C . GLU B 1 215 ? 25.578 10.688 3.102 1 97.56 215 GLU B C 1
ATOM 5289 O O . GLU B 1 215 ? 26.641 10.281 2.637 1 97.56 215 GLU B O 1
ATOM 5294 N N . LYS B 1 216 ? 24.828 11.664 2.518 1 96.06 216 LYS B N 1
ATOM 5295 C CA . LYS B 1 216 ? 25.312 12.656 1.562 1 96.06 216 LYS B CA 1
ATOM 5296 C C . LYS B 1 216 ? 25.125 14.078 2.092 1 96.06 216 LYS B C 1
ATOM 5298 O O . LYS B 1 216 ? 24.031 14.633 1.985 1 96.06 216 LYS B O 1
ATOM 5303 N N . PRO B 1 217 ? 26.125 14.688 2.602 1 97.31 217 PRO B N 1
ATOM 5304 C CA . PRO B 1 217 ? 25.984 16.016 3.203 1 97.31 217 PRO B CA 1
ATOM 5305 C C . PRO B 1 217 ? 25.359 17.031 2.248 1 97.31 217 PRO B C 1
ATOM 5307 O O . PRO B 1 217 ? 25.656 17.016 1.05 1 97.31 217 PRO B O 1
ATOM 5310 N N . TYR B 1 218 ? 24.516 17.922 2.789 1 97.69 218 TYR B N 1
ATOM 5311 C CA . TYR B 1 218 ? 23.938 19.031 2.055 1 97.69 218 TYR B CA 1
ATOM 5312 C C . TYR B 1 218 ? 24.672 20.328 2.354 1 97.69 218 TYR B C 1
ATOM 5314 O O . TYR B 1 218 ? 24.797 20.734 3.516 1 97.69 218 TYR B O 1
ATOM 5322 N N . ARG B 1 219 ? 25.328 21 1.357 1 95.31 219 ARG B N 1
ATOM 5323 C CA . ARG B 1 219 ? 25.953 22.297 1.505 1 95.31 219 ARG B CA 1
ATOM 5324 C C . ARG B 1 219 ? 24.969 23.422 1.254 1 95.31 219 ARG B C 1
ATOM 5326 O O . ARG B 1 219 ? 24.516 23.625 0.123 1 95.31 219 ARG B O 1
ATOM 5333 N N . GLY B 1 220 ? 24.516 24.094 2.312 1 94.75 220 GLY B N 1
ATOM 5334 C CA . GLY B 1 220 ? 23.531 25.156 2.221 1 94.75 220 GLY B CA 1
ATOM 5335 C C . GLY B 1 220 ? 24.125 26.547 2.447 1 94.75 220 GLY B C 1
ATOM 5336 O O . GLY B 1 220 ? 25.25 26.828 2.008 1 94.75 220 GLY B O 1
ATOM 5337 N N . ILE B 1 221 ? 23.297 27.406 2.914 1 91.81 221 ILE B N 1
ATOM 5338 C CA . ILE B 1 221 ? 23.688 28.781 3.201 1 91.81 221 ILE B CA 1
ATOM 5339 C C . ILE B 1 221 ? 23.891 28.953 4.703 1 91.81 221 ILE B C 1
ATOM 5341 O O . ILE B 1 221 ? 22.922 28.969 5.473 1 91.81 221 ILE B O 1
ATOM 5345 N N . ASP B 1 222 ? 25.062 29.266 5.082 1 91.12 222 ASP B N 1
ATOM 5346 C CA . ASP B 1 222 ? 25.391 29.266 6.504 1 91.12 222 ASP B CA 1
ATOM 5347 C C . ASP B 1 222 ? 25.812 30.656 6.973 1 91.12 222 ASP B C 1
ATOM 5349 O O . ASP B 1 222 ? 26.141 30.844 8.148 1 91.12 222 ASP B O 1
ATOM 5353 N N . ASP B 1 223 ? 25.844 31.531 6.051 1 86.44 223 ASP B N 1
ATOM 5354 C CA . ASP B 1 223 ? 26.172 32.906 6.375 1 86.44 223 ASP B CA 1
ATOM 5355 C C . ASP B 1 223 ? 25.625 33.875 5.305 1 86.44 223 ASP B C 1
ATOM 5357 O O . ASP B 1 223 ? 24.922 33.438 4.391 1 86.44 223 ASP B O 1
ATOM 5361 N N . GLY B 1 224 ? 25.828 35.156 5.633 1 83.06 224 GLY B N 1
ATOM 5362 C CA . GLY B 1 224 ? 25.469 36.125 4.625 1 83.06 224 GLY B CA 1
ATOM 5363 C C . GLY B 1 224 ? 24.031 36.625 4.746 1 83.06 224 GLY B C 1
ATOM 5364 O O . GLY B 1 224 ? 23.344 36.281 5.707 1 83.06 224 GLY B O 1
ATOM 5365 N N . PRO B 1 225 ? 23.594 37.469 3.826 1 78.56 225 PRO B N 1
ATOM 5366 C CA . PRO B 1 225 ? 22.312 38.156 3.943 1 78.56 225 PRO B CA 1
ATOM 5367 C C . PRO B 1 225 ? 21.109 37.219 3.832 1 78.56 225 PRO B C 1
ATOM 5369 O O . PRO B 1 225 ? 20.016 37.531 4.305 1 78.56 225 PRO B O 1
ATOM 5372 N N . THR B 1 226 ? 21.25 36.094 3.236 1 78.5 226 THR B N 1
ATOM 5373 C CA . THR B 1 226 ? 20.125 35.188 3.02 1 78.5 226 THR B CA 1
ATOM 5374 C C . THR B 1 226 ? 20.094 34.094 4.09 1 78.5 226 THR B C 1
ATOM 5376 O O . THR B 1 226 ? 19.172 33.281 4.133 1 78.5 226 THR B O 1
ATOM 5379 N N . PHE B 1 227 ? 21.109 34.156 4.855 1 81.75 227 PHE B N 1
ATOM 5380 C CA . PHE B 1 227 ? 21.156 33.25 5.977 1 81.75 227 PHE B CA 1
ATOM 5381 C C . PHE B 1 227 ? 19.938 33.406 6.875 1 81.75 227 PHE B C 1
ATOM 5383 O O . PHE B 1 227 ? 19.625 34.531 7.297 1 81.75 227 PHE B O 1
ATOM 5390 N N . ARG B 1 228 ? 19.172 32.25 7.004 1 80.44 228 ARG B N 1
ATOM 5391 C CA . ARG B 1 228 ? 17.969 32.188 7.816 1 80.44 228 ARG B CA 1
ATOM 5392 C C . ARG B 1 228 ? 16.891 33.125 7.27 1 80.44 228 ARG B C 1
ATOM 5394 O O . ARG B 1 228 ? 16.062 33.625 8.023 1 80.44 228 ARG B O 1
ATOM 5401 N N . LYS B 1 229 ? 17.094 33.531 6.074 1 78.38 229 LYS B N 1
ATOM 5402 C CA . LYS B 1 229 ? 16.109 34.312 5.324 1 78.38 229 LYS B CA 1
ATOM 5403 C C . LYS B 1 229 ? 15.734 33.594 4.027 1 78.38 229 LYS B C 1
ATOM 5405 O O . LYS B 1 229 ? 15.82 34.188 2.945 1 78.38 229 LYS B O 1
ATOM 5410 N N . GLY B 1 230 ? 15.367 32.406 4.195 1 75.62 230 GLY B N 1
ATOM 5411 C CA . GLY B 1 230 ? 14.883 31.625 3.072 1 75.62 230 GLY B CA 1
ATOM 5412 C C . GLY B 1 230 ? 15.836 30.516 2.66 1 75.62 230 GLY B C 1
ATOM 5413 O O . GLY B 1 230 ? 15.422 29.5 2.113 1 75.62 230 GLY B O 1
ATOM 5414 N N . GLY B 1 231 ? 17.125 30.734 2.789 1 82.5 231 GLY B N 1
ATOM 5415 C CA . GLY B 1 231 ? 18.109 29.688 2.477 1 82.5 231 GLY B CA 1
ATOM 5416 C C . GLY B 1 231 ? 18.156 28.594 3.516 1 82.5 231 GLY B C 1
ATOM 5417 O O . GLY B 1 231 ? 17.984 28.844 4.711 1 82.5 231 GLY B O 1
ATOM 5418 N N . TYR B 1 232 ? 18.344 27.344 3.031 1 91.12 232 TYR B N 1
ATOM 5419 C CA . TYR B 1 232 ? 18.453 26.219 3.938 1 91.12 232 TYR B CA 1
ATOM 5420 C C . TYR B 1 232 ? 19.891 26.047 4.418 1 91.12 232 TYR B C 1
ATOM 5422 O O . TYR B 1 232 ? 20.844 26.203 3.635 1 91.12 232 TYR B O 1
ATOM 5430 N N . CYS B 1 233 ? 20.109 25.766 5.625 1 92.5 233 CYS B N 1
ATOM 5431 C CA . CYS B 1 233 ? 21.422 25.578 6.211 1 92.5 233 CYS B CA 1
ATOM 5432 C C . CYS B 1 233 ? 22.047 24.266 5.75 1 92.5 233 CYS B C 1
ATOM 5434 O O . CYS B 1 233 ? 21.344 23.359 5.312 1 92.5 233 CYS B O 1
ATOM 5436 N N . SER B 1 234 ? 23.391 24.234 5.844 1 95 234 SER B N 1
ATOM 5437 C CA . SER B 1 234 ? 24.109 23 5.562 1 95 234 SER B CA 1
ATOM 5438 C C . SER B 1 234 ? 23.734 21.906 6.57 1 95 234 SER B C 1
ATOM 5440 O O . SER B 1 234 ? 23.375 22.219 7.711 1 95 234 SER B O 1
ATOM 5442 N N . GLN B 1 235 ? 23.719 20.688 6.16 1 96.38 235 GLN B N 1
ATOM 5443 C CA . GLN B 1 235 ? 23.469 19.547 7.023 1 96.38 235 GLN B CA 1
ATOM 5444 C C . GLN B 1 235 ? 24.375 18.375 6.672 1 96.38 235 GLN B C 1
ATOM 5446 O O . GLN B 1 235 ? 24.266 17.797 5.59 1 96.38 235 GLN B O 1
ATOM 5451 N N . ALA B 1 236 ? 25.219 17.953 7.617 1 96.88 236 ALA B N 1
ATOM 5452 C CA . ALA B 1 236 ? 26.203 16.906 7.387 1 96.88 236 ALA B CA 1
ATOM 5453 C C . ALA B 1 236 ? 25.531 15.539 7.312 1 96.88 236 ALA B C 1
ATOM 5455 O O . ALA B 1 236 ? 26.016 14.641 6.613 1 96.88 236 ALA B O 1
ATOM 5456 N N . TYR B 1 237 ? 24.469 15.398 8 1 97.75 237 TYR B N 1
ATOM 5457 C CA . TYR B 1 237 ? 23.781 14.109 8.117 1 97.75 237 TYR B CA 1
ATOM 5458 C C . TYR B 1 237 ? 22.297 14.25 7.812 1 97.75 237 TYR B C 1
ATOM 5460 O O . TYR B 1 237 ? 21.453 13.984 8.672 1 97.75 237 TYR B O 1
ATOM 5468 N N . PRO B 1 238 ? 21.953 14.594 6.578 1 98.19 238 PRO B N 1
ATOM 5469 C CA . PRO B 1 238 ? 20.562 14.914 6.242 1 98.19 238 PRO B CA 1
ATOM 5470 C C . PRO B 1 238 ? 19.609 13.75 6.5 1 98.19 238 PRO B C 1
ATOM 5472 O O . PRO B 1 238 ? 18.484 13.953 6.977 1 98.19 238 PRO B O 1
ATOM 5475 N N . ARG B 1 239 ? 19.984 12.492 6.203 1 98.5 239 ARG B N 1
ATOM 5476 C CA . ARG B 1 239 ? 19.094 11.352 6.383 1 98.5 239 ARG B CA 1
ATOM 5477 C C . ARG B 1 239 ? 18.797 11.117 7.863 1 98.5 239 ARG B C 1
ATOM 5479 O O . ARG B 1 239 ? 17.625 10.984 8.25 1 98.5 239 ARG B O 1
ATOM 5486 N N . ALA B 1 240 ? 19.828 11.133 8.672 1 98.56 240 ALA B N 1
ATOM 5487 C CA . ALA B 1 240 ? 19.656 10.992 10.117 1 98.56 240 ALA B CA 1
ATOM 5488 C C . ALA B 1 240 ? 18.781 12.117 10.672 1 98.56 240 ALA B C 1
ATOM 5490 O O . ALA B 1 240 ? 17.938 11.891 11.531 1 98.56 240 ALA B O 1
ATOM 5491 N N . THR B 1 241 ? 19.078 13.281 10.211 1 98.5 241 THR B N 1
ATOM 5492 C CA . THR B 1 241 ? 18.344 14.445 10.711 1 98.5 241 THR B CA 1
ATOM 5493 C C . THR B 1 241 ? 16.875 14.375 10.312 1 98.5 241 THR B C 1
ATOM 5495 O O . THR B 1 241 ? 16 14.688 11.117 1 98.5 241 THR B O 1
ATOM 5498 N N . PHE B 1 242 ? 16.562 13.992 9.086 1 98.62 242 PHE B N 1
ATOM 5499 C CA . PHE B 1 242 ? 15.172 13.844 8.648 1 98.62 242 PHE B CA 1
ATOM 5500 C C . PHE B 1 242 ? 14.438 12.828 9.523 1 98.62 242 PHE B C 1
ATOM 5502 O O . PHE B 1 242 ? 13.32 13.094 9.984 1 98.62 242 PHE B O 1
ATOM 5509 N N . ALA B 1 243 ? 15.055 11.648 9.688 1 98.75 243 ALA B N 1
ATOM 5510 C CA . ALA B 1 243 ? 14.461 10.633 10.555 1 98.75 243 ALA B CA 1
ATOM 5511 C C . ALA B 1 243 ? 14.172 11.203 11.945 1 98.75 243 ALA B C 1
ATOM 5513 O O . ALA B 1 243 ? 13.102 10.977 12.508 1 98.75 243 ALA B O 1
ATOM 5514 N N . ALA B 1 244 ? 15.133 11.969 12.453 1 98.75 244 ALA B N 1
ATOM 5515 C CA . ALA B 1 244 ? 14.977 12.586 13.766 1 98.75 244 ALA B CA 1
ATOM 5516 C C . ALA B 1 244 ? 13.82 13.578 13.766 1 98.75 244 ALA B C 1
ATOM 5518 O O . ALA B 1 244 ? 13.109 13.719 14.766 1 98.75 244 ALA B O 1
ATOM 5519 N N . MET B 1 245 ? 13.648 14.32 12.719 1 98.69 245 MET B N 1
ATOM 5520 C CA . MET B 1 245 ? 12.562 15.281 12.609 1 98.69 245 MET B CA 1
ATOM 5521 C C . MET B 1 245 ? 11.211 14.586 12.672 1 98.69 245 MET B C 1
ATOM 5523 O O . MET B 1 245 ? 10.312 15.023 13.391 1 98.69 245 MET B O 1
ATOM 5527 N N . VAL B 1 246 ? 11.047 13.453 11.906 1 98.81 246 VAL B N 1
ATOM 5528 C CA . VAL B 1 246 ? 9.781 12.727 11.891 1 98.81 246 VAL B CA 1
ATOM 5529 C C . VAL B 1 246 ? 9.531 12.102 13.266 1 98.81 246 VAL B C 1
ATOM 5531 O O . VAL B 1 246 ? 8.406 12.125 13.766 1 98.81 246 VAL B O 1
ATOM 5534 N N . CYS B 1 247 ? 10.562 11.586 13.875 1 98.75 247 CYS B N 1
ATOM 5535 C CA . CYS B 1 247 ? 10.422 10.984 15.195 1 98.75 247 CYS B CA 1
ATOM 5536 C C . CYS B 1 247 ? 10.078 12.031 16.25 1 98.75 247 CYS B C 1
ATOM 5538 O O . CYS B 1 247 ? 9.344 11.75 17.203 1 98.75 247 CYS B O 1
ATOM 5540 N N . ARG B 1 248 ? 10.641 13.227 16.141 1 98.69 248 ARG B N 1
ATOM 5541 C CA . ARG B 1 248 ? 10.281 14.328 17.031 1 98.69 248 ARG B CA 1
ATOM 5542 C C . ARG B 1 248 ? 8.805 14.68 16.891 1 98.69 248 ARG B C 1
ATOM 5544 O O . ARG B 1 248 ? 8.117 14.891 17.891 1 98.69 248 ARG B O 1
ATOM 5551 N N . PHE B 1 249 ? 8.359 14.773 15.633 1 98.81 249 PHE B N 1
ATOM 5552 C CA . PHE B 1 249 ? 6.938 14.984 15.383 1 98.81 249 PHE B CA 1
ATOM 5553 C C . PHE B 1 249 ? 6.102 13.898 16.047 1 98.81 249 PHE B C 1
ATOM 5555 O O . PHE B 1 249 ? 5.09 14.195 16.688 1 98.81 249 PHE B O 1
ATOM 5562 N N . ASP B 1 250 ? 6.492 12.633 15.891 1 98.81 250 ASP B N 1
ATOM 5563 C CA . ASP B 1 250 ? 5.84 11.5 16.531 1 98.81 250 ASP B CA 1
ATOM 5564 C C . ASP B 1 250 ? 5.746 11.711 18.047 1 98.81 250 ASP B C 1
ATOM 5566 O O . ASP B 1 250 ? 4.699 11.469 18.656 1 98.81 250 ASP B O 1
ATOM 5570 N N . ARG B 1 251 ? 6.805 12.156 18.672 1 98.62 251 ARG B N 1
ATOM 5571 C CA . ARG B 1 251 ? 6.848 12.406 20.109 1 98.62 251 ARG B CA 1
ATOM 5572 C C . ARG B 1 251 ? 5.871 13.508 20.5 1 98.62 251 ARG B C 1
ATOM 5574 O O . ARG B 1 251 ? 5.195 13.414 21.531 1 98.62 251 ARG B O 1
ATOM 5581 N N . TYR B 1 252 ? 5.855 14.57 19.719 1 98.88 252 TYR B N 1
ATOM 5582 C CA . TYR B 1 252 ? 4.91 15.648 19.984 1 98.88 252 TYR B CA 1
ATOM 5583 C C . TYR B 1 252 ? 3.477 15.133 20 1 98.88 252 TYR B C 1
ATOM 5585 O O . TYR B 1 252 ? 2.691 15.477 20.875 1 98.88 252 TYR B O 1
ATOM 5593 N N . VAL B 1 253 ? 3.139 14.273 19.016 1 98.94 253 VAL B N 1
ATOM 5594 C CA . VAL B 1 253 ? 1.804 13.695 18.953 1 98.94 253 VAL B CA 1
ATOM 5595 C C . VAL B 1 253 ? 1.533 12.875 20.203 1 98.94 253 VAL B C 1
ATOM 5597 O O . VAL B 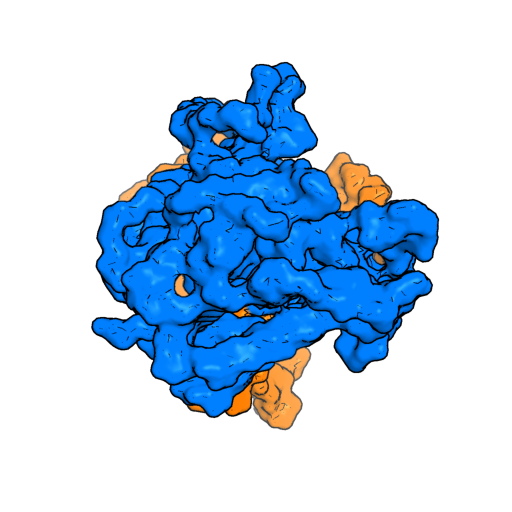1 253 ? 0.472 13 20.828 1 98.94 253 VAL B O 1
ATOM 5600 N N . GLY B 1 254 ? 2.504 12.078 20.578 1 98.88 254 GLY B N 1
ATOM 5601 C CA . GLY B 1 254 ? 2.365 11.289 21.797 1 98.88 254 GLY B CA 1
ATOM 5602 C C . GLY B 1 254 ? 2.102 12.141 23.031 1 98.88 254 GLY B C 1
ATOM 5603 O O . GLY B 1 254 ? 1.267 11.789 23.859 1 98.88 254 GLY B O 1
ATOM 5604 N N . GLN B 1 255 ? 2.785 13.234 23.141 1 98.94 255 GLN B N 1
ATOM 5605 C CA . GLN B 1 255 ? 2.654 14.117 24.297 1 98.94 255 GLN B CA 1
ATOM 5606 C C . GLN B 1 255 ? 1.282 14.789 24.328 1 98.94 255 GLN B C 1
ATOM 5608 O O . GLN B 1 255 ? 0.714 15.008 25.391 1 98.94 255 GLN B O 1
ATOM 5613 N N . ILE B 1 256 ? 0.756 15.141 23.172 1 98.94 256 ILE B N 1
ATOM 5614 C CA . ILE B 1 256 ? -0.588 15.703 23.109 1 98.94 256 ILE B CA 1
ATOM 5615 C C . ILE B 1 256 ? -1.603 14.672 23.594 1 98.94 256 ILE B C 1
ATOM 5617 O O . ILE B 1 256 ? -2.459 14.977 24.422 1 98.94 256 ILE B O 1
ATOM 5621 N N . VAL B 1 257 ? -1.489 13.422 23.109 1 98.94 257 VAL B N 1
ATOM 5622 C CA . VAL B 1 257 ? -2.406 12.352 23.484 1 98.94 257 VAL B CA 1
ATOM 5623 C C . VAL B 1 257 ? -2.301 12.094 24.984 1 98.94 257 VAL B C 1
ATOM 5625 O O . VAL B 1 257 ? -3.316 11.969 25.672 1 98.94 257 VAL B O 1
ATOM 5628 N N . GLN B 1 258 ? -1.052 12.047 25.469 1 98.88 258 GLN B N 1
ATOM 5629 C CA . GLN B 1 258 ? -0.832 11.828 26.906 1 98.88 258 GLN B CA 1
ATOM 5630 C C . GLN B 1 258 ? -1.455 12.945 27.734 1 98.88 258 GLN B C 1
ATOM 5632 O O . GLN B 1 258 ? -2.051 12.688 28.781 1 98.88 258 GLN B O 1
ATOM 5637 N N . LYS B 1 259 ? -1.272 14.203 27.297 1 98.94 259 LYS B N 1
ATOM 5638 C CA . LYS B 1 259 ? -1.843 15.344 28 1 98.94 259 LYS B CA 1
ATOM 5639 C C . LYS B 1 259 ? -3.365 15.25 28.062 1 98.94 259 LYS B C 1
ATOM 5641 O O . LYS B 1 259 ? -3.967 15.523 29.109 1 98.94 259 LYS B O 1
ATOM 5646 N N . LEU B 1 260 ? -4.004 14.875 26.938 1 98.88 260 LEU B N 1
ATOM 5647 C CA . LEU B 1 260 ? -5.453 14.695 26.906 1 98.88 260 LEU B CA 1
ATOM 5648 C C . LEU B 1 260 ? -5.895 13.648 27.922 1 98.88 260 LEU B C 1
ATOM 5650 O O . LEU B 1 260 ? -6.918 13.812 28.594 1 98.88 260 LEU B O 1
ATOM 5654 N N . LYS B 1 261 ? -5.164 12.539 28.031 1 98.81 261 LYS B N 1
ATOM 5655 C CA . LYS B 1 261 ? -5.477 11.484 28.984 1 98.81 261 LYS B CA 1
ATOM 5656 C C . LYS B 1 261 ? -5.309 11.969 30.422 1 98.81 261 LYS B C 1
ATOM 5658 O O . LYS B 1 261 ? -6.168 11.719 31.266 1 98.81 261 LYS B O 1
ATOM 5663 N N . GLU B 1 262 ? -4.223 12.703 30.672 1 98.75 262 GLU B N 1
ATOM 5664 C CA . GLU B 1 262 ? -3.957 13.25 32 1 98.75 262 GLU B CA 1
ATOM 5665 C C . GLU B 1 262 ? -5.078 14.188 32.438 1 98.75 262 GLU B C 1
ATOM 5667 O O . GLU B 1 262 ? -5.438 14.219 33.625 1 98.75 262 GLU B O 1
ATOM 5672 N N . LEU B 1 263 ? -5.613 14.906 31.531 1 98.69 263 LEU B N 1
ATOM 5673 C CA . LEU B 1 263 ? -6.637 15.898 31.828 1 98.69 263 LEU B CA 1
ATOM 5674 C C . LEU B 1 263 ? -8.023 15.266 31.859 1 98.69 263 LEU B C 1
ATOM 5676 O O . LEU B 1 263 ? -9.008 15.922 32.219 1 98.69 263 LEU B O 1
ATOM 5680 N N . GLY B 1 264 ? -8.141 14 31.453 1 98.25 264 GLY B N 1
ATOM 5681 C CA . GLY B 1 264 ? -9.391 13.258 31.531 1 98.25 264 GLY B CA 1
ATOM 5682 C C . GLY B 1 264 ? -10.344 13.586 30.391 1 98.25 264 GLY B C 1
ATOM 5683 O O . GLY B 1 264 ? -11.555 13.375 30.516 1 98.25 264 GLY B O 1
ATOM 5684 N N . VAL B 1 265 ? -9.82 14.148 29.266 1 98.44 265 VAL B N 1
ATOM 5685 C CA . VAL B 1 265 ? -10.727 14.578 28.203 1 98.44 265 VAL B CA 1
ATOM 5686 C C . VAL B 1 265 ? -10.461 13.758 26.938 1 98.44 265 VAL B C 1
ATOM 5688 O O . VAL B 1 265 ? -11.078 14 25.891 1 98.44 265 VAL B O 1
ATOM 5691 N N . TYR B 1 266 ? -9.578 12.758 27.016 1 98.5 266 TYR B N 1
ATOM 5692 C CA . TYR B 1 266 ? -9.203 11.938 25.859 1 98.5 266 TYR B CA 1
ATOM 5693 C C . TYR B 1 266 ? -10.43 11.297 25.219 1 98.5 266 TYR B C 1
ATOM 5695 O O . TYR B 1 266 ? -10.578 11.312 24 1 98.5 266 TYR B O 1
ATOM 5703 N N . ASP B 1 267 ? -11.352 10.773 26.016 1 97.69 267 ASP B N 1
ATOM 5704 C CA . ASP B 1 267 ? -12.5 10.023 25.5 1 97.69 267 ASP B CA 1
ATOM 5705 C C . ASP B 1 267 ? -13.461 10.945 24.75 1 97.69 267 ASP B C 1
ATOM 5707 O O . ASP B 1 267 ? -14.188 10.492 23.859 1 97.69 267 ASP B O 1
ATOM 5711 N N . ASN B 1 268 ? -13.406 12.18 25.094 1 98.25 268 ASN B N 1
ATOM 5712 C CA . ASN B 1 268 ? -14.281 13.156 24.453 1 98.25 268 ASN B CA 1
ATOM 5713 C C . ASN B 1 268 ? -13.516 14.008 23.438 1 98.25 268 ASN B C 1
ATOM 5715 O O . ASN B 1 268 ? -13.781 15.203 23.297 1 98.25 268 ASN B O 1
ATOM 5719 N N . THR B 1 269 ? -12.461 13.5 22.859 1 98.75 269 THR B N 1
ATOM 5720 C CA . THR B 1 269 ? -11.664 14.281 21.906 1 98.75 269 THR B CA 1
ATOM 5721 C C . THR B 1 269 ? -11.516 13.539 20.578 1 98.75 269 THR B C 1
ATOM 5723 O O . THR B 1 269 ? -11.086 12.383 20.562 1 98.75 269 THR B O 1
ATOM 5726 N N . LEU B 1 270 ? -11.961 14.164 19.5 1 98.81 270 LEU B N 1
ATOM 5727 C CA . LEU B 1 270 ? -11.641 13.742 18.141 1 98.81 270 LEU B CA 1
ATOM 5728 C C . LEU B 1 270 ? -10.234 14.188 17.75 1 98.81 270 LEU B C 1
ATOM 5730 O O . LEU B 1 270 ? -9.922 15.375 17.766 1 98.81 270 LEU B O 1
ATOM 5734 N N . ILE B 1 271 ? -9.367 13.203 17.453 1 98.94 271 ILE B N 1
ATOM 5735 C CA . ILE B 1 271 ? -7.988 13.484 17.062 1 98.94 271 ILE B CA 1
ATOM 5736 C C . ILE B 1 271 ? -7.793 13.141 15.594 1 98.94 271 ILE B C 1
ATOM 5738 O O . ILE B 1 271 ? -8.164 12.055 15.141 1 98.94 271 ILE B O 1
ATOM 5742 N N . ILE B 1 272 ? -7.277 14.047 14.844 1 98.94 272 ILE B N 1
ATOM 5743 C CA . ILE B 1 272 ? -6.957 13.859 13.43 1 98.94 272 ILE B CA 1
ATOM 5744 C C . ILE B 1 272 ? -5.48 14.164 13.195 1 98.94 272 ILE B C 1
ATOM 5746 O O . ILE B 1 272 ? -4.961 15.164 13.68 1 98.94 272 ILE B O 1
ATOM 5750 N N . ILE B 1 273 ? -4.762 13.25 12.516 1 98.94 273 ILE B N 1
ATOM 5751 C CA . ILE B 1 273 ? -3.365 13.438 12.133 1 98.94 273 ILE B CA 1
ATOM 5752 C C . ILE B 1 273 ? -3.221 13.305 10.617 1 98.94 273 ILE B C 1
ATOM 5754 O O . ILE B 1 273 ? -3.676 12.32 10.031 1 98.94 273 ILE B O 1
ATOM 5758 N N . THR B 1 274 ? -2.613 14.25 9.969 1 98.88 274 THR B N 1
ATOM 5759 C CA . THR B 1 274 ? -2.432 14.203 8.523 1 98.88 274 THR B CA 1
ATOM 5760 C C . THR B 1 274 ? -1.227 15.047 8.102 1 98.88 274 THR B C 1
ATOM 5762 O O . THR B 1 274 ? -0.353 15.336 8.922 1 98.88 274 THR B O 1
ATOM 5765 N N . SER B 1 275 ? -1.033 15.281 6.82 1 98.88 275 SER B N 1
ATOM 5766 C CA . SER B 1 275 ? 0.019 16.109 6.242 1 98.88 275 SER B CA 1
ATOM 5767 C C . SER B 1 275 ? -0.548 17.094 5.223 1 98.88 275 SER B C 1
ATOM 5769 O O . SER B 1 275 ? -1.6 16.844 4.629 1 98.88 275 SER B O 1
ATOM 5771 N N . ASP B 1 276 ? 0.101 18.188 5.055 1 98.5 276 ASP B N 1
ATOM 5772 C CA . ASP B 1 276 ? -0.478 19.25 4.234 1 98.5 276 ASP B CA 1
ATOM 5773 C C . ASP B 1 276 ? -0.216 18.984 2.75 1 98.5 276 ASP B C 1
ATOM 5775 O O . ASP B 1 276 ? -0.865 19.594 1.89 1 98.5 276 ASP B O 1
ATOM 5779 N N . ASN B 1 277 ? 0.713 18.219 2.354 1 98.69 277 ASN B N 1
ATOM 5780 C CA . ASN B 1 277 ? 1.03 17.766 1.005 1 98.69 277 ASN B CA 1
ATOM 5781 C C . ASN B 1 277 ? 2.096 16.672 1.017 1 98.69 277 ASN B C 1
ATOM 5783 O O . ASN B 1 277 ? 2.479 16.188 2.082 1 98.69 277 ASN B O 1
ATOM 5787 N N . GLY B 1 278 ? 2.535 16.203 -0.163 1 98.5 278 GLY B N 1
ATOM 5788 C CA . GLY B 1 278 ? 3.562 15.188 -0.278 1 98.5 278 GLY B CA 1
ATOM 5789 C C . GLY B 1 278 ? 4.938 15.672 0.144 1 98.5 278 GLY B C 1
ATOM 5790 O O . GLY B 1 278 ? 5.117 16.859 0.452 1 98.5 278 GLY B O 1
ATOM 5791 N N . PRO B 1 279 ? 5.895 14.766 0.141 1 98.62 279 PRO B N 1
ATOM 5792 C CA . PRO B 1 279 ? 7.219 15.062 0.697 1 98.62 279 PRO B CA 1
ATOM 5793 C C . PRO B 1 279 ? 8.055 15.953 -0.215 1 98.62 279 PRO B C 1
ATOM 5795 O O . PRO B 1 279 ? 7.871 15.938 -1.436 1 98.62 279 PRO B O 1
ATOM 5798 N N . HIS B 1 280 ? 8.961 16.656 0.369 1 97 280 HIS B N 1
ATOM 5799 C CA . HIS B 1 280 ? 9.836 17.578 -0.349 1 97 280 HIS B CA 1
ATOM 5800 C C . HIS B 1 280 ? 11.188 16.922 -0.653 1 97 280 HIS B C 1
ATOM 5802 O O . HIS B 1 280 ? 11.539 15.906 -0.056 1 97 280 HIS B O 1
ATOM 5808 N N . GLN B 1 281 ? 11.898 17.562 -1.513 1 96.38 281 GLN B N 1
ATOM 5809 C CA . GLN B 1 281 ? 13.242 17.094 -1.882 1 96.38 281 GLN B CA 1
ATOM 5810 C C . GLN B 1 281 ? 14.289 18.141 -1.522 1 96.38 281 GLN B C 1
ATOM 5812 O O . GLN B 1 281 ? 15.484 17.953 -1.786 1 96.38 281 GLN B O 1
ATOM 5817 N N . GLU B 1 282 ? 13.945 19.234 -0.929 1 94.5 282 GLU B N 1
ATOM 5818 C CA . GLU B 1 282 ? 14.82 20.375 -0.692 1 94.5 282 GLU B CA 1
ATOM 5819 C C . GLU B 1 282 ? 15.68 20.156 0.552 1 94.5 282 GLU B C 1
ATOM 5821 O O . GLU B 1 282 ? 15.344 19.344 1.411 1 94.5 282 GLU B O 1
ATOM 5826 N N . GLY B 1 283 ? 16.75 20.906 0.693 1 94.25 283 GLY B N 1
ATOM 5827 C CA . GLY B 1 283 ? 17.547 21 1.904 1 94.25 283 GLY B CA 1
ATOM 5828 C C . GLY B 1 283 ? 18.266 19.719 2.256 1 94.25 283 GLY B C 1
ATOM 5829 O O . GLY B 1 283 ? 18.547 19.469 3.428 1 94.25 283 GLY B O 1
ATOM 5830 N N . GLY B 1 284 ? 18.438 18.859 1.299 1 96.12 284 GLY B N 1
ATOM 5831 C CA . GLY B 1 284 ? 19.125 17.594 1.54 1 96.12 284 GLY B CA 1
ATOM 5832 C C . GLY B 1 284 ? 18.188 16.438 1.811 1 96.12 284 GLY B C 1
ATOM 5833 O O . GLY B 1 284 ? 18.625 15.312 2.025 1 96.12 284 GLY B O 1
ATOM 5834 N N . ALA B 1 285 ? 16.891 16.734 1.776 1 97.06 285 ALA B N 1
ATOM 5835 C CA . ALA B 1 285 ? 15.906 15.672 1.985 1 97.06 285 ALA B CA 1
ATOM 5836 C C . ALA B 1 285 ? 16.031 14.586 0.926 1 97.06 285 ALA B C 1
ATOM 5838 O O . ALA B 1 285 ? 16.375 14.867 -0.226 1 97.06 285 ALA B O 1
ATOM 5839 N N . ASP B 1 286 ? 15.805 13.336 1.285 1 97.94 286 ASP B N 1
ATOM 5840 C CA . ASP B 1 286 ? 15.938 12.188 0.394 1 97.94 286 ASP B CA 1
ATOM 5841 C C . ASP B 1 286 ? 14.711 11.281 0.487 1 97.94 286 ASP B C 1
ATOM 5843 O O . ASP B 1 286 ? 14.797 10.164 0.993 1 97.94 286 ASP B O 1
ATOM 5847 N N . PRO B 1 287 ? 13.594 11.75 -0.058 1 98.06 287 PRO B N 1
ATOM 5848 C CA . PRO B 1 287 ? 12.352 10.969 0.041 1 98.06 287 PRO B CA 1
ATOM 5849 C C . PRO B 1 287 ? 12.453 9.609 -0.644 1 98.06 287 PRO B C 1
ATOM 5851 O O . PRO B 1 287 ? 11.758 8.672 -0.262 1 98.06 287 PRO B O 1
ATOM 5854 N N . ASP B 1 288 ? 13.336 9.414 -1.643 1 96.06 288 ASP B N 1
ATOM 5855 C CA . ASP B 1 288 ? 13.508 8.125 -2.312 1 96.06 288 ASP B CA 1
ATOM 5856 C C . ASP B 1 288 ? 14.195 7.117 -1.397 1 96.06 288 ASP B C 1
ATOM 5858 O O . ASP B 1 288 ? 13.797 5.949 -1.338 1 96.06 288 ASP B O 1
ATOM 5862 N N . PHE B 1 289 ? 15.242 7.547 -0.661 1 96.75 289 PHE B N 1
ATOM 5863 C CA . PHE B 1 289 ? 15.922 6.676 0.29 1 96.75 289 PHE B CA 1
ATOM 5864 C C . PHE B 1 289 ? 14.945 6.168 1.349 1 96.75 289 PHE B C 1
ATOM 5866 O O . PHE B 1 289 ? 15 5.004 1.743 1 96.75 289 PHE B O 1
ATOM 5873 N N . PHE B 1 290 ? 13.992 7 1.764 1 97.69 290 PHE B N 1
ATOM 5874 C CA . PHE B 1 290 ? 13.094 6.688 2.869 1 97.69 290 PHE B CA 1
ATOM 5875 C C . PHE B 1 290 ? 11.789 6.094 2.354 1 97.69 290 PHE B C 1
ATOM 5877 O O . PHE B 1 290 ? 10.922 5.703 3.141 1 97.69 290 PHE B O 1
ATOM 5884 N N . ASN B 1 291 ? 11.594 6.031 1.036 1 96.38 291 ASN B N 1
ATOM 5885 C CA . ASN B 1 291 ? 10.305 5.66 0.458 1 96.38 291 ASN B CA 1
ATOM 5886 C C . ASN B 1 291 ? 9.164 6.5 1.032 1 96.38 291 ASN B C 1
ATOM 5888 O O . ASN B 1 291 ? 8.148 5.957 1.462 1 96.38 291 ASN B O 1
ATOM 5892 N N . SER B 1 292 ? 9.359 7.797 1.067 1 98.19 292 SER B N 1
ATOM 5893 C CA . SER B 1 292 ? 8.461 8.719 1.754 1 98.19 292 SER B CA 1
ATOM 5894 C C . SER B 1 292 ? 7.105 8.789 1.06 1 98.19 292 SER B C 1
ATOM 5896 O O . SER B 1 292 ? 6.102 9.125 1.686 1 98.19 292 SER B O 1
ATOM 5898 N N . ASN B 1 293 ? 7.047 8.445 -0.22 1 96.25 293 ASN B N 1
ATOM 5899 C CA . ASN B 1 293 ? 5.797 8.516 -0.969 1 96.25 293 ASN B CA 1
ATOM 5900 C C . ASN B 1 293 ? 5.117 7.148 -1.055 1 96.25 293 ASN B C 1
ATOM 5902 O O . ASN B 1 293 ? 4.039 7.02 -1.643 1 96.25 293 ASN B O 1
ATOM 5906 N N . GLY B 1 294 ? 5.738 6.125 -0.51 1 96.19 294 GLY B N 1
ATOM 5907 C CA . GLY B 1 294 ? 5.258 4.777 -0.788 1 96.19 294 GLY B CA 1
ATOM 5908 C C . GLY B 1 294 ? 5.301 4.422 -2.262 1 96.19 294 GLY B C 1
ATOM 5909 O O . GLY B 1 294 ? 6.316 4.637 -2.928 1 96.19 294 GLY B O 1
ATOM 5910 N N . ILE B 1 295 ? 4.223 3.889 -2.818 1 96.75 295 ILE B N 1
ATOM 5911 C CA . ILE B 1 295 ? 4.211 3.453 -4.211 1 96.75 295 ILE B CA 1
ATOM 5912 C C . ILE B 1 295 ? 3.707 4.586 -5.102 1 96.75 295 ILE B C 1
ATOM 5914 O O . ILE B 1 295 ? 3.545 4.406 -6.312 1 96.75 295 ILE B O 1
ATOM 5918 N N . PHE B 1 296 ? 3.445 5.738 -4.551 1 98.38 296 PHE B N 1
ATOM 5919 C CA . PHE B 1 296 ? 2.771 6.809 -5.273 1 98.38 296 PHE B CA 1
ATOM 5920 C C . PHE B 1 296 ? 3.785 7.723 -5.953 1 98.38 296 PHE B C 1
ATOM 5922 O O . PHE B 1 296 ? 4.727 8.195 -5.312 1 98.38 296 PHE B O 1
ATOM 5929 N N . ARG B 1 297 ? 3.582 8.023 -7.172 1 97.75 297 ARG B N 1
ATOM 5930 C CA . ARG B 1 297 ? 4.484 8.82 -7.996 1 97.75 297 ARG B CA 1
ATOM 5931 C C . ARG B 1 297 ? 4.391 10.305 -7.633 1 97.75 297 ARG B C 1
ATOM 5933 O O . ARG B 1 297 ? 3.295 10.82 -7.395 1 97.75 297 ARG B O 1
ATOM 5940 N N . GLY B 1 298 ? 5.543 10.945 -7.598 1 97.75 298 GLY B N 1
ATOM 5941 C CA . GLY B 1 298 ? 5.578 12.391 -7.445 1 97.75 298 GLY B CA 1
ATOM 5942 C C . GLY B 1 298 ? 5.906 12.836 -6.031 1 97.75 298 GLY B C 1
ATOM 5943 O O . GLY B 1 298 ? 5.988 12.016 -5.117 1 97.75 298 GLY B O 1
ATOM 5944 N N . TYR B 1 299 ? 6.191 14.102 -5.895 1 98.19 299 TYR B N 1
ATOM 5945 C CA . TYR B 1 299 ? 6.582 14.781 -4.668 1 98.19 299 TYR B CA 1
ATOM 5946 C C . TYR B 1 299 ? 5.84 16.109 -4.52 1 98.19 299 TYR B C 1
ATOM 5948 O O . TYR B 1 299 ? 4.922 16.406 -5.289 1 98.19 299 TYR B O 1
ATOM 5956 N N . LYS B 1 300 ? 6.199 16.812 -3.467 1 98.12 300 LYS B N 1
ATOM 5957 C CA . LYS B 1 300 ? 5.75 18.188 -3.377 1 98.12 300 LYS B CA 1
ATOM 5958 C C . LYS B 1 300 ? 5.836 18.891 -4.73 1 98.12 300 LYS B C 1
ATOM 5960 O O . LYS B 1 300 ? 6.82 18.734 -5.457 1 98.12 300 LYS B O 1
ATOM 5965 N N . ARG B 1 301 ? 4.73 19.625 -5.129 1 98.44 301 ARG B N 1
ATOM 5966 C CA . ARG B 1 301 ? 4.602 20.422 -6.348 1 98.44 301 ARG B CA 1
ATOM 5967 C C . ARG B 1 301 ? 4.195 19.547 -7.527 1 98.44 301 ARG B C 1
ATOM 5969 O O . ARG B 1 301 ? 4.133 20.016 -8.664 1 98.44 301 ARG B O 1
ATOM 5976 N N . ASP B 1 302 ? 3.971 18.219 -7.293 1 98.56 302 ASP B N 1
ATOM 5977 C CA . ASP B 1 302 ? 3.355 17.359 -8.297 1 98.56 302 ASP B CA 1
ATOM 5978 C C . ASP B 1 302 ? 1.883 17.109 -7.984 1 98.56 302 ASP B C 1
ATOM 5980 O O . ASP B 1 302 ? 1.489 17.078 -6.816 1 98.56 302 ASP B O 1
ATOM 5984 N N . LEU B 1 303 ? 1.09 16.938 -9.039 1 98.81 303 LEU B N 1
ATOM 5985 C CA . LEU B 1 303 ? -0.304 16.562 -8.82 1 98.81 303 LEU B CA 1
ATOM 5986 C C . LEU B 1 303 ? -0.508 15.07 -9.047 1 98.81 303 LEU B C 1
ATOM 5988 O O . LEU B 1 303 ? -1.645 14.594 -9.086 1 98.81 303 LEU B O 1
ATOM 5992 N N . TYR B 1 304 ? 0.628 14.289 -9.266 1 98.75 304 TYR B N 1
ATOM 5993 C CA . TYR B 1 304 ? 0.539 12.844 -9.102 1 98.75 304 TYR B CA 1
ATOM 5994 C C . TYR B 1 304 ? 0.19 12.469 -7.668 1 98.75 304 TYR B C 1
ATOM 5996 O O . TYR B 1 304 ? 0.244 13.312 -6.773 1 98.75 304 TYR B O 1
ATOM 6004 N N . GLU B 1 305 ? -0.17 11.234 -7.441 1 98.75 305 GLU B N 1
ATOM 6005 C CA . GLU B 1 305 ? -0.621 10.781 -6.125 1 98.75 305 GLU B CA 1
ATOM 6006 C C . GLU B 1 305 ? 0.392 11.141 -5.043 1 98.75 305 GLU B C 1
ATOM 6008 O O . GLU B 1 305 ? 0.015 11.562 -3.949 1 98.75 305 GLU B O 1
ATOM 6013 N N . GLY B 1 306 ? 1.677 11.047 -5.332 1 98.56 306 GLY B N 1
ATOM 6014 C CA . GLY B 1 306 ? 2.707 11.242 -4.32 1 98.56 306 GLY B CA 1
ATOM 6015 C C . GLY B 1 306 ? 2.799 12.672 -3.83 1 98.56 306 GLY B C 1
ATOM 6016 O O . GLY B 1 306 ? 3.387 12.938 -2.779 1 98.56 306 GLY B O 1
ATOM 6017 N N . GLY B 1 307 ? 2.221 13.625 -4.594 1 98.81 307 GLY B N 1
ATOM 6018 C CA . GLY B 1 307 ? 2.271 15.023 -4.203 1 98.81 307 GLY B CA 1
ATOM 6019 C C . GLY B 1 307 ? 1.053 15.469 -3.416 1 98.81 307 GLY B C 1
ATOM 6020 O O . GLY B 1 307 ? 1.082 16.5 -2.748 1 98.81 307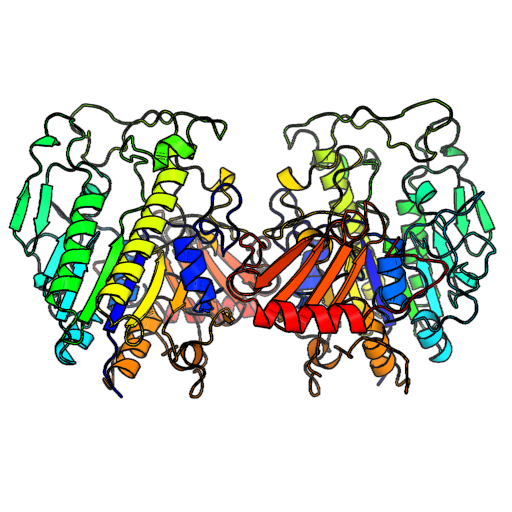 GLY B O 1
ATOM 6021 N N . ILE B 1 308 ? -0.016 14.633 -3.52 1 98.88 308 ILE B N 1
ATOM 6022 C CA . ILE B 1 308 ? -1.25 15.18 -2.965 1 98.88 308 ILE B CA 1
ATOM 6023 C C . ILE B 1 308 ? -1.934 14.125 -2.096 1 98.88 308 ILE B C 1
ATOM 6025 O O . ILE B 1 308 ? -2.836 14.445 -1.317 1 98.88 308 ILE B O 1
ATOM 6029 N N . ARG B 1 309 ? -1.665 12.805 -2.236 1 98.75 309 ARG B N 1
ATOM 6030 C CA . ARG B 1 309 ? -2.182 11.789 -1.327 1 98.75 309 ARG B CA 1
ATOM 6031 C C . ARG B 1 309 ? -1.394 11.766 -0.021 1 98.75 309 ARG B C 1
ATOM 6033 O O . ARG B 1 309 ? -0.163 11.703 -0.034 1 98.75 309 ARG B O 1
ATOM 6040 N N . VAL B 1 310 ? -2.098 11.836 1.091 1 98.88 310 VAL B N 1
ATOM 6041 C CA . VAL B 1 310 ? -1.424 12 2.375 1 98.88 310 VAL B CA 1
ATOM 6042 C C . VAL B 1 310 ? -1.972 10.992 3.381 1 98.88 310 VAL B C 1
ATOM 6044 O O . VAL B 1 310 ? -3.062 10.445 3.191 1 98.88 310 VAL B O 1
ATOM 6047 N N . PRO B 1 311 ? -1.16 10.664 4.43 1 98.75 311 PRO B N 1
ATOM 6048 C CA . PRO B 1 311 ? -1.728 9.875 5.523 1 98.75 311 PRO B CA 1
ATOM 6049 C C . PRO B 1 311 ? -2.805 10.625 6.301 1 98.75 311 PRO B C 1
ATOM 6051 O O . PRO B 1 311 ? -2.75 11.859 6.406 1 98.75 311 PRO B O 1
ATOM 6054 N N . MET B 1 312 ? -3.713 9.891 6.781 1 98.88 312 MET B N 1
ATOM 6055 C CA . MET B 1 312 ? -4.723 10.453 7.676 1 98.88 312 MET B CA 1
ATOM 6056 C C . MET B 1 312 ? -5.18 9.422 8.695 1 98.88 312 MET B C 1
ATOM 6058 O O . MET B 1 312 ? -5.605 8.32 8.328 1 98.88 312 MET B O 1
ATOM 6062 N N . ILE B 1 313 ? -5.023 9.719 9.938 1 98.94 313 ILE B N 1
ATOM 6063 C CA . ILE B 1 313 ? -5.461 8.891 11.055 1 98.94 313 ILE B CA 1
ATOM 6064 C C . ILE B 1 313 ? -6.492 9.648 11.883 1 98.94 313 ILE B C 1
ATOM 6066 O O . ILE B 1 313 ? -6.32 10.836 12.172 1 98.94 313 ILE B O 1
ATOM 6070 N N . VAL B 1 314 ? -7.586 9.008 12.219 1 98.94 314 VAL B N 1
ATOM 6071 C CA . VAL B 1 314 ? -8.648 9.578 13.039 1 98.94 314 VAL B CA 1
ATOM 6072 C C . VAL B 1 314 ? -8.898 8.688 14.25 1 98.94 314 VAL B C 1
ATOM 6074 O O . VAL B 1 314 ? -9.055 7.477 14.117 1 98.94 314 VAL B O 1
ATOM 6077 N N . ALA B 1 315 ? -8.891 9.258 15.414 1 98.88 315 ALA B N 1
ATOM 6078 C CA . ALA B 1 315 ? -9.188 8.523 16.641 1 98.88 315 ALA B CA 1
ATOM 6079 C C . ALA B 1 315 ? -10.203 9.273 17.5 1 98.88 315 ALA B C 1
ATOM 6081 O O . ALA B 1 315 ? -10.148 10.5 17.609 1 98.88 315 ALA B O 1
ATOM 6082 N N . TRP B 1 316 ? -11.125 8.633 18 1 98.75 316 TRP B N 1
ATOM 6083 C CA . TRP B 1 316 ? -12.172 9.102 18.891 1 98.75 316 TRP B CA 1
ATOM 6084 C C . TRP B 1 316 ? -12.781 7.945 19.688 1 98.75 316 TRP B C 1
ATOM 6086 O O . TRP B 1 316 ? -13.688 7.27 19.203 1 98.75 316 TRP B O 1
ATOM 6096 N N . LYS B 1 317 ? -12.25 7.793 20.906 1 98 317 LYS B N 1
ATOM 6097 C CA . LYS B 1 317 ? -12.609 6.625 21.703 1 98 317 LYS B CA 1
ATOM 6098 C C . LYS B 1 317 ? -14.125 6.496 21.828 1 98 317 LYS B C 1
ATOM 6100 O O . LYS B 1 317 ? -14.812 7.465 22.156 1 98 317 LYS B O 1
ATOM 6105 N N . GLY B 1 318 ? -14.633 5.344 21.484 1 97.38 318 GLY B N 1
ATOM 6106 C CA . GLY B 1 318 ? -16.062 5.059 21.625 1 97.38 318 GLY B CA 1
ATOM 6107 C C . GLY B 1 318 ? -16.859 5.465 20.406 1 97.38 318 GLY B C 1
ATOM 6108 O O . GLY B 1 318 ? -18.062 5.16 20.328 1 97.38 318 GLY B O 1
ATOM 6109 N N . HIS B 1 319 ? -16.219 6.125 19.453 1 97.94 319 HIS B N 1
ATOM 6110 C CA . HIS B 1 319 ? -16.938 6.625 18.297 1 97.94 319 HIS B CA 1
ATOM 6111 C C . HIS B 1 319 ? -16.344 6.098 17 1 97.94 319 HIS B C 1
ATOM 6113 O O . HIS B 1 319 ? -17.047 5.902 16 1 97.94 319 HIS B O 1
ATOM 6119 N N . VAL B 1 320 ? -15.047 5.93 16.969 1 98.38 320 VAL B N 1
ATOM 6120 C CA . VAL B 1 320 ? -14.32 5.387 15.828 1 98.38 320 VAL B CA 1
ATOM 6121 C C . VAL B 1 320 ? -13.953 3.926 16.094 1 98.38 320 VAL B C 1
ATOM 6123 O O . VAL B 1 320 ? -13.484 3.586 17.188 1 98.38 320 VAL B O 1
ATOM 6126 N N . ALA B 1 321 ? -14.258 3.059 15.117 1 97.88 321 ALA B N 1
ATOM 6127 C CA . ALA B 1 321 ? -13.844 1.664 15.25 1 97.88 321 ALA B CA 1
ATOM 6128 C C . ALA B 1 321 ? -12.328 1.551 15.352 1 97.88 321 ALA B C 1
ATOM 6130 O O . ALA B 1 321 ? -11.609 2.01 14.461 1 97.88 321 ALA B O 1
ATOM 6131 N N . GLU B 1 322 ? -11.852 0.979 16.438 1 97.38 322 GLU B N 1
ATOM 6132 C CA . GLU B 1 322 ? -10.422 0.948 16.703 1 97.38 322 GLU B CA 1
ATOM 6133 C C . GLU B 1 322 ? -9.711 -0.064 15.82 1 97.38 322 GLU B C 1
ATOM 6135 O O . GLU B 1 322 ? -10.258 -1.125 15.516 1 97.38 322 GLU B O 1
ATOM 6140 N N . GLY B 1 323 ? -8.477 0.298 15.461 1 97.5 323 GLY B N 1
ATOM 6141 C CA . GLY B 1 323 ? -7.613 -0.604 14.727 1 97.5 323 GLY B CA 1
ATOM 6142 C C . GLY B 1 323 ? -8.148 -0.947 13.344 1 97.5 323 GLY B C 1
ATOM 6143 O O . GLY B 1 323 ? -8.023 -2.088 12.891 1 97.5 323 GLY B O 1
ATOM 6144 N N . THR B 1 324 ? -8.805 -0.048 12.68 1 97.75 324 THR B N 1
ATOM 6145 C CA . THR B 1 324 ? -9.383 -0.307 11.375 1 97.75 324 THR B CA 1
ATOM 6146 C C . THR B 1 324 ? -8.766 0.599 10.312 1 97.75 324 THR B C 1
ATOM 6148 O O . THR B 1 324 ? -7.996 1.51 10.641 1 97.75 324 THR B O 1
ATOM 6151 N N . SER B 1 325 ? -8.953 0.333 9.07 1 97.5 325 SER B N 1
ATOM 6152 C CA . SER B 1 325 ? -8.609 1.189 7.938 1 97.5 325 SER B CA 1
ATOM 6153 C C . SER B 1 325 ? -9.82 1.44 7.043 1 97.5 325 SER B C 1
ATOM 6155 O O . SER B 1 325 ? -10.781 0.674 7.066 1 97.5 325 SER B O 1
ATOM 6157 N N . ASN B 1 326 ? -9.836 2.52 6.414 1 97.88 326 ASN B N 1
ATOM 6158 C CA . ASN B 1 326 ? -10.914 2.961 5.535 1 97.88 326 ASN B CA 1
ATOM 6159 C C . ASN B 1 326 ? -10.367 3.508 4.219 1 97.88 326 ASN B C 1
ATOM 6161 O O . ASN B 1 326 ? -9.406 4.277 4.211 1 97.88 326 ASN B O 1
ATOM 6165 N N . ASP B 1 327 ? -10.898 3.061 3.059 1 96.31 327 ASP B N 1
ATOM 6166 C CA . ASP B 1 327 ? -10.375 3.473 1.76 1 96.31 327 ASP B CA 1
ATOM 6167 C C . ASP B 1 327 ? -11.289 4.508 1.106 1 96.31 327 ASP B C 1
ATOM 6169 O O . ASP B 1 327 ? -11.203 4.75 -0.1 1 96.31 327 ASP B O 1
ATOM 6173 N N . LEU B 1 328 ? -12.203 5.066 1.891 1 97.5 328 LEU B N 1
ATOM 6174 C CA . LEU B 1 328 ? -13 6.168 1.356 1 97.5 328 LEU B CA 1
ATOM 6175 C C . LEU B 1 328 ? -12.102 7.262 0.79 1 97.5 328 LEU B C 1
ATOM 6177 O O . LEU B 1 328 ? -11.148 7.688 1.445 1 97.5 328 LEU B O 1
ATOM 6181 N N . VAL B 1 329 ? -12.422 7.652 -0.456 1 98.12 329 VAL B N 1
ATOM 6182 C CA . VAL B 1 329 ? -11.719 8.789 -1.034 1 98.12 329 VAL B CA 1
ATOM 6183 C C . VAL B 1 329 ? -12.148 10.078 -0.339 1 98.12 329 VAL B C 1
ATOM 6185 O O . VAL B 1 329 ? -13.32 10.461 -0.406 1 98.12 329 VAL B O 1
ATOM 6188 N N . CYS B 1 330 ? -11.234 10.695 0.331 1 98 330 CYS B N 1
ATOM 6189 C CA . CYS B 1 330 ? -11.555 11.938 1.026 1 98 330 CYS B CA 1
ATOM 6190 C C . CYS B 1 330 ? -10.492 13 0.76 1 98 330 CYS B C 1
ATOM 6192 O O . CYS B 1 330 ? -9.406 12.688 0.274 1 98 330 CYS B O 1
ATOM 6194 N N . ALA B 1 331 ? -10.836 14.219 0.998 1 98.81 331 ALA B N 1
ATOM 6195 C CA . ALA B 1 331 ? -9.961 15.367 0.729 1 98.81 331 ALA B CA 1
ATOM 6196 C C . ALA B 1 331 ? -10.07 16.406 1.839 1 98.81 331 ALA B C 1
ATOM 6198 O O . ALA B 1 331 ? -11 16.375 2.648 1 98.81 331 ALA B O 1
ATOM 6199 N N . PHE B 1 332 ? -9.125 17.281 1.874 1 98.94 332 PHE B N 1
ATOM 6200 C CA . PHE B 1 332 ? -9.039 18.312 2.895 1 98.94 332 PHE B CA 1
ATOM 6201 C C . PHE B 1 332 ? -10.344 19.094 2.975 1 98.94 332 PHE B C 1
ATOM 6203 O O . PHE B 1 332 ? -10.812 19.438 4.066 1 98.94 332 PHE B O 1
ATOM 6210 N N . TRP B 1 333 ? -11.016 19.312 1.838 1 98.81 333 TRP B N 1
ATOM 6211 C CA . TRP B 1 333 ? -12.203 20.172 1.838 1 98.81 333 TRP B CA 1
ATOM 6212 C C . TRP B 1 333 ? -13.43 19.406 2.328 1 98.81 333 TRP B C 1
ATOM 6214 O O . TRP B 1 333 ? -14.516 19.969 2.43 1 98.81 333 TRP B O 1
ATOM 6224 N N . ASP B 1 334 ? -13.305 18.188 2.723 1 98.81 334 ASP B N 1
ATOM 6225 C CA . ASP B 1 334 ? -14.391 17.422 3.33 1 98.81 334 ASP B CA 1
ATOM 6226 C C . ASP B 1 334 ? -14.531 17.75 4.812 1 98.81 334 ASP B C 1
ATOM 6228 O O . ASP B 1 334 ? -15.555 17.422 5.426 1 98.81 334 ASP B O 1
ATOM 6232 N N . TRP B 1 335 ? -13.539 18.359 5.422 1 98.81 335 TRP B N 1
ATOM 6233 C CA . TRP B 1 335 ? -13.555 18.562 6.867 1 98.81 335 TRP B CA 1
ATOM 6234 C C . TRP B 1 335 ? -14.523 19.672 7.25 1 98.81 335 TRP B C 1
ATOM 6236 O O . TRP B 1 335 ? -15.125 19.641 8.328 1 98.81 335 TRP B O 1
ATOM 6246 N N . MET B 1 336 ? -14.766 20.641 6.344 1 98.69 336 MET B N 1
ATOM 6247 C CA . MET B 1 336 ? -15.742 21.688 6.645 1 98.69 336 MET B CA 1
ATOM 6248 C C . MET B 1 336 ? -17.125 21.094 6.867 1 98.69 336 MET B C 1
ATOM 6250 O O . MET B 1 336 ? -17.719 21.266 7.934 1 98.69 336 MET B O 1
ATOM 6254 N N . PRO B 1 337 ? -17.641 20.344 5.867 1 98.38 337 PRO B N 1
ATOM 6255 C CA . PRO B 1 337 ? -18.969 19.766 6.113 1 98.38 337 PRO B CA 1
ATOM 6256 C C . PRO B 1 337 ? -18.953 18.703 7.223 1 98.38 337 PRO B C 1
ATOM 6258 O O . PRO B 1 337 ? -19.969 18.484 7.887 1 98.38 337 PRO B O 1
ATOM 6261 N N . THR B 1 338 ? -17.844 18.047 7.484 1 98.5 338 THR B N 1
ATOM 6262 C CA . THR B 1 338 ? -17.734 17.094 8.578 1 98.5 338 THR B CA 1
ATOM 6263 C C . THR B 1 338 ? -17.859 17.812 9.93 1 98.5 338 THR B C 1
ATOM 6265 O O . THR B 1 338 ? -18.625 17.375 10.797 1 98.5 338 THR B O 1
ATOM 6268 N N . PHE B 1 339 ? -17.172 18.938 10.117 1 98.62 339 PHE B N 1
ATOM 6269 C CA . PHE B 1 339 ? -17.219 19.703 11.359 1 98.62 339 PHE B CA 1
ATOM 6270 C C . PHE B 1 339 ? -18.578 20.391 11.508 1 98.62 339 PHE B C 1
ATOM 6272 O O . PHE B 1 339 ? -19.078 20.547 12.617 1 98.62 339 PHE B O 1
ATOM 6279 N N . ALA B 1 340 ? -19.125 20.797 10.352 1 98.12 340 ALA B N 1
ATOM 6280 C CA . ALA B 1 340 ? -20.469 21.359 10.406 1 98.12 340 ALA B CA 1
ATOM 6281 C C . ALA B 1 340 ? -21.469 20.344 10.969 1 98.12 340 ALA B C 1
ATOM 6283 O O . ALA B 1 340 ? -22.281 20.672 11.828 1 98.12 340 ALA B O 1
ATOM 6284 N N . GLU B 1 341 ? -21.328 19.141 10.453 1 97.06 341 GLU B N 1
ATOM 6285 C CA . GLU B 1 341 ? -22.188 18.078 10.953 1 97.06 341 GLU B CA 1
ATOM 6286 C C . GLU B 1 341 ? -21.906 17.781 12.43 1 97.06 341 GLU B C 1
ATOM 6288 O O . GLU B 1 341 ? -22.828 17.609 13.219 1 97.06 341 GLU B O 1
ATOM 6293 N N . LEU B 1 342 ? -20.688 17.797 12.805 1 96.69 342 LEU B N 1
ATOM 6294 C CA . LEU B 1 342 ? -20.25 17.516 14.164 1 96.69 342 LEU B CA 1
ATOM 6295 C C . LEU B 1 342 ? -20.797 18.547 15.141 1 96.69 342 LEU B C 1
ATOM 6297 O O . LEU B 1 342 ? -21.188 18.219 16.266 1 96.69 342 LEU B O 1
ATOM 6301 N N . THR B 1 343 ? -20.875 19.828 14.727 1 95.56 343 THR B N 1
ATOM 6302 C CA . THR B 1 343 ? -21.25 20.922 15.609 1 95.56 343 THR B CA 1
ATOM 6303 C C . THR B 1 343 ? -22.719 21.281 15.438 1 95.56 343 THR B C 1
ATOM 6305 O O . THR B 1 343 ? -23.234 22.156 16.141 1 95.56 343 THR B O 1
ATOM 6308 N N . GLY B 1 344 ? -23.359 20.719 14.43 1 94.31 344 GLY B N 1
ATOM 6309 C CA . GLY B 1 344 ? -24.766 21 14.188 1 94.31 344 GLY B CA 1
ATOM 6310 C C . GLY B 1 344 ? -25 22.266 13.391 1 94.31 344 GLY B C 1
ATOM 6311 O O . GLY B 1 344 ? -26.094 22.812 13.391 1 94.31 344 GLY B O 1
ATOM 6312 N N . THR B 1 345 ? -23.922 22.672 12.711 1 92.69 345 THR B N 1
ATOM 6313 C CA . THR B 1 345 ? -24.047 23.859 11.875 1 92.69 345 THR B CA 1
ATOM 6314 C C . THR B 1 345 ? -24.656 23.516 10.523 1 92.69 345 THR B C 1
ATOM 6316 O O . THR B 1 345 ? -24.281 22.531 9.898 1 92.69 345 THR B O 1
ATOM 6319 N N . ARG B 1 346 ? -25.641 24.344 10.055 1 88.94 346 ARG B N 1
ATOM 6320 C CA . ARG B 1 346 ? -26.328 24.047 8.805 1 88.94 346 ARG B CA 1
ATOM 6321 C C . ARG B 1 346 ? -25.859 24.969 7.684 1 88.94 346 ARG B C 1
ATOM 6323 O O . ARG B 1 346 ? -25.297 26.031 7.945 1 88.94 346 ARG B O 1
ATOM 6330 N N . ASN B 1 347 ? -25.922 24.516 6.527 1 87.06 347 ASN B N 1
ATOM 6331 C CA . ASN B 1 347 ? -25.797 25.281 5.289 1 87.06 347 ASN B CA 1
ATOM 6332 C C . ASN B 1 347 ? -24.422 25.922 5.152 1 87.06 347 ASN B C 1
ATOM 6334 O O . ASN B 1 347 ? -24.328 27.109 4.871 1 87.06 347 ASN B O 1
ATOM 6338 N N . VAL B 1 348 ? -23.422 25.156 5.266 1 93.62 348 VAL B N 1
ATOM 6339 C CA . VAL B 1 348 ? -22.078 25.656 5.031 1 93.62 348 VAL B CA 1
ATOM 6340 C C . VAL B 1 348 ? -21.734 25.547 3.547 1 93.62 348 VAL B C 1
ATOM 6342 O O . VAL B 1 348 ? -22.156 24.594 2.881 1 93.62 348 VAL B O 1
ATOM 6345 N N . GLN B 1 349 ? -21.125 26.562 3.023 1 94.5 349 GLN B N 1
ATOM 6346 C CA . GLN B 1 349 ? -20.594 26.469 1.671 1 94.5 349 GLN B CA 1
ATOM 6347 C C . GLN B 1 349 ? -19.359 25.562 1.619 1 94.5 349 GLN B C 1
ATOM 6349 O O . GLN B 1 349 ? -18.438 25.719 2.412 1 94.5 349 GLN B O 1
ATOM 6354 N N . THR B 1 350 ? -19.375 24.578 0.733 1 97.44 350 THR B N 1
ATOM 6355 C CA . THR B 1 350 ? -18.266 23.641 0.652 1 97.44 350 THR B CA 1
ATOM 6356 C C . THR B 1 350 ? -18.281 22.906 -0.68 1 97.44 350 THR B C 1
ATOM 6358 O O . THR B 1 350 ? -19.312 22.812 -1.334 1 97.44 350 THR B O 1
ATOM 6361 N N . ASP B 1 351 ? -17.125 22.531 -1.137 1 98.25 351 ASP B N 1
ATOM 6362 C CA . ASP B 1 351 ? -16.984 21.609 -2.26 1 98.25 351 ASP B CA 1
ATOM 6363 C C . ASP B 1 351 ? -16.953 20.156 -1.779 1 98.25 351 ASP B C 1
ATOM 6365 O O . ASP B 1 351 ? -16.875 19.234 -2.59 1 98.25 351 ASP B O 1
ATOM 6369 N N . GLY B 1 352 ? -16.969 19.953 -0.423 1 98.19 352 GLY B N 1
ATOM 6370 C CA . GLY B 1 352 ? -16.719 18.641 0.134 1 98.19 352 GLY B CA 1
ATOM 6371 C C . GLY B 1 352 ? -17.984 17.922 0.57 1 98.19 352 GLY B C 1
ATOM 6372 O O . GLY B 1 352 ? -19.094 18.406 0.319 1 98.19 352 GLY B O 1
ATOM 6373 N N . ILE B 1 353 ? -17.859 16.75 1.087 1 98.19 353 ILE B N 1
ATOM 6374 C CA . ILE B 1 353 ? -18.891 15.938 1.73 1 98.19 353 ILE B CA 1
ATOM 6375 C C . ILE B 1 353 ? -18.484 15.633 3.172 1 98.19 353 ILE B C 1
ATOM 6377 O O . ILE B 1 353 ? -17.297 15.562 3.484 1 98.19 353 ILE B O 1
ATOM 6381 N N . SER B 1 354 ? -19.5 15.516 4.035 1 98.44 354 SER B N 1
ATOM 6382 C CA . SER B 1 354 ? -19.172 15.07 5.383 1 98.44 354 SER B CA 1
ATOM 6383 C C . SER B 1 354 ? -18.703 13.617 5.391 1 98.44 354 SER B C 1
ATOM 6385 O O . SER B 1 354 ? -19.359 12.75 4.812 1 98.44 354 SER B O 1
ATOM 6387 N N . ILE B 1 355 ? -17.609 13.383 6.066 1 98.56 355 ILE B N 1
ATOM 6388 C CA . ILE B 1 355 ? -17.125 12.008 6.168 1 98.56 355 ILE B CA 1
ATOM 6389 C C . ILE B 1 355 ? -17.375 11.477 7.578 1 98.56 355 ILE B C 1
ATOM 6391 O O . ILE B 1 355 ? -16.766 10.477 7.988 1 98.56 355 ILE B O 1
ATOM 6395 N N . LEU B 1 356 ? -18.188 12.148 8.367 1 98.31 356 LEU B N 1
ATOM 6396 C CA . LEU B 1 356 ? -18.516 11.734 9.727 1 98.31 356 LEU B CA 1
ATOM 6397 C C . LEU B 1 356 ? -19.109 10.336 9.742 1 98.31 356 LEU B C 1
ATOM 6399 O O . LEU B 1 356 ? -18.781 9.523 10.617 1 98.31 356 LEU B O 1
ATOM 6403 N N . PRO B 1 357 ? -19.984 9.953 8.781 1 98.56 357 PRO B N 1
ATOM 6404 C CA . PRO B 1 357 ? -20.5 8.578 8.781 1 98.56 357 PRO B CA 1
ATOM 6405 C C . PRO B 1 357 ? -19.391 7.543 8.617 1 98.56 357 PRO B C 1
ATOM 6407 O O . PRO B 1 357 ? -19.438 6.48 9.25 1 98.56 357 PRO B O 1
ATOM 6410 N N . ALA B 1 358 ? -18.406 7.852 7.773 1 98.38 358 ALA B N 1
ATOM 6411 C CA . ALA B 1 358 ? -17.281 6.934 7.586 1 98.38 358 ALA B CA 1
ATOM 6412 C C . ALA B 1 358 ? -16.453 6.816 8.859 1 98.38 358 ALA B C 1
ATOM 6414 O O . ALA B 1 358 ? -15.914 5.746 9.156 1 98.38 358 ALA B O 1
ATOM 6415 N N . ILE B 1 359 ? -16.359 7.93 9.578 1 98.44 359 ILE B N 1
ATOM 6416 C CA . ILE B 1 359 ? -15.555 7.992 10.789 1 98.44 359 ILE B CA 1
ATOM 6417 C C . ILE B 1 359 ? -16.25 7.238 11.922 1 98.44 359 ILE B C 1
ATOM 6419 O O . ILE B 1 359 ? -15.633 6.449 12.633 1 98.44 359 ILE B O 1
ATOM 6423 N N . THR B 1 360 ? -17.594 7.34 12.039 1 98.12 360 THR B N 1
ATOM 6424 C CA . THR B 1 360 ? -18.297 6.84 13.219 1 98.12 360 THR B CA 1
ATOM 6425 C C . THR B 1 360 ? -18.969 5.504 12.914 1 98.12 360 THR B C 1
ATOM 6427 O O . THR B 1 360 ? -19.375 4.785 13.828 1 98.12 360 THR B O 1
ATOM 6430 N N . GLY B 1 361 ? -19.141 5.227 11.625 1 97.5 361 GLY B N 1
ATOM 6431 C CA . GLY B 1 361 ? -19.891 4.043 11.25 1 97.5 361 GLY B CA 1
ATOM 6432 C C . GLY B 1 361 ? -21.391 4.23 11.375 1 97.5 361 GLY B C 1
ATOM 6433 O O . GLY B 1 361 ? -22.156 3.264 11.273 1 97.5 361 GLY B O 1
ATOM 6434 N N . LYS B 1 362 ? -21.781 5.449 11.625 1 96.75 362 LYS B N 1
ATOM 6435 C CA . LYS B 1 362 ? -23.203 5.758 11.797 1 96.75 362 LYS B CA 1
ATOM 6436 C C . LYS B 1 362 ? -23.719 6.617 10.648 1 96.75 362 LYS B C 1
ATOM 6438 O O . LYS B 1 362 ? -23.031 7.535 10.195 1 96.75 362 LYS B O 1
ATOM 6443 N N . GLY B 1 363 ? -24.875 6.273 10.18 1 95.75 363 GLY B N 1
ATOM 6444 C CA . GLY B 1 363 ? -25.469 7.02 9.086 1 95.75 363 GLY B CA 1
ATOM 6445 C C . GLY B 1 363 ? -25.016 6.535 7.719 1 95.75 363 GLY B C 1
ATOM 6446 O O . GLY B 1 363 ? -24.359 5.496 7.609 1 95.75 363 GLY B O 1
ATOM 6447 N N . LYS B 1 364 ? -25.469 7.211 6.668 1 96.31 364 LYS B N 1
ATOM 6448 C CA . LYS B 1 364 ? -25.125 6.863 5.289 1 96.31 364 LYS B CA 1
ATOM 6449 C C . LYS B 1 364 ? -24.062 7.797 4.73 1 96.31 364 LYS B C 1
ATOM 6451 O O . LYS B 1 364 ? -24.203 9.016 4.77 1 96.31 364 LYS B O 1
ATOM 6456 N N . GLN B 1 365 ? -23.016 7.254 4.297 1 97 365 GLN B N 1
ATOM 6457 C CA . GLN B 1 365 ? -21.938 8.031 3.715 1 97 365 GLN B CA 1
ATOM 6458 C C . GLN B 1 365 ? -22.312 8.555 2.33 1 97 365 GLN B C 1
ATOM 6460 O O . GLN B 1 365 ? -22.656 7.777 1.441 1 97 365 GLN B O 1
ATOM 6465 N N . THR B 1 366 ? -22.234 9.797 2.178 1 94.88 366 THR B N 1
ATOM 6466 C CA . THR B 1 366 ? -22.469 10.422 0.883 1 94.88 366 THR B CA 1
ATOM 6467 C C . THR B 1 366 ? -21.359 10.086 -0.101 1 94.88 366 THR B C 1
ATOM 6469 O O . THR B 1 366 ? -20.188 10.094 0.261 1 94.88 366 THR B O 1
ATOM 6472 N N . ASN B 1 367 ? -21.75 9.758 -1.321 1 91.12 367 ASN B N 1
ATOM 6473 C CA . ASN B 1 367 ? -20.75 9.516 -2.365 1 91.12 367 ASN B CA 1
ATOM 6474 C C . ASN B 1 367 ? -20.219 10.82 -2.943 1 91.12 367 ASN B C 1
ATOM 6476 O O . ASN B 1 367 ? -20.984 11.773 -3.139 1 91.12 367 ASN B O 1
ATOM 6480 N N . ARG B 1 368 ? -18.969 10.844 -3.145 1 92.31 368 ARG B N 1
ATOM 6481 C CA . ARG B 1 368 ? -18.391 12.031 -3.764 1 92.31 368 ARG B CA 1
ATOM 6482 C C . ARG B 1 368 ? -18.422 11.93 -5.285 1 92.31 368 ARG B C 1
ATOM 6484 O O . ARG B 1 368 ? -18.203 10.852 -5.844 1 92.31 368 ARG B O 1
ATOM 6491 N N . ASP B 1 369 ? -18.594 13.016 -5.883 1 94 369 ASP B N 1
ATOM 6492 C CA . ASP B 1 369 ? -18.625 13.062 -7.344 1 94 369 ASP B CA 1
ATOM 6493 C C . ASP B 1 369 ? -17.219 13.047 -7.93 1 94 369 ASP B C 1
ATOM 6495 O O . ASP B 1 369 ? -16.875 12.164 -8.711 1 94 369 ASP B O 1
ATOM 6499 N N . TYR B 1 370 ? -16.438 14.039 -7.578 1 98.19 370 TYR B N 1
ATOM 6500 C CA . TYR B 1 370 ? -15.094 14.156 -8.109 1 98.19 370 TYR B CA 1
ATOM 6501 C C . TYR B 1 370 ? -14.203 14.969 -7.172 1 98.19 370 TYR B C 1
ATOM 6503 O O . TYR B 1 370 ? -14.695 15.586 -6.227 1 98.19 370 TYR B O 1
ATOM 6511 N N . LEU B 1 371 ? -12.906 14.883 -7.293 1 98.81 371 LEU B N 1
ATOM 6512 C CA . LEU B 1 371 ? -11.891 15.742 -6.688 1 98.81 371 LEU B CA 1
ATOM 6513 C C . LEU B 1 371 ? -11.281 16.672 -7.727 1 98.81 371 LEU B C 1
ATOM 6515 O O . LEU B 1 371 ? -11.148 16.312 -8.891 1 98.81 371 LEU B O 1
ATOM 6519 N N . TYR B 1 372 ? -10.906 17.891 -7.324 1 98.88 372 TYR B N 1
ATOM 6520 C CA . TYR B 1 372 ? -10.266 18.844 -8.227 1 98.88 372 TYR B CA 1
ATOM 6521 C C . TYR B 1 372 ? -9.102 19.547 -7.543 1 98.88 372 TYR B C 1
ATOM 6523 O O . TYR B 1 372 ? -9.203 19.938 -6.383 1 98.88 372 TYR B O 1
ATOM 6531 N N . PHE B 1 373 ? -7.969 19.656 -8.281 1 98.88 373 PHE B N 1
ATOM 6532 C CA . PHE B 1 373 ? -6.746 20.266 -7.766 1 98.88 373 PHE B CA 1
ATOM 6533 C C . PHE B 1 373 ? -6.141 21.219 -8.789 1 98.88 373 PHE B C 1
ATOM 6535 O O . PHE B 1 373 ? -6.199 20.969 -9.992 1 98.88 373 PHE B O 1
ATOM 6542 N N . GLU B 1 374 ? -5.504 22.297 -8.289 1 98.75 374 GLU B N 1
ATOM 6543 C CA . GLU B 1 374 ? -4.648 23.156 -9.086 1 98.75 374 GLU B CA 1
ATOM 6544 C C . GLU B 1 374 ? -3.314 23.406 -8.398 1 98.75 374 GLU B C 1
ATOM 6546 O O . GLU B 1 374 ? -3.232 23.375 -7.164 1 98.75 374 GLU B O 1
ATOM 6551 N N . PHE B 1 375 ? -2.348 23.562 -9.102 1 98.5 375 PHE B N 1
ATOM 6552 C CA . PHE B 1 375 ? -1.043 24.078 -8.703 1 98.5 375 PHE B CA 1
ATOM 6553 C C . PHE B 1 375 ? -0.544 25.109 -9.703 1 98.5 375 PHE B C 1
ATOM 6555 O O . PHE B 1 375 ? -0.193 24.781 -10.836 1 98.5 375 PHE B O 1
ATOM 6562 N N . LEU B 1 376 ? -0.419 26.359 -9.281 1 96.81 376 LEU B N 1
ATOM 6563 C CA . LEU B 1 376 ? -0.262 27.484 -10.195 1 96.81 376 LEU B CA 1
ATOM 6564 C C . LEU B 1 376 ? 1.205 27.703 -10.547 1 96.81 376 LEU B C 1
ATOM 6566 O O . LEU B 1 376 ? 1.52 28.203 -11.625 1 96.81 376 LEU B O 1
ATOM 6570 N N . GLU B 1 377 ? 2.094 27.344 -9.672 1 94.19 377 GLU B N 1
ATOM 6571 C CA . GLU B 1 377 ? 3.512 27.578 -9.922 1 94.19 377 GLU B CA 1
ATOM 6572 C C . GLU B 1 377 ? 4.07 26.578 -10.922 1 94.19 377 GLU B C 1
ATOM 6574 O O . GLU B 1 377 ? 3.371 25.641 -11.344 1 94.19 377 GLU B O 1
ATOM 6579 N N . LEU B 1 378 ? 5.215 26.828 -11.484 1 94.62 378 LEU B N 1
ATOM 6580 C CA . LEU B 1 378 ? 5.965 25.938 -12.367 1 94.62 378 LEU B CA 1
ATOM 6581 C C . LEU B 1 378 ? 5.16 25.625 -13.617 1 94.62 378 LEU B C 1
ATOM 6583 O O . LEU B 1 378 ? 4.992 24.453 -13.969 1 94.62 378 LEU B O 1
ATOM 6587 N N . GLY B 1 379 ? 4.523 26.578 -14.164 1 95.12 379 GLY B N 1
ATOM 6588 C CA . GLY B 1 379 ? 3.865 26.453 -15.461 1 95.12 379 GLY B CA 1
ATOM 6589 C C . GLY B 1 379 ? 2.393 26.109 -15.344 1 95.12 379 GLY B C 1
ATOM 6590 O O . GLY B 1 379 ? 1.678 26.078 -16.344 1 95.12 379 GLY B O 1
ATOM 6591 N N . GLY B 1 380 ? 1.874 25.875 -14.125 1 97.19 380 GLY B N 1
ATOM 6592 C CA . GLY B 1 380 ? 0.461 25.609 -13.906 1 97.19 380 GLY B CA 1
ATOM 6593 C C . GLY B 1 380 ? 0.072 24.172 -14.18 1 97.19 380 GLY B C 1
ATOM 6594 O O . GLY B 1 380 ? 0.535 23.578 -15.148 1 97.19 380 GLY B O 1
ATOM 6595 N N . ARG B 1 381 ? -0.733 23.562 -13.328 1 98.38 381 ARG B N 1
ATOM 6596 C CA . ARG B 1 381 ? -1.229 22.203 -13.461 1 98.38 381 ARG B CA 1
ATOM 6597 C C . ARG B 1 381 ? -2.635 22.078 -12.891 1 98.38 381 ARG B C 1
ATOM 6599 O O . ARG B 1 381 ? -3.029 22.844 -12.016 1 98.38 381 ARG B O 1
ATOM 6606 N N . GLN B 1 382 ? -3.369 21.125 -13.43 1 98.75 382 GLN B N 1
ATOM 6607 C CA . GLN B 1 382 ? -4.688 20.734 -12.938 1 98.75 382 GLN B CA 1
ATOM 6608 C C . GLN B 1 382 ? -4.824 19.219 -12.844 1 98.75 382 GLN B C 1
ATOM 6610 O O . GLN B 1 382 ? -4.156 18.484 -13.57 1 98.75 382 GLN B O 1
ATOM 6615 N N . ALA B 1 383 ? -5.633 18.766 -11.922 1 98.94 383 ALA B N 1
ATOM 6616 C CA . ALA B 1 383 ? -6.012 17.359 -11.859 1 98.94 383 ALA B CA 1
ATOM 6617 C C . ALA B 1 383 ? -7.473 17.203 -11.453 1 98.94 383 ALA B C 1
ATOM 6619 O O . ALA B 1 383 ? -7.984 17.984 -10.648 1 98.94 383 ALA B O 1
ATOM 6620 N N . VAL B 1 384 ? -8.148 16.266 -12.016 1 98.88 384 VAL B N 1
ATOM 6621 C CA . VAL B 1 384 ? -9.5 15.844 -11.641 1 98.88 384 VAL B CA 1
ATOM 6622 C C . VAL B 1 384 ? -9.531 14.328 -11.461 1 98.88 384 VAL B C 1
ATOM 6624 O O . VAL B 1 384 ? -8.984 13.586 -12.281 1 98.88 384 VAL B O 1
ATOM 6627 N N . ARG B 1 385 ? -10.07 13.867 -10.383 1 98.75 385 ARG B N 1
ATOM 6628 C CA . ARG B 1 385 ? -10.312 12.438 -10.188 1 98.75 385 ARG B CA 1
ATOM 6629 C C . ARG B 1 385 ? -11.797 12.156 -9.992 1 98.75 385 ARG B C 1
ATOM 6631 O O . ARG B 1 385 ? -12.438 12.719 -9.109 1 98.75 385 ARG B O 1
ATOM 6638 N N . LYS B 1 386 ? -12.422 11.406 -10.773 1 98.5 386 LYS B N 1
ATOM 6639 C CA . LYS B 1 386 ? -13.781 10.883 -10.641 1 98.5 386 LYS B CA 1
ATOM 6640 C C . LYS B 1 386 ? -13.781 9.359 -10.57 1 98.5 386 LYS B C 1
ATOM 6642 O O . LYS B 1 386 ? -13.453 8.688 -11.547 1 98.5 386 LYS B O 1
ATOM 6647 N N . GLY B 1 387 ? -14.234 8.859 -9.438 1 96.88 387 GLY B N 1
ATOM 6648 C CA . GLY B 1 387 ? -14.031 7.441 -9.211 1 96.88 387 GLY B CA 1
ATOM 6649 C C . GLY B 1 387 ? -12.57 7.035 -9.258 1 96.88 387 GLY B C 1
ATOM 6650 O O . GLY B 1 387 ? -11.734 7.609 -8.547 1 96.88 387 GLY B O 1
ATOM 6651 N N . ASP B 1 388 ? -12.25 6.059 -10.141 1 97.19 388 ASP B N 1
ATOM 6652 C CA . ASP B 1 388 ? -10.883 5.555 -10.203 1 97.19 388 ASP B CA 1
ATOM 6653 C C . ASP B 1 388 ? -10.109 6.219 -11.344 1 97.19 388 ASP B C 1
ATOM 6655 O O . ASP B 1 388 ? -8.914 5.965 -11.523 1 97.19 388 ASP B O 1
ATOM 6659 N N . TRP B 1 389 ? -10.766 7.078 -12.062 1 98.75 389 TRP B N 1
ATOM 6660 C CA . TRP B 1 389 ? -10.133 7.734 -13.195 1 98.75 389 TRP B CA 1
ATOM 6661 C C . TRP B 1 389 ? -9.586 9.102 -12.805 1 98.75 389 TRP B C 1
ATOM 6663 O O . TRP B 1 389 ? -10.266 9.883 -12.141 1 98.75 389 TRP B O 1
ATOM 6673 N N . LYS B 1 390 ? -8.422 9.461 -13.18 1 98.88 390 LYS B N 1
ATOM 6674 C CA . LYS B 1 390 ? -7.766 10.734 -12.883 1 98.88 390 LYS B CA 1
ATOM 6675 C C . LYS B 1 390 ? -7.16 11.352 -14.141 1 98.88 390 LYS B C 1
ATOM 6677 O O . LYS B 1 390 ? -6.371 10.703 -14.836 1 98.88 390 LYS B O 1
ATOM 6682 N N . LEU B 1 391 ? -7.504 12.469 -14.461 1 98.94 391 LEU B N 1
ATOM 6683 C CA . LEU B 1 391 ? -6.93 13.273 -15.531 1 98.94 391 LEU B CA 1
ATOM 6684 C C . LEU B 1 391 ? -6.023 14.359 -14.969 1 98.94 391 LEU B C 1
ATOM 6686 O O . LEU B 1 391 ? -6.395 15.047 -14.008 1 98.94 391 LEU B O 1
ATOM 6690 N N . ILE B 1 392 ? -4.855 14.508 -15.477 1 98.88 392 ILE B N 1
ATOM 6691 C CA . ILE B 1 392 ? -3.912 15.562 -15.102 1 98.88 392 ILE B CA 1
ATOM 6692 C C . ILE B 1 392 ? -3.576 16.406 -16.328 1 98.88 392 ILE B C 1
ATOM 6694 O O . ILE B 1 392 ? -3.408 15.875 -17.438 1 98.88 392 ILE B O 1
ATOM 6698 N N . ARG B 1 393 ? -3.555 17.656 -16.219 1 98.81 393 ARG B N 1
ATOM 6699 C CA . ARG B 1 393 ? -3.061 18.594 -17.219 1 98.81 393 ARG B CA 1
ATOM 6700 C C . ARG B 1 393 ? -1.781 19.281 -16.75 1 98.81 393 ARG B C 1
ATOM 6702 O O . ARG B 1 393 ? -1.791 20 -15.75 1 98.81 393 ARG B O 1
ATOM 6709 N N . GLN B 1 394 ? -0.73 19.047 -17.469 1 98 394 GLN B N 1
ATOM 6710 C CA . GLN B 1 394 ? 0.586 19.547 -17.062 1 98 394 GLN B CA 1
ATOM 6711 C C . GLN B 1 394 ? 0.987 20.766 -17.891 1 98 394 GLN B C 1
ATOM 6713 O O . GLN B 1 394 ? 0.646 20.859 -19.062 1 98 394 GLN B O 1
ATOM 6718 N N . ASN B 1 395 ? 1.752 21.672 -17.266 1 97.25 395 ASN B N 1
ATOM 6719 C CA . ASN B 1 395 ? 2.404 22.781 -17.938 1 97.25 395 ASN B CA 1
ATOM 6720 C C . ASN B 1 395 ? 1.419 23.578 -18.797 1 97.25 395 ASN B C 1
ATOM 6722 O O . ASN B 1 395 ? 1.642 23.766 -20 1 97.25 395 ASN B O 1
ATOM 6726 N N . ILE B 1 396 ? 0.439 24 -18.188 1 97.44 396 ILE B N 1
ATOM 6727 C CA . ILE B 1 396 ? -0.709 24.641 -18.812 1 97.44 396 ILE B CA 1
ATOM 6728 C C . ILE B 1 396 ? -0.246 25.859 -19.625 1 97.44 396 ILE B C 1
ATOM 6730 O O . ILE B 1 396 ? -0.739 26.094 -20.734 1 97.44 396 ILE B O 1
ATOM 6734 N N . ARG B 1 397 ? 0.688 26.594 -19.141 1 96.5 397 ARG B N 1
ATOM 6735 C CA . ARG B 1 397 ? 1.065 27.859 -19.766 1 96.5 397 ARG B CA 1
ATOM 6736 C C . ARG B 1 397 ? 2.025 27.641 -20.922 1 96.5 397 ARG B C 1
ATOM 6738 O O . ARG B 1 397 ? 2.385 28.594 -21.625 1 96.5 397 ARG B O 1
ATOM 6745 N N . LYS B 1 398 ? 2.465 26.438 -21.062 1 95.12 398 LYS B N 1
ATOM 6746 C CA . LYS B 1 398 ? 3.215 26.062 -22.266 1 95.12 398 LYS B CA 1
ATOM 6747 C C . LYS B 1 398 ? 2.312 25.375 -23.281 1 95.12 398 LYS B C 1
ATOM 6749 O O . LYS B 1 398 ? 2.084 24.172 -23.203 1 95.12 398 LYS B O 1
ATOM 6754 N N . ASP B 1 399 ? 1.88 25.969 -24.359 1 93.06 399 ASP B N 1
ATOM 6755 C CA . ASP B 1 399 ? 1.122 25.469 -25.5 1 93.06 399 ASP B CA 1
ATOM 6756 C C . ASP B 1 399 ? -0.165 24.781 -25.047 1 93.06 399 ASP B C 1
ATOM 6758 O O . ASP B 1 399 ? -0.533 23.734 -25.578 1 93.06 399 ASP B O 1
ATOM 6762 N N . GLY B 1 400 ? -0.761 25.25 -23.969 1 93.25 400 GLY B N 1
ATOM 6763 C CA . GLY B 1 400 ? -2.049 24.75 -23.516 1 93.25 400 GLY B CA 1
ATOM 6764 C C . GLY B 1 400 ? -1.936 23.531 -22.609 1 93.25 400 GLY B C 1
ATOM 6765 O O . GLY B 1 400 ? -2.93 23.078 -22.047 1 93.25 400 GLY B O 1
ATOM 6766 N N . GLY B 1 401 ? -0.741 22.969 -22.438 1 96.75 401 GLY B N 1
ATOM 6767 C CA . GLY B 1 401 ? -0.494 21.875 -21.516 1 96.75 401 GLY B CA 1
ATOM 6768 C C . GLY B 1 401 ? -0.667 20.516 -22.156 1 96.75 401 GLY B C 1
ATOM 6769 O O . GLY B 1 401 ? -1.059 20.406 -23.312 1 96.75 401 GLY B O 1
ATOM 6770 N N . VAL B 1 402 ? -0.281 19.5 -21.5 1 97.94 402 VAL B N 1
ATOM 6771 C CA . VAL B 1 402 ? -0.373 18.109 -21.922 1 97.94 402 VAL B CA 1
ATOM 6772 C C . VAL B 1 402 ? -1.24 17.328 -20.938 1 97.94 402 VAL B C 1
ATOM 6774 O O . VAL B 1 402 ? -1.064 17.438 -19.734 1 97.94 402 VAL B O 1
ATOM 6777 N N . TYR B 1 403 ? -2.174 16.516 -21.531 1 98.62 403 TYR B N 1
ATOM 6778 C CA . TYR B 1 403 ? -3.08 15.734 -20.719 1 98.62 403 TYR B CA 1
ATOM 6779 C C . TYR B 1 403 ? -2.555 14.312 -20.531 1 98.62 403 TYR B C 1
ATOM 6781 O O . TYR B 1 403 ? -1.956 13.742 -21.438 1 98.62 403 TYR B O 1
ATOM 6789 N N . GLU B 1 404 ? -2.701 13.766 -19.312 1 98.81 404 GLU B N 1
ATOM 6790 C CA . GLU B 1 404 ? -2.449 12.375 -18.938 1 98.81 404 GLU B CA 1
ATOM 6791 C C . GLU B 1 404 ? -3.668 11.75 -18.266 1 98.81 404 GLU B C 1
ATOM 6793 O O . GLU B 1 404 ? -4.352 12.414 -17.469 1 98.81 404 GLU B O 1
ATOM 6798 N N . LEU B 1 405 ? -4 10.531 -18.625 1 98.88 405 LEU B N 1
ATOM 6799 C CA . LEU B 1 405 ? -5.121 9.82 -18.031 1 98.88 405 LEU B CA 1
ATOM 6800 C C . LEU B 1 405 ? -4.652 8.539 -17.344 1 98.88 405 LEU B C 1
ATOM 6802 O O . LEU B 1 405 ? -3.93 7.742 -17.953 1 98.88 405 LEU B O 1
ATOM 6806 N N . TYR B 1 406 ? -5.016 8.352 -16.109 1 98.69 406 TYR B N 1
ATOM 6807 C CA . TYR B 1 406 ? -4.664 7.16 -15.352 1 98.69 406 TYR B CA 1
ATOM 6808 C C . TYR B 1 406 ? -5.898 6.547 -14.695 1 98.69 406 TYR B C 1
ATOM 6810 O O . TYR B 1 406 ? -6.879 7.246 -14.422 1 98.69 406 TYR B O 1
ATOM 6818 N N . ASN B 1 407 ? -5.938 5.262 -14.516 1 98.69 407 ASN B N 1
ATOM 6819 C CA . ASN B 1 407 ? -6.855 4.559 -13.617 1 98.69 407 ASN B CA 1
ATOM 6820 C C . ASN B 1 407 ? -6.18 4.188 -12.305 1 98.69 407 ASN B C 1
ATOM 6822 O O . ASN B 1 407 ? -5.355 3.273 -12.258 1 98.69 407 ASN B O 1
ATOM 6826 N N . ILE B 1 408 ? -6.547 4.824 -11.234 1 98.25 408 ILE B N 1
ATOM 6827 C CA . ILE B 1 408 ? -5.836 4.777 -9.961 1 98.25 408 ILE B CA 1
ATOM 6828 C C . ILE B 1 408 ? -5.992 3.393 -9.336 1 98.25 408 ILE B C 1
ATOM 6830 O O . ILE B 1 408 ? -5.121 2.938 -8.594 1 98.25 408 ILE B O 1
ATOM 6834 N N . SER B 1 409 ? -7.055 2.721 -9.578 1 97.75 409 SER B N 1
ATOM 6835 C CA . SER B 1 409 ? -7.289 1.406 -8.992 1 97.75 409 SER B CA 1
ATOM 6836 C C . SER B 1 409 ? -6.387 0.35 -9.617 1 97.75 409 SER B C 1
ATOM 6838 O O . SER B 1 409 ? -5.828 -0.496 -8.914 1 97.75 409 SER B O 1
ATOM 6840 N N . SER B 1 410 ? -6.227 0.376 -10.945 1 97.19 410 SER B N 1
ATOM 6841 C CA . SER B 1 410 ? -5.41 -0.612 -11.648 1 97.19 410 SER B CA 1
ATOM 6842 C C . SER B 1 410 ? -3.949 -0.185 -11.703 1 97.19 410 SER B C 1
ATOM 6844 O O . SER B 1 410 ? -3.062 -1.014 -11.914 1 97.19 410 SER B O 1
ATOM 6846 N N . ASP B 1 411 ? -3.732 1.089 -11.562 1 97.25 411 ASP B N 1
ATOM 6847 C CA . ASP B 1 411 ? -2.4 1.68 -11.656 1 97.25 411 ASP B CA 1
ATOM 6848 C C . ASP B 1 411 ? -2.221 2.785 -10.617 1 97.25 411 ASP B C 1
ATOM 6850 O O . ASP B 1 411 ? -2.094 3.959 -10.969 1 97.25 411 ASP B O 1
ATOM 6854 N N . PRO B 1 412 ? -2.082 2.381 -9.344 1 97.81 412 PRO B N 1
ATOM 6855 C CA . PRO B 1 412 ? -2.018 3.387 -8.281 1 97.81 412 PRO B CA 1
ATOM 6856 C C . PRO B 1 412 ? -0.772 4.266 -8.367 1 97.81 412 PRO B C 1
ATOM 6858 O O . PRO B 1 412 ? -0.752 5.371 -7.824 1 97.81 412 PRO B O 1
ATOM 6861 N N . SER B 1 413 ? 0.287 3.811 -9.062 1 97.75 413 SER B N 1
ATOM 6862 C CA . SER B 1 413 ? 1.543 4.547 -9.148 1 97.75 413 SER B CA 1
ATOM 6863 C C . SER B 1 413 ? 1.555 5.477 -10.359 1 97.75 413 SER B C 1
ATOM 6865 O O . SER B 1 413 ? 2.533 6.188 -10.594 1 97.75 413 SER B O 1
ATOM 6867 N N . GLU B 1 414 ? 0.469 5.449 -11.125 1 97.94 414 GLU B N 1
ATOM 6868 C CA . GLU B 1 414 ? 0.324 6.316 -12.289 1 97.94 414 GLU B CA 1
ATOM 6869 C C . GLU B 1 414 ? 1.493 6.145 -13.258 1 97.94 414 GLU B C 1
ATOM 6871 O O . GLU B 1 414 ? 2.098 7.125 -13.688 1 97.94 414 GLU B O 1
ATOM 6876 N N . ASN B 1 415 ? 1.701 4.93 -13.594 1 93.81 415 ASN B N 1
ATOM 6877 C CA . ASN B 1 415 ? 2.824 4.582 -14.453 1 93.81 415 ASN B CA 1
ATOM 6878 C C . ASN B 1 415 ? 2.408 4.52 -15.922 1 93.81 415 ASN B C 1
ATOM 6880 O O . ASN B 1 415 ? 3.24 4.684 -16.812 1 93.81 415 ASN B O 1
ATOM 6884 N N . GLN B 1 416 ? 1.126 4.273 -16.125 1 93.56 416 GLN B N 1
ATOM 6885 C CA . GLN B 1 416 ? 0.659 4.031 -17.484 1 93.56 416 GLN B CA 1
ATOM 6886 C C . GLN B 1 416 ? -0.364 5.082 -17.906 1 93.56 416 GLN B C 1
ATOM 6888 O O . GLN B 1 416 ? -1.555 4.949 -17.625 1 93.56 416 GLN B O 1
ATOM 6893 N N . ASN B 1 417 ? 0.117 6.027 -18.703 1 97.69 417 ASN B N 1
ATOM 6894 C CA . ASN B 1 417 ? -0.804 6.992 -19.297 1 97.69 417 ASN B CA 1
ATOM 6895 C C . ASN B 1 417 ? -1.668 6.355 -20.375 1 97.69 417 ASN B C 1
ATOM 6897 O O . ASN B 1 417 ? -1.167 5.988 -21.438 1 97.69 417 ASN B O 1
ATOM 6901 N N . VAL B 1 418 ? -2.998 6.234 -20.141 1 98.12 418 VAL B N 1
ATOM 6902 C CA . VAL B 1 418 ? -3.867 5.488 -21.047 1 98.12 418 VAL B CA 1
ATOM 6903 C C . VAL B 1 418 ? -4.777 6.453 -21.797 1 98.12 418 VAL B C 1
ATOM 6905 O O . VAL B 1 418 ? -5.887 6.094 -22.188 1 98.12 418 VAL B O 1
ATOM 6908 N N . ILE B 1 419 ? -4.387 7.699 -21.984 1 98.5 419 ILE B N 1
ATOM 6909 C CA . ILE B 1 419 ? -5.238 8.75 -22.531 1 98.5 419 ILE B CA 1
ATOM 6910 C C . ILE B 1 419 ? -5.648 8.398 -23.953 1 98.5 419 ILE B C 1
ATOM 6912 O O . ILE B 1 419 ? -6.762 8.711 -24.391 1 98.5 419 ILE B O 1
ATOM 6916 N N . THR B 1 420 ? -4.77 7.723 -24.766 1 97.88 420 THR B N 1
ATOM 6917 C CA . THR B 1 420 ? -5.078 7.375 -26.141 1 97.88 420 THR B CA 1
ATOM 6918 C C . THR B 1 420 ? -6.016 6.172 -26.203 1 97.88 420 THR B C 1
ATOM 6920 O O . THR B 1 420 ? -6.785 6.023 -27.156 1 97.88 420 THR B O 1
ATOM 6923 N N . ASP B 1 421 ? -5.957 5.324 -25.172 1 96.38 421 ASP B N 1
ATOM 6924 C CA . ASP B 1 421 ? -6.781 4.121 -25.125 1 96.38 421 ASP B CA 1
ATOM 6925 C C . ASP B 1 421 ? -8.219 4.457 -24.719 1 96.38 421 ASP B C 1
ATOM 6927 O O . ASP B 1 421 ? -9.156 3.742 -25.094 1 96.38 421 ASP B O 1
ATOM 6931 N N . TYR B 1 422 ? -8.391 5.57 -24 1 98 422 TYR B N 1
ATOM 6932 C CA . TYR B 1 422 ? -9.703 5.941 -23.484 1 98 422 TYR B CA 1
ATOM 6933 C C . TYR B 1 422 ? -10.008 7.406 -23.781 1 98 422 TYR B C 1
ATOM 6935 O O . TYR B 1 422 ? -10.258 8.188 -22.859 1 98 422 TYR B O 1
ATOM 6943 N N . PRO B 1 423 ? -10.102 7.789 -24.969 1 98.25 423 PRO B N 1
ATOM 6944 C CA . PRO B 1 423 ? -10.297 9.195 -25.312 1 98.25 423 PRO B CA 1
ATOM 6945 C C . PRO B 1 423 ? -11.625 9.75 -24.797 1 98.25 423 PRO B C 1
ATOM 6947 O O . PRO B 1 423 ? -11.711 10.914 -24.406 1 98.25 423 PRO B O 1
ATOM 6950 N N . GLN B 1 424 ? -12.703 8.938 -24.719 1 98.5 424 GLN B N 1
ATOM 6951 C CA . GLN B 1 424 ? -14 9.406 -24.25 1 98.5 424 GLN B CA 1
ATOM 6952 C C . GLN B 1 424 ? -13.953 9.727 -22.766 1 98.5 424 GLN B C 1
ATOM 6954 O O . GLN B 1 424 ? -14.539 10.719 -22.312 1 98.5 424 GLN B O 1
ATOM 6959 N N . LYS B 1 425 ? -13.273 8.867 -22.078 1 98.31 425 LYS B N 1
ATOM 6960 C CA . LYS B 1 425 ? -13.102 9.125 -20.641 1 98.31 425 LYS B CA 1
ATOM 6961 C C . LYS B 1 425 ? -12.305 10.406 -20.406 1 98.31 425 LYS B C 1
ATOM 6963 O O . LYS B 1 425 ? -12.641 11.188 -19.516 1 98.31 425 LYS B O 1
ATOM 6968 N N . ALA B 1 426 ? -11.297 10.625 -21.172 1 98.69 426 ALA B N 1
ATOM 6969 C CA . ALA B 1 426 ? -10.5 11.844 -21.078 1 98.69 426 ALA B CA 1
ATOM 6970 C C . ALA B 1 426 ? -11.359 13.078 -21.328 1 98.69 426 ALA B C 1
ATOM 6972 O O . ALA B 1 426 ? -11.258 14.07 -20.609 1 98.69 426 ALA B O 1
ATOM 6973 N N . ASP B 1 427 ? -12.195 12.992 -22.312 1 98.69 427 ASP B N 1
ATOM 6974 C CA . ASP B 1 427 ? -13.055 14.125 -22.656 1 98.69 427 ASP B CA 1
ATOM 6975 C C . ASP B 1 427 ? -14.047 14.43 -21.531 1 98.69 427 ASP B C 1
ATOM 6977 O O . ASP B 1 427 ? -14.281 15.594 -21.203 1 98.69 427 ASP B O 1
ATOM 6981 N N . GLU B 1 428 ? -14.602 13.398 -21 1 98.69 428 GLU B N 1
ATOM 6982 C CA . GLU B 1 428 ? -15.508 13.555 -19.859 1 98.69 428 GLU B CA 1
ATOM 6983 C C . GLU B 1 428 ? -14.836 14.305 -18.719 1 98.69 428 GLU B C 1
ATOM 6985 O O . GLU B 1 428 ? -15.406 15.25 -18.172 1 98.69 428 GLU B O 1
ATOM 6990 N N . LEU B 1 429 ? -13.648 13.961 -18.391 1 98.88 429 LEU B N 1
ATOM 6991 C CA . LEU B 1 429 ? -12.945 14.547 -17.266 1 98.88 429 LEU B CA 1
ATOM 6992 C C . LEU B 1 429 ? -12.438 15.945 -17.594 1 98.88 429 LEU B C 1
ATOM 6994 O O . LEU B 1 429 ? -12.344 16.812 -16.719 1 98.88 429 LEU B O 1
ATOM 6998 N N . ARG B 1 430 ? -12.117 16.203 -18.875 1 98.62 430 ARG B N 1
ATOM 6999 C CA . ARG B 1 430 ? -11.727 17.531 -19.297 1 98.62 430 ARG B CA 1
ATOM 7000 C C . ARG B 1 430 ? -12.852 18.547 -19.047 1 98.62 430 ARG B C 1
ATOM 7002 O O . ARG B 1 430 ? -12.602 19.672 -18.625 1 98.62 430 ARG B O 1
ATOM 7009 N N . VAL B 1 431 ? -14.062 18.125 -19.328 1 98.62 431 VAL B N 1
ATOM 7010 C CA . VAL B 1 431 ? -15.219 19 -19.109 1 98.62 431 VAL B CA 1
ATOM 7011 C C . VAL B 1 431 ? -15.352 19.312 -17.625 1 98.62 431 VAL B C 1
ATOM 7013 O O . VAL B 1 431 ? -15.562 20.469 -17.25 1 98.62 431 VAL B O 1
ATOM 7016 N N . LEU B 1 432 ? -15.211 18.312 -16.828 1 98.44 432 LEU B N 1
ATOM 7017 C CA . LEU B 1 432 ? -15.281 18.5 -15.383 1 98.44 432 LEU B CA 1
ATOM 7018 C C . LEU B 1 432 ? -14.172 19.422 -14.898 1 98.44 432 LEU B C 1
ATOM 7020 O O . LEU B 1 432 ? -14.391 20.25 -14.008 1 98.44 432 LEU B O 1
ATOM 7024 N N . MET B 1 433 ? -12.977 19.25 -15.445 1 98.56 433 MET B N 1
ATOM 7025 C CA . MET B 1 433 ? -11.836 20.094 -15.117 1 98.56 433 MET B CA 1
ATOM 7026 C C . MET B 1 433 ? -12.141 21.562 -15.414 1 98.56 433 MET B C 1
ATOM 7028 O O . MET B 1 433 ? -11.867 22.438 -14.586 1 98.56 433 MET B O 1
ATOM 7032 N N . GLU B 1 434 ? -12.727 21.812 -16.531 1 97.75 434 GLU B N 1
ATOM 7033 C CA . GLU B 1 434 ? -13.078 23.172 -16.922 1 97.75 434 GLU B CA 1
ATOM 7034 C C . GLU B 1 434 ? -14.156 23.75 -16.016 1 97.75 434 GLU B C 1
ATOM 7036 O O . GLU B 1 434 ? -14.07 24.922 -15.609 1 97.75 434 GLU B O 1
ATOM 7041 N N . GLN B 1 435 ? -15.102 22.953 -15.641 1 98.19 435 GLN B N 1
ATOM 7042 C CA . GLN B 1 435 ? -16.234 23.406 -14.844 1 98.19 435 GLN B CA 1
ATOM 7043 C C . GLN B 1 435 ? -15.828 23.656 -13.398 1 98.19 435 GLN B C 1
ATOM 7045 O O . GLN B 1 435 ? -16.516 24.375 -12.664 1 98.19 435 GLN B O 1
ATOM 7050 N N . SER B 1 436 ? -14.703 23.109 -12.992 1 98.5 436 SER B N 1
ATOM 7051 C CA . SER B 1 436 ? -14.297 23.141 -11.594 1 98.5 436 SER B CA 1
ATOM 7052 C C . SER B 1 436 ? -13.445 24.375 -11.297 1 98.5 436 SER B C 1
ATOM 7054 O O . SER B 1 436 ? -13.219 24.719 -10.133 1 98.5 436 SER B O 1
ATOM 7056 N N . HIS B 1 437 ? -13 25.031 -12.289 1 98.31 437 HIS B N 1
ATOM 7057 C CA . HIS B 1 437 ? -12.164 26.219 -12.133 1 98.31 437 HIS B CA 1
ATOM 7058 C C . HIS B 1 437 ? -13 27.484 -12.219 1 98.31 437 HIS B C 1
ATOM 7060 O O . HIS B 1 437 ? -13.82 27.641 -13.125 1 98.31 437 HIS B O 1
ATOM 7066 N N . VAL B 1 438 ? -12.828 28.359 -11.258 1 97.94 438 VAL B N 1
ATOM 7067 C CA . VAL B 1 438 ? -13.344 29.719 -11.32 1 97.94 438 VAL B CA 1
ATOM 7068 C C . VAL B 1 438 ? -12.188 30.719 -11.352 1 97.94 438 VAL B C 1
ATOM 7070 O O . VAL B 1 438 ? -11.297 30.656 -10.5 1 97.94 438 VAL B O 1
ATOM 7073 N N . ASP B 1 439 ? -12.211 31.625 -12.227 1 96.25 439 ASP B N 1
ATOM 7074 C CA . ASP B 1 439 ? -11.141 32.625 -12.344 1 96.25 439 ASP B CA 1
ATOM 7075 C C . ASP B 1 439 ? -11.062 33.5 -11.094 1 96.25 439 ASP B C 1
ATOM 7077 O O . ASP B 1 439 ? -12.094 33.844 -10.523 1 96.25 439 ASP B O 1
ATOM 7081 N N . ASP B 1 440 ? -9.93 33.688 -10.703 1 95.44 440 ASP B N 1
ATOM 7082 C CA . ASP B 1 440 ? -9.594 34.625 -9.625 1 95.44 440 ASP B CA 1
ATOM 7083 C C . ASP B 1 440 ? -8.453 35.562 -10.031 1 95.44 440 ASP B C 1
ATOM 7085 O O . ASP B 1 440 ? -7.352 35.094 -10.336 1 95.44 440 ASP B O 1
ATOM 7089 N N . PRO B 1 441 ? -8.711 36.875 -10.008 1 94.25 441 PRO B N 1
ATOM 7090 C CA . PRO B 1 441 ? -7.699 37.812 -10.492 1 94.25 441 PRO B CA 1
ATOM 7091 C C . PRO B 1 441 ? -6.406 37.75 -9.68 1 94.25 441 PRO B C 1
ATOM 7093 O O . PRO B 1 441 ? -5.34 38.125 -10.188 1 94.25 441 PRO B O 1
ATOM 7096 N N . ASN B 1 442 ? -6.488 37.312 -8.461 1 94.31 442 ASN B N 1
ATOM 7097 C CA . ASN B 1 442 ? -5.285 37.188 -7.645 1 94.31 442 ASN B CA 1
ATOM 7098 C C . ASN B 1 442 ? -4.5 35.938 -7.969 1 94.31 442 ASN B C 1
ATOM 7100 O O . ASN B 1 442 ? -3.334 35.812 -7.586 1 94.31 442 ASN B O 1
ATOM 7104 N N . TRP B 1 443 ? -5.145 35 -8.625 1 96.06 443 TRP B N 1
ATOM 7105 C CA . TRP B 1 443 ? -4.562 33.688 -8.875 1 96.06 443 TRP B CA 1
ATOM 7106 C C . TRP B 1 443 ? -4.812 33.219 -10.312 1 96.06 443 TRP B C 1
ATOM 7108 O O . TRP B 1 443 ? -5.742 32.469 -10.578 1 96.06 443 TRP B O 1
ATOM 7118 N N . SER B 1 444 ? -3.922 33.625 -11.195 1 93.38 444 SER B N 1
ATOM 7119 C CA . SER B 1 444 ? -4.09 33.281 -12.609 1 93.38 444 SER B CA 1
ATOM 7120 C C . SER B 1 444 ? -3.504 31.922 -12.93 1 93.38 444 SER B C 1
ATOM 7122 O O . SER B 1 444 ? -2.301 31.703 -12.773 1 93.38 444 SER B O 1
ATOM 7124 N N . LEU B 1 445 ? -4.312 31.016 -13.352 1 94.69 445 LEU B N 1
ATOM 7125 C CA . LEU B 1 445 ? -3.871 29.672 -13.758 1 94.69 445 LEU B CA 1
ATOM 7126 C C . LEU B 1 445 ? -3.432 29.672 -15.219 1 94.69 445 LEU B C 1
ATOM 7128 O O . LEU B 1 445 ? -2.471 28.984 -15.578 1 94.69 445 LEU B O 1
ATOM 7132 N N . PHE B 1 446 ? -4.07 30.438 -15.945 1 92.12 446 PHE B N 1
ATOM 7133 C CA . PHE B 1 446 ? -3.83 30.469 -17.375 1 92.12 446 PHE B CA 1
ATOM 7134 C C . PHE B 1 446 ? -3.064 31.719 -17.781 1 92.12 446 PHE B C 1
ATOM 7136 O O . PHE B 1 446 ? -2.867 32.625 -16.953 1 92.12 446 PHE B O 1
ATOM 7143 N N . ASN B 1 447 ? -2.428 31.859 -19.016 1 79.25 447 ASN B N 1
ATOM 7144 C CA . ASN B 1 447 ? -1.715 33.031 -19.5 1 79.25 447 ASN B CA 1
ATOM 7145 C C . ASN B 1 447 ? -2.637 34.25 -19.594 1 79.25 447 ASN B C 1
ATOM 7147 O O . ASN B 1 447 ? -3.824 34.125 -19.891 1 79.25 447 ASN B O 1
#

Foldseek 3Di:
DPQFAEEEAAEAQFFQCLAVVSPFDLDHLVLVVVLQQQFAKAQFEWFLFQHFQSSVQCLFQLAHLQPGPDNALDADPPFAGAADAQPRRTVLVVQVVLPAQEEEFEEQRHDDQPDCRHVLNVNHPWYWYGRHPLLLLDQLHQWTDINSDTGGDPCPPPNHRDDRRLVVSLVVLLVVCVVRVVDHYYYYYHHHPPPPALDDDPDPLLVVQVPVDDADKADKDRDDDCHSRRIHHTGRHRVSSNSSRVNVVSVSSNVSLVSCVVSVSNQRYKYKYKYNWHHDPPNRDDCPVRVSHPLADDGRLDRTCRSIGMMMIIHHRPQADGNYYDHDNYYSSQVSQQVCVSSVNPDRDHLHHHCSCVGRVDDDGDDHAKDKHWDQPPQIKIWIGGQQKMKIFPNCAPVRGDIFIDRCVVPVHSPDGCCVVCVVVNVVVVVVRVVSHDDDPVGDRYD/DPQFAEEEAAEAQFFQCLAVVSPFDLAHLVLVVVLQQQFAKAQFEWFLFQHFQSSVQCLFQQAHLQPGPDNALDADPPFAGAADAQPRRTVLVVQVVLPAQEEEFEEQRHDDQPDCRPVLNVNHNWYWYGRHPLLLLDQLHQWTDINSDTGGDPCPPPNHRDDRRLVVSLVVLLVVCVVRVVGHHYYYYHHHPPPPDLDDDPDPLLVVQVPVDDADKADKDRDDDCHSRRIHHTGRHRVSSNSSRVNVVSVSSNVSLVSCVVSVSNQRYKYKYKYNWHHDPPNRDDCPVRVSHPLADDGRLDRTCRSIGMMMIIHHRPFFDGNYYDHDNYYSSQVSQQVCVSSVNPDRDHLHHHCSCVGRVDDDGDDHAKDKHWDQPPQIKIWIGGQQKMKIFPNCAPVRGDIFIDRCVVPVHSPDGCCVVCVVVNVVVVVVRVVSHDDDPVGDRYD